Protein AF-0000000087189547 (afdb_homodimer)

Nearest PDB structures (foldseek):
  7oci-assembly1_F  TM=4.823E-01  e=7.642E-04  Saccharomyces cerevisiae S288C
  8agb-assembly1_A  TM=4.806E-01  e=1.570E-03  Saccharomyces cerevisiae
  5gmy-assembly1_A  TM=4.245E-01  e=1.546E-02  Archaeoglobus fulgidus DSM 4304
  7oci-assembly1_F  TM=4.972E-01  e=1.080E-03  Saccharomyces cerevisiae S288C
  8agb-assembly1_A  TM=4.734E-01  e=1.647E-03  Saccharomyces cerevisiae

InterPro domains:
  IPR007315 GPI mannosyltransferase 2 [PF04188] (95-248)
  IPR007315 GPI mannosyltransferase 2 [PTHR12468] (90-258)

Solvent-accessible surface area (backbone atoms only — not comparable to full-atom values): 44188 Å² total; per-residue (Å²): 136,85,78,73,80,78,79,82,77,82,84,78,80,80,72,81,74,75,78,70,78,71,74,72,74,76,80,69,82,63,80,76,70,73,79,66,67,72,77,78,64,72,85,63,58,92,88,49,82,78,48,72,64,45,48,52,37,52,51,52,52,53,41,48,50,49,27,52,50,50,35,45,52,46,18,40,32,63,45,46,91,52,78,71,37,44,64,58,68,60,75,62,61,38,58,57,50,74,70,32,56,51,41,51,42,34,38,73,54,42,80,70,48,57,89,85,38,87,81,33,61,67,93,75,48,51,60,53,52,53,59,35,52,22,53,51,45,43,60,46,33,76,78,32,82,48,63,57,58,31,28,31,50,50,8,49,56,21,31,52,49,25,38,42,33,43,13,55,50,26,25,61,74,36,66,70,72,57,4,63,55,14,9,49,40,15,27,48,50,48,61,40,27,38,53,31,50,47,34,47,28,49,50,53,57,12,48,28,36,38,22,38,39,49,13,52,47,28,44,76,66,68,34,45,61,58,15,16,53,28,23,18,56,12,17,27,34,35,74,63,16,48,31,47,35,52,16,51,51,43,42,48,52,53,50,42,65,70,64,72,61,46,71,75,58,53,72,49,52,68,37,58,53,46,12,50,43,42,54,52,51,49,34,49,50,40,22,74,74,70,71,33,72,54,42,41,60,50,22,35,27,73,72,65,46,46,43,82,34,54,50,67,55,9,49,52,46,24,49,43,43,33,68,64,49,79,33,33,26,47,58,11,50,49,28,44,44,24,51,51,36,47,52,51,49,51,52,50,36,51,48,26,55,74,68,64,38,55,30,62,25,46,27,48,47,47,50,49,51,67,44,33,27,10,44,43,58,66,44,40,48,59,50,53,74,72,40,57,69,57,31,34,51,51,15,52,49,20,70,76,37,61,64,50,51,57,54,46,48,37,54,23,40,41,41,19,39,48,43,37,30,36,39,37,46,68,43,86,65,105,135,82,80,73,80,75,81,83,77,82,82,77,78,78,71,80,75,75,76,70,75,70,72,71,71,76,81,67,83,63,80,77,68,75,79,67,67,69,80,76,62,73,84,62,56,91,88,48,82,79,49,72,64,43,50,52,38,51,50,52,50,53,41,48,50,50,27,52,50,49,34,46,52,47,19,40,33,63,45,45,91,52,78,72,35,44,64,58,68,59,75,63,60,37,58,57,49,76,69,31,58,52,41,50,42,35,37,74,54,43,79,70,47,57,90,86,39,87,81,33,62,67,94,76,49,50,59,51,53,53,58,35,52,21,54,51,45,44,59,45,33,76,80,32,82,47,63,59,58,33,28,32,50,50,9,49,56,20,32,51,47,24,37,42,34,43,13,55,52,26,25,58,75,37,66,71,72,56,4,65,56,14,8,47,40,14,27,47,50,50,61,38,26,39,54,30,50,46,34,48,28,49,49,53,55,12,47,27,36,38,23,39,38,47,13,50,48,28,46,75,67,67,34,43,62,58,15,16,54,28,22,18,57,11,17,25,34,34,75,64,17,48,32,48,34,52,15,51,51,44,42,48,53,54,51,40,64,69,65,73,61,48,71,75,57,53,71,49,53,67,37,59,54,44,12,50,45,42,53,52,50,49,34,50,52,41,22,74,73,70,71,33,72,55,43,42,60,51,24,35,27,73,73,65,46,46,41,80,34,52,51,67,56,8,48,52,48,27,48,42,43,34,68,64,50,80,35,33,25,45,59,10,50,50,30,46,44,24,52,51,36,48,53,51,50,52,52,49,35,51,48,26,54,73,68,64,38,57,29,63,25,48,26,49,47,49,50,50,51,68,44,32,27,10,45,42,58,66,43,40,48,58,50,52,73,73,41,57,68,58,30,33,50,50,14,52,49,22,70,76,38,60,64,49,50,57,54,47,48,36,54,22,42,42,42,19,38,48,43,35,30,36,40,38,47,69,44,86,66,104

Foldseek 3Di:
DCPPDDDDDDDPDPPDPPPPPPPPPPDPPPDPPLPPLPPPLPPDDLPDDQDPLLVVLLVLLVVLVVVLLVLLVCLQQPVAPDPPDPDGDDSLLLQCFDCNVLLQLCLVANQAHDVPDVVNDDNPLSLLFFCLLSVQLNVQCVVVVDSFVSLQVLLSVLQSLLLSLLLSVLLSVDDDPLSSQLSSQLSNLLCLFLLNSQSRGSALLSVLSSLLSSLVVCLVVLNLLSNLVSLLSSVSGDVLSVLSLQLSLVSLVVVCVVVVPNPVSVVSVVSSCNNCVSVCVSLVVCCVVPVDSCSNVVSCCVPPQFDFAALVQQLVLLCCLQPVPPDDNLRNVLSVVLNVLLVLLVVLLVVCVVSPVPSLNSSSVVVSNSQRGGNYRDCSSVCVSVSSSSSSVLSSVCSVPVVSSVVSSVPRNVSNSVLSSCSSNRHDSD/DCPPDDDDDDDPDPPPPPPPPPPPPPDPPPDPDLPPLPPPLPPDDLPDDQDPLLVVLVVLLVVLVVVLLVLLVCLQQPVAPDPPDPDGDDSLLLQCFDCNVLLQLCLVANQAHDVPDVVNPDNPLSLLFFCLLSVQLNVQCVVVVDSFVSLQVLLSVLQSLLLSLLLSVLLSRDDDPLSSQLSSQLSNLLCLFLLNSQSRGSALLSVLSSLLSSLVVCLVVLNLLSNLVSLLSSVSGDVLSVLSLQLSLVSLVVVLVVVVPNPVSVVSVVSSCNNCVSVCVSLVVCCVVPVDSCSNVVSCCVPPQFDFAALVQQLVLLCCLQPVPPDDNLRNVLSVVLNVLLVLLVVLLVVCVVSPVPSLNSSSVVVSNSQRGGNYRDCSSVCVSVSSSSSSVLSSVCSVPVVSSVVSSVPRNVSNSVLSSCSSNRHDSD

Structure (mmCIF, N/CA/C/O backbone):
data_AF-0000000087189547-model_v1
#
loop_
_entity.id
_entity.type
_entity.pdbx_description
1 polymer 'Glycosyltransferase family 39 protein'
#
loop_
_atom_site.group_PDB
_atom_site.id
_atom_site.type_symbol
_atom_site.label_atom_id
_atom_site.label_alt_id
_atom_site.label_comp_id
_atom_site.label_asym_id
_atom_site.label_entity_id
_atom_site.label_seq_id
_atom_site.pdbx_PDB_ins_code
_atom_site.Cartn_x
_atom_site.Cartn_y
_atom_site.Cartn_z
_atom_site.occupancy
_atom_site.B_iso_or_equiv
_atom_site.auth_seq_id
_atom_site.auth_comp_id
_atom_site.auth_asym_id
_atom_site.auth_atom_id
_atom_site.pdbx_PDB_model_num
ATOM 1 N N . MET A 1 1 ? 22.578 -13.703 93.375 1 23.42 1 MET A N 1
ATOM 2 C CA . MET A 1 1 ? 22.328 -13.625 91.938 1 23.42 1 MET A CA 1
ATOM 3 C C . MET A 1 1 ? 23.484 -12.961 91.25 1 23.42 1 MET A C 1
ATOM 5 O O . MET A 1 1 ? 23.828 -11.812 91.5 1 23.42 1 MET A O 1
ATOM 9 N N . ALA A 1 2 ? 24.5 -13.82 90.812 1 24.27 2 ALA A N 1
ATOM 10 C CA . ALA A 1 2 ? 25.922 -13.766 90.562 1 24.27 2 ALA A CA 1
ATOM 11 C C . ALA A 1 2 ? 26.188 -13.008 89.25 1 24.27 2 ALA A C 1
ATOM 13 O O . ALA A 1 2 ? 25.688 -13.391 88.188 1 24.27 2 ALA A O 1
ATOM 14 N N . ARG A 1 3 ? 26.344 -11.633 89.312 1 25.02 3 ARG A N 1
ATOM 15 C CA . ARG A 1 3 ? 26.5 -10.5 88.375 1 25.02 3 ARG A CA 1
ATOM 16 C C . ARG A 1 3 ? 27.719 -10.68 87.5 1 25.02 3 ARG A C 1
ATOM 18 O O . ARG A 1 3 ? 28.859 -10.617 88 1 25.02 3 ARG A O 1
ATOM 25 N N . ILE A 1 4 ? 27.578 -11.711 86.562 1 29.31 4 ILE A N 1
ATOM 26 C CA . ILE A 1 4 ? 28.75 -12.195 85.812 1 29.31 4 ILE A CA 1
ATOM 27 C C . ILE A 1 4 ? 29.391 -11.047 85.062 1 29.31 4 ILE A C 1
ATOM 29 O O . ILE A 1 4 ? 28.703 -10.305 84.312 1 29.31 4 ILE A O 1
ATOM 33 N N . PRO A 1 5 ? 30.641 -10.617 85.312 1 29.66 5 PRO A N 1
ATOM 34 C CA . PRO A 1 5 ? 31.406 -9.43 84.938 1 29.66 5 PRO A CA 1
ATOM 35 C C . PRO A 1 5 ? 31.75 -9.398 83.5 1 29.66 5 PRO A C 1
ATOM 37 O O . PRO A 1 5 ? 32.188 -10.414 82.938 1 29.66 5 PRO A O 1
ATOM 40 N N . ILE A 1 6 ? 31 -8.719 82.562 1 29.84 6 ILE A N 1
ATOM 41 C CA . ILE A 1 6 ? 30.938 -8.695 81.062 1 29.84 6 ILE A CA 1
ATOM 42 C C . ILE A 1 6 ? 32.25 -8.117 80.5 1 29.84 6 ILE A C 1
ATOM 44 O O . ILE A 1 6 ? 32.625 -6.996 80.875 1 29.84 6 ILE A O 1
ATOM 48 N N . PRO A 1 7 ? 33.188 -9 80.125 1 26.89 7 PRO A N 1
ATOM 49 C CA . PRO A 1 7 ? 34.562 -8.594 79.875 1 26.89 7 PRO A CA 1
ATOM 50 C C . PRO A 1 7 ? 34.688 -7.602 78.688 1 26.89 7 PRO A C 1
ATOM 52 O O . PRO A 1 7 ? 33.875 -7.637 77.812 1 26.89 7 PRO A O 1
ATOM 55 N N . LYS A 1 8 ? 35.25 -6.406 78.875 1 28.33 8 LYS A N 1
ATOM 56 C CA . LYS A 1 8 ? 35.406 -5.203 78.062 1 28.33 8 LYS A CA 1
ATOM 57 C C . LYS A 1 8 ? 36.344 -5.461 76.875 1 28.33 8 LYS A C 1
ATOM 59 O O . LYS A 1 8 ? 37.469 -5.902 77.062 1 28.33 8 LYS A O 1
ATOM 64 N N . ALA A 1 9 ? 35.812 -5.773 75.625 1 27.19 9 ALA A N 1
ATOM 65 C CA . ALA A 1 9 ? 36.469 -6.258 74.438 1 27.19 9 ALA A CA 1
ATOM 66 C C . ALA A 1 9 ? 37.594 -5.297 74 1 27.19 9 ALA A C 1
ATOM 68 O O . ALA A 1 9 ? 37.469 -4.086 74.188 1 27.19 9 ALA A O 1
ATOM 69 N N . PRO A 1 10 ? 38.75 -5.836 73.562 1 26.34 10 PRO A N 1
ATOM 70 C CA . PRO A 1 10 ? 40.031 -5.168 73.375 1 26.34 10 PRO A CA 1
ATOM 71 C C . PRO A 1 10 ? 39.969 -4.102 72.25 1 26.34 10 PRO A C 1
ATOM 73 O O . PRO A 1 10 ? 39.125 -4.152 71.375 1 26.34 10 PRO A O 1
ATOM 76 N N . SER A 1 11 ? 40.594 -2.877 72.438 1 26.2 11 SER A N 1
ATOM 77 C CA . SER A 1 11 ? 40.719 -1.576 71.812 1 26.2 11 SER A CA 1
ATOM 78 C C . SER A 1 11 ? 41.469 -1.686 70.5 1 26.2 11 SER A C 1
ATOM 80 O O . SER A 1 11 ? 42.625 -2.127 70.438 1 26.2 11 SER A O 1
ATOM 82 N N . ALA A 1 12 ? 40.844 -2.203 69.375 1 27.16 12 ALA A N 1
ATOM 83 C CA . ALA A 1 12 ? 41.438 -2.445 68.062 1 27.16 12 ALA A CA 1
ATOM 84 C C . ALA A 1 12 ? 42.219 -1.233 67.562 1 27.16 12 ALA A C 1
ATOM 86 O O . ALA A 1 12 ? 41.781 -0.092 67.75 1 27.16 12 ALA A O 1
ATOM 87 N N . ARG A 1 13 ? 43.5 -1.339 67.5 1 25.84 13 ARG A N 1
ATOM 88 C CA . ARG A 1 13 ? 44.594 -0.499 67 1 25.84 13 ARG A CA 1
ATOM 89 C C . ARG A 1 13 ? 44.312 0.082 65.625 1 25.84 13 ARG A C 1
ATOM 91 O O . ARG A 1 13 ? 43.906 -0.644 64.688 1 25.84 13 ARG A O 1
ATOM 98 N N . ARG A 1 14 ? 43.969 1.412 65.438 1 26.02 14 ARG A N 1
ATOM 99 C CA . ARG A 1 14 ? 43.562 2.309 64.375 1 26.02 14 ARG A CA 1
ATOM 100 C C . ARG A 1 14 ? 44.688 2.434 63.344 1 26.02 14 ARG A C 1
ATOM 102 O O . ARG A 1 14 ? 45.781 2.893 63.656 1 26.02 14 ARG A O 1
ATOM 109 N N . CYS A 1 15 ? 44.969 1.273 62.594 1 28.08 15 CYS A N 1
ATOM 110 C CA . CYS A 1 15 ? 46.062 1.406 61.625 1 28.08 15 CYS A CA 1
ATOM 111 C C . CYS A 1 15 ? 45.844 2.641 60.75 1 28.08 15 CYS A C 1
ATOM 113 O O . CYS A 1 15 ? 44.719 2.984 60.406 1 28.08 15 CYS A O 1
ATOM 115 N N . PRO A 1 16 ? 46.906 3.512 60.656 1 28.41 16 PRO A N 1
ATOM 116 C CA . PRO A 1 16 ? 46.969 4.82 60 1 28.41 16 PRO A CA 1
ATOM 117 C C . PRO A 1 16 ? 46.656 4.738 58.5 1 28.41 16 PRO A C 1
ATOM 119 O O . PRO A 1 16 ? 47.25 3.91 57.812 1 28.41 16 PRO A O 1
ATOM 122 N N . VAL A 1 17 ? 45.438 4.777 58.094 1 30.08 17 VAL A N 1
ATOM 123 C CA . VAL A 1 17 ? 45 4.691 56.719 1 30.08 17 VAL A CA 1
ATOM 124 C C . VAL A 1 17 ? 45.75 5.734 55.875 1 30.08 17 VAL A C 1
ATOM 126 O O . VAL A 1 17 ? 45.719 6.926 56.188 1 30.08 17 VAL A O 1
ATOM 129 N N . GLU A 1 18 ? 46.969 5.441 55.438 1 28.14 18 GLU A N 1
ATOM 130 C CA . GLU A 1 18 ? 47.719 6.25 54.469 1 28.14 18 GLU A CA 1
ATOM 131 C C . GLU A 1 18 ? 46.844 6.703 53.312 1 28.14 18 GLU A C 1
ATOM 133 O O . GLU A 1 18 ? 46.125 5.898 52.75 1 28.14 18 GLU A O 1
ATOM 138 N N . GLY A 1 19 ? 46.438 7.945 53.375 1 23.91 19 GLY A N 1
ATOM 139 C CA . GLY A 1 19 ? 45.531 8.664 52.469 1 23.91 19 GLY A CA 1
ATOM 140 C C . GLY A 1 19 ? 45.938 8.617 51.031 1 23.91 19 GLY A C 1
ATOM 141 O O . GLY A 1 19 ? 47 9.164 50.656 1 23.91 19 GLY A O 1
ATOM 142 N N . ALA A 1 20 ? 45.938 7.379 50.375 1 29.39 20 ALA A N 1
ATOM 143 C CA . ALA A 1 20 ? 46.25 7.324 48.969 1 29.39 20 ALA A CA 1
ATOM 144 C C . ALA A 1 20 ? 45.688 8.547 48.219 1 29.39 20 ALA A C 1
ATOM 146 O O . ALA A 1 20 ? 44.531 8.922 48.438 1 29.39 20 ALA A O 1
ATOM 147 N N . ALA A 1 21 ? 46.531 9.414 47.844 1 24.78 21 ALA A N 1
ATOM 148 C CA . ALA A 1 21 ? 46.281 10.555 47 1 24.78 21 ALA A CA 1
ATOM 149 C C . ALA A 1 21 ? 45.375 10.172 45.812 1 24.78 21 ALA A C 1
ATOM 151 O O . ALA A 1 21 ? 45.688 9.273 45.062 1 24.78 21 ALA A O 1
ATOM 152 N N . ALA A 1 22 ? 44.094 10.023 46.062 1 27.81 22 ALA A N 1
ATOM 153 C CA . ALA A 1 22 ? 43.094 9.75 45 1 27.81 22 ALA A CA 1
ATOM 154 C C . ALA A 1 22 ? 43.344 10.633 43.781 1 27.81 22 ALA A C 1
ATOM 156 O O . ALA A 1 22 ? 43.406 11.859 43.906 1 27.81 22 ALA A O 1
ATOM 157 N N . GLU A 1 23 ? 44.281 10.133 42.875 1 30.2 23 GLU A N 1
ATOM 158 C CA . GLU A 1 23 ? 44.438 10.789 41.562 1 30.2 23 GLU A CA 1
ATOM 159 C C . GLU A 1 23 ? 43.094 11.258 41.031 1 30.2 23 GLU A C 1
ATOM 161 O O . GLU A 1 23 ? 42.094 10.531 41.094 1 30.2 23 GLU A O 1
ATOM 166 N N . ARG A 1 24 ? 42.875 12.57 41.062 1 31.86 24 ARG A N 1
ATOM 167 C CA . ARG A 1 24 ? 41.688 13.242 40.562 1 31.86 24 ARG A CA 1
ATOM 168 C C . ARG A 1 24 ? 41.281 12.719 39.188 1 31.86 24 ARG A C 1
ATOM 170 O O . ARG A 1 24 ? 42.125 12.57 38.312 1 31.86 24 ARG A O 1
ATOM 177 N N . PRO A 1 25 ? 40.281 11.797 39.156 1 32.41 25 PRO A N 1
ATOM 178 C CA . PRO A 1 25 ? 39.906 11.273 37.844 1 32.41 25 PRO A CA 1
ATOM 179 C C . PRO A 1 25 ? 39.812 12.367 36.781 1 32.41 25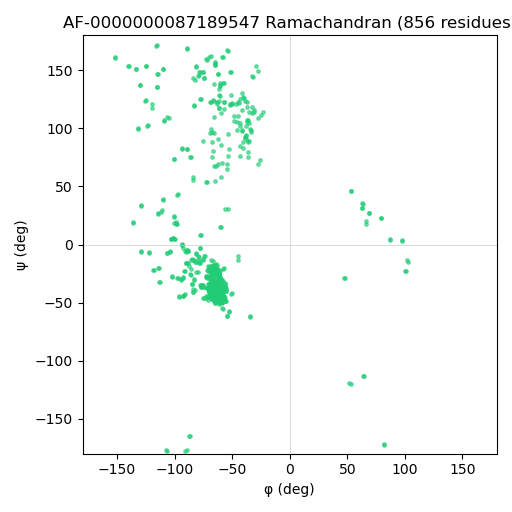 PRO A C 1
ATOM 181 O O . PRO A 1 25 ? 39.594 13.531 37.125 1 32.41 25 PRO A O 1
ATOM 184 N N . PRO A 1 26 ? 40.562 12.227 35.625 1 33.34 26 PRO A N 1
ATOM 185 C CA . PRO A 1 26 ? 40.531 13.25 34.594 1 33.34 26 PRO A CA 1
ATOM 186 C C . PRO A 1 26 ? 39.125 13.781 34.344 1 33.34 26 PRO A C 1
ATOM 188 O O . PRO A 1 26 ? 38.156 13.094 34.625 1 33.34 26 PRO A O 1
ATOM 191 N N . ARG A 1 27 ? 38.969 15.141 34.344 1 33.44 27 ARG A N 1
ATOM 192 C CA . ARG A 1 27 ? 37.75 15.891 34.094 1 33.44 27 ARG A CA 1
ATOM 193 C C . ARG A 1 27 ? 36.969 15.289 32.938 1 33.44 27 ARG A C 1
ATOM 195 O O . ARG A 1 27 ? 37.562 14.953 31.891 1 33.44 27 ARG A O 1
ATOM 202 N N . GLY A 1 28 ? 36.031 14.531 33.25 1 29.09 28 GLY A N 1
ATOM 203 C CA . GLY A 1 28 ? 35.094 13.914 32.312 1 29.09 28 GLY A CA 1
ATOM 204 C C . GLY A 1 28 ? 34.75 14.812 31.141 1 29.09 28 GLY A C 1
ATOM 205 O O . GLY A 1 28 ? 34.719 16.031 31.281 1 29.09 28 GLY A O 1
ATOM 206 N N . ARG A 1 29 ? 35.156 14.438 29.875 1 34.03 29 ARG A N 1
ATOM 207 C CA . ARG A 1 29 ? 34.812 15.109 28.625 1 34.03 29 ARG A CA 1
ATOM 208 C C . ARG A 1 29 ? 33.406 15.664 28.656 1 34.03 29 ARG A C 1
ATOM 210 O O . ARG A 1 29 ? 32.438 14.945 28.984 1 34.03 29 ARG A O 1
ATOM 217 N N . GLY A 1 30 ? 33.344 16.938 29.156 1 27.23 30 GLY A N 1
ATOM 218 C CA . GLY A 1 30 ? 32.062 17.656 29.234 1 27.23 30 GLY A CA 1
ATOM 219 C C . GLY A 1 30 ? 31.078 17.234 28.156 1 27.23 30 GLY A C 1
ATOM 220 O O . GLY A 1 30 ? 31.453 16.531 27.219 1 27.23 30 GLY A O 1
ATOM 221 N N . PRO A 1 31 ? 29.812 17.391 28.438 1 34.03 31 PRO A N 1
ATOM 222 C CA . PRO A 1 31 ? 28.75 17.031 27.5 1 34.03 31 PRO A CA 1
ATOM 223 C C . PRO A 1 31 ? 29.062 17.422 26.062 1 34.03 31 PRO A C 1
ATOM 225 O O . PRO A 1 31 ? 29.859 18.328 25.828 1 34.03 31 PRO A O 1
ATOM 228 N N . GLY A 1 32 ? 29.203 16.469 25.156 1 33.41 32 GLY A N 1
ATOM 229 C CA . GLY A 1 32 ? 29.375 16.594 23.719 1 33.41 32 GLY A CA 1
ATOM 230 C C . GLY A 1 32 ? 28.844 17.891 23.156 1 33.41 32 GLY A C 1
ATOM 231 O O . GLY A 1 32 ? 27.859 18.438 23.672 1 33.41 32 GLY A O 1
ATOM 232 N N . ARG A 1 33 ? 29.703 18.781 22.625 1 33.56 33 ARG A N 1
ATOM 233 C CA . ARG A 1 33 ? 29.391 20 21.891 1 33.56 33 ARG A CA 1
ATOM 234 C C . ARG A 1 33 ? 28.109 19.828 21.078 1 33.56 33 ARG A C 1
ATOM 236 O O . ARG A 1 33 ? 27.875 18.781 20.484 1 33.56 33 ARG A O 1
ATOM 243 N N . PRO A 1 34 ? 27.109 20.594 21.516 1 34.62 34 PRO A N 1
ATOM 244 C CA . PRO A 1 34 ? 25.969 20.578 20.594 1 34.62 34 PRO A CA 1
ATOM 245 C C . PRO A 1 34 ? 26.422 20.578 19.125 1 34.62 34 PRO A C 1
ATOM 247 O O . PRO A 1 34 ? 27.422 21.203 18.781 1 34.62 34 PRO A O 1
ATOM 250 N N . LEU A 1 35 ? 26.562 19.422 18.516 1 35.75 35 LEU A N 1
ATOM 251 C CA . LEU A 1 35 ? 26.844 19.422 17.094 1 35.75 35 LEU A CA 1
ATOM 252 C C . LEU A 1 35 ? 26.297 20.672 16.422 1 35.75 35 LEU A C 1
ATOM 254 O O . LEU A 1 35 ? 25.078 20.828 16.297 1 35.75 35 LEU A O 1
ATOM 258 N N . GLY A 1 36 ? 26.875 21.828 16.703 1 35.25 36 GLY A N 1
ATOM 259 C CA . GLY A 1 36 ? 26.562 23.016 15.914 1 35.25 36 GLY A CA 1
ATOM 260 C C . GLY A 1 36 ? 26.328 22.703 14.453 1 35.25 36 GLY A C 1
ATOM 261 O O . GLY A 1 36 ? 27.016 21.859 13.867 1 35.25 36 GLY A O 1
ATOM 262 N N . VAL A 1 37 ? 25.109 22.703 13.992 1 39.5 37 VAL A N 1
ATOM 263 C CA . VAL A 1 37 ? 24.797 22.609 12.57 1 39.5 37 VAL A CA 1
ATOM 264 C C . VAL A 1 37 ? 25.797 23.422 11.758 1 39.5 37 VAL A C 1
ATOM 266 O O . VAL A 1 37 ? 26 24.609 12.016 1 39.5 37 VAL A O 1
ATOM 269 N N . PRO A 1 38 ? 26.906 22.812 11.297 1 39.88 38 PRO A N 1
ATOM 270 C CA . PRO A 1 38 ? 27.766 23.656 10.469 1 39.88 38 PRO A CA 1
ATOM 271 C C . PRO A 1 38 ? 26.984 24.609 9.57 1 39.88 38 PRO A C 1
ATOM 273 O O . PRO A 1 38 ? 25.859 24.297 9.164 1 39.88 38 PRO A O 1
ATOM 276 N N . ALA A 1 39 ? 27.156 25.891 9.609 1 38.53 39 ALA A N 1
ATOM 277 C CA . ALA A 1 39 ? 26.641 27.016 8.852 1 38.53 39 ALA A CA 1
ATOM 278 C C . ALA A 1 39 ? 26.672 26.734 7.355 1 38.53 39 ALA A C 1
ATOM 280 O O . ALA A 1 39 ? 26.547 27.656 6.543 1 38.53 39 ALA A O 1
ATOM 281 N N . ALA A 1 40 ? 27.344 25.734 6.832 1 38.72 40 ALA A N 1
ATOM 282 C CA . ALA A 1 40 ? 27.219 25.734 5.375 1 38.72 40 ALA A CA 1
ATOM 283 C C . ALA A 1 40 ? 25.766 25.594 4.938 1 38.72 40 ALA A C 1
ATOM 285 O O . ALA A 1 40 ? 25.234 24.5 4.871 1 38.72 40 ALA A O 1
ATOM 286 N N . ALA A 1 41 ? 24.891 26.438 5.312 1 44.59 41 ALA A N 1
ATOM 287 C CA . ALA A 1 41 ? 23.531 26.562 4.773 1 44.59 41 ALA A CA 1
ATOM 288 C C . ALA A 1 41 ? 23.516 26.281 3.273 1 44.59 41 ALA A C 1
ATOM 290 O O . ALA A 1 41 ? 24.172 26.984 2.5 1 44.59 41 ALA A O 1
ATOM 291 N N . GLY A 1 42 ? 23.531 25.141 2.844 1 47.38 42 GLY A N 1
ATOM 292 C CA . GLY A 1 42 ? 23.391 24.875 1.42 1 47.38 42 GLY A CA 1
ATOM 293 C C . GLY A 1 42 ? 22.609 25.953 0.688 1 47.38 42 GLY A C 1
ATOM 294 O O . GLY A 1 42 ? 21.641 26.484 1.215 1 47.38 42 GLY A O 1
ATOM 295 N N . ARG A 1 43 ? 23.234 26.781 -0.154 1 51.5 43 ARG A N 1
ATOM 296 C CA . ARG A 1 43 ? 22.859 27.969 -0.891 1 51.5 43 ARG A CA 1
ATOM 297 C C . ARG A 1 43 ? 21.609 27.734 -1.725 1 51.5 43 ARG A C 1
ATOM 299 O O . ARG A 1 43 ? 21.688 27.516 -2.936 1 51.5 43 ARG A O 1
ATOM 306 N N . PHE A 1 44 ? 20.734 26.891 -1.31 1 52.97 44 PHE A N 1
ATOM 307 C CA . PHE A 1 44 ? 19.609 26.938 -2.24 1 52.97 44 PHE A CA 1
ATOM 308 C C . PHE A 1 44 ? 18.75 28.172 -1.98 1 52.97 44 PHE A C 1
ATOM 310 O O . PHE A 1 44 ? 18.547 28.562 -0.828 1 52.97 44 PHE A O 1
ATOM 317 N N . PRO A 1 45 ? 18.562 28.922 -3 1 52.84 45 PRO A N 1
ATOM 318 C CA . PRO A 1 45 ? 17.656 30.047 -2.832 1 52.84 45 PRO A CA 1
ATOM 319 C C . PRO A 1 45 ? 16.266 29.625 -2.367 1 52.84 45 PRO A C 1
ATOM 321 O O . PRO A 1 45 ? 15.812 28.516 -2.678 1 52.84 45 PRO A O 1
ATOM 324 N N . LEU A 1 46 ? 15.75 30.094 -1.286 1 55.88 46 LEU A N 1
ATOM 325 C CA . LEU A 1 46 ? 14.414 29.844 -0.762 1 55.88 46 LEU A CA 1
ATOM 326 C C . LEU A 1 46 ? 13.406 29.688 -1.896 1 55.88 46 LEU A C 1
ATOM 328 O O . LEU A 1 46 ? 12.609 28.75 -1.898 1 55.88 46 LEU A O 1
ATOM 332 N N . LEU A 1 47 ? 13.219 30.766 -2.756 1 55.97 47 LEU A N 1
ATOM 333 C CA . LEU A 1 47 ? 12.328 30.781 -3.908 1 55.97 47 LEU A CA 1
ATOM 334 C C . LEU A 1 47 ? 13.094 30.531 -5.199 1 55.97 47 LEU A C 1
ATOM 336 O O . LEU A 1 47 ? 12.57 30.75 -6.293 1 55.97 47 LEU A O 1
ATOM 340 N N . GLY A 1 48 ? 14.188 30.016 -5.102 1 61.09 48 GLY A N 1
ATOM 341 C CA . GLY A 1 48 ? 15.047 29.969 -6.273 1 61.09 48 GLY A CA 1
ATOM 342 C C . GLY A 1 48 ? 14.805 28.734 -7.129 1 61.09 48 GLY A C 1
ATOM 343 O O . GLY A 1 48 ? 13.828 28 -6.922 1 61.09 48 GLY A O 1
ATOM 344 N N . ARG A 1 49 ? 15.727 28.422 -8.039 1 78.81 49 ARG A N 1
ATOM 345 C CA . ARG A 1 49 ? 15.75 27.406 -9.094 1 78.81 49 ARG A CA 1
ATOM 346 C C . ARG A 1 49 ? 15.781 26 -8.5 1 78.81 49 ARG A C 1
ATOM 348 O O . ARG A 1 49 ? 16.422 25.766 -7.469 1 78.81 49 ARG A O 1
ATOM 355 N N . LEU A 1 50 ? 14.898 25.219 -8.844 1 89.94 50 LEU A N 1
ATOM 356 C CA . LEU A 1 50 ? 14.828 23.812 -8.469 1 89.94 50 LEU A CA 1
ATOM 357 C C . LEU A 1 50 ? 16.141 23.094 -8.781 1 89.94 50 LEU A C 1
ATOM 359 O O . LEU A 1 50 ? 16.672 23.219 -9.891 1 89.94 50 LEU A O 1
ATOM 363 N N . ASP A 1 51 ? 16.766 22.547 -7.762 1 90.25 51 ASP A N 1
ATOM 364 C CA . ASP A 1 51 ? 17.969 21.734 -8.008 1 90.25 51 ASP A CA 1
ATOM 365 C C . ASP A 1 51 ? 17.594 20.266 -8.234 1 90.25 51 ASP A C 1
ATOM 367 O O . ASP A 1 51 ? 16.422 19.938 -8.375 1 90.25 51 ASP A O 1
ATOM 371 N N . ALA A 1 52 ? 18.625 19.469 -8.398 1 86.62 52 ALA A N 1
ATOM 372 C CA . ALA A 1 52 ? 18.438 18.062 -8.742 1 86.62 52 ALA A CA 1
ATOM 373 C C . ALA A 1 52 ? 17.672 17.344 -7.637 1 86.62 52 ALA A C 1
ATOM 375 O O . ALA A 1 52 ? 16.812 16.484 -7.918 1 86.62 52 ALA A O 1
ATOM 376 N N . ALA A 1 53 ? 17.953 17.672 -6.441 1 89.25 53 ALA A N 1
ATOM 377 C CA . ALA A 1 53 ? 17.266 17.047 -5.316 1 89.25 53 ALA A CA 1
ATOM 378 C C . ALA A 1 53 ? 15.789 17.438 -5.289 1 89.25 53 ALA A C 1
ATOM 380 O O . ALA A 1 53 ? 14.922 16.609 -5.012 1 89.25 53 ALA A O 1
ATOM 381 N N . ASP A 1 54 ? 15.531 18.703 -5.598 1 94.56 54 ASP A N 1
ATOM 382 C CA . ASP A 1 54 ? 14.156 19.172 -5.66 1 94.56 54 ASP A CA 1
ATOM 383 C C . ASP A 1 54 ? 13.375 18.438 -6.746 1 94.56 54 ASP A C 1
ATOM 385 O O . ASP A 1 54 ? 12.211 18.062 -6.543 1 94.56 54 ASP A O 1
ATOM 389 N N . ARG A 1 55 ? 14.016 18.203 -7.84 1 93.06 55 ARG A N 1
ATOM 390 C CA . ARG A 1 55 ? 13.359 17.5 -8.945 1 93.06 55 ARG A CA 1
ATOM 391 C C . ARG A 1 55 ? 13.047 16.062 -8.578 1 93.06 55 ARG A C 1
ATOM 393 O O . ARG A 1 55 ? 12 15.523 -8.961 1 93.06 55 ARG A O 1
ATOM 400 N N . ALA A 1 56 ? 13.961 15.477 -7.906 1 90 56 ALA A N 1
ATOM 401 C CA . ALA A 1 56 ? 13.727 14.117 -7.434 1 90 56 ALA A CA 1
ATOM 402 C C . ALA A 1 56 ? 12.523 14.055 -6.496 1 90 56 ALA A C 1
ATOM 404 O O . ALA A 1 56 ? 11.703 13.141 -6.594 1 90 56 ALA A O 1
ATOM 405 N N . VAL A 1 57 ? 12.422 15.031 -5.66 1 95.81 57 VAL A N 1
ATOM 406 C CA . VAL A 1 57 ? 11.312 15.117 -4.711 1 95.81 57 VAL A CA 1
ATOM 407 C C . VAL A 1 57 ? 10 15.297 -5.461 1 95.81 57 VAL A C 1
ATOM 409 O O . VAL A 1 57 ? 9 14.648 -5.137 1 95.81 57 VAL A O 1
ATOM 412 N N . LEU A 1 58 ? 10.031 16.125 -6.465 1 96.56 58 LEU A N 1
ATOM 413 C CA . LEU A 1 58 ? 8.828 16.359 -7.254 1 96.56 58 LEU A CA 1
ATOM 414 C C . LEU A 1 58 ? 8.445 15.102 -8.039 1 96.56 58 LEU A C 1
ATOM 416 O O . LEU A 1 58 ? 7.262 14.844 -8.258 1 96.56 58 LEU A O 1
ATOM 420 N N . GLY A 1 59 ? 9.469 14.344 -8.453 1 93.31 59 GLY A N 1
ATOM 421 C CA . GLY A 1 59 ? 9.195 13.055 -9.07 1 93.31 59 GLY A CA 1
ATOM 422 C C . GLY A 1 59 ? 8.492 12.086 -8.141 1 93.31 59 GLY A C 1
ATOM 423 O O . GLY A 1 59 ? 7.496 11.461 -8.523 1 93.31 59 GLY A O 1
ATOM 424 N N . PHE A 1 60 ? 8.961 11.984 -6.922 1 91.62 60 PHE A N 1
ATOM 425 C CA . PHE A 1 60 ? 8.32 11.148 -5.906 1 91.62 60 PHE A CA 1
ATOM 426 C C . PHE A 1 60 ? 6.906 11.641 -5.617 1 91.62 60 PHE A C 1
ATOM 428 O O . PHE A 1 60 ? 5.992 10.836 -5.441 1 91.62 60 PHE A O 1
ATOM 435 N N . TYR A 1 61 ? 6.812 12.914 -5.555 1 96.88 61 TYR A N 1
ATOM 436 C CA . TYR A 1 61 ? 5.504 13.516 -5.305 1 96.88 61 TYR A CA 1
ATOM 437 C C . TYR A 1 61 ? 4.496 13.086 -6.363 1 96.88 61 TYR A C 1
ATOM 439 O O . TYR A 1 61 ? 3.393 12.641 -6.035 1 96.88 61 TYR A O 1
ATOM 447 N N . ALA A 1 62 ? 4.949 13.18 -7.617 1 95.94 62 ALA A N 1
ATOM 448 C CA . ALA A 1 62 ? 4.078 12.797 -8.719 1 95.94 62 ALA A CA 1
ATOM 449 C C . ALA A 1 62 ? 3.711 11.312 -8.641 1 95.94 62 ALA A C 1
ATOM 451 O O . ALA A 1 62 ? 2.555 10.945 -8.852 1 95.94 62 ALA A O 1
ATOM 452 N N . LEU A 1 63 ? 4.637 10.516 -8.305 1 93.94 63 LEU A N 1
ATOM 453 C CA . LEU A 1 63 ? 4.41 9.078 -8.211 1 93.94 63 LEU A CA 1
ATOM 454 C C . LEU A 1 63 ? 3.432 8.758 -7.082 1 93.94 63 LEU A C 1
ATOM 456 O O . LEU A 1 63 ? 2.562 7.895 -7.238 1 93.94 63 LEU A O 1
ATOM 460 N N . THR A 1 64 ? 3.559 9.406 -5.977 1 94.56 64 THR A N 1
ATOM 461 C CA . THR A 1 64 ? 2.656 9.156 -4.863 1 94.56 64 THR A CA 1
ATOM 462 C C . THR A 1 64 ? 1.232 9.578 -5.211 1 94.56 64 THR A C 1
ATOM 464 O O . THR A 1 64 ? 0.265 8.977 -4.742 1 94.56 64 THR A O 1
ATOM 467 N N . ARG A 1 65 ? 1.114 10.633 -6.039 1 96.06 65 ARG A N 1
ATOM 468 C CA . ARG A 1 65 ? -0.212 11.047 -6.484 1 96.06 65 ARG A CA 1
ATOM 469 C C . ARG A 1 65 ? -0.843 9.984 -7.379 1 96.06 65 ARG A C 1
ATOM 471 O O . ARG A 1 65 ? -2.051 9.742 -7.309 1 96.06 65 ARG A O 1
ATOM 478 N N . VAL A 1 66 ? -0.009 9.352 -8.133 1 95.25 66 VAL A N 1
ATOM 479 C CA . VAL A 1 66 ? -0.497 8.25 -8.961 1 95.25 66 VAL A CA 1
ATOM 480 C C . VAL A 1 66 ? -0.998 7.121 -8.062 1 95.25 66 VAL A C 1
ATOM 482 O O . VAL A 1 66 ? -2.061 6.547 -8.312 1 95.25 66 VAL A O 1
ATOM 485 N N . ALA A 1 67 ? -0.291 6.832 -7.047 1 95.38 67 ALA A N 1
ATOM 486 C CA . ALA A 1 67 ? -0.678 5.785 -6.105 1 95.38 67 ALA A CA 1
ATOM 487 C C . ALA A 1 67 ? -2.025 6.098 -5.461 1 95.38 67 ALA A C 1
ATOM 489 O O . ALA A 1 67 ? -2.875 5.215 -5.32 1 95.38 67 ALA A O 1
ATOM 490 N N . VAL A 1 68 ? -2.166 7.34 -5.086 1 95.38 68 VAL A N 1
ATOM 491 C CA . VAL A 1 68 ? -3.41 7.777 -4.461 1 95.38 68 VAL A CA 1
ATOM 492 C C . VAL A 1 68 ? -4.562 7.637 -5.457 1 95.38 68 VAL A C 1
ATOM 494 O O . VAL A 1 68 ? -5.652 7.191 -5.09 1 95.38 68 VAL A O 1
ATOM 497 N N . LEU A 1 69 ? -4.305 7.992 -6.719 1 94.56 69 LEU A N 1
ATOM 498 C CA . LEU A 1 69 ? -5.328 7.891 -7.754 1 94.56 69 LEU A CA 1
ATOM 499 C C . LEU A 1 69 ? -5.707 6.438 -8.008 1 94.56 69 LEU A C 1
ATOM 501 O O . LEU A 1 69 ? -6.883 6.121 -8.203 1 94.56 69 LEU A O 1
ATOM 505 N N . ILE A 1 70 ? -4.762 5.59 -7.973 1 94.12 70 ILE A N 1
ATOM 506 C CA . ILE A 1 70 ? -5.008 4.164 -8.156 1 94.12 70 ILE A CA 1
ATOM 507 C C . ILE A 1 70 ? -5.875 3.637 -7.02 1 94.12 70 ILE A C 1
ATOM 509 O O . ILE A 1 70 ? -6.852 2.916 -7.254 1 94.12 70 ILE A O 1
ATOM 513 N N . ALA A 1 71 ? -5.531 3.977 -5.801 1 94.38 71 ALA A N 1
ATOM 514 C CA . ALA A 1 71 ? -6.328 3.561 -4.648 1 94.38 71 ALA A CA 1
ATOM 515 C C . ALA A 1 71 ? -7.758 4.074 -4.758 1 94.38 71 ALA A C 1
ATOM 517 O O . ALA A 1 71 ? -8.711 3.35 -4.457 1 94.38 71 ALA A O 1
ATOM 518 N N . GLY A 1 72 ? -7.887 5.359 -5.191 1 93.38 72 GLY A N 1
ATOM 519 C CA . GLY A 1 72 ? -9.219 5.91 -5.387 1 93.38 72 GLY A CA 1
ATOM 520 C C . GLY A 1 72 ? -10.031 5.16 -6.426 1 93.38 72 GLY A C 1
ATOM 521 O O . GLY A 1 72 ? -11.219 4.895 -6.227 1 93.38 72 GLY A O 1
ATOM 522 N N . TYR A 1 73 ? -9.367 4.828 -7.516 1 90.88 73 TYR A N 1
ATOM 523 C CA . TYR A 1 73 ? -10.023 4.051 -8.562 1 90.88 73 TYR A CA 1
ATOM 524 C C . TYR A 1 73 ? -10.508 2.709 -8.023 1 90.88 73 TYR A C 1
ATOM 526 O O . TYR A 1 73 ? -11.648 2.314 -8.266 1 90.88 73 TYR A O 1
ATOM 534 N N . CYS A 1 74 ? -9.688 2.062 -7.324 1 91.12 74 CYS A N 1
ATOM 535 C CA . CYS A 1 74 ? -10.031 0.768 -6.75 1 91.12 74 CYS A CA 1
ATOM 536 C C . CYS A 1 74 ? -11.18 0.903 -5.754 1 91.12 74 CYS A C 1
ATOM 538 O O . CYS A 1 74 ? -12.062 0.047 -5.699 1 91.12 74 CYS A O 1
ATOM 540 N N . SER A 1 75 ? -11.133 1.951 -5.008 1 90.5 75 SER A N 1
ATOM 541 C CA . SER A 1 75 ? -12.211 2.189 -4.051 1 90.5 75 SER A CA 1
ATOM 542 C C . SER A 1 75 ? -13.555 2.295 -4.754 1 90.5 75 SER A C 1
ATOM 544 O O . SER A 1 75 ? -14.539 1.701 -4.312 1 90.5 75 SER A O 1
ATOM 546 N N . ALA A 1 76 ? -13.602 3.006 -5.836 1 88.19 76 ALA A N 1
ATOM 547 C CA . ALA A 1 76 ? -14.836 3.244 -6.574 1 88.19 76 ALA A CA 1
ATOM 548 C C . ALA A 1 76 ? -15.414 1.938 -7.113 1 88.19 76 ALA A C 1
ATOM 550 O O . ALA A 1 76 ? -16.625 1.747 -7.117 1 88.19 76 ALA A O 1
ATOM 551 N N . TRP A 1 77 ? -14.586 1.041 -7.453 1 85.94 77 TRP A N 1
ATOM 552 C CA . TRP A 1 77 ? -15.039 -0.154 -8.156 1 85.94 77 TRP A CA 1
ATOM 553 C C . TRP A 1 77 ? -15.227 -1.317 -7.188 1 85.94 77 TRP A C 1
ATOM 555 O O . TRP A 1 77 ? -16.078 -2.178 -7.402 1 85.94 77 TRP A O 1
ATOM 565 N N . LEU A 1 78 ? -14.469 -1.32 -6.121 1 86.56 78 LEU A N 1
ATOM 566 C CA . LEU A 1 78 ? -14.398 -2.551 -5.34 1 86.56 78 LEU A CA 1
ATOM 567 C C . LEU A 1 78 ? -15.023 -2.355 -3.961 1 86.56 78 LEU A C 1
ATOM 569 O O . LEU A 1 78 ? -15.359 -3.33 -3.285 1 86.56 78 LEU A O 1
ATOM 573 N N . PHE A 1 79 ? -15.148 -1.148 -3.508 1 82.19 79 PHE A N 1
ATOM 574 C CA . PHE A 1 79 ? -15.562 -0.938 -2.125 1 82.19 79 PHE A CA 1
ATOM 575 C C . PHE A 1 79 ? -16.719 0.044 -2.051 1 82.19 79 PHE A C 1
ATOM 577 O O . PHE A 1 79 ? -16.828 0.813 -1.093 1 82.19 79 PHE A O 1
ATOM 584 N N . GLY A 1 80 ? -17.469 -0.058 -3.037 1 76.38 80 GLY A N 1
ATOM 585 C CA . GLY A 1 80 ? -18.656 0.763 -3.004 1 76.38 80 GLY A CA 1
ATOM 586 C C . GLY A 1 80 ? -19.672 0.311 -1.96 1 76.38 80 GLY A C 1
ATOM 587 O O . GLY A 1 80 ? -19.547 -0.792 -1.42 1 76.38 80 GLY A O 1
ATOM 588 N N . SER A 1 81 ? -20.547 1.179 -1.635 1 72 81 SER A N 1
ATOM 589 C CA . SER A 1 81 ? -21.562 0.905 -0.614 1 72 81 SER A CA 1
ATOM 590 C C . SER A 1 81 ? -22.547 -0.165 -1.079 1 72 81 SER A C 1
ATOM 592 O O . SER A 1 81 ? -23.031 -0.957 -0.272 1 72 81 SER A O 1
ATOM 594 N N . ASP A 1 82 ? -22.766 -0.172 -2.369 1 73.69 82 ASP A N 1
ATOM 595 C CA . ASP A 1 82 ? -23.672 -1.169 -2.945 1 73.69 82 ASP A CA 1
ATOM 596 C C . ASP A 1 82 ? -22.891 -2.238 -3.705 1 73.69 82 ASP A C 1
ATOM 598 O O . ASP A 1 82 ? -22.375 -1.982 -4.797 1 73.69 82 ASP A O 1
ATOM 602 N N . PRO A 1 83 ? -22.875 -3.404 -3.141 1 71.12 83 PRO A N 1
ATOM 603 C CA . PRO A 1 83 ? -22.109 -4.465 -3.799 1 71.12 83 PRO A CA 1
ATOM 604 C C . PRO A 1 83 ? -22.672 -4.836 -5.172 1 71.12 83 PRO A C 1
ATOM 606 O O . PRO A 1 83 ? -21.969 -5.457 -5.98 1 71.12 83 PRO A O 1
ATOM 609 N N . GLU A 1 84 ? -23.891 -4.449 -5.441 1 72.06 84 GLU A N 1
ATOM 610 C CA . GLU A 1 84 ? -24.516 -4.82 -6.703 1 72.06 84 GLU A CA 1
ATOM 611 C C . GLU A 1 84 ? -24.5 -3.662 -7.695 1 72.06 84 GLU A C 1
ATOM 613 O O . GLU A 1 84 ? -25 -3.785 -8.82 1 72.06 84 GLU A O 1
ATOM 618 N N . ALA A 1 85 ? -23.812 -2.609 -7.25 1 76.38 85 ALA A N 1
ATOM 619 C CA . ALA A 1 85 ? -23.75 -1.448 -8.133 1 76.38 85 ALA A CA 1
ATOM 620 C C . ALA A 1 85 ? -23.078 -1.801 -9.461 1 76.38 85 ALA A C 1
ATOM 622 O O . ALA A 1 85 ? -22.078 -2.541 -9.484 1 76.38 85 ALA A O 1
ATOM 623 N N . ARG A 1 86 ? -23.625 -1.341 -10.539 1 79.25 86 ARG A N 1
ATOM 624 C CA . ARG A 1 86 ? -23.094 -1.653 -11.867 1 79.25 86 ARG A CA 1
ATOM 625 C C . ARG A 1 86 ? -22.328 -0.468 -12.445 1 79.25 86 ARG A C 1
ATOM 627 O O . ARG A 1 86 ? -21.75 -0.563 -13.531 1 79.25 86 ARG A O 1
ATOM 634 N N . GLU A 1 87 ? -22.453 0.65 -11.609 1 79.25 87 GLU A N 1
ATOM 635 C CA . GLU A 1 87 ? -21.688 1.832 -12.008 1 79.25 87 GLU A CA 1
ATOM 636 C C . GLU A 1 87 ? -20.875 2.379 -10.844 1 79.25 87 GLU A C 1
ATOM 638 O O . GLU A 1 87 ? -21.344 2.402 -9.703 1 79.25 87 GLU A O 1
ATOM 643 N N . ALA A 1 88 ? -19.734 2.705 -11.203 1 81 88 ALA A N 1
ATOM 644 C CA . ALA A 1 88 ? -18.875 3.332 -10.195 1 81 88 ALA A CA 1
ATOM 645 C C . ALA A 1 88 ? -19.234 4.805 -10.016 1 81 88 ALA A C 1
ATOM 647 O O . ALA A 1 88 ? -19.688 5.457 -10.953 1 81 88 ALA A O 1
ATOM 648 N N . PRO A 1 89 ? -19.094 5.289 -8.742 1 83 89 PRO A N 1
ATOM 649 C CA . PRO A 1 89 ? -19.312 6.723 -8.539 1 83 89 PRO A CA 1
ATOM 650 C C . PRO A 1 89 ? -18.375 7.582 -9.375 1 83 89 PRO A C 1
ATOM 652 O O . PRO A 1 89 ? -17.359 7.09 -9.883 1 83 89 PRO A O 1
ATOM 655 N N . SER A 1 90 ? -18.781 8.766 -9.508 1 86.5 90 SER A N 1
ATOM 656 C CA . SER A 1 90 ? -17.938 9.688 -10.25 1 86.5 90 SER A CA 1
ATOM 657 C C . SER A 1 90 ? -16.594 9.875 -9.555 1 86.5 90 SER A C 1
ATOM 659 O O . SER A 1 90 ? -16.516 9.844 -8.328 1 86.5 90 SER A O 1
ATOM 661 N N . PHE A 1 91 ? -15.625 10.07 -10.336 1 87.25 91 PHE A N 1
ATOM 662 C CA . PHE A 1 91 ? -14.25 10.164 -9.852 1 87.25 91 PHE A CA 1
ATOM 663 C C . PHE A 1 91 ? -14.109 11.305 -8.844 1 87.25 91 PHE A C 1
ATOM 665 O O . PHE A 1 91 ? -13.523 11.125 -7.773 1 87.25 91 PHE A O 1
ATOM 672 N N . LEU A 1 92 ? -14.672 12.43 -9.117 1 90.62 92 LEU A N 1
ATOM 673 C CA . LEU A 1 92 ? -14.484 13.609 -8.281 1 90.62 92 LEU A CA 1
ATOM 674 C C . LEU A 1 92 ? -15.242 13.469 -6.965 1 90.62 92 LEU A C 1
ATOM 676 O O . LEU A 1 92 ? -14.812 14.008 -5.941 1 90.62 92 LEU A O 1
ATOM 680 N N . SER A 1 93 ? -16.297 12.727 -6.98 1 90.12 93 SER A N 1
ATOM 681 C CA . SER A 1 93 ? -17.094 12.562 -5.766 1 90.12 93 SER A CA 1
ATOM 682 C C . SER A 1 93 ? -16.344 11.734 -4.723 1 90.12 93 SER A C 1
ATOM 684 O O . SER A 1 93 ? -16.641 11.828 -3.529 1 90.12 93 SER A O 1
ATOM 686 N N . LEU A 1 94 ? -15.398 10.961 -5.164 1 90.69 94 LEU A N 1
ATOM 687 C CA . LEU A 1 94 ? -14.625 10.117 -4.258 1 90.69 94 LEU A CA 1
ATOM 688 C C . LEU A 1 94 ? -13.812 10.969 -3.285 1 90.69 94 LEU A C 1
ATOM 690 O O . LEU A 1 94 ? -13.516 10.531 -2.174 1 90.69 94 LEU A O 1
ATOM 694 N N . TRP A 1 95 ? -13.539 12.148 -3.711 1 92.81 95 TRP A N 1
ATOM 695 C CA . TRP A 1 95 ? -12.586 12.984 -2.98 1 92.81 95 TRP A CA 1
ATOM 696 C C . TRP A 1 95 ? -13.305 14.102 -2.236 1 92.81 95 TRP A C 1
ATOM 698 O O . TRP A 1 95 ? -12.672 14.883 -1.516 1 92.81 95 TRP A O 1
ATOM 708 N N . ALA A 1 96 ? -14.562 14.258 -2.457 1 93 96 ALA A N 1
ATOM 709 C CA . ALA A 1 96 ? -15.375 15.305 -1.854 1 93 96 ALA A CA 1
ATOM 710 C C . ALA A 1 96 ? -16.188 14.766 -0.685 1 93 96 ALA A C 1
ATOM 712 O O . ALA A 1 96 ? -17.422 14.641 -0.779 1 93 96 ALA A O 1
ATOM 713 N N . ARG A 1 97 ? -15.469 14.531 0.367 1 89.5 97 ARG A N 1
ATOM 714 C CA . ARG A 1 97 ? -16.141 13.883 1.49 1 89.5 97 ARG A CA 1
ATOM 715 C C . ARG A 1 97 ? -15.812 14.594 2.803 1 89.5 97 ARG A C 1
ATOM 717 O O . ARG A 1 97 ? -14.773 15.25 2.922 1 89.5 97 ARG A O 1
ATOM 724 N N . TRP A 1 98 ? -16.766 14.531 3.783 1 89.19 98 TRP A N 1
ATOM 725 C CA . TRP A 1 98 ? -16.594 14.906 5.184 1 89.19 98 TRP A CA 1
ATOM 726 C C . TRP A 1 98 ? -16.297 16.406 5.312 1 89.19 98 TRP A C 1
ATOM 728 O O . TRP A 1 98 ? -17.125 17.234 4.934 1 89.19 98 TRP A O 1
ATOM 738 N N . ASP A 1 99 ? -15.117 16.797 5.742 1 89 99 ASP A N 1
ATOM 739 C CA . ASP A 1 99 ? -14.828 18.203 6.027 1 89 99 ASP A CA 1
ATOM 740 C C . ASP A 1 99 ? -14.867 19.031 4.75 1 89 99 ASP A C 1
ATOM 742 O O . ASP A 1 99 ? -15.023 20.25 4.809 1 89 99 ASP A O 1
ATOM 746 N N . TRP A 1 100 ? -14.734 18.359 3.682 1 92.44 100 TRP A N 1
ATOM 747 C CA . TRP A 1 100 ? -14.797 19.062 2.402 1 92.44 100 TRP A CA 1
ATOM 748 C C . TRP A 1 100 ? -16.094 19.859 2.275 1 92.44 100 TRP A C 1
ATOM 750 O O . TRP A 1 100 ? -16.109 20.969 1.762 1 92.44 100 TRP A O 1
ATOM 760 N N . ASP A 1 101 ? -17.156 19.328 2.756 1 90.56 101 ASP A N 1
ATOM 761 C CA . ASP A 1 101 ? -18.453 19.953 2.637 1 90.56 101 ASP A CA 1
ATOM 762 C C . ASP A 1 101 ? -18.5 21.297 3.373 1 90.56 101 ASP A C 1
ATOM 764 O O . ASP A 1 101 ? -19.125 22.25 2.91 1 90.56 101 ASP A O 1
ATOM 768 N N . PHE A 1 102 ? -17.828 21.328 4.441 1 90.81 102 PHE A N 1
ATOM 769 C CA . PHE A 1 102 ? -17.766 22.578 5.191 1 90.81 102 PHE A CA 1
ATOM 770 C C . PHE A 1 102 ? -16.969 23.625 4.426 1 90.81 102 PHE A C 1
ATOM 772 O O . PHE A 1 102 ? -17.391 24.781 4.312 1 90.81 102 PHE A O 1
ATOM 779 N N . PHE A 1 103 ? -15.867 23.234 3.889 1 94.69 103 PHE A N 1
ATOM 780 C CA . PHE A 1 103 ? -15.008 24.156 3.164 1 94.69 103 PHE A CA 1
ATOM 781 C C . PHE A 1 103 ? -15.711 24.688 1.924 1 94.69 103 PHE A C 1
ATOM 783 O O . PHE A 1 103 ? -15.68 25.891 1.654 1 94.69 103 PHE A O 1
ATOM 790 N N . ARG A 1 104 ? -16.312 23.812 1.248 1 94.12 104 ARG A N 1
ATOM 791 C CA . ARG A 1 104 ? -17.047 24.219 0.044 1 94.12 104 ARG A CA 1
ATOM 792 C C . ARG A 1 104 ? -18.172 25.172 0.378 1 94.12 104 ARG A C 1
ATOM 794 O O . ARG A 1 104 ? -18.359 26.188 -0.303 1 94.12 104 ARG A O 1
ATOM 801 N N . ARG A 1 105 ? -18.922 24.922 1.386 1 92.12 105 ARG A N 1
ATOM 802 C CA . ARG A 1 105 ? -20.062 25.75 1.762 1 92.12 105 ARG A CA 1
ATOM 803 C C . ARG A 1 105 ? -19.594 27.141 2.207 1 92.12 105 ARG A C 1
ATOM 805 O O . ARG A 1 105 ? -20.234 28.141 1.869 1 92.12 105 ARG A O 1
ATOM 812 N N . ILE A 1 106 ? -18.594 27.125 2.967 1 92.94 106 ILE A N 1
ATOM 813 C CA . ILE A 1 106 ? -18.062 28.422 3.391 1 92.94 106 ILE A CA 1
ATOM 814 C C . ILE A 1 106 ? -17.609 29.219 2.17 1 92.94 106 ILE A C 1
ATOM 816 O O . ILE A 1 106 ? -17.859 30.422 2.076 1 92.94 106 ILE A O 1
ATOM 820 N N . ALA A 1 107 ? -16.984 28.562 1.259 1 94.75 107 ALA A N 1
ATOM 821 C CA . ALA A 1 107 ? -16.484 29.219 0.049 1 94.75 107 ALA A CA 1
ATOM 822 C C . ALA A 1 107 ? -17.656 29.734 -0.8 1 94.75 107 ALA A C 1
ATOM 824 O O . ALA A 1 107 ? -17.578 30.828 -1.371 1 94.75 107 ALA A O 1
ATOM 825 N N . GLU A 1 108 ? -18.656 28.984 -0.82 1 91.5 108 GLU A N 1
ATOM 826 C CA . GLU A 1 108 ? -19.781 29.297 -1.7 1 91.5 108 GLU A CA 1
ATOM 827 C C . GLU A 1 108 ? -20.734 30.312 -1.058 1 91.5 108 GLU A C 1
ATOM 829 O O . GLU A 1 108 ? -21.203 31.234 -1.725 1 91.5 108 GLU A O 1
ATOM 834 N N . HIS A 1 109 ? -20.984 30.125 0.31 1 89.5 109 HIS A N 1
ATOM 835 C CA . HIS A 1 109 ? -22.078 30.891 0.919 1 89.5 109 HIS A CA 1
ATOM 836 C C . HIS A 1 109 ? -21.562 31.734 2.088 1 89.5 109 HIS A C 1
ATOM 838 O O . HIS A 1 109 ? -22.328 32.531 2.658 1 89.5 109 HIS A O 1
ATOM 844 N N . GLY A 1 110 ? -20.359 31.547 2.42 1 89.94 110 GLY A N 1
ATOM 845 C CA . GLY A 1 110 ? -19.875 32.219 3.611 1 89.94 110 GLY A CA 1
ATOM 846 C C . GLY A 1 110 ? -20.219 31.5 4.898 1 89.94 110 GLY A C 1
ATOM 847 O O . GLY A 1 110 ? -20.703 30.375 4.863 1 89.94 110 GLY A O 1
ATOM 848 N N . TYR A 1 111 ? -19.938 32.125 6.059 1 90.06 111 TYR A N 1
ATOM 849 C CA . TYR A 1 111 ? -20.109 31.484 7.355 1 90.06 111 TYR A CA 1
ATOM 850 C C . TYR A 1 111 ? -21.547 31.562 7.82 1 90.06 111 TYR A C 1
ATOM 852 O O . TYR A 1 111 ? -22.047 30.641 8.484 1 90.06 111 TYR A O 1
ATOM 860 N N . PHE A 1 112 ? -22.125 32.719 7.539 1 84.44 112 PHE A N 1
ATOM 861 C CA . PHE A 1 112 ? -23.469 32.938 8.039 1 84.44 112 PHE A CA 1
ATOM 862 C C . PHE A 1 112 ? -24.422 33.25 6.895 1 84.44 112 PHE A C 1
ATOM 864 O O . PHE A 1 112 ? -24.062 34.031 5.988 1 84.44 112 PHE A O 1
ATOM 871 N N . ALA A 1 113 ? -25.172 32.25 6.574 1 68.75 113 ALA A N 1
ATOM 872 C CA . ALA A 1 113 ? -26.125 32.5 5.508 1 68.75 113 ALA A CA 1
ATOM 873 C C . ALA A 1 113 ? -27.391 33.156 6.059 1 68.75 113 ALA A C 1
ATOM 875 O O . ALA A 1 113 ? -27.75 32.938 7.219 1 68.75 113 ALA A O 1
ATOM 876 N N . GLU A 1 114 ? -27.906 34.062 5.234 1 62.66 114 GLU A N 1
ATOM 877 C CA . GLU A 1 114 ? -29.172 34.719 5.586 1 62.66 114 GLU A CA 1
ATOM 878 C C . GLU A 1 114 ? -30.297 33.688 5.723 1 62.66 114 GLU A C 1
ATOM 880 O O . GLU A 1 114 ? -30.281 32.656 5.059 1 62.66 114 GLU A O 1
ATOM 885 N N . PRO A 1 115 ? -31.172 33.906 6.793 1 58.84 115 PRO A N 1
ATOM 886 C CA . PRO A 1 115 ? -32.344 33.031 6.914 1 58.84 115 PRO A CA 1
ATOM 887 C C . PRO A 1 115 ? -33.062 32.812 5.586 1 58.84 115 PRO A C 1
ATOM 889 O O . PRO A 1 115 ? -33.281 33.781 4.844 1 58.84 115 PRO A O 1
ATOM 892 N N . GLY A 1 116 ? -33.219 31.5 5.125 1 56.53 116 GLY A N 1
ATOM 893 C CA . GLY A 1 116 ? -33.938 31.219 3.893 1 56.53 116 GLY A CA 1
ATOM 894 C C . GLY A 1 116 ? -33 30.969 2.711 1 56.53 116 GLY A C 1
ATOM 895 O O . GLY A 1 116 ? -33.438 30.5 1.663 1 56.53 116 GLY A O 1
ATOM 896 N N . ALA A 1 117 ? -31.844 31.422 2.768 1 54.84 117 ALA A N 1
ATOM 897 C CA . ALA A 1 117 ? -30.938 31.328 1.627 1 54.84 117 ALA A CA 1
ATOM 898 C C . ALA A 1 117 ? -30.406 29.906 1.469 1 54.84 117 ALA A C 1
ATOM 900 O O . ALA A 1 117 ? -30.406 29.125 2.426 1 54.84 117 ALA A O 1
ATOM 901 N N . PRO A 1 118 ? -30.172 29.578 0.201 1 55.53 118 PRO A N 1
ATOM 902 C CA . PRO A 1 118 ? -29.562 28.266 -0.021 1 55.53 118 PRO A CA 1
ATOM 903 C C . PRO A 1 118 ? -28.328 28.047 0.841 1 55.53 118 PRO A C 1
ATOM 905 O O . PRO A 1 118 ? -27.484 28.938 0.977 1 55.53 118 PRO A O 1
ATOM 908 N N . GLY A 1 119 ? -28.328 27.031 1.658 1 55 119 GLY A N 1
ATOM 909 C CA . GLY A 1 119 ? -27.234 26.719 2.564 1 55 119 GLY A CA 1
ATOM 910 C C . GLY A 1 119 ? -27.516 27.125 4 1 55 119 GLY A C 1
ATOM 911 O O . GLY A 1 119 ? -26.641 27.016 4.863 1 55 119 GLY A O 1
ATOM 912 N N . SER A 1 120 ? -28.594 28 4.168 1 55.81 120 SER A N 1
ATOM 913 C CA . SER A 1 120 ? -28.984 28.5 5.477 1 55.81 120 SER A CA 1
ATOM 914 C C . SER A 1 120 ? -29.359 27.375 6.422 1 55.81 120 SER A C 1
ATOM 916 O O . SER A 1 120 ? -29.906 27.609 7.504 1 55.81 120 SER A O 1
ATOM 918 N N . ALA A 1 121 ? -29 26.266 6.059 1 52.31 121 ALA A N 1
ATOM 919 C CA . ALA A 1 121 ? -29.453 25.25 7 1 52.31 121 ALA A CA 1
ATOM 920 C C . ALA A 1 121 ? -29.016 25.578 8.422 1 52.31 121 ALA A C 1
ATOM 922 O O . ALA A 1 121 ? -28.141 26.422 8.625 1 52.31 121 ALA A O 1
ATOM 923 N N . HIS A 1 122 ? -29.547 24.922 9.445 1 52.94 122 HIS A N 1
ATOM 924 C CA . HIS A 1 122 ? -29.297 24.891 10.875 1 52.94 122 HIS A CA 1
ATOM 925 C C . HIS A 1 122 ? -27.828 25.109 11.188 1 52.94 122 HIS A C 1
ATOM 927 O O . HIS A 1 122 ? -26.969 24.891 10.328 1 52.94 122 HIS A O 1
ATOM 933 N N . PRO A 1 123 ? -27.625 25.797 12.328 1 59.84 123 PRO A N 1
ATOM 934 C CA . PRO A 1 123 ? -26.25 25.938 12.797 1 59.84 123 PRO A CA 1
ATOM 935 C C . PRO A 1 123 ? -25.391 24.719 12.484 1 59.84 123 PRO A C 1
ATOM 937 O O . PRO A 1 123 ? -25.719 23.609 12.898 1 59.84 123 PRO A O 1
ATOM 940 N N . ASP A 1 124 ? -24.625 24.922 11.328 1 74.19 124 ASP A N 1
ATOM 941 C CA . ASP A 1 124 ? -23.922 23.719 10.883 1 74.19 124 ASP A CA 1
ATOM 942 C C . ASP A 1 124 ? -22.453 23.766 11.305 1 74.19 124 ASP A C 1
ATOM 944 O O . ASP A 1 124 ? -21.625 23.078 10.719 1 74.19 124 ASP A O 1
ATOM 948 N N . ASN A 1 125 ? -22.047 24.656 12.352 1 79.62 125 ASN A N 1
ATOM 949 C CA . ASN A 1 125 ? -20.734 24.672 13 1 79.62 125 ASN A CA 1
ATOM 950 C C . ASN A 1 125 ? -19.625 25.016 12.008 1 79.62 125 ASN A C 1
ATOM 952 O O . ASN A 1 125 ? -18.469 24.609 12.203 1 79.62 125 ASN A O 1
ATOM 956 N N . ARG A 1 126 ? -19.938 25.844 10.969 1 85.75 126 ARG A N 1
ATOM 957 C CA . ARG A 1 126 ? -18.938 26.266 9.977 1 85.75 126 ARG A CA 1
ATOM 958 C C . ARG A 1 126 ? -17.859 27.125 10.617 1 85.75 126 ARG A C 1
ATOM 960 O O . ARG A 1 126 ? -16.734 27.188 10.117 1 85.75 126 ARG A O 1
ATOM 967 N N . GLU A 1 127 ? -18.234 27.625 11.727 1 87.5 127 GLU A N 1
ATOM 968 C CA . GLU A 1 127 ? -17.328 28.5 12.438 1 87.5 127 GLU A CA 1
ATOM 969 C C . GLU A 1 127 ? -16.094 27.734 12.938 1 87.5 127 GLU A C 1
ATOM 971 O O . GLU A 1 127 ? -15.094 28.344 13.312 1 87.5 127 GLU A O 1
ATOM 976 N N . ALA A 1 128 ? -16.172 26.516 12.922 1 85.31 128 ALA A N 1
ATOM 977 C CA . ALA A 1 128 ? -15.078 25.688 13.414 1 85.31 128 ALA A CA 1
ATOM 978 C C . ALA A 1 128 ? -13.906 25.672 12.445 1 85.31 128 ALA A C 1
ATOM 980 O O . ALA A 1 128 ? -12.805 25.25 12.789 1 85.31 128 ALA A O 1
ATOM 981 N N . PHE A 1 129 ? -14.156 26.234 11.258 1 91.19 129 PHE A N 1
ATOM 982 C CA . PHE A 1 129 ? -13.141 26.156 10.219 1 91.19 129 PHE A CA 1
ATOM 983 C C . PHE A 1 129 ? -12.617 27.547 9.867 1 91.19 129 PHE A C 1
ATOM 985 O O . PHE A 1 129 ? -13.398 28.484 9.727 1 91.19 129 PHE A O 1
ATOM 992 N N . PHE A 1 130 ? -11.32 27.656 9.75 1 94.94 130 PHE A N 1
ATOM 993 C CA . PHE A 1 130 ? -10.68 28.938 9.438 1 94.94 130 PHE A CA 1
ATOM 994 C C . PHE A 1 130 ? -10.922 29.328 7.984 1 94.94 130 PHE A C 1
ATOM 996 O O . PHE A 1 130 ? -11.203 28.469 7.145 1 94.94 130 PHE A O 1
ATOM 1003 N N . PRO A 1 131 ? -10.789 30.5 7.676 1 96.38 131 PRO A N 1
ATOM 1004 C CA . PRO A 1 131 ? -11.227 31 6.367 1 96.38 131 PRO A CA 1
ATOM 1005 C C . PRO A 1 131 ? -10.172 30.797 5.277 1 96.38 131 PRO A C 1
ATOM 1007 O O . PRO A 1 131 ? -10.477 30.922 4.09 1 96.38 131 PRO A O 1
ATOM 1010 N N . GLY A 1 132 ? -8.969 30.469 5.629 1 97.69 132 GLY A N 1
ATOM 1011 C CA . GLY A 1 132 ? -7.875 30.422 4.672 1 97.69 132 GLY A CA 1
ATOM 1012 C C . GLY A 1 132 ? -8.18 29.578 3.451 1 97.69 132 GLY A C 1
ATOM 1013 O O . GLY A 1 132 ? -8.188 30.078 2.324 1 97.69 132 GLY A O 1
ATOM 1014 N N . LEU A 1 133 ? -8.508 28.328 3.615 1 97.88 133 LEU A N 1
ATOM 1015 C CA . LEU A 1 133 ? -8.75 27.422 2.498 1 97.88 133 LEU A CA 1
ATOM 1016 C C . LEU A 1 133 ? -10.016 27.812 1.74 1 97.88 133 LEU A C 1
ATOM 1018 O O . LEU A 1 133 ? -10.008 27.891 0.509 1 97.88 133 LEU A O 1
ATOM 1022 N N . PRO A 1 134 ? -11.109 28.109 2.396 1 97.5 134 PRO A N 1
ATOM 1023 C CA . PRO A 1 134 ? -12.297 28.562 1.67 1 97.5 134 PRO A CA 1
ATOM 1024 C C . PRO A 1 134 ? -12.031 29.781 0.788 1 97.5 134 PRO A C 1
ATOM 1026 O O . PRO A 1 134 ? -12.562 29.875 -0.322 1 97.5 134 PRO A O 1
ATOM 1029 N N . MET A 1 135 ? -11.266 30.688 1.282 1 97.5 135 MET A N 1
ATOM 1030 C CA . MET A 1 135 ? -10.961 31.875 0.495 1 97.5 135 MET A CA 1
ATOM 1031 C C . MET A 1 135 ? -10.141 31.516 -0.74 1 97.5 135 MET A C 1
ATOM 1033 O O . MET A 1 135 ? -10.375 32.062 -1.822 1 97.5 135 MET A O 1
ATOM 1037 N N . VAL A 1 136 ? -9.211 30.656 -0.583 1 98.25 136 VAL A N 1
ATOM 1038 C CA . VAL A 1 136 ? -8.414 30.203 -1.722 1 98.25 136 VAL A CA 1
ATOM 1039 C C . VAL A 1 136 ? -9.297 29.438 -2.699 1 98.25 136 VAL A C 1
ATOM 1041 O O . VAL A 1 136 ? -9.156 29.578 -3.916 1 98.25 136 VAL A O 1
ATOM 1044 N N . LEU A 1 137 ? -10.117 28.641 -2.17 1 97.94 137 LEU A N 1
ATOM 1045 C CA . LEU A 1 137 ? -11.062 27.891 -2.98 1 97.94 137 LEU A CA 1
ATOM 1046 C C . LEU A 1 137 ? -11.922 28.812 -3.828 1 97.94 137 LEU A C 1
ATOM 1048 O O . LEU A 1 137 ? -12.133 28.562 -5.016 1 97.94 137 LEU A O 1
ATOM 1052 N N . ARG A 1 138 ? -12.445 29.797 -3.207 1 97 138 ARG A N 1
ATOM 1053 C CA . ARG A 1 138 ? -13.258 30.781 -3.918 1 97 138 ARG A CA 1
ATOM 1054 C C . ARG A 1 138 ? -12.469 31.422 -5.055 1 97 138 ARG A C 1
ATOM 1056 O O . ARG A 1 138 ? -12.992 31.609 -6.152 1 97 138 ARG A O 1
ATOM 1063 N N . ALA A 1 139 ? -11.297 31.781 -4.789 1 97.75 139 ALA A N 1
ATOM 1064 C CA . ALA A 1 139 ? -10.445 32.406 -5.793 1 97.75 139 ALA A CA 1
ATOM 1065 C C . ALA A 1 139 ? -10.18 31.469 -6.961 1 97.75 139 ALA A C 1
ATOM 1067 O O . ALA A 1 139 ? -10.297 31.859 -8.125 1 97.75 139 ALA A O 1
ATOM 1068 N N . VAL A 1 140 ? -9.844 30.219 -6.703 1 97.88 140 VAL A N 1
ATOM 1069 C CA . VAL A 1 140 ? -9.508 29.25 -7.742 1 97.88 140 VAL A CA 1
ATOM 1070 C C . VAL A 1 140 ? -10.766 28.891 -8.531 1 97.88 140 VAL A C 1
ATOM 1072 O O . VAL A 1 140 ? -10.703 28.672 -9.75 1 97.88 140 VAL A O 1
ATOM 1075 N N . HIS A 1 141 ? -11.836 28.875 -7.844 1 97 141 HIS A N 1
ATOM 1076 C CA . HIS A 1 141 ? -13.094 28.5 -8.477 1 97 141 HIS A CA 1
ATOM 1077 C C . HIS A 1 141 ? -13.484 29.516 -9.555 1 97 141 HIS A C 1
ATOM 1079 O O . HIS A 1 141 ? -14.289 29.203 -10.438 1 97 141 HIS A O 1
ATOM 1085 N N . THR A 1 142 ? -12.977 30.703 -9.547 1 96.69 142 THR A N 1
ATOM 1086 C CA . THR A 1 142 ? -13.25 31.688 -10.594 1 96.69 142 THR A CA 1
ATOM 1087 C C . THR A 1 142 ? -12.75 31.188 -11.945 1 96.69 142 THR A C 1
ATOM 1089 O O . THR A 1 142 ? -13.273 31.594 -12.992 1 96.69 142 THR A O 1
ATOM 1092 N N . VAL A 1 143 ? -11.812 30.281 -11.953 1 97.19 143 VAL A N 1
ATOM 1093 C CA . VAL A 1 143 ? -11.211 29.766 -13.18 1 97.19 143 VAL A CA 1
ATOM 1094 C C . VAL A 1 143 ? -11.586 28.297 -13.367 1 97.19 143 VAL A C 1
ATOM 1096 O O . VAL A 1 143 ? -11.656 27.812 -14.492 1 97.19 143 VAL A O 1
ATOM 1099 N N . VAL A 1 144 ? -11.727 27.625 -12.242 1 97.31 144 VAL A N 1
ATOM 1100 C CA . VAL A 1 144 ? -12.07 26.203 -12.25 1 97.31 144 VAL A CA 1
ATOM 1101 C C . VAL A 1 144 ? -13.5 26.031 -11.75 1 97.31 144 VAL A C 1
ATOM 1103 O O . VAL A 1 144 ? -13.75 26 -10.547 1 97.31 144 VAL A O 1
ATOM 1106 N N . PRO A 1 145 ? -14.391 25.75 -12.641 1 95.56 145 PRO A N 1
ATOM 1107 C CA . PRO A 1 145 ? -15.805 25.734 -12.266 1 95.56 145 PRO A CA 1
ATOM 1108 C C . PRO A 1 145 ? -16.141 24.578 -11.32 1 95.56 145 PRO A C 1
ATOM 1110 O O . PRO A 1 145 ? -17.094 24.688 -10.531 1 95.56 145 PRO A O 1
ATOM 1113 N N . SER A 1 146 ? -15.453 23.531 -11.344 1 96.25 146 SER A N 1
ATOM 1114 C CA . SER A 1 146 ? -15.719 22.406 -10.461 1 96.25 146 SER A CA 1
ATOM 1115 C C . SER A 1 146 ? -15.078 22.625 -9.094 1 96.25 146 SER A C 1
ATOM 1117 O O . SER A 1 146 ? -13.852 22.688 -8.984 1 96.25 146 SER A O 1
ATOM 1119 N N . TRP A 1 147 ? -15.922 22.641 -8.031 1 96 147 TRP A N 1
ATOM 1120 C CA . TRP A 1 147 ? -15.414 22.875 -6.684 1 96 147 TRP A CA 1
ATOM 1121 C C . TRP A 1 147 ? -14.469 21.75 -6.262 1 96 147 TRP A C 1
ATOM 1123 O O . TRP A 1 147 ? -13.359 22.016 -5.793 1 96 147 TRP A O 1
ATOM 1133 N N . PRO A 1 148 ? -14.891 20.484 -6.496 1 95.81 148 PRO A N 1
ATOM 1134 C CA . PRO A 1 148 ? -13.984 19.422 -6.074 1 95.81 148 PRO A CA 1
ATOM 1135 C C . PRO A 1 148 ? -12.656 19.453 -6.824 1 95.81 148 PRO A C 1
ATOM 1137 O O . PRO A 1 148 ? -11.602 19.203 -6.23 1 95.81 148 PRO A O 1
ATOM 1140 N N . LEU A 1 149 ? -12.695 19.734 -8.055 1 96.69 149 LEU A N 1
ATOM 1141 C CA . LEU A 1 149 ? -11.461 19.828 -8.828 1 96.69 149 LEU A CA 1
ATOM 1142 C C . LEU A 1 149 ? -10.594 20.984 -8.344 1 96.69 149 LEU A C 1
ATOM 1144 O O . LEU A 1 149 ? -9.367 20.859 -8.281 1 96.69 149 LEU A O 1
ATOM 1148 N N . ALA A 1 150 ? -11.219 22.078 -8.031 1 97.75 150 ALA A N 1
ATOM 1149 C CA . ALA A 1 150 ? -10.477 23.203 -7.484 1 97.75 150 ALA A CA 1
ATOM 1150 C C . ALA A 1 150 ? -9.742 22.828 -6.203 1 97.75 150 ALA A C 1
ATOM 1152 O O . ALA A 1 150 ? -8.57 23.156 -6.027 1 97.75 150 ALA A O 1
ATOM 1153 N N . GLY A 1 151 ? -10.469 22.172 -5.324 1 97.81 151 GLY A N 1
ATOM 1154 C CA . GLY A 1 151 ? -9.844 21.719 -4.09 1 97.81 151 GLY A CA 1
ATOM 1155 C C . GLY A 1 151 ? -8.664 20.797 -4.32 1 97.81 151 GLY A C 1
ATOM 1156 O O . GLY A 1 151 ? -7.625 20.938 -3.672 1 97.81 151 GLY A O 1
ATOM 1157 N N . LEU A 1 152 ? -8.789 19.875 -5.277 1 97.31 152 LEU A N 1
ATOM 1158 C CA . LEU A 1 152 ? -7.727 18.922 -5.594 1 97.31 152 LEU A CA 1
ATOM 1159 C C . LEU A 1 152 ? -6.512 19.641 -6.172 1 97.31 152 LEU A C 1
ATOM 1161 O O . LEU A 1 152 ? -5.371 19.297 -5.855 1 97.31 152 LEU A O 1
ATOM 1165 N N . LEU A 1 153 ? -6.734 20.609 -6.969 1 97.75 153 LEU A N 1
ATOM 1166 C CA . LEU A 1 153 ? -5.648 21.344 -7.602 1 97.75 153 LEU A CA 1
ATOM 1167 C C . LEU A 1 153 ? -4.883 22.172 -6.57 1 97.75 153 LEU A C 1
ATOM 1169 O O . LEU A 1 153 ? -3.654 22.266 -6.633 1 97.75 153 LEU A O 1
ATOM 1173 N N . ILE A 1 154 ? -5.637 22.781 -5.668 1 98.31 154 ILE A N 1
ATOM 1174 C CA . ILE A 1 154 ? -5 23.531 -4.594 1 98.31 154 ILE A CA 1
ATOM 1175 C C . ILE A 1 154 ? -4.09 22.609 -3.789 1 98.31 154 ILE A C 1
ATOM 1177 O O . ILE A 1 154 ? -2.92 22.938 -3.557 1 98.31 154 ILE A O 1
ATOM 1181 N N . SER A 1 155 ? -4.625 21.469 -3.398 1 98.31 155 SER A N 1
ATOM 1182 C CA . SER A 1 155 ? -3.848 20.516 -2.617 1 98.31 155 SER A CA 1
ATOM 1183 C C . SER A 1 155 ? -2.662 19.984 -3.416 1 98.31 155 SER A C 1
ATOM 1185 O O . SER A 1 155 ? -1.587 19.75 -2.859 1 98.31 155 SER A O 1
ATOM 1187 N N . PHE A 1 156 ? -2.854 19.828 -4.684 1 98 156 PHE A N 1
ATOM 1188 C CA . PHE A 1 156 ? -1.793 19.312 -5.543 1 98 156 PHE A CA 1
ATOM 1189 C C . PHE A 1 156 ? -0.623 20.281 -5.598 1 98 156 PHE A C 1
ATOM 1191 O O . PHE A 1 156 ? 0.53 19.891 -5.406 1 98 156 PHE A O 1
ATOM 1198 N N . ALA A 1 157 ? -0.879 21.484 -5.859 1 98.19 157 ALA A N 1
ATOM 1199 C CA . ALA A 1 157 ? 0.164 22.5 -5.934 1 98.19 157 ALA A CA 1
ATOM 1200 C C . ALA A 1 157 ? 0.808 22.734 -4.566 1 98.19 157 ALA A C 1
ATOM 1202 O O . ALA A 1 157 ? 2.033 22.812 -4.457 1 98.19 157 ALA A O 1
ATOM 1203 N N . ALA A 1 158 ? -0.04 22.844 -3.572 1 98.62 158 ALA A N 1
ATOM 1204 C CA . ALA A 1 158 ? 0.45 23.094 -2.219 1 98.62 158 ALA A CA 1
ATOM 1205 C C . ALA A 1 158 ? 1.312 21.938 -1.731 1 98.62 158 ALA A C 1
ATOM 1207 O O . ALA A 1 158 ? 2.336 22.141 -1.076 1 98.62 158 ALA A O 1
ATOM 1208 N N . GLY A 1 159 ? 0.831 20.703 -2.049 1 98.44 159 GLY A N 1
ATOM 1209 C CA . GLY A 1 159 ? 1.596 19.531 -1.657 1 98.44 159 GLY A CA 1
ATOM 1210 C C . GLY A 1 159 ? 2.986 19.5 -2.262 1 98.44 159 GLY A C 1
ATOM 1211 O O . GLY A 1 159 ? 3.943 19.062 -1.61 1 98.44 159 GLY A O 1
ATOM 1212 N N . ALA A 1 160 ? 3.135 19.953 -3.479 1 98.12 160 ALA A N 1
ATOM 1213 C CA . ALA A 1 160 ? 4.438 20.016 -4.137 1 98.12 160 ALA A CA 1
ATOM 1214 C C . ALA A 1 160 ? 5.367 20.984 -3.414 1 98.12 160 ALA A C 1
ATOM 1216 O O . ALA A 1 160 ? 6.531 20.672 -3.162 1 98.12 160 ALA A O 1
ATOM 1217 N N . VAL A 1 161 ? 4.848 22.109 -3.07 1 98.06 161 VAL A N 1
ATOM 1218 C CA . VAL A 1 161 ? 5.621 23.125 -2.352 1 98.06 161 VAL A CA 1
ATOM 1219 C C . VAL A 1 161 ? 6.051 22.562 -0.995 1 98.06 161 VAL A C 1
ATOM 1221 O O . VAL A 1 161 ? 7.215 22.703 -0.603 1 98.06 161 VAL A O 1
ATOM 1224 N N . ALA A 1 162 ? 5.113 21.938 -0.342 1 98.5 162 ALA A N 1
ATOM 1225 C CA . ALA A 1 162 ? 5.391 21.375 0.977 1 98.5 162 ALA A CA 1
ATOM 1226 C C . ALA A 1 162 ? 6.488 20.328 0.902 1 98.5 162 ALA A C 1
ATOM 1228 O O . ALA A 1 162 ? 7.402 20.312 1.732 1 98.5 162 ALA A O 1
ATOM 1229 N N . ALA A 1 163 ? 6.414 19.469 -0.092 1 98.25 163 ALA A N 1
ATOM 1230 C CA . ALA A 1 163 ? 7.387 18.391 -0.244 1 98.25 163 ALA A CA 1
ATOM 1231 C C . ALA A 1 163 ? 8.789 18.953 -0.46 1 98.25 163 ALA A C 1
ATOM 1233 O O . ALA A 1 163 ? 9.75 18.5 0.168 1 98.25 163 ALA A O 1
ATOM 1234 N N . VAL A 1 164 ? 8.93 19.922 -1.283 1 97.88 164 VAL A N 1
ATOM 1235 C CA . VAL A 1 164 ? 10.227 20.516 -1.581 1 97.88 164 VAL A CA 1
ATOM 1236 C C . VAL A 1 164 ? 10.758 21.25 -0.348 1 97.88 164 VAL A C 1
ATOM 1238 O O . VAL A 1 164 ? 11.93 21.109 0.005 1 97.88 164 VAL A O 1
ATOM 1241 N N . ALA A 1 165 ? 9.898 22.016 0.257 1 98.06 165 ALA A N 1
ATOM 1242 C CA . ALA A 1 165 ? 10.32 22.75 1.441 1 98.06 165 ALA A CA 1
ATOM 1243 C C . ALA A 1 165 ? 10.789 21.812 2.547 1 98.06 165 ALA A C 1
ATOM 1245 O O . ALA A 1 165 ? 11.797 22.062 3.201 1 98.06 165 ALA A O 1
ATOM 1246 N N . LEU A 1 166 ? 10.055 20.703 2.758 1 98.25 166 LEU A N 1
ATOM 1247 C CA . LEU A 1 166 ? 10.438 19.734 3.773 1 98.25 166 LEU A CA 1
ATOM 1248 C C . LEU A 1 166 ? 11.797 19.125 3.455 1 98.25 166 LEU A C 1
ATOM 1250 O O . LEU A 1 166 ? 12.633 18.953 4.348 1 98.25 166 LEU A O 1
ATOM 1254 N N . SER A 1 167 ? 11.953 18.812 2.242 1 97.56 167 SER A N 1
ATOM 1255 C CA . SER A 1 167 ? 13.242 18.266 1.807 1 97.56 167 SER A CA 1
ATOM 1256 C C . SER A 1 167 ? 14.375 19.25 2.105 1 97.56 167 SER A C 1
ATOM 1258 O O . SER A 1 167 ? 15.422 18.844 2.613 1 97.56 167 SER A O 1
ATOM 1260 N N . ARG A 1 168 ? 14.203 20.469 1.822 1 96.38 168 ARG A N 1
ATOM 1261 C CA . ARG A 1 168 ? 15.234 21.469 2.039 1 96.38 168 ARG A CA 1
ATOM 1262 C C . ARG A 1 168 ? 15.516 21.656 3.527 1 96.38 168 ARG A C 1
ATOM 1264 O O . ARG A 1 168 ? 16.656 21.891 3.924 1 96.38 168 ARG A O 1
ATOM 1271 N N . ILE A 1 169 ? 14.5 21.578 4.309 1 97 169 ILE A N 1
ATOM 1272 C CA . ILE A 1 169 ? 14.672 21.672 5.754 1 97 169 ILE A CA 1
ATOM 1273 C C . ILE A 1 169 ? 15.516 20.5 6.246 1 97 169 ILE A C 1
ATOM 1275 O O . ILE A 1 169 ? 16.453 20.688 7.031 1 97 169 ILE A O 1
ATOM 1279 N N . ALA A 1 170 ? 15.188 19.297 5.777 1 97.19 170 ALA A N 1
ATOM 1280 C CA . ALA A 1 170 ? 15.906 18.094 6.199 1 97.19 170 ALA A CA 1
ATOM 1281 C C . ALA A 1 170 ? 17.359 18.141 5.762 1 97.19 170 ALA A C 1
ATOM 1283 O O . ALA A 1 170 ? 18.25 17.641 6.453 1 97.19 170 ALA A O 1
ATOM 1284 N N . ARG A 1 171 ? 17.609 18.75 4.664 1 95.31 171 ARG A N 1
ATOM 1285 C CA . ARG A 1 171 ? 18.969 18.859 4.145 1 95.31 171 ARG A CA 1
ATOM 1286 C C . ARG A 1 171 ? 19.844 19.703 5.066 1 95.31 171 ARG A C 1
ATOM 1288 O O . ARG A 1 171 ? 21.062 19.531 5.094 1 95.31 171 ARG A O 1
ATOM 1295 N N . LEU A 1 172 ? 19.266 20.562 5.766 1 93.12 172 LEU A N 1
ATOM 1296 C CA . LEU A 1 172 ? 20 21.438 6.656 1 93.12 172 LEU A CA 1
ATOM 1297 C C . LEU A 1 172 ? 20.453 20.703 7.906 1 93.12 172 LEU A C 1
ATOM 1299 O O . LEU A 1 172 ? 21.328 21.188 8.641 1 93.12 172 LEU A O 1
ATOM 1303 N N . ARG A 1 173 ? 19.938 19.547 8.125 1 92.75 173 ARG A N 1
ATOM 1304 C CA . ARG A 1 173 ? 20.172 18.859 9.391 1 92.75 173 ARG A CA 1
ATOM 1305 C C . ARG A 1 173 ? 21.453 18.047 9.359 1 92.75 173 ARG A C 1
ATOM 1307 O O . ARG A 1 173 ? 22 17.688 10.406 1 92.75 173 ARG A O 1
ATOM 1314 N N . LEU A 1 174 ? 21.859 17.656 8.203 1 91.06 174 LEU A N 1
ATOM 1315 C CA . LEU A 1 174 ? 23.078 16.875 8.047 1 91.06 174 LEU A CA 1
ATOM 1316 C C . LEU A 1 174 ? 24.031 17.562 7.07 1 91.06 174 LEU A C 1
ATOM 1318 O O . LEU A 1 174 ? 23.609 18.312 6.195 1 91.06 174 LEU A O 1
ATOM 1322 N N . PRO A 1 175 ? 25.281 17.297 7.234 1 89.38 175 PRO A N 1
ATOM 1323 C CA . PRO A 1 175 ? 26.25 17.938 6.355 1 89.38 175 PRO A CA 1
ATOM 1324 C C . PRO A 1 175 ? 26.328 17.281 4.98 1 89.38 175 PRO A C 1
ATOM 1326 O O . PRO A 1 175 ? 26.078 16.078 4.852 1 89.38 175 PRO A O 1
ATOM 1329 N N . ALA A 1 176 ? 26.609 18.031 4 1 84.38 176 ALA A N 1
ATOM 1330 C CA . ALA A 1 176 ? 27.109 17.641 2.684 1 84.38 176 ALA A CA 1
ATOM 1331 C C . ALA A 1 176 ? 26.234 16.562 2.066 1 84.38 176 ALA A C 1
ATOM 1333 O O . ALA A 1 176 ? 25.016 16.703 1.98 1 84.38 176 ALA A O 1
ATOM 1334 N N . GLU A 1 177 ? 26.938 15.445 1.842 1 86.12 177 GLU A N 1
ATOM 1335 C CA . GLU A 1 177 ? 26.344 14.344 1.1 1 86.12 177 GLU A CA 1
ATOM 1336 C C . GLU A 1 177 ? 25.234 13.672 1.902 1 86.12 177 GLU A C 1
ATOM 1338 O O . GLU A 1 177 ? 24.203 13.273 1.343 1 86.12 177 GLU A O 1
ATOM 1343 N N . ALA A 1 178 ? 25.391 13.711 3.166 1 89.44 178 ALA A N 1
ATOM 1344 C CA . ALA A 1 178 ? 24.391 13.102 4.02 1 89.44 178 ALA A CA 1
ATOM 1345 C C . ALA A 1 178 ? 23.094 13.906 4.004 1 89.44 178 ALA A C 1
ATOM 1347 O O . ALA A 1 178 ? 22 13.344 4.039 1 89.44 178 ALA A O 1
ATOM 1348 N N . GLY A 1 179 ? 23.297 15.227 3.977 1 91.31 179 GLY A N 1
ATOM 1349 C CA . GLY A 1 179 ? 22.141 16.094 3.871 1 91.31 179 GLY A CA 1
ATOM 1350 C C . GLY A 1 179 ? 21.375 15.906 2.572 1 91.31 179 GLY A C 1
ATOM 1351 O O . GLY A 1 179 ? 20.141 15.883 2.568 1 91.31 179 GLY A O 1
ATOM 1352 N N . GLU A 1 180 ? 22.125 15.68 1.545 1 90.94 180 GLU A N 1
ATOM 1353 C CA . GLU A 1 180 ? 21.5 15.5 0.235 1 90.94 180 GLU A CA 1
ATOM 1354 C C . GLU A 1 180 ? 20.688 14.203 0.18 1 90.94 180 GLU A C 1
ATOM 1356 O O . GLU A 1 180 ? 19.703 14.109 -0.559 1 90.94 180 GLU A O 1
ATOM 1361 N N . ARG A 1 181 ? 21.062 13.305 0.979 1 92.31 181 ARG A N 1
ATOM 1362 C CA . ARG A 1 181 ? 20.344 12.039 1.05 1 92.31 181 ARG A CA 1
ATOM 1363 C C . ARG A 1 181 ? 19.125 12.156 1.966 1 92.31 181 ARG A C 1
ATOM 1365 O O . ARG A 1 181 ? 18.078 11.547 1.709 1 92.31 181 ARG A O 1
ATOM 1372 N N . ALA A 1 182 ? 19.203 12.984 2.938 1 95.12 182 ALA A N 1
ATOM 1373 C CA . ALA A 1 182 ? 18.156 13.117 3.936 1 95.12 182 ALA A CA 1
ATOM 1374 C C . ALA A 1 182 ? 16.953 13.875 3.365 1 95.12 182 ALA A C 1
ATOM 1376 O O . ALA A 1 182 ? 15.805 13.578 3.705 1 95.12 182 ALA A O 1
ATOM 1377 N N . GLY A 1 183 ? 17.219 14.852 2.545 1 96 183 GLY A N 1
ATOM 1378 C CA . GLY A 1 183 ? 16.156 15.695 2.008 1 96 183 GLY A CA 1
ATOM 1379 C C . GLY A 1 183 ? 15.055 14.906 1.328 1 96 183 GLY A C 1
ATOM 1380 O O . GLY A 1 183 ? 13.93 14.852 1.82 1 96 183 GLY A O 1
ATOM 1381 N N . PRO A 1 184 ? 15.43 14.172 0.265 1 94.5 184 PRO A N 1
ATOM 1382 C CA . PRO A 1 184 ? 14.406 13.391 -0.432 1 94.5 184 PRO A CA 1
ATOM 1383 C C . PRO A 1 184 ? 13.766 12.336 0.463 1 94.5 184 PRO A C 1
ATOM 1385 O O . PRO A 1 184 ? 12.586 12.008 0.293 1 94.5 184 PRO A O 1
ATOM 1388 N N . ARG A 1 185 ? 14.445 11.844 1.439 1 95.75 185 ARG A N 1
ATOM 1389 C CA . ARG A 1 185 ? 13.898 10.836 2.334 1 95.75 185 ARG A CA 1
ATOM 1390 C C . ARG A 1 185 ? 12.82 11.43 3.238 1 95.75 185 ARG A C 1
ATOM 1392 O O . ARG A 1 185 ? 11.812 10.781 3.52 1 95.75 185 ARG A O 1
ATOM 1399 N N . ALA A 1 186 ? 13.031 12.633 3.691 1 97.94 186 ALA A N 1
ATOM 1400 C CA . ALA A 1 186 ? 12.023 13.289 4.516 1 97.94 186 ALA A CA 1
ATOM 1401 C C . ALA A 1 186 ? 10.711 13.453 3.746 1 97.94 186 ALA A C 1
ATOM 1403 O O . ALA A 1 186 ? 9.633 13.172 4.273 1 97.94 186 ALA A O 1
ATOM 1404 N N . ALA A 1 187 ? 10.891 13.914 2.508 1 97.5 187 ALA A N 1
ATOM 1405 C CA . ALA A 1 187 ? 9.703 14.055 1.665 1 97.5 187 ALA A CA 1
ATOM 1406 C C . ALA A 1 187 ? 9.023 12.711 1.437 1 97.5 187 ALA A C 1
ATOM 1408 O O . ALA A 1 187 ? 7.793 12.609 1.495 1 97.5 187 ALA A O 1
ATOM 1409 N N . LEU A 1 188 ? 9.805 11.719 1.222 1 94.69 188 LEU A N 1
ATOM 1410 C CA . LEU A 1 188 ? 9.273 10.383 0.991 1 94.69 188 LEU A CA 1
ATOM 1411 C C . LEU A 1 188 ? 8.484 9.891 2.201 1 94.69 188 LEU A C 1
ATOM 1413 O O . LEU A 1 188 ? 7.395 9.328 2.055 1 94.69 188 LEU A O 1
ATOM 1417 N N . PHE A 1 189 ? 9.008 10.07 3.363 1 97.31 189 PHE A N 1
ATOM 1418 C CA . PHE A 1 189 ? 8.352 9.602 4.582 1 97.31 189 PHE A CA 1
ATOM 1419 C C . PHE A 1 189 ? 7.031 10.32 4.797 1 97.31 189 PHE A C 1
ATOM 1421 O O . PHE A 1 189 ? 6.039 9.703 5.199 1 97.31 189 PHE A O 1
ATOM 1428 N N . LEU A 1 190 ? 6.984 11.578 4.508 1 98 190 LEU A N 1
ATOM 1429 C CA . LEU A 1 190 ? 5.738 12.336 4.609 1 98 190 LEU A CA 1
ATOM 1430 C C . LEU A 1 190 ? 4.723 11.844 3.584 1 98 190 LEU A C 1
ATOM 1432 O O . LEU A 1 190 ? 3.572 11.562 3.928 1 98 190 LEU A O 1
ATOM 1436 N N . LEU A 1 191 ? 5.203 11.719 2.375 1 96.62 191 LEU A N 1
ATOM 1437 C CA . LEU A 1 191 ? 4.312 11.43 1.258 1 96.62 191 LEU A CA 1
ATOM 1438 C C . LEU A 1 191 ? 3.803 9.992 1.323 1 96.62 191 LEU A C 1
ATOM 1440 O O . LEU A 1 191 ? 2.764 9.672 0.74 1 96.62 191 LEU A O 1
ATOM 1444 N N . ALA A 1 192 ? 4.488 9.102 2.012 1 95.38 192 ALA A N 1
ATOM 1445 C CA . ALA A 1 192 ? 4.078 7.707 2.146 1 95.38 192 ALA A CA 1
ATOM 1446 C C . ALA A 1 192 ? 3.402 7.461 3.492 1 95.38 192 ALA A C 1
ATOM 1448 O O . ALA A 1 192 ? 3.078 6.32 3.832 1 95.38 192 ALA A O 1
ATOM 1449 N N . SER A 1 193 ? 3.211 8.492 4.234 1 96.31 193 SER A N 1
ATOM 1450 C CA . SER A 1 193 ? 2.641 8.328 5.566 1 96.31 193 SER A CA 1
ATOM 1451 C C . SER A 1 193 ? 1.212 7.801 5.5 1 96.31 193 SER A C 1
ATOM 1453 O O . SER A 1 193 ? 0.542 7.941 4.473 1 96.31 193 SER A O 1
ATOM 1455 N N . PRO A 1 194 ? 0.73 7.168 6.547 1 94.44 194 PRO A N 1
ATOM 1456 C CA . PRO A 1 194 ? -0.608 6.574 6.535 1 94.44 194 PRO A CA 1
ATOM 1457 C C . PRO A 1 194 ? -1.7 7.586 6.191 1 94.44 194 PRO A C 1
ATOM 1459 O O . PRO A 1 194 ? -2.656 7.254 5.488 1 94.44 194 PRO A O 1
ATOM 1462 N N . CYS A 1 195 ? -1.514 8.82 6.605 1 95.38 195 CYS A N 1
ATOM 1463 C CA . CYS A 1 195 ? -2.559 9.82 6.418 1 95.38 195 CYS A CA 1
ATOM 1464 C C . CYS A 1 195 ? -2.256 10.703 5.211 1 95.38 195 CYS A C 1
ATOM 1466 O O . CYS A 1 195 ? -2.787 11.812 5.098 1 95.38 195 CYS A O 1
ATOM 1468 N N . ALA A 1 196 ? -1.496 10.203 4.297 1 95.81 196 ALA A N 1
ATOM 1469 C CA . ALA A 1 196 ? -1.031 10.992 3.16 1 95.81 196 ALA A CA 1
ATOM 1470 C C . ALA A 1 196 ? -2.195 11.383 2.254 1 95.81 196 ALA A C 1
ATOM 1472 O O . ALA A 1 196 ? -2.082 12.328 1.463 1 95.81 196 ALA A O 1
ATOM 1473 N N . VAL A 1 197 ? -3.293 10.711 2.369 1 95.94 197 VAL A N 1
ATOM 1474 C CA . VAL A 1 197 ? -4.449 11.023 1.539 1 95.94 197 VAL A CA 1
ATOM 1475 C C . VAL A 1 197 ? -4.91 12.453 1.819 1 95.94 197 VAL A C 1
ATOM 1477 O O . VAL A 1 197 ? -5.391 13.148 0.918 1 95.94 197 VAL A O 1
ATOM 1480 N N . PHE A 1 198 ? -4.691 12.945 2.967 1 96.44 198 PHE A N 1
ATOM 1481 C CA . PHE A 1 198 ? -5.18 14.258 3.365 1 96.44 198 PHE A CA 1
ATOM 1482 C C . PHE A 1 198 ? -4.289 15.359 2.799 1 96.44 198 PHE A C 1
ATOM 1484 O O . PHE A 1 198 ? -4.625 16.547 2.883 1 96.44 198 PHE A O 1
ATOM 1491 N N . LEU A 1 199 ? -3.162 14.969 2.252 1 97.38 199 LEU A N 1
ATOM 1492 C CA . LEU A 1 199 ? -2.354 15.914 1.485 1 97.38 199 LEU A CA 1
ATOM 1493 C C . LEU A 1 199 ? -2.883 16.047 0.063 1 97.38 199 LEU A C 1
ATOM 1495 O O . LEU A 1 199 ? -2.52 16.984 -0.65 1 97.38 199 LEU A O 1
ATOM 1499 N N . ALA A 1 200 ? -3.729 15.109 -0.301 1 96.62 200 ALA A N 1
ATOM 1500 C CA . ALA A 1 200 ? -4.188 15.07 -1.688 1 96.62 200 ALA A CA 1
ATOM 1501 C C . ALA A 1 200 ? -5.59 15.648 -1.819 1 96.62 200 ALA A C 1
ATOM 1503 O O . ALA A 1 200 ? -5.953 16.188 -2.871 1 96.62 200 ALA A O 1
ATOM 1504 N N . VAL A 1 201 ? -6.395 15.594 -0.796 1 96.44 201 VAL A N 1
ATOM 1505 C CA . VAL A 1 201 ? -7.789 16.031 -0.877 1 96.44 201 VAL A CA 1
ATOM 1506 C C . VAL A 1 201 ? -7.887 17.516 -0.548 1 96.44 201 VAL A C 1
ATOM 1508 O O . VAL A 1 201 ? -6.91 18.125 -0.109 1 96.44 201 VAL A O 1
ATOM 1511 N N . GLY A 1 202 ? -9.102 18.062 -0.823 1 96.12 202 GLY A N 1
ATOM 1512 C CA . GLY A 1 202 ? -9.32 19.469 -0.582 1 96.12 202 GLY A CA 1
ATOM 1513 C C . GLY A 1 202 ? -9.422 19.828 0.892 1 96.12 202 GLY A C 1
ATOM 1514 O O . GLY A 1 202 ? -10.398 20.422 1.328 1 96.12 202 GLY A O 1
ATOM 1515 N N . TYR A 1 203 ? -8.391 19.406 1.625 1 96 203 TYR A N 1
ATOM 1516 C CA . TYR A 1 203 ? -8.289 19.719 3.049 1 96 203 TYR A CA 1
ATOM 1517 C C . TYR A 1 203 ? -7.219 20.766 3.311 1 96 203 TYR A C 1
ATOM 1519 O O . TYR A 1 203 ? -6.625 21.297 2.373 1 96 203 TYR A O 1
ATOM 1527 N N . THR A 1 204 ? -7.027 21.062 4.543 1 97.31 204 THR A N 1
ATOM 1528 C CA . THR A 1 204 ? -6.18 22.188 4.898 1 97.31 204 THR A CA 1
ATOM 1529 C C . THR A 1 204 ? -4.723 21.75 5.027 1 97.31 204 THR A C 1
ATOM 1531 O O . THR A 1 204 ? -3.814 22.594 5.012 1 97.31 204 THR A O 1
ATOM 1534 N N . GLU A 1 205 ? -4.406 20.469 5.137 1 97.31 205 GLU A N 1
ATOM 1535 C CA . GLU A 1 205 ? -3.084 19.984 5.516 1 97.31 205 GLU A CA 1
ATOM 1536 C C . GLU A 1 205 ? -2.023 20.422 4.508 1 97.31 205 GLU A C 1
ATOM 1538 O O . GLU A 1 205 ? -0.987 20.969 4.891 1 97.31 205 GLU A O 1
ATOM 1543 N N . ALA A 1 206 ? -2.35 20.188 3.27 1 98.44 206 ALA A N 1
ATOM 1544 C CA . ALA A 1 206 ? -1.365 20.531 2.246 1 98.44 206 ALA A CA 1
ATOM 1545 C C . ALA A 1 206 ? -1.127 22.031 2.188 1 98.44 206 ALA A C 1
ATOM 1547 O O . ALA A 1 206 ? 0.019 22.484 2.143 1 98.44 206 ALA A O 1
ATOM 1548 N N . LEU A 1 207 ? -2.164 22.781 2.203 1 98.62 207 LEU A N 1
ATOM 1549 C CA . LEU A 1 207 ? -2.045 24.234 2.107 1 98.62 207 LEU A CA 1
ATOM 1550 C C . LEU A 1 207 ? -1.326 24.797 3.326 1 98.62 207 LEU A C 1
ATOM 1552 O O . LEU A 1 207 ? -0.474 25.672 3.195 1 98.62 207 LEU A O 1
ATOM 1556 N N . PHE A 1 208 ? -1.708 24.312 4.484 1 98.56 208 PHE A N 1
ATOM 1557 C CA . PHE A 1 208 ? -1.023 24.75 5.695 1 98.56 208 PHE A CA 1
ATOM 1558 C C . PHE A 1 208 ? 0.474 24.484 5.594 1 98.56 208 PHE A C 1
ATOM 1560 O O . PHE A 1 208 ? 1.285 25.375 5.875 1 98.56 208 PHE A O 1
ATOM 1567 N N . LEU A 1 209 ? 0.829 23.281 5.195 1 98.75 209 LEU A N 1
ATOM 1568 C CA . LEU A 1 209 ? 2.234 22.891 5.117 1 98.75 209 LEU A CA 1
ATOM 1569 C C . LEU A 1 209 ? 2.965 23.719 4.062 1 98.75 209 LEU A C 1
ATOM 1571 O O . LEU A 1 209 ? 4.148 24.031 4.223 1 98.75 209 LEU A O 1
ATOM 1575 N N . ALA A 1 210 ? 2.32 24.094 3.014 1 98.62 210 ALA A N 1
ATOM 1576 C CA . ALA A 1 210 ? 2.916 24.875 1.932 1 98.62 210 ALA A CA 1
ATOM 1577 C C . ALA A 1 210 ? 3.299 26.266 2.408 1 98.62 210 ALA A C 1
ATOM 1579 O O . ALA A 1 210 ? 4.141 26.938 1.797 1 98.62 210 ALA A O 1
ATOM 1580 N N . PHE A 1 211 ? 2.672 26.719 3.445 1 98.69 211 PHE A N 1
ATOM 1581 C CA . PHE A 1 211 ? 3.037 28 4.051 1 98.69 211 PHE A CA 1
ATOM 1582 C C . PHE A 1 211 ? 3.977 27.781 5.23 1 98.69 211 PHE A C 1
ATOM 1584 O O . PHE A 1 211 ? 4.984 28.484 5.359 1 98.69 211 PHE A O 1
ATOM 1591 N N . ALA A 1 212 ? 3.662 26.844 6.023 1 98.62 212 ALA A N 1
ATOM 1592 C CA . ALA A 1 212 ? 4.348 26.641 7.297 1 98.62 212 ALA A CA 1
ATOM 1593 C C . ALA A 1 212 ? 5.801 26.219 7.078 1 98.62 212 ALA A C 1
ATOM 1595 O O . ALA A 1 212 ? 6.703 26.734 7.754 1 98.62 212 ALA A O 1
ATOM 1596 N N . LEU A 1 213 ? 6.027 25.297 6.18 1 98.62 213 LEU A N 1
ATOM 1597 C CA . LEU A 1 213 ? 7.375 24.766 5.996 1 98.62 213 LEU A CA 1
ATOM 1598 C C . LEU A 1 213 ? 8.297 25.812 5.375 1 98.62 213 LEU A C 1
ATOM 1600 O O . LEU A 1 213 ? 9.422 26 5.836 1 98.62 213 LEU A O 1
ATOM 1604 N N . PRO A 1 214 ? 7.883 26.531 4.363 1 98.19 214 PRO A N 1
ATOM 1605 C CA . PRO A 1 214 ? 8.719 27.641 3.891 1 98.19 214 PRO A CA 1
ATOM 1606 C C . PRO A 1 214 ? 8.938 28.703 4.953 1 98.19 214 PRO A C 1
ATOM 1608 O O . PRO A 1 214 ? 9.992 29.344 4.984 1 98.19 214 PRO A O 1
ATOM 1611 N N . ALA A 1 215 ? 7.922 28.922 5.785 1 98.31 215 ALA A N 1
ATOM 1612 C CA . ALA A 1 215 ? 8.109 29.859 6.895 1 98.31 215 ALA A CA 1
ATOM 1613 C C . ALA A 1 215 ? 9.25 29.406 7.801 1 98.31 215 ALA A C 1
ATOM 1615 O O . ALA A 1 215 ? 10.117 30.203 8.172 1 98.31 215 ALA A O 1
ATOM 1616 N N . TRP A 1 216 ? 9.227 28.141 8.117 1 97.75 216 TRP A N 1
ATOM 1617 C CA . TRP A 1 216 ? 10.273 27.578 8.969 1 97.75 216 TRP A CA 1
ATOM 1618 C C . TRP A 1 216 ? 11.633 27.672 8.281 1 97.75 216 TRP A C 1
ATOM 1620 O O . TRP A 1 216 ? 12.641 28.016 8.922 1 97.75 216 TRP A O 1
ATOM 1630 N N . LEU A 1 217 ? 11.648 27.359 7.035 1 96.31 217 LEU A N 1
ATOM 1631 C CA . LEU A 1 217 ? 12.875 27.453 6.258 1 96.31 217 LEU A CA 1
ATOM 1632 C C . LEU A 1 217 ? 13.414 28.891 6.258 1 96.31 217 LEU A C 1
ATOM 1634 O O . LEU A 1 217 ? 14.617 29.094 6.402 1 96.31 217 LEU A O 1
ATOM 1638 N N . ALA A 1 218 ? 12.578 29.859 6.07 1 96.12 218 ALA A N 1
ATOM 1639 C CA . ALA A 1 218 ? 12.977 31.266 6.113 1 96.12 218 ALA A CA 1
ATOM 1640 C C . ALA A 1 218 ? 13.555 31.625 7.473 1 96.12 218 ALA A C 1
ATOM 1642 O O . ALA A 1 218 ? 14.539 32.375 7.559 1 96.12 218 ALA A O 1
ATOM 1643 N N . ALA A 1 219 ? 12.961 31.125 8.477 1 95.31 219 ALA A N 1
ATOM 1644 C CA . ALA A 1 219 ? 13.461 31.391 9.828 1 95.31 219 ALA A CA 1
ATOM 1645 C C . ALA A 1 219 ? 14.852 30.797 10.023 1 95.31 219 ALA A C 1
ATOM 1647 O O . ALA A 1 219 ? 15.711 31.406 10.656 1 95.31 219 ALA A O 1
ATOM 1648 N N . GLU A 1 220 ? 15.008 29.609 9.477 1 93.31 220 GLU A N 1
ATOM 1649 C CA . GLU A 1 220 ? 16.312 28.969 9.555 1 93.31 220 GLU A CA 1
ATOM 1650 C C . GLU A 1 220 ? 17.391 29.812 8.852 1 93.31 220 GLU A C 1
ATOM 1652 O O . GLU A 1 220 ? 18.562 29.75 9.219 1 93.31 220 GLU A O 1
ATOM 1657 N N . ARG A 1 221 ? 16.938 30.609 7.992 1 90.31 221 ARG A N 1
ATOM 1658 C CA . ARG A 1 221 ? 17.859 31.453 7.242 1 90.31 221 ARG A CA 1
ATOM 1659 C C . ARG A 1 221 ? 17.828 32.875 7.773 1 90.31 221 ARG A C 1
ATOM 1661 O O . ARG A 1 221 ? 18.312 33.812 7.109 1 90.31 221 ARG A O 1
ATOM 1668 N N . HIS A 1 222 ? 17.156 33.125 8.758 1 90.88 222 HIS A N 1
ATOM 1669 C CA . HIS A 1 222 ? 17.078 34.406 9.477 1 90.88 222 HIS A CA 1
ATOM 1670 C C . HIS A 1 222 ? 16.375 35.469 8.648 1 90.88 222 HIS A C 1
ATOM 1672 O O . HIS A 1 222 ? 16.719 36.656 8.703 1 90.88 222 HIS A O 1
ATOM 1678 N N . ARG A 1 223 ? 15.547 34.969 7.809 1 93.44 223 ARG A N 1
ATOM 1679 C CA . ARG A 1 223 ? 14.656 35.875 7.098 1 93.44 223 ARG A CA 1
ATOM 1680 C C . ARG A 1 223 ? 13.32 36 7.82 1 93.44 223 ARG A C 1
ATOM 1682 O O . ARG A 1 223 ? 12.297 35.5 7.344 1 93.44 223 ARG A O 1
ATOM 1689 N N . TRP A 1 224 ? 13.273 36.812 8.789 1 94.25 224 TRP A N 1
ATOM 1690 C CA . TRP A 1 224 ? 12.203 36.812 9.773 1 94.25 224 TRP A CA 1
ATOM 1691 C C . TRP A 1 224 ? 10.93 37.438 9.195 1 94.25 224 TRP A C 1
ATOM 1693 O O . TRP A 1 224 ? 9.82 37 9.516 1 94.25 224 TRP A O 1
ATOM 1703 N N . ALA A 1 225 ? 11.078 38.469 8.312 1 95.06 225 ALA A N 1
ATOM 1704 C CA . ALA A 1 225 ? 9.898 39.062 7.695 1 95.06 225 ALA A CA 1
ATOM 1705 C C . ALA A 1 225 ? 9.141 38.031 6.852 1 95.06 225 ALA A C 1
ATOM 1707 O O . ALA A 1 225 ? 7.922 37.906 6.953 1 95.06 225 ALA A O 1
ATOM 1708 N N . LEU A 1 226 ? 9.891 37.312 6.078 1 96.06 226 LEU A N 1
ATOM 1709 C CA . LEU A 1 226 ? 9.289 36.312 5.23 1 96.06 226 LEU A CA 1
ATOM 1710 C C . LEU A 1 226 ? 8.688 35.188 6.078 1 96.06 226 LEU A C 1
ATOM 1712 O O . LEU A 1 226 ? 7.594 34.688 5.781 1 96.06 226 LEU A O 1
ATOM 1716 N N . ALA A 1 227 ? 9.383 34.781 7.086 1 97.56 227 ALA A N 1
ATOM 1717 C CA . ALA A 1 227 ? 8.883 33.75 7.992 1 97.56 227 ALA A CA 1
ATOM 1718 C C . ALA A 1 227 ? 7.562 34.156 8.625 1 97.56 227 ALA A C 1
ATOM 1720 O O . ALA A 1 227 ? 6.621 33.375 8.703 1 97.56 227 ALA A O 1
ATOM 1721 N N . ALA A 1 228 ? 7.508 35.406 8.969 1 97.31 228 ALA A N 1
ATOM 1722 C CA . ALA A 1 228 ? 6.32 35.938 9.648 1 97.31 228 ALA A CA 1
ATOM 1723 C C . ALA A 1 228 ? 5.137 36 8.68 1 97.31 228 ALA A C 1
ATOM 1725 O O . ALA A 1 228 ? 4.008 35.656 9.047 1 97.31 228 ALA A O 1
ATOM 1726 N N . VAL A 1 229 ? 5.398 36.469 7.492 1 98.06 229 VAL A N 1
ATOM 1727 C CA . VAL A 1 229 ? 4.332 36.625 6.504 1 98.06 229 VAL A CA 1
ATOM 1728 C C . VAL A 1 229 ? 3.785 35.219 6.152 1 98.06 229 VAL A C 1
ATOM 1730 O O . VAL A 1 229 ? 2.57 35.031 6.133 1 98.06 229 VAL A O 1
ATOM 1733 N N . LEU A 1 230 ? 4.652 34.312 5.898 1 98.5 230 LEU A N 1
ATOM 1734 C CA . LEU A 1 230 ? 4.242 32.938 5.586 1 98.5 230 LEU A CA 1
ATOM 1735 C C . LEU A 1 230 ? 3.561 32.281 6.789 1 98.5 230 LEU A C 1
ATOM 1737 O O . LEU A 1 230 ? 2.611 31.531 6.629 1 98.5 230 LEU A O 1
ATOM 1741 N N . GLY A 1 231 ? 4.066 32.594 7.965 1 98.5 231 GLY A N 1
ATOM 1742 C CA . GLY A 1 231 ? 3.41 32.125 9.18 1 98.5 231 GLY A CA 1
ATOM 1743 C C . GLY A 1 231 ? 1.996 32.656 9.336 1 98.5 231 GLY A C 1
ATOM 1744 O O . GLY A 1 231 ? 1.1 31.922 9.758 1 98.5 231 GLY A O 1
ATOM 1745 N N . ALA A 1 232 ? 1.838 33.906 9.008 1 98.5 232 ALA A N 1
ATOM 1746 C CA . ALA A 1 232 ? 0.504 34.5 9.055 1 98.5 232 ALA A CA 1
ATOM 1747 C C . ALA A 1 232 ? -0.437 33.812 8.07 1 98.5 232 ALA A C 1
ATOM 1749 O O . ALA A 1 232 ? -1.595 33.531 8.398 1 98.5 232 ALA A O 1
ATOM 1750 N N . LEU A 1 233 ? 0.048 33.562 6.906 1 98.5 233 LEU A N 1
ATOM 1751 C CA . LEU A 1 233 ? -0.757 32.875 5.91 1 98.5 233 LEU A CA 1
ATOM 1752 C C . LEU A 1 233 ? -1.119 31.469 6.387 1 98.5 233 LEU A C 1
ATOM 1754 O O . LEU A 1 233 ? -2.238 31 6.164 1 98.5 233 LEU A O 1
ATOM 1758 N N . ALA A 1 234 ? -0.194 30.781 7.059 1 98.62 234 ALA A N 1
ATOM 1759 C CA . ALA A 1 234 ? -0.47 29.469 7.625 1 98.62 234 ALA A CA 1
ATOM 1760 C C . ALA A 1 234 ? -1.588 29.547 8.664 1 98.62 234 ALA A C 1
ATOM 1762 O O . ALA A 1 234 ? -2.457 28.672 8.711 1 98.62 234 ALA A O 1
ATOM 1763 N N . THR A 1 235 ? -1.586 30.641 9.414 1 98.19 235 THR A N 1
ATOM 1764 C CA . THR A 1 235 ? -2.578 30.812 10.477 1 98.19 235 THR A CA 1
ATOM 1765 C C . THR A 1 235 ? -3.961 31.047 9.883 1 98.19 235 THR A C 1
ATOM 1767 O O . THR A 1 235 ? -4.977 30.734 10.5 1 98.19 235 THR A O 1
ATOM 1770 N N . THR A 1 236 ? -4.043 31.609 8.703 1 98.06 236 THR A N 1
ATOM 1771 C CA . THR A 1 236 ? -5.344 31.781 8.07 1 98.06 236 THR A CA 1
ATOM 1772 C C . THR A 1 236 ? -5.969 30.422 7.734 1 98.06 236 THR A C 1
ATOM 1774 O O . THR A 1 236 ? -7.176 30.328 7.516 1 98.06 236 THR A O 1
ATOM 1777 N N . VAL A 1 237 ? -5.16 29.406 7.68 1 97.88 237 VAL A N 1
ATOM 1778 C CA . VAL A 1 237 ? -5.613 28.109 7.207 1 97.88 237 VAL A CA 1
ATOM 1779 C C . VAL A 1 237 ? -6.07 27.266 8.391 1 97.88 237 VAL A C 1
ATOM 1781 O O . VAL A 1 237 ? -7.102 26.594 8.312 1 97.88 237 VAL A O 1
ATOM 1784 N N . ARG A 1 238 ? -5.289 27.281 9.43 1 94.44 238 ARG A N 1
ATOM 1785 C CA . ARG A 1 238 ? -5.57 26.453 10.602 1 94.44 238 ARG A CA 1
ATOM 1786 C C . ARG A 1 238 ? -5.008 27.094 11.867 1 94.44 238 ARG A C 1
ATOM 1788 O O . ARG A 1 238 ? -4.059 27.875 11.805 1 94.44 238 ARG A O 1
ATOM 1795 N N . VAL A 1 239 ? -5.516 26.641 12.969 1 92.25 239 VAL A N 1
ATOM 1796 C CA . VAL A 1 239 ? -5.102 27.156 14.273 1 92.25 239 VAL A CA 1
ATOM 1797 C C . VAL A 1 239 ? -3.664 26.719 14.562 1 92.25 239 VAL A C 1
ATOM 1799 O O . VAL A 1 239 ? -2.957 27.391 15.32 1 92.25 239 VAL A O 1
ATOM 1802 N N . SER A 1 240 ? -3.186 25.656 13.945 1 95.12 240 SER A N 1
ATOM 1803 C CA . SER A 1 240 ? -1.815 25.172 14.102 1 95.12 240 SER A CA 1
ATOM 1804 C C . SER A 1 240 ? -0.805 26.25 13.727 1 95.12 240 SER A C 1
ATOM 1806 O O . SER A 1 240 ? 0.362 26.172 14.117 1 95.12 240 SER A O 1
ATOM 1808 N N . GLY A 1 241 ? -1.239 27.203 12.969 1 97.19 241 GLY A N 1
ATOM 1809 C CA . GLY A 1 241 ? -0.385 28.344 12.664 1 97.19 241 GLY A CA 1
ATOM 1810 C C . GLY A 1 241 ? 0.089 29.094 13.898 1 97.19 241 GLY A C 1
ATOM 1811 O O . GLY A 1 241 ? 1.184 29.656 13.906 1 97.19 241 GLY A O 1
ATOM 1812 N N . LEU A 1 242 ? -0.729 29.094 14.93 1 96.19 242 LEU A N 1
ATOM 1813 C CA . LEU A 1 242 ? -0.338 29.719 16.188 1 96.19 242 LEU A CA 1
ATOM 1814 C C . LEU A 1 242 ? 0.782 28.938 16.859 1 96.19 242 LEU A C 1
ATOM 1816 O O . LEU A 1 242 ? 1.646 29.531 17.516 1 96.19 242 LEU A O 1
ATOM 1820 N N . PHE A 1 243 ? 0.704 27.641 16.734 1 97.5 243 PHE A N 1
ATOM 1821 C CA . PHE A 1 243 ? 1.783 26.812 17.281 1 97.5 243 PHE A CA 1
ATOM 1822 C C . PHE A 1 243 ? 3.088 27.094 16.531 1 97.5 243 PHE A C 1
ATOM 1824 O O . PHE A 1 243 ? 4.152 27.156 17.156 1 97.5 243 PHE A O 1
ATOM 1831 N N . LEU A 1 244 ? 2.969 27.234 15.25 1 98.06 244 LEU A N 1
ATOM 1832 C CA . LEU A 1 244 ? 4.129 27.609 14.438 1 98.06 244 LEU A CA 1
ATOM 1833 C C . LEU A 1 244 ? 4.672 28.969 14.867 1 98.06 244 LEU A C 1
ATOM 1835 O O . LEU A 1 244 ? 5.887 29.156 14.969 1 98.06 244 LEU A O 1
ATOM 1839 N N . ALA A 1 245 ? 3.787 29.906 15.109 1 97.69 245 ALA A N 1
ATOM 1840 C CA . ALA A 1 245 ? 4.195 31.234 15.57 1 97.69 245 ALA A CA 1
ATOM 1841 C C . ALA A 1 245 ? 5.012 31.141 16.859 1 97.69 245 ALA A C 1
ATOM 1843 O O . ALA A 1 245 ? 6.051 31.797 16.984 1 97.69 245 ALA A O 1
ATOM 1844 N N . ALA A 1 246 ? 4.52 30.344 17.734 1 97.75 246 ALA A N 1
ATOM 1845 C CA . ALA A 1 246 ? 5.242 30.141 18.984 1 97.75 246 ALA A CA 1
ATOM 1846 C C . ALA A 1 246 ? 6.625 29.562 18.734 1 97.75 246 ALA A C 1
ATOM 1848 O O . ALA A 1 246 ? 7.613 29.984 19.344 1 97.75 246 ALA A O 1
ATOM 1849 N N . ALA A 1 247 ? 6.695 28.609 17.906 1 98.06 247 ALA A N 1
ATOM 1850 C CA . ALA A 1 247 ? 7.973 28 17.547 1 98.06 247 ALA A CA 1
ATOM 1851 C C . ALA A 1 247 ? 8.914 29.016 16.922 1 98.06 247 ALA A C 1
ATOM 1853 O O . ALA A 1 247 ? 10.117 29 17.188 1 98.06 247 ALA A O 1
ATOM 1854 N N . LEU A 1 248 ? 8.43 29.859 16.062 1 97.44 248 LEU A N 1
ATOM 1855 C CA . LEU A 1 248 ? 9.227 30.891 15.406 1 97.44 248 LEU A CA 1
ATOM 1856 C C . LEU A 1 248 ? 9.797 31.875 16.438 1 97.44 248 LEU A C 1
ATOM 1858 O O . LEU A 1 248 ? 10.945 32.312 16.328 1 97.44 248 LEU A O 1
ATOM 1862 N N . VAL A 1 249 ? 8.992 32.219 17.422 1 96.56 249 VAL A N 1
ATOM 1863 C CA . VAL A 1 249 ? 9.445 33.094 18.484 1 96.56 249 VAL A CA 1
ATOM 1864 C C . VAL A 1 249 ? 10.609 32.438 19.234 1 96.56 249 VAL A C 1
ATOM 1866 O O . VAL A 1 249 ? 11.633 33.094 19.484 1 96.56 249 VAL A O 1
ATOM 1869 N N . VAL A 1 250 ? 10.422 31.203 19.547 1 96.44 250 VAL A N 1
ATOM 1870 C CA . VAL A 1 250 ? 11.477 30.484 20.266 1 96.44 250 VAL A CA 1
ATOM 1871 C C . VAL A 1 250 ? 12.727 30.406 19.391 1 96.44 250 VAL A C 1
ATOM 1873 O O . VAL A 1 250 ? 13.844 30.578 19.875 1 96.44 250 VAL A O 1
ATOM 1876 N N . ARG A 1 251 ? 12.523 30.125 18.156 1 95.12 251 ARG A N 1
ATOM 1877 C CA . ARG A 1 251 ? 13.664 30.062 17.25 1 95.12 251 ARG A CA 1
ATOM 1878 C C . ARG A 1 251 ? 14.398 31.406 17.203 1 95.12 251 ARG A C 1
ATOM 1880 O O . ARG A 1 251 ? 15.633 31.438 17.188 1 95.12 251 ARG A O 1
ATOM 1887 N N . PHE A 1 252 ? 13.711 32.438 17.141 1 94.06 252 PHE A N 1
ATOM 1888 C CA . PHE A 1 252 ? 14.289 33.75 17.141 1 94.06 252 PHE A CA 1
ATOM 1889 C C . PHE A 1 252 ? 15.094 34 18.422 1 94.06 252 PHE A C 1
ATOM 1891 O O . PHE A 1 252 ? 16.219 34.5 18.359 1 94.06 252 PHE A O 1
ATOM 1898 N N . LEU A 1 253 ? 14.516 33.656 19.547 1 92.62 253 LEU A N 1
ATOM 1899 C CA . LEU A 1 253 ? 15.188 33.844 20.828 1 92.62 253 LEU A CA 1
ATOM 1900 C C . LEU A 1 253 ? 16.469 33.031 20.906 1 92.62 253 LEU A C 1
ATOM 1902 O O . LEU A 1 253 ? 17.484 33.5 21.406 1 92.62 253 LEU A O 1
ATOM 1906 N N . VAL A 1 254 ? 16.375 31.844 20.406 1 91.19 254 VAL A N 1
ATOM 1907 C CA . VAL A 1 254 ? 17.547 30.984 20.391 1 91.19 254 VAL A CA 1
ATOM 1908 C C . VAL A 1 254 ? 18.609 31.578 19.484 1 91.19 254 VAL A C 1
ATOM 1910 O O . VAL A 1 254 ? 19.797 31.594 19.828 1 91.19 254 VAL A O 1
ATOM 1913 N N . ALA A 1 255 ? 18.219 32.062 18.344 1 88.31 255 ALA A N 1
ATOM 1914 C CA . ALA A 1 255 ? 19.141 32.688 17.391 1 88.31 255 ALA A CA 1
ATOM 1915 C C . ALA A 1 255 ? 19.75 33.938 17.969 1 88.31 255 ALA A C 1
ATOM 1917 O O . ALA A 1 255 ? 20.938 34.219 17.766 1 88.31 255 ALA A O 1
ATOM 1918 N N . ALA A 1 256 ? 18.984 34.688 18.641 1 85.94 256 ALA A N 1
ATOM 1919 C CA . ALA A 1 256 ? 19.438 35.938 19.25 1 85.94 256 ALA A CA 1
ATOM 1920 C C . ALA A 1 256 ? 20.469 35.656 20.344 1 85.94 256 ALA A C 1
ATOM 1922 O O . ALA A 1 256 ? 21.438 36.406 20.516 1 85.94 256 ALA A O 1
ATOM 1923 N N . ARG A 1 257 ? 20.266 34.656 21.031 1 84.62 257 ARG A N 1
ATOM 1924 C CA . ARG A 1 257 ? 21.188 34.281 22.109 1 84.62 257 ARG A CA 1
ATOM 1925 C C . ARG A 1 257 ? 22.5 33.781 21.547 1 84.62 257 ARG A C 1
ATOM 1927 O O . ARG A 1 257 ? 23.562 34.031 22.125 1 84.62 257 ARG A O 1
ATOM 1934 N N . GLU A 1 258 ? 22.484 33.156 20.484 1 79.81 258 GLU A N 1
ATOM 1935 C CA . GLU A 1 258 ? 23.688 32.594 19.875 1 79.81 258 GLU A CA 1
ATOM 1936 C C . GLU A 1 258 ? 24.531 33.688 19.219 1 79.81 258 GLU A C 1
ATOM 1938 O O . GLU A 1 258 ? 25.75 33.562 19.141 1 79.81 258 GLU A O 1
ATOM 1943 N N . SER A 1 259 ? 24.031 34.656 18.422 1 72 259 SER A N 1
ATOM 1944 C CA . SER A 1 259 ? 24.781 35.625 17.641 1 72 259 SER A CA 1
ATOM 1945 C C . SER A 1 259 ? 25.328 36.75 18.516 1 72 259 SER A C 1
ATOM 1947 O O . SER A 1 259 ? 26.234 37.469 18.109 1 72 259 SER A O 1
ATOM 1949 N N . GLY A 1 260 ? 25.297 36.781 19.828 1 61.62 260 GLY A N 1
ATOM 1950 C CA . GLY A 1 260 ? 25.797 37.875 20.656 1 61.62 260 GLY A CA 1
ATOM 1951 C C . GLY A 1 260 ? 25.328 39.25 20.188 1 61.62 260 GLY A C 1
ATOM 1952 O O . GLY A 1 260 ? 25.562 40.25 20.859 1 61.62 260 GLY A O 1
ATOM 1953 N N . ARG A 1 261 ? 25.047 39.531 18.922 1 60.28 261 ARG A N 1
ATOM 1954 C CA . ARG A 1 261 ? 24.703 40.844 18.375 1 60.28 261 ARG A CA 1
ATOM 1955 C C . ARG A 1 261 ? 23.219 41.125 18.562 1 60.28 261 ARG A C 1
ATOM 1957 O O . ARG A 1 261 ? 22.469 41.219 17.594 1 60.28 261 ARG A O 1
ATOM 1964 N N . GLY A 1 262 ? 22.719 41.125 19.672 1 55.28 262 GLY A N 1
ATOM 1965 C CA . GLY A 1 262 ? 21.359 41.156 20.172 1 55.28 262 GLY A CA 1
ATOM 1966 C C . GLY A 1 262 ? 20.516 42.281 19.578 1 55.28 262 GLY A C 1
ATOM 1967 O O . GLY A 1 262 ? 19.375 42.062 19.156 1 55.28 262 GLY A O 1
ATOM 1968 N N . HIS A 1 263 ? 21.094 43.469 19.469 1 56.31 263 HIS A N 1
ATOM 1969 C CA . HIS A 1 263 ? 20.266 44.656 19.266 1 56.31 263 HIS A CA 1
ATOM 1970 C C . HIS A 1 263 ? 19.656 44.688 17.875 1 56.31 263 HIS A C 1
ATOM 1972 O O . HIS A 1 263 ? 18.5 45.031 17.703 1 56.31 263 HIS A O 1
ATOM 1978 N N . ARG A 1 264 ? 20.422 44.406 16.797 1 56.94 264 ARG A N 1
ATOM 1979 C CA . ARG A 1 264 ? 19.969 44.531 15.414 1 56.94 264 ARG A CA 1
ATOM 1980 C C . ARG A 1 264 ? 18.938 43.438 15.086 1 56.94 264 ARG A C 1
ATOM 1982 O O . ARG A 1 264 ? 18.031 43.688 14.281 1 56.94 264 ARG A O 1
ATOM 1989 N N . ARG A 1 265 ? 18.906 42.438 15.844 1 65.88 265 ARG A N 1
ATOM 1990 C CA . ARG A 1 265 ? 18.016 41.344 15.508 1 65.88 265 ARG A CA 1
ATOM 1991 C C . ARG A 1 265 ? 16.641 41.531 16.141 1 65.88 265 ARG A C 1
ATOM 1993 O O . ARG A 1 265 ? 15.633 41.062 15.609 1 65.88 265 ARG A O 1
ATOM 2000 N N . TRP A 1 266 ? 16.734 42.5 17.156 1 78.44 266 TRP A N 1
ATOM 2001 C CA . TRP A 1 266 ? 15.469 42.719 17.859 1 78.44 266 TRP A CA 1
ATOM 2002 C C . TRP A 1 266 ? 14.523 43.594 17.047 1 78.44 266 TRP A C 1
ATOM 2004 O O . TRP A 1 266 ? 13.32 43.625 17.312 1 78.44 266 TRP A O 1
ATOM 2014 N N . ARG A 1 267 ? 15.133 44.25 15.977 1 77.38 267 ARG A N 1
ATOM 2015 C CA . ARG A 1 267 ? 14.289 45.062 15.086 1 77.38 267 ARG A CA 1
ATOM 2016 C C . ARG A 1 267 ? 13.32 44.156 14.312 1 77.38 267 ARG A C 1
ATOM 2018 O O . ARG A 1 267 ? 12.25 44.625 13.898 1 77.38 267 ARG A O 1
ATOM 2025 N N . SER A 1 268 ? 13.688 42.938 14.227 1 85.94 268 SER A N 1
ATOM 2026 C CA . SER A 1 268 ? 12.852 42.031 13.461 1 85.94 268 SER A CA 1
ATOM 2027 C C . SER A 1 268 ? 11.859 41.312 14.359 1 85.94 268 SER A C 1
ATOM 2029 O O . SER A 1 268 ? 11.016 40.531 13.875 1 85.94 268 SER A O 1
ATOM 2031 N N . ALA A 1 269 ? 11.875 41.562 15.664 1 88.5 269 ALA A N 1
ATOM 2032 C CA . ALA A 1 269 ? 11.008 40.875 16.625 1 88.5 269 ALA A CA 1
ATOM 2033 C C . ALA A 1 269 ? 9.547 41.219 16.406 1 88.5 269 ALA A C 1
ATOM 2035 O O . ALA A 1 269 ? 8.656 40.406 16.641 1 88.5 269 ALA A O 1
ATOM 2036 N N . GLY A 1 270 ? 9.328 42.438 15.945 1 89.81 270 GLY A N 1
ATOM 2037 C CA . GLY A 1 270 ? 7.969 42.875 15.688 1 89.81 270 GLY A CA 1
ATOM 2038 C C . GLY A 1 270 ? 7.25 42.062 14.641 1 89.81 270 GLY A C 1
ATOM 2039 O O . GLY A 1 270 ? 6.031 41.875 14.711 1 89.81 270 GLY A O 1
ATOM 2040 N N . TRP A 1 271 ? 7.996 41.531 13.656 1 91.06 271 TRP A N 1
ATOM 2041 C CA . TRP A 1 271 ? 7.426 40.719 12.602 1 91.06 271 TRP A CA 1
ATOM 2042 C C . TRP A 1 271 ? 6.777 39.469 13.18 1 91.06 271 TRP A C 1
ATOM 2044 O O . TRP A 1 271 ? 5.816 38.938 12.609 1 91.06 271 TRP A O 1
ATOM 2054 N N . LEU A 1 272 ? 7.234 39.031 14.328 1 93.5 272 LEU A N 1
ATOM 2055 C CA . LEU A 1 272 ? 6.832 37.719 14.875 1 93.5 272 LEU A CA 1
ATOM 2056 C C . LEU A 1 272 ? 5.438 37.812 15.484 1 93.5 272 LEU A C 1
ATOM 2058 O O . LEU A 1 272 ? 4.844 36.781 15.812 1 93.5 272 LEU A O 1
ATOM 2062 N N . ALA A 1 273 ? 4.852 38.938 15.5 1 94.12 273 ALA A N 1
ATOM 2063 C CA . ALA A 1 273 ? 3.471 39.125 15.953 1 94.12 273 ALA A CA 1
ATOM 2064 C C . ALA A 1 273 ? 2.49 38.875 14.805 1 94.12 273 ALA A C 1
ATOM 2066 O O . ALA A 1 273 ? 1.307 38.625 15.031 1 94.12 273 ALA A O 1
ATOM 2067 N N . LEU A 1 274 ? 2.988 38.969 13.617 1 95.62 274 LEU A N 1
ATOM 2068 C CA . LEU A 1 274 ? 2.162 38.938 12.414 1 95.62 274 LEU A CA 1
ATOM 2069 C C . LEU A 1 274 ? 1.399 37.625 12.32 1 95.62 274 LEU A C 1
ATOM 2071 O O . LEU A 1 274 ? 0.223 37.625 11.945 1 95.62 274 LEU A O 1
ATOM 2075 N N . PRO A 1 275 ? 1.989 36.531 12.672 1 97.06 275 PRO A N 1
ATOM 2076 C CA . PRO A 1 275 ? 1.288 35.25 12.516 1 97.06 275 PRO A CA 1
ATOM 2077 C C . PRO A 1 275 ? 0.067 35.156 13.43 1 97.06 275 PRO A C 1
ATOM 2079 O O . PRO A 1 275 ? -0.818 34.312 13.172 1 97.06 275 PRO A O 1
ATOM 2082 N N . ALA A 1 276 ? -0.068 35.938 14.43 1 95.75 276 ALA A N 1
ATOM 2083 C CA . ALA A 1 276 ? -1.202 35.875 15.344 1 95.75 276 ALA A CA 1
ATOM 2084 C C . ALA A 1 276 ? -2.381 36.688 14.812 1 95.75 276 ALA A C 1
ATOM 2086 O O . ALA A 1 276 ? -3.516 36.5 15.266 1 95.75 276 ALA A O 1
ATOM 2087 N N . LEU A 1 277 ? -2.145 37.469 13.852 1 96.31 277 LEU A N 1
ATOM 2088 C CA . LEU A 1 277 ? -3.129 38.438 13.391 1 96.31 277 LEU A CA 1
ATOM 2089 C C . LEU A 1 277 ? -4.328 37.75 12.766 1 96.31 277 LEU A C 1
ATOM 2091 O O . LEU A 1 277 ? -5.477 38.125 13.016 1 96.31 277 LEU A O 1
ATOM 2095 N N . PRO A 1 278 ? -4.129 36.812 11.93 1 96.81 278 PRO A N 1
ATOM 2096 C CA . PRO A 1 278 ? -5.305 36.156 11.328 1 96.81 278 PRO A CA 1
ATOM 2097 C C . PRO A 1 278 ? -6.234 35.531 12.367 1 96.81 278 PRO A C 1
ATOM 2099 O O . PRO A 1 278 ? -7.461 35.625 12.234 1 96.81 278 PRO A O 1
ATOM 2102 N N . ALA A 1 279 ? -5.715 34.906 13.359 1 95.12 279 ALA A N 1
ATOM 2103 C CA . ALA A 1 279 ? -6.543 34.312 14.406 1 95.12 279 ALA A CA 1
ATOM 2104 C C . ALA A 1 279 ? -7.32 35.375 15.172 1 95.12 279 ALA A C 1
ATOM 2106 O O . ALA A 1 279 ? -8.5 35.188 15.477 1 95.12 279 ALA A O 1
ATOM 2107 N N . LEU A 1 280 ? -6.672 36.438 15.453 1 94.81 280 LEU A N 1
ATOM 2108 C CA . LEU A 1 280 ? -7.316 37.531 16.156 1 94.81 280 LEU A CA 1
ATOM 2109 C C . LEU A 1 280 ? -8.406 38.156 15.289 1 94.81 280 LEU A C 1
ATOM 2111 O O . LEU A 1 280 ? -9.492 38.5 15.789 1 94.81 280 LEU A O 1
ATOM 2115 N N . ALA A 1 281 ? -8.094 38.344 14.062 1 96 281 ALA A N 1
ATOM 2116 C CA . ALA A 1 281 ? -9.062 38.906 13.125 1 96 281 ALA A CA 1
ATOM 2117 C C . ALA A 1 281 ? -10.289 38 12.992 1 96 281 ALA A C 1
ATOM 2119 O O . ALA A 1 281 ? -11.422 38.5 12.914 1 96 281 ALA A O 1
ATOM 2120 N N . TYR A 1 282 ? -10.078 36.75 12.906 1 94.5 282 TYR A N 1
ATOM 2121 C CA . TYR A 1 282 ? -11.188 35.812 12.789 1 94.5 282 TYR A CA 1
ATOM 2122 C C . TYR A 1 282 ? -12.047 35.844 14.047 1 94.5 282 TYR A C 1
ATOM 2124 O O . TYR A 1 282 ? -13.273 35.812 13.961 1 94.5 282 TYR A O 1
ATOM 2132 N N . SER A 1 283 ? -11.391 35.844 15.211 1 93.06 283 SER A N 1
ATOM 2133 C CA . SER A 1 283 ? -12.125 35.938 16.469 1 93.06 283 SER A CA 1
ATOM 2134 C C . SER A 1 283 ? -12.969 37.219 16.531 1 93.06 283 SER A C 1
ATOM 2136 O O . SER A 1 283 ? -14.102 37.188 17.016 1 93.06 283 SER A O 1
ATOM 2138 N N . TRP A 1 284 ? -12.398 38.219 16.078 1 94.31 284 TRP A N 1
ATOM 2139 C CA . TRP A 1 284 ? -13.125 39.5 16.031 1 94.31 284 TRP A CA 1
ATOM 2140 C C . TRP A 1 284 ? -14.32 39.406 15.102 1 94.31 284 TRP A C 1
ATOM 2142 O O . TRP A 1 284 ? -15.406 39.906 15.414 1 94.31 284 TRP A O 1
ATOM 2152 N N . TYR A 1 285 ? -14.125 38.844 14.008 1 93.62 285 TYR A N 1
ATOM 2153 C CA . TYR A 1 285 ? -15.203 38.656 13.047 1 93.62 285 TYR A CA 1
ATOM 2154 C C . TYR A 1 285 ? -16.328 37.812 13.656 1 93.62 285 TYR A C 1
ATOM 2156 O O . TYR A 1 285 ? -17.5 38.188 13.523 1 93.62 285 TYR A O 1
ATOM 2164 N N . LEU A 1 286 ? -15.992 36.75 14.312 1 91.38 286 LEU A N 1
ATOM 2165 C CA . LEU A 1 286 ? -17 35.875 14.922 1 91.38 286 LEU A CA 1
ATOM 2166 C C . LEU A 1 286 ? -17.719 36.594 16.062 1 91.38 286 LEU A C 1
ATOM 2168 O O . LEU A 1 286 ? -18.922 36.438 16.234 1 91.38 286 LEU A O 1
ATOM 2172 N N . GLN A 1 287 ? -16.938 37.344 16.766 1 91.69 287 GLN A N 1
ATOM 2173 C CA . GLN A 1 287 ? -17.547 38.156 17.828 1 91.69 287 GLN A CA 1
ATOM 2174 C C . GLN A 1 287 ? -18.562 39.125 17.266 1 91.69 287 GLN A C 1
ATOM 2176 O O . GLN A 1 287 ? -19.641 39.312 17.844 1 91.69 287 GLN A O 1
ATOM 2181 N N . ALA A 1 288 ? -18.312 39.75 16.281 1 92.38 288 ALA A N 1
ATOM 2182 C CA . ALA A 1 288 ? -19.172 40.75 15.672 1 92.38 288 ALA A CA 1
ATOM 2183 C C . ALA A 1 288 ? -20.438 40.094 15.109 1 92.38 288 ALA A C 1
ATOM 2185 O O . ALA A 1 288 ? -21.5 40.719 15.109 1 92.38 288 ALA A O 1
ATOM 2186 N N . ARG A 1 289 ? -20.328 38.906 14.711 1 88.88 289 ARG A N 1
ATOM 2187 C CA . ARG A 1 289 ? -21.453 38.25 14.047 1 88.88 289 ARG A CA 1
ATOM 2188 C C . ARG A 1 289 ? -22.297 37.438 15.039 1 88.88 289 ARG A C 1
ATOM 2190 O O . ARG A 1 289 ? -23.5 37.25 14.836 1 88.88 289 ARG A O 1
ATOM 2197 N N . THR A 1 290 ? -21.656 36.969 16.047 1 87.31 290 THR A N 1
ATOM 2198 C CA . THR A 1 290 ? -22.375 36.062 16.938 1 87.31 290 THR A CA 1
ATOM 2199 C C . THR A 1 290 ? -22.438 36.656 18.359 1 87.31 290 THR A C 1
ATOM 2201 O O . THR A 1 290 ? -23.234 36.188 19.188 1 87.31 290 THR A O 1
ATOM 2204 N N . GLY A 1 291 ? -21.562 37.531 18.688 1 88.44 291 GLY A N 1
ATOM 2205 C CA . GLY A 1 291 ? -21.484 38.062 20.031 1 88.44 291 GLY A CA 1
ATOM 2206 C C . GLY A 1 291 ? -20.625 37.219 20.969 1 88.44 291 GLY A C 1
ATOM 2207 O O . GLY A 1 291 ? -20.547 37.5 22.172 1 88.44 291 GLY A O 1
ATOM 2208 N N . ASP A 1 292 ? -20.031 36.25 20.469 1 88.06 292 ASP A N 1
ATOM 2209 C CA . ASP A 1 292 ? -19.234 35.281 21.25 1 88.06 292 ASP A CA 1
ATOM 2210 C C . ASP A 1 292 ? -17.781 35.25 20.797 1 88.06 292 ASP A C 1
ATOM 2212 O O . ASP A 1 292 ? -17.484 34.844 19.688 1 88.06 292 ASP A O 1
ATOM 2216 N N . TRP A 1 293 ? -16.859 35.625 21.75 1 85.44 293 TRP A N 1
ATOM 2217 C CA . TRP A 1 293 ? -15.43 35.656 21.453 1 85.44 293 TRP A CA 1
ATOM 2218 C C . TRP A 1 293 ? -14.891 34.25 21.25 1 85.44 293 TRP A C 1
ATOM 2220 O O . TRP A 1 293 ? -13.875 34.062 20.578 1 85.44 293 TRP A O 1
ATOM 2230 N N . MET A 1 294 ? -15.547 33.344 21.766 1 83.69 294 MET A N 1
ATOM 2231 C CA . MET A 1 294 ? -15.062 31.984 21.719 1 83.69 294 MET A CA 1
ATOM 2232 C C . MET A 1 294 ? -15.953 31.125 20.812 1 83.69 294 MET A C 1
ATOM 2234 O O . MET A 1 294 ? -16.078 29.922 21.031 1 83.69 294 MET A O 1
ATOM 2238 N N . ALA A 1 295 ? -16.516 31.75 19.906 1 81.5 295 ALA A N 1
ATOM 2239 C CA . ALA A 1 295 ? -17.438 31.047 19.016 1 81.5 295 ALA A CA 1
ATOM 2240 C C . ALA A 1 295 ? -16.75 29.891 18.312 1 81.5 295 ALA A C 1
ATOM 2242 O O . ALA A 1 295 ? -17.344 28.828 18.094 1 81.5 295 ALA A O 1
ATOM 2243 N N . TRP A 1 296 ? -15.57 30.094 17.984 1 83.81 296 TRP A N 1
ATOM 2244 C CA . TRP A 1 296 ? -14.805 29.047 17.328 1 83.81 296 TRP A CA 1
ATOM 2245 C C . TRP A 1 296 ? -14.672 27.828 18.219 1 83.81 296 TRP A C 1
ATOM 2247 O O . TRP A 1 296 ? -14.953 26.703 17.812 1 83.81 296 TRP A O 1
ATOM 2257 N N . LYS A 1 297 ? -14.25 28.016 19.406 1 78.19 297 LYS A N 1
ATOM 2258 C CA . LYS A 1 297 ? -14.07 26.938 20.359 1 78.19 297 LYS A CA 1
ATOM 2259 C C . LYS A 1 297 ? -15.398 26.234 20.656 1 78.19 297 LYS A C 1
ATOM 2261 O O . LYS A 1 297 ? -15.453 25.016 20.75 1 78.19 297 LYS A O 1
ATOM 2266 N N . HIS A 1 298 ? -16.391 27.016 20.766 1 78.31 298 HIS A N 1
ATOM 2267 C CA . HIS A 1 298 ? -17.703 26.438 21.062 1 78.31 298 HIS A CA 1
ATOM 2268 C C . HIS A 1 298 ? -18.219 25.609 19.891 1 78.31 298 HIS A C 1
ATOM 2270 O O . HIS A 1 298 ? -18.875 24.578 20.094 1 78.31 298 HIS A O 1
ATOM 2276 N N . ALA A 1 299 ? -17.922 26.062 18.766 1 75.62 299 ALA A N 1
ATOM 2277 C CA . ALA A 1 299 ? -18.297 25.281 17.578 1 75.62 299 ALA A CA 1
ATOM 2278 C C . ALA A 1 299 ? -17.547 23.953 17.531 1 75.62 299 ALA A C 1
ATOM 2280 O O . ALA A 1 299 ? -18.125 22.922 17.188 1 75.62 299 ALA A O 1
ATOM 2281 N N . GLN A 1 300 ? -16.328 24 17.875 1 74.75 300 GLN A N 1
ATOM 2282 C CA . GLN A 1 300 ? -15.523 22.781 17.938 1 74.75 300 GLN A CA 1
ATOM 2283 C C . GLN A 1 300 ? -16.078 21.812 18.969 1 74.75 300 GLN A C 1
ATOM 2285 O O . GLN A 1 300 ? -16.094 20.594 18.734 1 74.75 300 GLN A O 1
ATOM 2290 N N . GLU A 1 301 ? -16.547 22.312 20.062 1 74.56 301 GLU A N 1
ATOM 2291 C CA . GLU A 1 301 ? -17.109 21.484 21.125 1 74.56 301 GLU A CA 1
ATOM 2292 C C . GLU A 1 301 ? -18.438 20.859 20.703 1 74.56 301 GLU A C 1
ATOM 2294 O O . GLU A 1 301 ? -18.688 19.688 20.953 1 74.56 301 GLU A O 1
ATOM 2299 N N . ARG A 1 302 ? -19.234 21.625 20.031 1 69.75 302 ARG A N 1
ATOM 2300 C CA . ARG A 1 302 ? -20.547 21.141 19.625 1 69.75 302 ARG A CA 1
ATOM 2301 C C . ARG A 1 302 ? -20.422 20.109 18.5 1 69.75 302 ARG A C 1
ATOM 2303 O O . ARG A 1 302 ? -21.125 19.094 18.516 1 69.75 302 ARG A O 1
ATOM 2310 N N . GLY A 1 303 ? -19.531 20.344 17.656 1 69.12 303 GLY A N 1
ATOM 2311 C CA . GLY A 1 303 ? -19.469 19.5 16.469 1 69.12 303 GLY A CA 1
ATOM 2312 C C . GLY A 1 303 ? -18.531 18.312 16.625 1 69.12 303 GLY A C 1
ATOM 2313 O O . GLY A 1 303 ? -18.766 17.266 16.031 1 69.12 303 GLY A O 1
ATOM 2314 N N . TRP A 1 304 ? -17.531 18.453 17.453 1 67.69 304 TRP A N 1
ATOM 2315 C CA . TRP A 1 304 ? -16.5 17.422 17.453 1 67.69 304 TRP A CA 1
ATOM 2316 C C . TRP A 1 304 ? -16.109 17.031 18.891 1 67.69 304 TRP A C 1
ATOM 2318 O O . TRP A 1 304 ? -15.055 16.438 19.109 1 67.69 304 TRP A O 1
ATOM 2328 N N . TYR A 1 305 ? -16.938 17.328 19.875 1 66.62 305 TYR A N 1
ATOM 2329 C CA . TYR A 1 305 ? -16.781 16.922 21.281 1 66.62 305 TYR A CA 1
ATOM 2330 C C . TYR A 1 305 ? -15.414 17.328 21.812 1 66.62 305 TYR A C 1
ATOM 2332 O O . TYR A 1 305 ? -14.727 16.531 22.453 1 66.62 305 TYR A O 1
ATOM 2340 N N . ARG A 1 306 ? -15.047 18.469 21.562 1 69.31 306 ARG A N 1
ATOM 2341 C CA . ARG A 1 306 ? -13.734 18.953 21.969 1 69.31 306 ARG A CA 1
ATOM 2342 C C . ARG A 1 306 ? -13.836 19.75 23.266 1 69.31 306 ARG A C 1
ATOM 2344 O O . ARG A 1 306 ? -13.188 20.797 23.422 1 69.31 306 ARG A O 1
ATOM 2351 N N . GLN A 1 307 ? -14.594 19.234 24.141 1 68.56 307 GLN A N 1
ATOM 2352 C CA . GLN A 1 307 ? -14.617 19.812 25.469 1 68.56 307 GLN A CA 1
ATOM 2353 C C . GLN A 1 307 ? -13.352 19.453 26.25 1 68.56 307 GLN A C 1
ATOM 2355 O O . GLN A 1 307 ? -12.836 18.344 26.125 1 68.56 307 GLN A O 1
ATOM 2360 N N . PHE A 1 308 ? -12.977 20.406 26.984 1 73.94 308 PHE A N 1
ATOM 2361 C CA . PHE A 1 308 ? -11.703 20.234 27.672 1 73.94 308 PHE A CA 1
ATOM 2362 C C . PHE A 1 308 ? -11.766 19.031 28.625 1 73.94 308 PHE A C 1
ATOM 2364 O O . PHE A 1 308 ? -12.719 18.891 29.391 1 73.94 308 PHE A O 1
ATOM 2371 N N . HIS A 1 309 ? -10.805 18.156 28.5 1 77.06 309 HIS A N 1
ATOM 2372 C CA . HIS A 1 309 ? -10.5 17.062 29.422 1 77.06 309 HIS A CA 1
ATOM 2373 C C . HIS A 1 309 ? -8.992 16.891 29.594 1 77.06 309 HIS A C 1
ATOM 2375 O O . HIS A 1 309 ? -8.211 17.344 28.75 1 77.06 309 HIS A O 1
ATOM 2381 N N . THR A 1 310 ? -8.672 16.375 30.703 1 77.94 310 THR A N 1
ATOM 2382 C CA . THR A 1 310 ? -7.242 16.141 30.906 1 77.94 310 THR A CA 1
ATOM 2383 C C . THR A 1 310 ? -6.727 15.094 29.922 1 77.94 310 THR A C 1
ATOM 2385 O O . THR A 1 310 ? -7.496 14.281 29.406 1 77.94 310 THR A O 1
ATOM 2388 N N . PRO A 1 311 ? -5.488 15.164 29.641 1 78.31 311 PRO A N 1
ATOM 2389 C CA . PRO A 1 311 ? -4.906 14.211 28.688 1 78.31 311 PRO A CA 1
ATOM 2390 C C . PRO A 1 311 ? -5.109 12.758 29.109 1 78.31 311 PRO A C 1
ATOM 2392 O O . PRO A 1 311 ? -5.32 11.891 28.266 1 78.31 311 PRO A O 1
ATOM 2395 N N . TRP A 1 312 ? -5.059 12.562 30.344 1 80.88 312 TRP A N 1
ATOM 2396 C CA . TRP A 1 312 ? -5.223 11.203 30.828 1 80.88 312 TRP A CA 1
ATOM 2397 C C . TRP A 1 312 ? -6.656 10.719 30.625 1 80.88 312 TRP A C 1
ATOM 2399 O O . TRP A 1 312 ? -6.879 9.555 30.281 1 80.88 312 TRP A O 1
ATOM 2409 N N . GLU A 1 313 ? -7.578 11.562 30.891 1 80.06 313 GLU A N 1
ATOM 2410 C CA . GLU A 1 313 ? -8.977 11.211 30.656 1 80.06 313 GLU A CA 1
ATOM 2411 C C . GLU A 1 313 ? -9.234 10.93 29.172 1 80.06 313 GLU A C 1
ATOM 2413 O O . GLU A 1 313 ? -9.938 9.977 28.844 1 80.06 313 GLU A O 1
ATOM 2418 N N . ALA A 1 314 ? -8.68 11.734 28.422 1 76.69 314 ALA A N 1
ATOM 2419 C CA . ALA A 1 314 ? -8.836 11.547 26.984 1 76.69 314 ALA A CA 1
ATOM 2420 C C . ALA A 1 314 ? -8.25 10.219 26.531 1 76.69 314 ALA A C 1
ATOM 2422 O O . ALA A 1 314 ? -8.844 9.523 25.703 1 76.69 314 ALA A O 1
ATOM 2423 N N . TRP A 1 315 ? -7.141 9.836 27.094 1 83.19 315 TRP A N 1
ATOM 2424 C CA . TRP A 1 315 ? -6.504 8.555 26.797 1 83.19 315 TRP A CA 1
ATOM 2425 C C . TRP A 1 315 ? -7.402 7.391 27.203 1 83.19 315 TRP A C 1
ATOM 2427 O O . TRP A 1 315 ? -7.598 6.453 26.422 1 83.19 315 TRP A O 1
ATOM 2437 N N . GLU A 1 316 ? -7.922 7.496 28.359 1 82.19 316 GLU A N 1
ATOM 2438 C CA . GLU A 1 316 ? -8.766 6.418 28.875 1 82.19 316 GLU A CA 1
ATOM 2439 C C . GLU A 1 316 ? -10.023 6.258 28.016 1 82.19 316 GLU A C 1
ATOM 2441 O O . GLU A 1 316 ? -10.438 5.137 27.719 1 82.19 316 GLU A O 1
ATOM 2446 N N . HIS A 1 317 ? -10.547 7.383 27.719 1 79.69 317 HIS A N 1
ATOM 2447 C CA . HIS A 1 317 ? -11.75 7.332 26.891 1 79.69 317 HIS A CA 1
ATOM 2448 C C . HIS A 1 317 ? -11.453 6.742 25.531 1 79.69 317 HIS A C 1
ATOM 2450 O O . HIS A 1 317 ? -12.234 5.945 25 1 79.69 317 HIS A O 1
ATOM 2456 N N . THR A 1 318 ? -10.414 7.117 24.984 1 80.44 318 THR A N 1
ATOM 2457 C CA . THR A 1 318 ? -10.039 6.621 23.672 1 80.44 318 THR A CA 1
ATOM 2458 C C . THR A 1 318 ? -9.68 5.141 23.734 1 80.44 318 THR A C 1
ATOM 2460 O O . THR A 1 318 ? -10.008 4.379 22.812 1 80.44 318 THR A O 1
ATOM 2463 N N . TRP A 1 319 ? -9.039 4.703 24.797 1 84 319 TRP A N 1
ATOM 2464 C CA . TRP A 1 31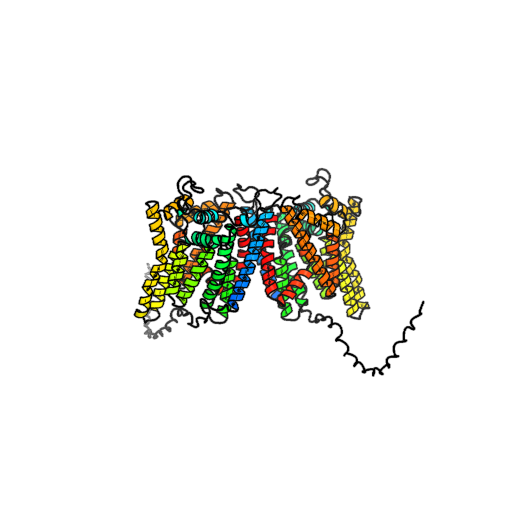9 ? -8.711 3.297 25 1 84 319 TRP A CA 1
ATOM 2465 C C . TRP A 1 319 ? -9.977 2.445 25.078 1 84 319 TRP A C 1
ATOM 2467 O O . TRP A 1 319 ? -10.055 1.379 24.453 1 84 319 TRP A O 1
ATOM 2477 N N . ASP A 1 320 ? -10.852 2.984 25.797 1 82.38 320 ASP A N 1
ATOM 2478 C CA . ASP A 1 320 ? -12.117 2.273 25.922 1 82.38 320 ASP A CA 1
ATOM 2479 C C . ASP A 1 320 ? -12.836 2.195 24.578 1 82.38 320 ASP A C 1
ATOM 2481 O O . ASP A 1 320 ? -13.445 1.174 24.25 1 82.38 320 ASP A O 1
ATOM 2485 N N . GLY A 1 321 ? -12.828 3.229 23.906 1 77.31 321 GLY A N 1
ATOM 2486 C CA . GLY A 1 321 ? -13.422 3.225 22.578 1 77.31 321 GLY A CA 1
ATOM 2487 C C . GLY A 1 321 ? -12.742 2.26 21.625 1 77.31 321 GLY A C 1
ATOM 2488 O O . GLY A 1 321 ? -13.391 1.693 20.734 1 77.31 321 GLY A O 1
ATOM 2489 N N . ALA A 1 322 ? -11.547 2.033 21.844 1 80.56 322 ALA A N 1
ATOM 2490 C CA . ALA A 1 322 ? -10.742 1.205 20.953 1 80.56 322 ALA A CA 1
ATOM 2491 C C . ALA A 1 322 ? -10.898 -0.275 21.281 1 80.56 322 ALA A C 1
ATOM 2493 O O . ALA A 1 322 ? -10.891 -1.126 20.391 1 80.56 322 ALA A O 1
ATOM 2494 N N . PHE A 1 323 ? -11.086 -0.612 22.594 1 83.38 323 PHE A N 1
ATOM 2495 C CA . PHE A 1 323 ? -10.875 -2.01 22.953 1 83.38 323 PHE A CA 1
ATOM 2496 C C . PHE A 1 323 ? -12.062 -2.553 23.734 1 83.38 323 PHE A C 1
ATOM 2498 O O . PHE A 1 323 ? -12.109 -3.742 24.047 1 83.38 323 PHE A O 1
ATOM 2505 N N . SER A 1 324 ? -13.055 -1.718 24.094 1 78.12 324 SER A N 1
ATOM 2506 C CA . SER A 1 324 ? -14.164 -2.182 24.906 1 78.12 324 SER A CA 1
ATOM 2507 C C . SER A 1 324 ? -15.219 -2.893 24.062 1 78.12 324 SER A C 1
ATOM 2509 O O . SER A 1 324 ? -16.156 -3.477 24.594 1 78.12 324 SER A O 1
ATOM 2511 N N . HIS A 1 325 ? -15.117 -2.879 22.75 1 78.06 325 HIS A N 1
ATOM 2512 C CA . HIS A 1 325 ? -16.078 -3.482 21.828 1 78.06 325 HIS A CA 1
ATOM 2513 C C . HIS A 1 325 ? -17.422 -2.771 21.875 1 78.06 325 HIS A C 1
ATOM 2515 O O . HIS A 1 325 ? -18.438 -3.348 21.5 1 78.06 325 HIS A O 1
ATOM 2521 N N . ALA A 1 326 ? -17.453 -1.582 22.391 1 73.88 326 ALA A N 1
ATOM 2522 C CA . ALA A 1 326 ? -18.672 -0.787 22.453 1 73.88 326 ALA A CA 1
ATOM 2523 C C . ALA A 1 326 ? -18.969 -0.118 21.109 1 73.88 326 ALA A C 1
ATOM 2525 O O . ALA A 1 326 ? -20.125 0.185 20.797 1 73.88 326 ALA A O 1
ATOM 2526 N N . ASN A 1 327 ? -18.016 0.061 20.344 1 77.62 327 ASN A N 1
ATOM 2527 C CA . ASN A 1 327 ? -18.125 0.743 19.062 1 77.62 327 ASN A CA 1
ATOM 2528 C C . ASN A 1 327 ? -17.953 -0.223 17.891 1 77.62 327 ASN A C 1
ATOM 2530 O O . ASN A 1 327 ? -17.312 -1.265 18.047 1 77.62 327 ASN A O 1
ATOM 2534 N N . PRO A 1 328 ? -18.625 0.177 16.812 1 79.56 328 PRO A N 1
ATOM 2535 C CA . PRO A 1 328 ? -18.312 -0.592 15.609 1 79.56 328 PRO A CA 1
ATOM 2536 C C . PRO A 1 328 ? -16.812 -0.68 15.336 1 79.56 328 PRO A C 1
ATOM 2538 O O . PRO A 1 328 ? -16.062 0.228 15.695 1 79.56 328 PRO A O 1
ATOM 2541 N N . THR A 1 329 ? -16.484 -1.745 14.773 1 77.81 329 THR A N 1
ATOM 2542 C CA . THR A 1 329 ? -15.07 -2.074 14.594 1 77.81 329 THR A CA 1
ATOM 2543 C C . THR A 1 329 ? -14.344 -0.965 13.836 1 77.81 329 THR A C 1
ATOM 2545 O O . THR A 1 329 ? -13.18 -0.667 14.117 1 77.81 329 THR A O 1
ATOM 2548 N N . ALA A 1 330 ? -14.961 -0.355 12.938 1 76.69 330 ALA A N 1
ATOM 2549 C CA . ALA A 1 330 ? -14.32 0.695 12.148 1 76.69 330 ALA A CA 1
ATOM 2550 C C . ALA A 1 330 ? -13.93 1.879 13.031 1 76.69 330 ALA A C 1
ATOM 2552 O O . ALA A 1 330 ? -12.828 2.416 12.906 1 76.69 330 ALA A O 1
ATOM 2553 N N . TYR A 1 331 ? -14.75 2.234 13.914 1 76.94 331 TYR A N 1
ATOM 2554 C CA . TYR A 1 331 ? -14.461 3.324 14.844 1 76.94 331 TYR A CA 1
ATOM 2555 C C . TYR A 1 331 ? -13.383 2.918 15.844 1 76.94 331 TYR A C 1
ATOM 2557 O O . TYR A 1 331 ? -12.5 3.715 16.172 1 76.94 331 TYR A O 1
ATOM 2565 N N . ALA A 1 332 ? -13.508 1.705 16.203 1 78.19 332 ALA A N 1
ATOM 2566 C CA . ALA A 1 332 ? -12.516 1.188 17.141 1 78.19 332 ALA A CA 1
ATOM 2567 C C . ALA A 1 332 ? -11.109 1.229 16.547 1 78.19 332 ALA A C 1
ATOM 2569 O O . ALA A 1 332 ? -10.148 1.595 17.219 1 78.19 332 ALA A O 1
ATOM 2570 N N . ALA A 1 333 ? -11.055 0.89 15.344 1 81.88 333 ALA A N 1
ATOM 2571 C CA . ALA A 1 333 ? -9.766 0.921 14.656 1 81.88 333 ALA A CA 1
ATOM 2572 C C . ALA A 1 333 ? -9.211 2.342 14.586 1 81.88 333 ALA A C 1
ATOM 2574 O O . ALA A 1 333 ? -8.008 2.555 14.742 1 81.88 333 ALA A O 1
ATOM 2575 N N . MET A 1 334 ? -10.016 3.252 14.406 1 81.94 334 MET A N 1
ATOM 2576 C CA . MET A 1 334 ? -9.578 4.645 14.344 1 81.94 334 MET A CA 1
ATOM 2577 C C . MET A 1 334 ? -9.117 5.133 15.711 1 81.94 334 MET A C 1
ATOM 2579 O O . MET A 1 334 ? -8.148 5.891 15.805 1 81.94 334 MET A O 1
ATOM 2583 N N . PHE A 1 335 ? -9.781 4.664 16.703 1 82.5 335 PHE A N 1
ATOM 2584 C CA . PHE A 1 335 ? -9.352 5.012 18.062 1 82.5 335 PHE A CA 1
ATOM 2585 C C . PHE A 1 335 ? -7.984 4.406 18.359 1 82.5 335 PHE A C 1
ATOM 2587 O O . PHE A 1 335 ? -7.164 5.027 19.047 1 82.5 335 PHE A O 1
ATOM 2594 N N . GLN A 1 336 ? -7.777 3.234 17.859 1 85.81 336 GLN A N 1
ATOM 2595 C CA . GLN A 1 336 ? -6.453 2.637 18 1 85.81 336 GLN A CA 1
ATOM 2596 C C . GLN A 1 336 ? -5.391 3.492 17.312 1 85.81 336 GLN A C 1
ATOM 2598 O O . GLN A 1 336 ? -4.309 3.707 17.859 1 85.81 336 GLN A O 1
ATOM 2603 N N . ALA A 1 337 ? -5.758 3.975 16.188 1 87.19 337 ALA A N 1
ATOM 2604 C CA . ALA A 1 337 ? -4.84 4.836 15.445 1 87.19 337 ALA A CA 1
ATOM 2605 C C . ALA A 1 337 ? -4.57 6.133 16.203 1 87.19 337 ALA A C 1
ATOM 2607 O O . ALA A 1 337 ? -3.447 6.645 16.188 1 87.19 337 ALA A O 1
ATOM 2608 N N . GLU A 1 338 ? -5.574 6.648 16.844 1 87.38 338 GLU A N 1
ATOM 2609 C CA . GLU A 1 338 ? -5.41 7.852 17.656 1 87.38 338 GLU A CA 1
ATOM 2610 C C . GLU A 1 338 ? -4.422 7.625 18.797 1 87.38 338 GLU A C 1
ATOM 2612 O O . GLU A 1 338 ? -3.561 8.469 19.047 1 87.38 338 GLU A O 1
ATOM 2617 N N . LEU A 1 339 ? -4.586 6.488 19.422 1 88 339 LEU A N 1
ATOM 2618 C CA . LEU A 1 339 ? -3.697 6.148 20.516 1 88 339 LEU A CA 1
ATOM 2619 C C . LEU A 1 339 ? -2.258 6.008 20.031 1 88 339 LEU A C 1
ATOM 2621 O O . L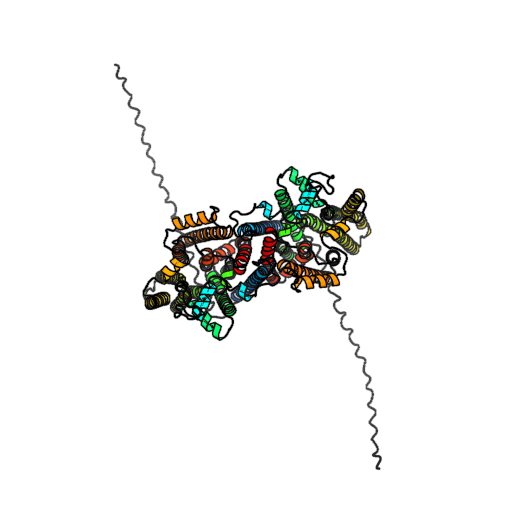EU A 1 339 ? -1.331 6.508 20.672 1 88 339 LEU A O 1
ATOM 2625 N N . LEU A 1 340 ? -2.156 5.371 18.938 1 89.5 340 LEU A N 1
ATOM 2626 C CA . LEU A 1 340 ? -0.824 5.18 18.375 1 89.5 340 LEU A CA 1
ATOM 2627 C C . LEU A 1 340 ? -0.202 6.52 17.984 1 89.5 340 LEU A C 1
ATOM 2629 O O . LEU A 1 340 ? 0.974 6.766 18.266 1 89.5 340 LEU A O 1
ATOM 2633 N N . ALA A 1 341 ? -0.945 7.383 17.375 1 91.12 341 ALA A N 1
ATOM 2634 C CA . ALA A 1 341 ? -0.453 8.695 16.969 1 91.12 341 ALA A CA 1
ATOM 2635 C C . ALA A 1 341 ? -0.036 9.523 18.188 1 91.12 341 ALA A C 1
ATOM 2637 O O . ALA A 1 341 ? 0.983 10.219 18.141 1 91.12 341 ALA A O 1
ATOM 2638 N N . MET A 1 342 ? -0.796 9.438 19.203 1 90.94 342 MET A N 1
ATOM 2639 C CA . MET A 1 342 ? -0.453 10.156 20.422 1 90.94 342 MET A CA 1
ATOM 2640 C C . MET A 1 342 ? 0.851 9.633 21.016 1 90.94 342 MET A C 1
ATOM 2642 O O . MET A 1 342 ? 1.706 10.414 21.438 1 90.94 342 MET A O 1
ATOM 2646 N N . ALA A 1 343 ? 0.984 8.328 21.047 1 92.31 343 ALA A N 1
ATOM 2647 C CA . ALA A 1 343 ? 2.217 7.727 21.547 1 92.31 343 ALA A CA 1
ATOM 2648 C C . ALA A 1 343 ? 3.422 8.18 20.734 1 92.31 343 ALA A C 1
ATOM 2650 O O . ALA A 1 343 ? 4.469 8.523 21.281 1 92.31 343 ALA A O 1
ATOM 2651 N N . VAL A 1 344 ? 3.273 8.258 19.484 1 94.06 344 VAL A N 1
ATOM 2652 C CA . VAL A 1 344 ? 4.336 8.719 18.594 1 94.06 344 VAL A CA 1
ATOM 2653 C C . VAL A 1 344 ? 4.652 10.188 18.891 1 94.06 344 VAL A C 1
ATOM 2655 O O . VAL A 1 344 ? 5.824 10.578 18.938 1 94.06 344 VAL A O 1
ATOM 2658 N N . GLY A 1 345 ? 3.641 10.969 19.094 1 95.5 345 GLY A N 1
ATOM 2659 C CA . GLY A 1 345 ? 3.832 12.375 19.422 1 95.5 345 GLY A CA 1
ATOM 2660 C C . GLY A 1 345 ? 4.586 12.602 20.719 1 95.5 345 GLY A C 1
ATOM 2661 O O . GLY A 1 345 ? 5.496 13.422 20.781 1 95.5 345 GLY A O 1
ATOM 2662 N N . VAL A 1 346 ? 4.219 11.852 21.672 1 94.81 346 VAL A N 1
ATOM 2663 C CA . VAL A 1 346 ? 4.863 11.984 22.969 1 94.81 346 VAL A CA 1
ATOM 2664 C C . VAL A 1 346 ? 6.324 11.547 22.875 1 94.81 346 VAL A C 1
ATOM 2666 O O . VAL A 1 346 ? 7.211 12.211 23.422 1 94.81 346 VAL A O 1
ATOM 2669 N N . LEU A 1 347 ? 6.543 10.469 22.203 1 96.75 347 LEU A N 1
ATOM 2670 C CA . LEU A 1 347 ? 7.91 10.008 22 1 96.75 347 LEU A CA 1
ATOM 2671 C C . LEU A 1 347 ? 8.727 11.031 21.219 1 96.75 347 LEU A C 1
ATOM 2673 O O . LEU A 1 347 ? 9.898 11.266 21.531 1 96.75 347 LEU A O 1
ATOM 2677 N N . LEU A 1 348 ? 8.133 11.609 20.219 1 97.06 348 LEU A N 1
ATOM 2678 C CA . LEU A 1 348 ? 8.797 12.641 19.438 1 97.06 348 LEU A CA 1
ATOM 2679 C C . LEU A 1 348 ? 9.133 13.852 20.312 1 97.06 348 LEU A C 1
ATOM 2681 O O . LEU A 1 348 ? 10.25 14.383 20.234 1 97.06 348 LEU A O 1
ATOM 2685 N N . LEU A 1 349 ? 8.195 14.273 21.078 1 97.38 349 LEU A N 1
ATOM 2686 C CA . LEU A 1 349 ? 8.438 15.398 21.984 1 97.38 349 LEU A CA 1
ATOM 2687 C C . LEU A 1 349 ? 9.594 15.094 22.938 1 97.38 349 LEU A C 1
ATOM 2689 O O . LEU A 1 349 ? 10.477 15.938 23.125 1 97.38 349 LEU A O 1
ATOM 2693 N N . ALA A 1 350 ? 9.586 13.922 23.484 1 97.69 350 ALA A N 1
ATOM 2694 C CA . ALA A 1 350 ? 10.664 13.508 24.375 1 97.69 350 ALA A CA 1
ATOM 2695 C C . ALA A 1 350 ? 12.016 13.555 23.656 1 97.69 350 ALA A C 1
ATOM 2697 O O . ALA A 1 350 ? 13.008 14.016 24.234 1 97.69 350 ALA A O 1
ATOM 2698 N N . LEU A 1 351 ? 11.984 13.125 22.5 1 97 351 LEU A N 1
ATOM 2699 C CA . LEU A 1 351 ? 13.203 13.133 21.703 1 97 351 LEU A CA 1
ATOM 2700 C C . LEU A 1 351 ? 13.688 14.555 21.453 1 97 351 LEU A C 1
ATOM 2702 O O . LEU A 1 351 ? 14.875 14.844 21.578 1 97 351 LEU A O 1
ATOM 2706 N N . LEU A 1 352 ? 12.836 15.406 21.094 1 97.5 352 LEU A N 1
ATOM 2707 C CA . LEU A 1 352 ? 13.188 16.781 20.781 1 97.5 352 LEU A CA 1
ATOM 2708 C C . LEU A 1 352 ? 13.703 17.516 22.031 1 97.5 352 LEU A C 1
ATOM 2710 O O . LEU A 1 352 ? 14.656 18.281 21.953 1 97.5 352 LEU A O 1
ATOM 2714 N N . VAL A 1 353 ? 13.078 17.234 23.141 1 97.5 353 VAL A N 1
ATOM 2715 C CA . VAL A 1 353 ? 13.523 17.812 24.391 1 97.5 353 VAL A CA 1
ATOM 2716 C C . VAL A 1 353 ? 14.898 17.266 24.766 1 97.5 353 VAL A C 1
ATOM 2718 O O . VAL A 1 353 ? 15.789 18.016 25.172 1 97.5 353 VAL A O 1
ATOM 2721 N N . TRP A 1 354 ? 15.023 15.977 24.578 1 96.88 354 TRP A N 1
ATOM 2722 C CA . TRP A 1 354 ? 16.297 15.328 24.859 1 96.88 354 TRP A CA 1
ATOM 2723 C C . TRP A 1 354 ? 17.422 15.914 24 1 96.88 354 TRP A C 1
ATOM 2725 O O . TRP A 1 354 ? 18.547 16.094 24.469 1 96.88 354 TRP A O 1
ATOM 2735 N N . ARG A 1 355 ? 17.094 16.297 22.844 1 95.56 355 ARG A N 1
ATOM 2736 C CA . ARG A 1 355 ? 18.094 16.828 21.922 1 95.56 355 ARG A CA 1
ATOM 2737 C C . ARG A 1 355 ? 18.156 18.344 22.016 1 95.56 355 ARG A C 1
ATOM 2739 O O . ARG A 1 355 ? 18.844 18.984 21.219 1 95.56 355 ARG A O 1
ATOM 2746 N N . ARG A 1 356 ? 17.359 18.922 22.844 1 95.44 356 ARG A N 1
ATOM 2747 C CA . ARG A 1 356 ? 17.344 20.359 23.125 1 95.44 356 ARG A CA 1
ATOM 2748 C C . ARG A 1 356 ? 16.969 21.156 21.875 1 95.44 356 ARG A C 1
ATOM 2750 O O . ARG A 1 356 ? 17.562 22.188 21.594 1 95.44 356 ARG A O 1
ATOM 2757 N N . ARG A 1 357 ? 16.094 20.562 21.094 1 96.5 357 ARG A N 1
ATOM 2758 C CA . ARG A 1 357 ? 15.508 21.281 19.969 1 96.5 357 ARG A CA 1
ATOM 2759 C C . ARG A 1 357 ? 14.234 22.016 20.391 1 96.5 357 ARG A C 1
ATOM 2761 O O . ARG A 1 357 ? 13.133 21.641 19.984 1 96.5 357 ARG A O 1
ATOM 2768 N N . TRP A 1 358 ? 14.391 23.125 20.938 1 96.62 358 TRP A N 1
ATOM 2769 C CA . TRP A 1 358 ? 13.352 23.812 21.703 1 96.62 358 TRP A CA 1
ATOM 2770 C C . TRP A 1 358 ? 12.258 24.328 20.781 1 96.62 358 TRP A C 1
ATOM 2772 O O . TRP A 1 358 ? 11.07 24.172 21.062 1 96.62 358 TRP A O 1
ATOM 2782 N N . PRO A 1 359 ? 12.641 25.016 19.641 1 97.5 359 PRO A N 1
ATOM 2783 C CA . PRO A 1 359 ? 11.562 25.531 18.797 1 97.5 359 PRO A CA 1
ATOM 2784 C C . PRO A 1 359 ? 10.625 24.438 18.297 1 97.5 359 PRO A C 1
ATOM 2786 O O . PRO A 1 359 ? 9.398 24.578 18.375 1 97.5 359 PRO A O 1
ATOM 2789 N N . GLU A 1 360 ? 11.156 23.328 17.844 1 98 360 GLU A N 1
ATOM 2790 C CA . GLU A 1 360 ? 10.352 22.203 17.375 1 98 360 GLU A CA 1
ATOM 2791 C C . GLU A 1 360 ? 9.594 21.531 18.516 1 98 360 GLU A C 1
ATOM 2793 O O . GLU A 1 360 ? 8.461 21.078 18.328 1 98 360 GLU A O 1
ATOM 2798 N N . ALA A 1 361 ? 10.227 21.484 19.672 1 98.06 361 ALA A N 1
ATOM 2799 C CA . ALA A 1 361 ? 9.578 20.922 20.859 1 98.06 361 ALA A CA 1
ATOM 2800 C C . ALA A 1 361 ? 8.336 21.719 21.234 1 98.06 361 ALA A C 1
ATOM 2802 O O . ALA A 1 361 ? 7.309 21.156 21.609 1 98.06 361 ALA A O 1
ATOM 2803 N N . VAL A 1 362 ? 8.484 23.031 21.141 1 97.81 362 VAL A N 1
ATOM 2804 C CA . VAL A 1 362 ? 7.355 23.891 21.469 1 97.81 362 VAL A CA 1
ATOM 2805 C C . VAL A 1 362 ? 6.219 23.656 20.469 1 97.81 362 VAL A C 1
ATOM 2807 O O . VAL A 1 362 ? 5.055 23.547 20.875 1 97.81 362 VAL A O 1
ATOM 2810 N N . TYR A 1 363 ? 6.574 23.562 19.219 1 97.94 363 TYR A N 1
ATOM 2811 C CA . TYR A 1 363 ? 5.574 23.312 18.188 1 97.94 363 TYR A CA 1
ATOM 2812 C C . TYR A 1 363 ? 4.832 22 18.469 1 97.94 363 TYR A C 1
ATOM 2814 O O . TYR A 1 363 ? 3.6 21.969 18.438 1 97.94 363 TYR A O 1
ATOM 2822 N N . ILE A 1 364 ? 5.543 20.891 18.719 1 97.62 364 ILE A N 1
ATOM 2823 C CA . ILE A 1 364 ? 4.957 19.578 18.938 1 97.62 364 ILE A CA 1
ATOM 2824 C C . ILE A 1 364 ? 4.203 19.562 20.266 1 97.62 364 ILE A C 1
ATOM 2826 O O . ILE A 1 364 ? 3.105 19 20.359 1 97.62 364 ILE A O 1
ATOM 2830 N N . GLY A 1 365 ? 4.773 20.188 21.297 1 96.5 365 GLY A N 1
ATOM 2831 C CA . GLY A 1 365 ? 4.125 20.234 22.594 1 96.5 365 GLY A CA 1
ATOM 2832 C C . GLY A 1 365 ? 2.768 20.922 22.547 1 96.5 365 GLY A C 1
ATOM 2833 O O . GLY A 1 365 ? 1.798 20.406 23.125 1 96.5 365 GLY A O 1
ATOM 2834 N N . LEU A 1 366 ? 2.715 22.047 21.906 1 94.75 366 LEU A N 1
ATOM 2835 C CA . LEU A 1 366 ? 1.457 22.766 21.781 1 94.75 366 LEU A CA 1
ATOM 2836 C C . LEU A 1 366 ? 0.445 21.984 20.969 1 94.75 366 LEU A C 1
ATOM 2838 O O . LEU A 1 366 ? -0.751 22 21.266 1 94.75 366 LEU A O 1
ATOM 2842 N N . SER A 1 367 ? 0.923 21.312 19.938 1 93.5 367 SER A N 1
ATOM 2843 C CA . SER A 1 367 ? 0.044 20.484 19.125 1 93.5 367 SER A CA 1
ATOM 2844 C C . SER A 1 367 ? -0.565 19.359 19.938 1 93.5 367 SER A C 1
ATOM 2846 O O . SER A 1 367 ? -1.769 19.094 19.859 1 93.5 367 SER A O 1
ATOM 2848 N N . LEU A 1 368 ? 0.277 18.672 20.734 1 91.88 368 LEU A N 1
ATOM 2849 C CA . LEU A 1 368 ? -0.185 17.562 21.562 1 91.88 368 LEU A CA 1
ATOM 2850 C C . LEU A 1 368 ? -1.139 18.047 22.641 1 91.88 368 LEU A C 1
ATOM 2852 O O . LEU A 1 368 ? -2.105 17.344 22.984 1 91.88 368 LEU A O 1
ATOM 2856 N N . TRP A 1 369 ? -0.84 19.203 23.156 1 88.69 369 TRP A N 1
ATOM 2857 C CA . TRP A 1 369 ? -1.713 19.781 24.172 1 88.69 369 TRP A CA 1
ATOM 2858 C C . TRP A 1 369 ? -3.094 20.078 23.594 1 88.69 369 TRP A C 1
ATOM 2860 O O . TRP A 1 369 ? -4.113 19.734 24.203 1 88.69 369 TRP A O 1
ATOM 2870 N N . ALA A 1 370 ? -3.109 20.672 22.484 1 84.5 370 ALA A N 1
ATOM 2871 C CA . ALA A 1 370 ? -4.371 21.047 21.844 1 84.5 370 ALA A CA 1
ATOM 2872 C C . ALA A 1 370 ? -5.195 19.812 21.5 1 84.5 370 ALA A C 1
ATOM 2874 O O . ALA A 1 370 ? -6.422 19.812 21.625 1 84.5 370 ALA A O 1
ATOM 2875 N N . LEU A 1 371 ? -4.555 18.734 21.141 1 80.56 371 LEU A N 1
ATOM 2876 C CA . LEU A 1 371 ? -5.258 17.547 20.688 1 80.56 371 LEU A CA 1
ATOM 2877 C C . LEU A 1 371 ? -5.543 16.609 21.859 1 80.56 371 LEU A C 1
ATOM 2879 O O . LEU A 1 371 ? -6.461 15.789 21.797 1 80.56 371 LEU A O 1
ATOM 2883 N N . GLY A 1 372 ? -4.793 16.75 22.859 1 79.06 372 GLY A N 1
ATOM 2884 C CA . GLY A 1 372 ? -4.883 15.82 23.984 1 79.06 372 GLY A CA 1
ATOM 2885 C C . GLY A 1 372 ? -5.875 16.25 25.047 1 79.06 372 GLY A C 1
ATOM 2886 O O . GLY A 1 372 ? -6.148 15.508 25.984 1 79.06 372 GLY A O 1
ATOM 2887 N N . THR A 1 373 ? -6.398 17.422 24.875 1 74.75 373 THR A N 1
ATOM 2888 C CA . THR A 1 373 ? -7.285 17.922 25.922 1 74.75 373 THR A CA 1
ATOM 2889 C C . THR A 1 373 ? -8.727 17.953 25.438 1 74.75 373 THR A C 1
ATOM 2891 O O . THR A 1 373 ? -9.43 18.953 25.625 1 74.75 373 THR A O 1
ATOM 2894 N N . SER A 1 374 ? -9.133 16.969 24.688 1 73.31 374 SER A N 1
ATOM 2895 C CA . SER A 1 374 ? -10.508 16.766 24.266 1 73.31 374 SER A CA 1
ATOM 2896 C C . SER A 1 374 ? -11.086 15.484 24.844 1 73.31 374 SER A C 1
ATOM 2898 O O . SER A 1 374 ? -10.398 14.766 25.578 1 73.31 374 SER A O 1
ATOM 2900 N N . TYR A 1 375 ? -12.406 15.359 24.609 1 64.5 375 TYR A N 1
ATOM 2901 C CA . TYR A 1 375 ? -13.016 14.148 25.156 1 64.5 375 TYR A CA 1
ATOM 2902 C C . TYR A 1 375 ? -12.352 12.906 24.594 1 64.5 375 TYR A C 1
ATOM 2904 O O . TYR A 1 375 ? -11.906 12.031 25.344 1 64.5 375 TYR A O 1
ATOM 2912 N N . TRP A 1 376 ? -12.305 12.789 23.344 1 69.38 376 TRP A N 1
ATOM 2913 C CA . TRP A 1 376 ? -11.562 11.766 22.625 1 69.38 376 TRP A CA 1
ATOM 2914 C C . TRP A 1 376 ? -10.43 12.391 21.812 1 69.38 376 TRP A C 1
ATOM 2916 O O . TRP A 1 376 ? -10.492 13.578 21.469 1 69.38 376 TRP A O 1
ATOM 2926 N N . TYR A 1 377 ? -9.406 11.531 21.781 1 73.5 377 TYR A N 1
ATOM 2927 C CA . TYR A 1 377 ? -8.484 11.945 20.719 1 73.5 377 TYR A CA 1
ATOM 2928 C C . TYR A 1 377 ? -9.164 11.914 19.359 1 73.5 377 TYR A C 1
AT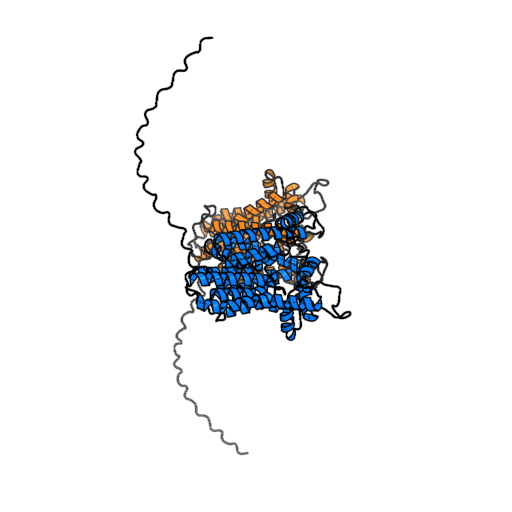OM 2930 O O . TYR A 1 377 ? -9.781 10.914 18.984 1 73.5 377 TYR A O 1
ATOM 2938 N N . MET A 1 378 ? -9.242 13.055 18.781 1 71.31 378 MET A N 1
ATOM 2939 C CA . MET A 1 378 ? -9.812 13.102 17.422 1 71.31 378 MET A CA 1
ATOM 2940 C C . MET A 1 378 ? -8.844 13.773 16.453 1 71.31 378 MET A C 1
ATOM 2942 O O . MET A 1 378 ? -8.367 14.875 16.719 1 71.31 378 MET A O 1
ATOM 2946 N N . SER A 1 379 ? -8.523 13.047 15.391 1 73.62 379 SER A N 1
ATOM 2947 C CA . SER A 1 379 ? -7.781 13.578 14.25 1 73.62 379 SER A CA 1
ATOM 2948 C C . SER A 1 379 ? -6.289 13.648 14.547 1 73.62 379 SER A C 1
ATOM 2950 O O . SER A 1 379 ? -5.574 14.469 13.961 1 73.62 379 SER A O 1
ATOM 2952 N N . VAL A 1 380 ? -5.852 12.867 15.469 1 78.5 380 VAL A N 1
ATOM 2953 C CA . VAL A 1 380 ? -4.434 12.891 15.812 1 78.5 380 VAL A CA 1
ATOM 2954 C C . VAL A 1 380 ? -3.617 12.281 14.672 1 78.5 380 VAL A C 1
ATOM 2956 O O . VAL A 1 380 ? -2.584 12.828 14.281 1 78.5 380 VAL A O 1
ATOM 2959 N N . PRO A 1 381 ? -4.094 11.281 14.094 1 83.75 381 PRO A N 1
ATOM 2960 C CA . PRO A 1 381 ? -3.32 10.727 12.984 1 83.75 381 PRO A CA 1
ATOM 2961 C C . PRO A 1 381 ? -3.146 11.727 11.836 1 83.75 381 PRO A C 1
ATOM 2963 O O . PRO A 1 381 ? -2.051 11.844 11.281 1 83.75 381 PRO A O 1
ATOM 2966 N N . ARG A 1 382 ? -4.117 12.406 11.555 1 90.56 382 ARG A N 1
ATOM 2967 C CA . ARG A 1 382 ? -4.027 13.414 10.5 1 90.56 382 ARG A CA 1
ATOM 2968 C C . ARG A 1 382 ? -3.074 14.539 10.898 1 90.56 382 ARG A C 1
ATOM 2970 O O . ARG A 1 382 ? -2.342 15.062 10.055 1 90.56 382 ARG A O 1
ATOM 2977 N N . ALA A 1 383 ? -3.068 14.82 12.172 1 91.31 383 ALA A N 1
ATOM 2978 C CA . ALA A 1 383 ? -2.207 15.891 12.68 1 91.31 383 ALA A CA 1
ATOM 2979 C C . ALA A 1 383 ? -0.734 15.523 12.523 1 91.31 383 ALA A C 1
ATOM 2981 O O . ALA A 1 383 ? 0.129 16.406 12.484 1 91.31 383 ALA A O 1
ATOM 2982 N N . THR A 1 384 ? -0.453 14.242 12.438 1 94.5 384 THR A N 1
ATOM 2983 C CA . THR A 1 384 ? 0.94 13.836 12.297 1 94.5 384 THR A CA 1
ATOM 2984 C C . THR A 1 384 ? 1.539 14.398 11.008 1 94.5 384 THR A C 1
ATOM 2986 O O . THR A 1 384 ? 2.754 14.578 10.906 1 94.5 384 THR A O 1
ATOM 2989 N N . LEU A 1 385 ? 0.734 14.656 10.039 1 97 385 LEU A N 1
ATOM 2990 C CA . LEU A 1 385 ? 1.213 15.219 8.781 1 97 385 LEU A CA 1
ATOM 2991 C C . LEU A 1 385 ? 1.9 16.562 9.016 1 97 385 LEU A C 1
ATOM 2993 O O . LEU A 1 385 ? 2.826 16.922 8.289 1 97 385 LEU A O 1
ATOM 2997 N N . LEU A 1 386 ? 1.447 17.25 10.031 1 97.5 386 LEU A N 1
ATOM 2998 C CA . LEU A 1 386 ? 1.938 18.609 10.273 1 97.5 386 LEU A CA 1
ATOM 2999 C C . LEU A 1 386 ? 3.186 18.578 11.148 1 97.5 386 LEU A C 1
ATOM 3001 O O . LEU A 1 386 ? 3.812 19.625 11.375 1 97.5 386 LEU A O 1
ATOM 3005 N N . TRP A 1 387 ? 3.543 17.391 11.625 1 97.81 387 TRP A N 1
ATOM 3006 C CA . TRP A 1 387 ? 4.707 17.25 12.492 1 97.81 387 TRP A CA 1
ATOM 3007 C C . TRP A 1 387 ? 5.984 17.078 11.672 1 97.81 387 TRP A C 1
ATOM 3009 O O . TRP A 1 387 ? 6.594 16.016 11.672 1 97.81 387 TRP A O 1
ATOM 3019 N N . TRP A 1 388 ? 6.477 18.172 11.07 1 97.81 388 TRP A N 1
ATOM 3020 C CA . TRP A 1 388 ? 7.617 18.078 10.172 1 97.81 388 TRP A CA 1
ATOM 3021 C C . TRP A 1 388 ? 8.852 17.562 10.906 1 97.81 388 TRP A C 1
ATOM 3023 O O . TRP A 1 388 ? 9.688 16.875 10.312 1 97.81 388 TRP A O 1
ATOM 3033 N N . PRO A 1 389 ? 9.016 17.844 12.242 1 98 389 PRO A N 1
ATOM 3034 C CA . PRO A 1 389 ? 10.18 17.281 12.914 1 98 389 PRO A CA 1
ATOM 3035 C C . PRO A 1 389 ? 10.195 15.758 12.883 1 98 389 PRO A C 1
ATOM 3037 O O . PRO A 1 389 ? 11.266 15.141 12.93 1 98 389 PRO A O 1
ATOM 3040 N N . LEU A 1 390 ? 9.031 15.18 12.82 1 98.12 390 LEU A N 1
ATOM 3041 C CA . LEU A 1 390 ? 8.938 13.727 12.75 1 98.12 390 LEU A CA 1
ATOM 3042 C C . LEU A 1 390 ? 9.555 13.211 11.453 1 98.12 390 LEU A C 1
ATOM 3044 O O . LEU A 1 390 ? 10.359 12.273 11.477 1 98.12 390 LEU A O 1
ATOM 3048 N N . TRP A 1 391 ? 9.227 13.805 10.375 1 98.31 391 TRP A N 1
ATOM 3049 C CA . TRP A 1 391 ? 9.703 13.383 9.062 1 98.31 391 TRP A CA 1
ATOM 3050 C C . TRP A 1 391 ? 11.203 13.633 8.922 1 98.31 391 TRP A C 1
ATOM 3052 O O . TRP A 1 391 ? 11.922 12.82 8.336 1 98.31 391 TRP A O 1
ATOM 3062 N N . VAL A 1 392 ? 11.656 14.734 9.461 1 97.75 392 VAL A N 1
ATOM 3063 C CA . VAL A 1 392 ? 13.078 15.055 9.43 1 97.75 392 VAL A CA 1
ATOM 3064 C C . VAL A 1 392 ? 13.852 14.055 10.281 1 97.75 392 VAL A C 1
ATOM 3066 O O . VAL A 1 392 ? 14.898 13.555 9.867 1 97.75 392 VAL A O 1
ATOM 3069 N N . ALA A 1 393 ? 13.336 13.812 11.453 1 97.44 393 ALA A N 1
ATOM 3070 C CA . ALA A 1 393 ? 14 12.859 12.344 1 97.44 393 ALA A CA 1
ATOM 3071 C C . ALA A 1 393 ? 14.094 11.477 11.695 1 97.44 393 ALA A C 1
ATOM 3073 O O . ALA A 1 393 ? 15.133 10.82 11.789 1 97.44 393 ALA A O 1
ATOM 3074 N N . LEU A 1 394 ? 13.055 11.031 11.07 1 97.5 394 LEU A N 1
ATOM 3075 C CA . LEU A 1 394 ? 13.055 9.742 10.391 1 97.5 394 LEU A CA 1
ATOM 3076 C C . LEU A 1 394 ? 14.062 9.734 9.242 1 97.5 394 LEU A C 1
ATOM 3078 O O . LEU A 1 394 ? 14.766 8.742 9.039 1 97.5 394 LEU A O 1
ATOM 3082 N N . ALA A 1 395 ? 14.086 10.812 8.531 1 97.69 395 ALA A N 1
ATOM 3083 C CA . ALA A 1 395 ? 15.031 10.922 7.422 1 97.69 395 ALA A CA 1
ATOM 3084 C C . ALA A 1 395 ? 16.469 10.82 7.91 1 97.69 395 ALA A C 1
ATOM 3086 O O . ALA A 1 395 ? 17.266 10.062 7.352 1 97.69 395 ALA A O 1
ATOM 3087 N N . VAL A 1 396 ? 16.781 11.547 8.945 1 96.38 396 VAL A N 1
ATOM 3088 C CA . VAL A 1 396 ? 18.125 11.539 9.508 1 96.38 396 VAL A CA 1
ATOM 3089 C C . VAL A 1 396 ? 18.469 10.141 10.008 1 96.38 396 VAL A C 1
ATOM 3091 O O . VAL A 1 396 ? 19.547 9.617 9.727 1 96.38 396 VAL A O 1
ATOM 3094 N N . ALA A 1 397 ? 17.562 9.531 10.688 1 96.31 397 ALA A N 1
ATOM 3095 C CA . ALA A 1 397 ? 17.766 8.172 11.195 1 96.31 397 ALA A CA 1
ATOM 3096 C C . ALA A 1 397 ? 17.969 7.188 10.047 1 96.31 397 ALA A C 1
ATOM 3098 O O . ALA A 1 397 ? 18.781 6.262 10.156 1 96.31 397 ALA A O 1
ATOM 3099 N N . SER A 1 398 ? 17.266 7.359 8.961 1 96.31 398 SER A N 1
ATOM 3100 C CA . SER A 1 398 ? 17.328 6.43 7.836 1 96.31 398 SER A CA 1
ATOM 3101 C C . SER A 1 398 ? 18.641 6.551 7.086 1 96.31 398 SER A C 1
ATOM 3103 O O . SER A 1 398 ? 19.078 5.605 6.422 1 96.31 398 SER A O 1
ATOM 3105 N N . VAL A 1 399 ? 19.234 7.719 7.113 1 95 399 VAL A N 1
ATOM 3106 C CA . VAL A 1 399 ? 20.547 7.902 6.5 1 95 399 VAL A CA 1
ATOM 3107 C C . VAL A 1 399 ? 21.594 7.141 7.297 1 95 399 VAL A C 1
ATOM 3109 O O . VAL A 1 399 ? 22.516 6.539 6.719 1 95 399 VAL A O 1
ATOM 3112 N N . ARG A 1 400 ? 21.406 7.145 8.594 1 93 400 ARG A N 1
ATOM 3113 C CA . ARG A 1 400 ? 22.328 6.438 9.469 1 93 400 ARG A CA 1
ATOM 3114 C C . ARG A 1 400 ? 22.078 4.934 9.43 1 93 400 ARG A C 1
ATOM 3116 O O . ARG A 1 400 ? 23.031 4.141 9.461 1 93 400 ARG A O 1
ATOM 3123 N N . ARG A 1 401 ? 20.922 4.57 9.328 1 94.62 401 ARG A N 1
ATOM 3124 C CA . ARG A 1 401 ? 20.5 3.174 9.266 1 94.62 401 ARG A CA 1
ATOM 3125 C C . ARG A 1 401 ? 19.516 2.949 8.125 1 94.62 401 ARG A C 1
ATOM 3127 O O . ARG A 1 401 ? 18.297 3.072 8.312 1 94.62 401 ARG A O 1
ATOM 3134 N N . PRO A 1 402 ? 19.984 2.461 7.066 1 88.5 402 PRO A N 1
ATOM 3135 C CA . PRO A 1 402 ? 19.172 2.398 5.855 1 88.5 402 PRO A CA 1
ATOM 3136 C C . PRO A 1 402 ? 17.969 1.461 5.996 1 88.5 402 PRO A C 1
ATOM 3138 O O . PRO A 1 402 ? 16.984 1.615 5.289 1 88.5 402 PRO A O 1
ATOM 3141 N N . TRP A 1 403 ? 17.969 0.516 6.91 1 88.12 403 TRP A N 1
ATOM 3142 C CA . TRP A 1 403 ? 16.875 -0.422 7.055 1 88.12 403 TRP A CA 1
ATOM 3143 C C . TRP A 1 403 ? 15.617 0.287 7.566 1 88.12 403 TRP A C 1
ATOM 3145 O O . TRP A 1 403 ? 14.508 -0.219 7.414 1 88.12 403 TRP A O 1
ATOM 3155 N N . ILE A 1 404 ? 15.766 1.47 8.148 1 93.81 404 ILE A N 1
ATOM 3156 C CA . ILE A 1 404 ? 14.633 2.232 8.672 1 93.81 404 ILE A CA 1
ATOM 3157 C C . ILE A 1 404 ? 13.719 2.65 7.527 1 93.81 404 ILE A C 1
ATOM 3159 O O . ILE A 1 404 ? 12.492 2.654 7.676 1 93.81 404 ILE A O 1
ATOM 3163 N N . ARG A 1 405 ? 14.336 2.98 6.453 1 93.69 405 ARG A N 1
ATOM 3164 C CA . ARG A 1 405 ? 13.539 3.381 5.301 1 93.69 405 ARG A CA 1
ATOM 3165 C C . ARG A 1 405 ? 12.648 2.238 4.828 1 93.69 405 ARG A C 1
ATOM 3167 O O . ARG A 1 405 ? 11.445 2.418 4.648 1 93.69 405 ARG A O 1
ATOM 3174 N N . SER A 1 406 ? 13.172 1.031 4.691 1 90.75 406 SER A N 1
ATOM 3175 C CA . SER A 1 406 ? 12.422 -0.126 4.223 1 90.75 406 SER A CA 1
ATOM 3176 C C . SER A 1 406 ? 11.359 -0.537 5.238 1 90.75 406 SER A C 1
ATOM 3178 O O . SER A 1 406 ? 10.227 -0.859 4.867 1 90.75 406 SER A O 1
ATOM 3180 N N . ALA A 1 407 ? 11.75 -0.523 6.449 1 92.25 407 ALA A N 1
ATOM 3181 C CA . ALA A 1 407 ? 10.812 -0.889 7.504 1 92.25 407 ALA A CA 1
ATOM 3182 C C . ALA A 1 407 ? 9.633 0.081 7.547 1 92.25 407 ALA A C 1
ATOM 3184 O O . ALA A 1 407 ? 8.477 -0.34 7.641 1 92.25 407 ALA A O 1
ATOM 3185 N N . TYR A 1 408 ? 9.93 1.347 7.488 1 95.62 408 TYR A N 1
ATOM 3186 C CA . TYR A 1 408 ? 8.875 2.355 7.523 1 95.62 408 TYR A CA 1
ATOM 3187 C C . TYR A 1 408 ? 7.934 2.197 6.34 1 95.62 408 TYR A C 1
ATOM 3189 O O . TYR A 1 408 ? 6.711 2.203 6.508 1 95.62 408 TYR A O 1
ATOM 3197 N N . LEU A 1 409 ? 8.484 2.051 5.172 1 92.75 409 LEU A N 1
ATOM 3198 C CA . LEU A 1 409 ? 7.66 1.979 3.969 1 92.75 409 LEU A CA 1
ATOM 3199 C C . LEU A 1 409 ? 6.793 0.728 3.977 1 92.75 409 LEU A C 1
ATOM 3201 O O . LEU A 1 409 ? 5.652 0.755 3.506 1 92.75 409 LEU A O 1
ATOM 3205 N N . THR A 1 410 ? 7.258 -0.332 4.484 1 91.25 410 THR A N 1
ATOM 3206 C CA . THR A 1 410 ? 6.523 -1.591 4.535 1 91.25 410 THR A CA 1
ATOM 3207 C C . THR A 1 410 ? 5.297 -1.465 5.43 1 91.25 410 THR A C 1
ATOM 3209 O O . THR A 1 410 ? 4.266 -2.086 5.172 1 91.25 410 THR A O 1
ATOM 3212 N N . VAL A 1 411 ? 5.434 -0.603 6.41 1 92.12 411 VAL A N 1
ATOM 3213 C CA . VAL A 1 411 ? 4.332 -0.423 7.352 1 92.12 411 VAL A CA 1
ATOM 3214 C C . VAL A 1 411 ? 3.422 0.702 6.867 1 92.12 411 VAL A C 1
ATOM 3216 O O . VAL A 1 411 ? 2.199 0.542 6.82 1 92.12 411 VAL A O 1
ATOM 3219 N N . ALA A 1 412 ? 4.016 1.714 6.438 1 94.88 412 ALA A N 1
ATOM 3220 C CA . ALA A 1 412 ? 3.277 2.939 6.145 1 94.88 412 ALA A CA 1
ATOM 3221 C C . ALA A 1 412 ? 2.533 2.83 4.816 1 94.88 412 ALA A C 1
ATOM 3223 O O . ALA A 1 412 ? 1.422 3.344 4.672 1 94.88 412 ALA A O 1
ATOM 3224 N N . ALA A 1 413 ? 3.102 2.162 3.875 1 93.25 413 ALA A N 1
ATOM 3225 C CA . ALA A 1 413 ? 2.52 2.137 2.535 1 93.25 413 ALA A CA 1
ATOM 3226 C C . ALA A 1 413 ? 1.171 1.424 2.537 1 93.25 413 ALA A C 1
ATOM 3228 O O . ALA A 1 413 ? 0.18 1.957 2.033 1 93.25 413 ALA A O 1
ATOM 3229 N N . PRO A 1 414 ? 1.081 0.221 3.146 1 94.5 414 PRO A N 1
ATOM 3230 C CA . PRO A 1 414 ? -0.241 -0.408 3.199 1 94.5 414 PRO A CA 1
ATOM 3231 C C . PRO A 1 414 ? -1.256 0.417 3.988 1 94.5 414 PRO A C 1
ATOM 3233 O O . PRO A 1 414 ? -2.426 0.496 3.602 1 94.5 414 PRO A O 1
ATOM 3236 N N . LEU A 1 415 ? -0.789 1.013 5.012 1 95.12 415 LEU A N 1
ATOM 3237 C CA . LEU A 1 415 ? -1.695 1.82 5.824 1 95.12 415 LEU A CA 1
ATOM 3238 C C . LEU A 1 415 ? -2.18 3.039 5.043 1 95.12 415 LEU A C 1
ATOM 3240 O O . LEU A 1 415 ? -3.338 3.439 5.172 1 95.12 415 LEU A O 1
ATOM 3244 N N . ALA A 1 416 ? -1.272 3.607 4.289 1 96 416 ALA A N 1
ATOM 3245 C CA . ALA A 1 416 ? -1.648 4.746 3.455 1 96 416 ALA A CA 1
ATOM 3246 C C . ALA A 1 416 ? -2.719 4.352 2.439 1 96 416 ALA A C 1
ATOM 3248 O O . ALA A 1 416 ? -3.674 5.098 2.213 1 96 416 ALA A O 1
ATOM 3249 N N . THR A 1 417 ? -2.531 3.217 1.855 1 96.31 417 THR A N 1
ATOM 3250 C CA . THR A 1 417 ? -3.514 2.719 0.899 1 96.31 417 THR A CA 1
ATOM 3251 C C . THR A 1 417 ? -4.852 2.457 1.585 1 96.31 417 THR A C 1
ATOM 3253 O O . THR A 1 417 ? -5.902 2.857 1.081 1 96.31 417 THR A O 1
ATOM 3256 N N . VAL A 1 418 ? -4.805 1.853 2.719 1 94.56 418 VAL A N 1
ATOM 3257 C CA . VAL A 1 418 ? -6.016 1.513 3.461 1 94.56 418 VAL A CA 1
ATOM 3258 C C . VAL A 1 418 ? -6.773 2.787 3.828 1 94.56 418 VAL A C 1
ATOM 3260 O O . VAL A 1 418 ? -7.984 2.875 3.627 1 94.56 418 VAL A O 1
ATOM 3263 N N . LEU A 1 419 ? -6.059 3.732 4.32 1 94 419 LEU A N 1
ATOM 3264 C CA . LEU A 1 419 ? -6.727 4.957 4.75 1 94 419 LEU A CA 1
ATOM 3265 C C . LEU A 1 419 ? -7.309 5.703 3.555 1 94 419 LEU A C 1
ATOM 3267 O O . LEU A 1 419 ? -8.352 6.355 3.67 1 94 419 LEU A O 1
ATOM 3271 N N . THR A 1 420 ? -6.633 5.641 2.436 1 94.69 420 THR A N 1
ATOM 3272 C CA . THR A 1 420 ? -7.184 6.227 1.22 1 94.69 420 THR A CA 1
ATOM 3273 C C . THR A 1 420 ? -8.492 5.539 0.833 1 94.69 420 THR A C 1
ATOM 3275 O O . THR A 1 420 ? -9.469 6.203 0.478 1 94.69 420 THR A O 1
ATOM 3278 N N . LEU A 1 421 ? -8.539 4.238 0.976 1 93.44 421 LEU A N 1
ATOM 3279 C CA . LEU A 1 421 ? -9.75 3.48 0.655 1 93.44 421 LEU A CA 1
ATOM 3280 C C . LEU A 1 421 ? -10.875 3.82 1.623 1 93.44 421 LEU A C 1
ATOM 3282 O O . LEU A 1 421 ? -12.023 3.986 1.209 1 93.44 421 LEU A O 1
ATOM 3286 N N . VAL A 1 422 ? -10.523 3.918 2.871 1 90.44 422 VAL A N 1
ATOM 3287 C CA . VAL A 1 422 ? -11.508 4.246 3.893 1 90.44 422 VAL A CA 1
ATOM 3288 C C . VAL A 1 422 ? -12.102 5.625 3.611 1 90.44 422 VAL A C 1
ATOM 3290 O O . VAL A 1 422 ? -13.328 5.789 3.605 1 90.44 422 VAL A O 1
ATOM 3293 N N . PHE A 1 423 ? -11.328 6.555 3.275 1 91.81 423 PHE A N 1
ATOM 3294 C CA . PHE A 1 423 ? -11.781 7.918 3.008 1 91.81 423 PHE A CA 1
ATOM 3295 C C . PHE A 1 423 ? -12.648 7.965 1.755 1 91.81 423 PHE A C 1
ATOM 3297 O O . PHE A 1 423 ? -13.75 8.516 1.775 1 91.81 423 PHE A O 1
ATOM 3304 N N . THR A 1 424 ? -12.188 7.332 0.712 1 92 424 THR A N 1
ATOM 3305 C CA . THR A 1 424 ? -12.844 7.457 -0.585 1 92 424 THR A CA 1
ATOM 3306 C C . THR A 1 424 ? -14.094 6.582 -0.645 1 92 424 THR A C 1
ATOM 3308 O O . THR A 1 424 ? -14.938 6.758 -1.524 1 92 424 THR A O 1
ATOM 3311 N N . SER A 1 425 ? -14.219 5.648 0.278 1 88.25 425 SER A N 1
ATOM 3312 C CA . SER A 1 425 ? -15.438 4.848 0.334 1 88.25 425 SER A CA 1
ATOM 3313 C C . SER A 1 425 ? -16.484 5.504 1.224 1 88.25 425 SER A C 1
ATOM 3315 O O . SER A 1 425 ? -17.594 4.969 1.397 1 88.25 425 SER A O 1
ATOM 3317 N N . GLY A 1 426 ? -16.141 6.582 1.867 1 83.88 426 GLY A N 1
ATOM 3318 C CA . GLY A 1 426 ? -17.109 7.352 2.637 1 83.88 426 GLY A CA 1
ATOM 3319 C C . GLY A 1 426 ? -17.094 7.031 4.117 1 83.88 426 GLY A C 1
ATOM 3320 O O . GLY A 1 426 ? -17.859 7.602 4.898 1 83.88 426 GLY A O 1
ATOM 3321 N N . LYS A 1 427 ? -16.219 6.203 4.5 1 79.88 427 LYS A N 1
ATOM 3322 C CA . LYS A 1 427 ? -16.078 5.887 5.918 1 79.88 427 LYS A CA 1
ATOM 3323 C C . LYS A 1 427 ? -15.258 6.945 6.641 1 79.88 427 LYS A C 1
ATOM 3325 O O . LYS A 1 427 ? -14.453 7.645 6.016 1 79.88 427 LYS A O 1
ATOM 3330 N N . TRP A 1 428 ? -15.531 7.055 7.863 1 76.38 428 TRP A N 1
ATOM 3331 C CA . TRP A 1 428 ? -14.789 8.047 8.633 1 76.38 428 TRP A CA 1
ATOM 3332 C C . TRP A 1 428 ? -13.328 7.641 8.789 1 76.38 428 TRP A C 1
ATOM 3334 O O . TRP A 1 428 ? -13.031 6.539 9.258 1 76.38 428 TRP A O 1
ATOM 3344 N N . ALA A 1 429 ? -12.484 8.438 8.375 1 73.81 429 ALA A N 1
ATOM 3345 C CA . ALA A 1 429 ? -11.055 8.148 8.367 1 73.81 429 ALA A CA 1
ATOM 3346 C C . ALA A 1 429 ? -10.305 9.07 9.32 1 73.81 429 ALA A C 1
ATOM 3348 O O . ALA A 1 429 ? -9.109 9.336 9.125 1 73.81 429 ALA A O 1
ATOM 3349 N N . GLY A 1 430 ? -10.945 9.586 10.352 1 71.62 430 GLY A N 1
ATOM 3350 C CA . GLY A 1 430 ? -10.281 10.469 11.297 1 71.62 430 GLY A CA 1
ATOM 3351 C C . GLY A 1 430 ? -10.266 11.914 10.859 1 71.62 430 GLY A C 1
ATOM 3352 O O . GLY A 1 430 ? -10.5 12.211 9.68 1 71.62 430 GLY A O 1
ATOM 3353 N N . MET B 1 1 ? 1.766 27.297 -93.875 1 23.75 1 MET B N 1
ATOM 3354 C CA . MET B 1 1 ? 1.655 26.344 -92.75 1 23.75 1 MET B CA 1
ATOM 3355 C C . MET B 1 1 ? 3.025 25.797 -92.375 1 23.75 1 MET B C 1
ATOM 3357 O O . MET B 1 1 ? 3.527 24.875 -93 1 23.75 1 MET B O 1
ATOM 3361 N N . ALA B 1 2 ? 3.988 26.766 -92.188 1 25.48 2 ALA B N 1
ATOM 3362 C CA . ALA B 1 2 ? 5.43 26.938 -92.312 1 25.48 2 ALA B CA 1
ATOM 3363 C C . ALA B 1 2 ? 6.195 26.109 -91.312 1 25.48 2 ALA B C 1
ATOM 3365 O O . ALA B 1 2 ? 6.016 26.297 -90.062 1 25.48 2 ALA B O 1
ATOM 3366 N N . ARG B 1 3 ? 6.547 24.766 -91.688 1 25.56 3 ARG B N 1
ATOM 3367 C CA . ARG B 1 3 ? 7.078 23.547 -91.062 1 25.56 3 ARG B CA 1
ATOM 3368 C C . ARG B 1 3 ? 8.469 23.781 -90.5 1 25.56 3 ARG B C 1
ATOM 3370 O O . ARG B 1 3 ? 9.43 24.016 -91.25 1 25.56 3 ARG B O 1
ATOM 3377 N N . ILE B 1 4 ? 8.5 24.625 -89.375 1 30.7 4 ILE B N 1
ATOM 3378 C CA . ILE B 1 4 ? 9.766 25.188 -88.875 1 30.7 4 ILE B CA 1
ATOM 3379 C C . ILE B 1 4 ? 10.719 24.062 -88.5 1 30.7 4 ILE B C 1
ATOM 3381 O O . ILE B 1 4 ? 10.344 23.125 -87.812 1 30.7 4 ILE B O 1
ATOM 3385 N N . PRO B 1 5 ? 11.828 23.875 -89.188 1 30.27 5 PRO B N 1
ATOM 3386 C CA . PRO B 1 5 ? 12.812 22.797 -89.25 1 30.27 5 PRO B CA 1
ATOM 3387 C C . PRO B 1 5 ? 13.523 22.562 -87.938 1 30.27 5 PRO B C 1
ATOM 3389 O O . PRO B 1 5 ? 14.039 23.516 -87.312 1 30.27 5 PRO B O 1
ATOM 3392 N N . ILE B 1 6 ? 13.047 21.656 -87 1 30.27 6 ILE B N 1
ATOM 3393 C CA . ILE B 1 6 ? 13.359 21.438 -85.562 1 30.27 6 ILE B CA 1
ATOM 3394 C C . ILE B 1 6 ? 14.781 20.906 -85.438 1 30.27 6 ILE B C 1
ATOM 3396 O O . ILE B 1 6 ? 15.125 19.891 -86.062 1 30.27 6 ILE B O 1
ATOM 3400 N N . PRO B 1 7 ? 15.742 21.781 -85.125 1 29.48 7 PRO B N 1
ATOM 3401 C CA . PRO B 1 7 ? 17.188 21.516 -85.25 1 29.48 7 PRO B CA 1
ATOM 3402 C C . PRO B 1 7 ? 17.656 20.344 -84.375 1 29.48 7 PRO B C 1
ATOM 3404 O O . PRO B 1 7 ? 17.094 20.094 -83.312 1 29.48 7 PRO B O 1
ATOM 3407 N N . LYS B 1 8 ? 18.281 19.312 -85 1 27.91 8 LYS B N 1
ATOM 3408 C CA . LYS B 1 8 ? 18.688 17.984 -84.5 1 27.91 8 LYS B CA 1
ATOM 3409 C C . LYS B 1 8 ? 19.781 18.094 -83.438 1 27.91 8 LYS B C 1
ATOM 3411 O O . LYS B 1 8 ? 20.797 18.75 -83.625 1 27.91 8 LYS B O 1
ATOM 3416 N N . ALA B 1 9 ? 19.453 17.797 -82.125 1 27.97 9 ALA B N 1
ATOM 3417 C CA . ALA B 1 9 ? 20.141 17.984 -80.875 1 27.97 9 ALA B CA 1
ATOM 3418 C C . ALA B 1 9 ? 21.453 17.188 -80.812 1 27.97 9 ALA B C 1
ATOM 3420 O O . ALA B 1 9 ? 21.484 16.031 -81.25 1 27.97 9 ALA B O 1
ATOM 3421 N N . PRO B 1 10 ? 22.594 17.828 -80.625 1 26.09 10 PRO B N 1
ATOM 3422 C CA . PRO B 1 10 ? 23.922 17.25 -80.812 1 26.09 10 PRO B CA 1
ATOM 3423 C C . PRO B 1 10 ? 24.172 16.062 -79.875 1 26.09 10 PRO B C 1
ATOM 3425 O O . PRO B 1 10 ? 23.5 15.938 -78.875 1 26.09 10 PRO B O 1
ATOM 3428 N N . SER B 1 11 ? 24.719 14.891 -80.375 1 23.22 11 SER B N 1
ATOM 3429 C CA . SER B 1 11 ? 24.953 13.539 -79.875 1 23.22 11 SER B CA 1
ATOM 3430 C C . SER B 1 11 ? 25.984 13.539 -78.75 1 23.22 11 SER B C 1
ATOM 3432 O O . SER B 1 11 ? 27.109 14.008 -78.938 1 23.22 11 SER B O 1
ATOM 3434 N N . ALA B 1 12 ? 25.625 13.859 -77.562 1 27.66 12 ALA B N 1
ATOM 3435 C CA . ALA B 1 12 ? 26.438 13.953 -76.375 1 27.66 12 ALA B CA 1
ATOM 3436 C C . ALA B 1 12 ? 27.328 12.719 -76.188 1 27.66 12 ALA B C 1
ATOM 3438 O O . ALA B 1 12 ? 26.859 11.594 -76.375 1 27.66 12 ALA B O 1
ATOM 3439 N N . ARG B 1 13 ? 28.578 12.867 -76.438 1 25.44 13 ARG B N 1
ATOM 3440 C CA . ARG B 1 13 ? 29.703 11.953 -76.25 1 25.44 13 ARG B CA 1
ATOM 3441 C C . ARG B 1 13 ? 29.672 11.258 -74.875 1 25.44 13 ARG B C 1
ATOM 3443 O O . ARG B 1 13 ? 29.438 11.906 -73.875 1 25.44 13 ARG B O 1
ATOM 3450 N N . ARG B 1 14 ? 29.406 9.93 -74.812 1 26.83 14 ARG B N 1
ATOM 3451 C CA . ARG B 1 14 ? 29.203 8.969 -73.75 1 26.83 14 ARG B CA 1
ATOM 3452 C C . ARG B 1 14 ? 30.469 8.781 -72.938 1 26.83 14 ARG B C 1
ATOM 3454 O O . ARG B 1 14 ? 31.516 8.383 -73.438 1 26.83 14 ARG B O 1
ATOM 3461 N N . CYS B 1 15 ? 30.875 9.875 -72.188 1 28.89 15 CYS B N 1
ATOM 3462 C CA . CYS B 1 15 ? 32.062 9.711 -71.375 1 28.89 15 CYS B CA 1
ATOM 3463 C C . CYS B 1 15 ? 32.031 8.391 -70.562 1 28.89 15 CYS B C 1
ATOM 3465 O O . CYS B 1 15 ? 30.969 8.008 -70.062 1 28.89 15 CYS B O 1
ATOM 3467 N N . PRO B 1 16 ? 33.062 7.535 -70.812 1 27.67 16 PRO B N 1
ATOM 3468 C CA . PRO B 1 16 ? 33.188 6.191 -70.188 1 27.67 16 PRO B CA 1
ATOM 3469 C C . PRO B 1 16 ? 33.125 6.195 -68.688 1 27.67 16 PRO B C 1
ATOM 3471 O O . PRO B 1 16 ? 33.719 7.066 -68.062 1 27.67 16 PRO B O 1
ATOM 3474 N N . VAL B 1 17 ? 32 5.969 -68.188 1 30.81 17 VAL B N 1
ATOM 3475 C CA . VAL B 1 17 ? 31.75 5.922 -66.75 1 30.81 17 VAL B CA 1
ATOM 3476 C C . VAL B 1 17 ? 32.719 4.938 -66.062 1 30.81 17 VAL B C 1
ATOM 3478 O O . VAL B 1 17 ? 32.781 3.764 -66.438 1 30.81 17 VAL B O 1
ATOM 3481 N N . GLU B 1 18 ? 34 5.328 -65.875 1 27.98 18 GLU B N 1
ATOM 3482 C CA . GLU B 1 18 ? 34.938 4.531 -65.125 1 27.98 18 GLU B CA 1
ATOM 3483 C C . GLU B 1 18 ? 34.25 3.992 -63.844 1 27.98 18 GLU B C 1
ATOM 3485 O O . GLU B 1 18 ? 33.594 4.738 -63.094 1 27.98 18 GLU B O 1
ATOM 3490 N N . GLY B 1 19 ? 33.938 2.729 -63.906 1 24.45 19 GLY B N 1
ATOM 3491 C CA . GLY B 1 19 ? 33.219 1.958 -62.875 1 24.45 19 GLY B CA 1
ATOM 3492 C C . GLY B 1 19 ? 33.875 2.047 -61.5 1 24.45 19 GLY B C 1
ATOM 3493 O O . GLY B 1 19 ? 35.031 1.625 -61.344 1 24.45 19 GLY B O 1
ATOM 3494 N N . ALA B 1 20 ? 33.812 3.25 -60.875 1 28.83 20 ALA B N 1
ATOM 3495 C CA . ALA B 1 20 ? 34.312 3.336 -59.5 1 28.83 20 ALA B CA 1
ATOM 3496 C C . ALA B 1 20 ? 34.031 2.041 -58.719 1 28.83 20 ALA B C 1
ATOM 3498 O O . ALA B 1 20 ? 32.906 1.531 -58.75 1 28.83 20 ALA B O 1
ATOM 3499 N N . ALA B 1 21 ? 35 1.258 -58.625 1 24.84 21 ALA B N 1
ATOM 3500 C CA . ALA B 1 21 ? 35.031 0.099 -57.719 1 24.84 21 ALA B CA 1
ATOM 3501 C C . ALA B 1 21 ? 34.312 0.408 -56.406 1 24.84 21 ALA B C 1
ATOM 3503 O O . ALA B 1 21 ? 34.688 1.34 -55.688 1 24.84 21 ALA B O 1
ATOM 3504 N N . ALA B 1 22 ? 33 0.438 -56.406 1 28.77 22 ALA B N 1
ATOM 3505 C CA . ALA B 1 22 ? 32.281 0.582 -55.156 1 28.77 22 ALA B CA 1
ATOM 3506 C C . ALA B 1 22 ? 32.906 -0.242 -54.031 1 28.77 22 ALA B C 1
ATOM 3508 O O . ALA B 1 22 ? 33.125 -1.445 -54.188 1 28.77 22 ALA B O 1
ATOM 3509 N N . GLU B 1 23 ? 33.875 0.403 -53.344 1 30.55 23 GLU B N 1
ATOM 3510 C CA . GLU B 1 23 ? 34.375 -0.204 -52.125 1 30.55 23 GLU B CA 1
ATOM 3511 C C . GLU B 1 23 ? 33.25 -0.864 -51.344 1 30.55 23 GLU B C 1
ATOM 3513 O O . GLU B 1 23 ? 32.188 -0.262 -51.156 1 30.55 23 GLU B O 1
ATOM 3518 N N . ARG B 1 24 ? 33.156 -2.184 -51.438 1 32.16 24 ARG B N 1
ATOM 3519 C CA . ARG B 1 24 ? 32.188 -2.986 -50.719 1 32.16 24 ARG B CA 1
ATOM 3520 C C . ARG B 1 24 ? 32.031 -2.504 -49.25 1 32.16 24 ARG B C 1
ATOM 3522 O O . ARG B 1 24 ? 33.031 -2.244 -48.594 1 32.16 24 ARG B O 1
ATOM 3529 N N . PRO B 1 25 ? 30.984 -1.696 -49 1 32.84 25 PRO B N 1
ATOM 3530 C CA . PRO B 1 25 ? 30.891 -1.25 -47.594 1 32.84 25 PRO B CA 1
ATOM 3531 C C . PRO B 1 25 ? 31.234 -2.354 -46.594 1 32.84 25 PRO B C 1
ATOM 3533 O O . PRO B 1 25 ? 31.094 -3.539 -46.906 1 32.84 25 PRO B O 1
ATOM 3536 N N . PRO B 1 26 ? 32.188 -2.115 -45.656 1 32.97 26 PRO B N 1
ATOM 3537 C CA . PRO B 1 26 ? 32.531 -3.146 -44.688 1 32.97 26 PRO B CA 1
ATOM 3538 C C . PRO B 1 26 ? 31.312 -3.893 -44.156 1 32.97 26 PRO B C 1
ATOM 3540 O O . PRO B 1 26 ? 30.203 -3.361 -44.188 1 32.97 26 PRO B O 1
ATOM 3543 N N . ARG B 1 27 ? 31.359 -5.246 -44.25 1 33.41 27 ARG B N 1
ATOM 3544 C CA . ARG B 1 27 ? 30.359 -6.188 -43.719 1 33.41 27 ARG B CA 1
ATOM 3545 C C . ARG B 1 27 ? 29.828 -5.727 -42.375 1 33.41 27 ARG B C 1
ATOM 3547 O O . ARG B 1 27 ? 30.594 -5.344 -41.5 1 33.41 27 ARG B O 1
ATOM 3554 N N . GLY B 1 28 ? 28.766 -5.051 -42.375 1 29.39 28 GLY B N 1
ATOM 3555 C CA . GLY B 1 28 ? 28.031 -4.617 -41.219 1 29.39 28 GLY B CA 1
ATOM 3556 C C . GLY B 1 28 ? 28.125 -5.605 -40.062 1 29.39 28 GLY B C 1
ATOM 3557 O O . GLY B 1 28 ? 28.266 -6.809 -40.281 1 29.39 28 GLY B O 1
ATOM 3558 N N . ARG B 1 29 ? 28.703 -5.152 -38.875 1 34.78 29 ARG B N 1
ATOM 3559 C CA . ARG B 1 29 ? 28.812 -5.906 -37.625 1 34.78 29 ARG B CA 1
ATOM 3560 C C . ARG B 1 29 ? 27.578 -6.77 -37.406 1 34.78 29 ARG B C 1
ATOM 3562 O O . ARG B 1 29 ? 26.453 -6.281 -37.5 1 34.78 29 ARG B O 1
ATOM 3569 N N . GLY B 1 30 ? 27.641 -8.008 -37.969 1 27.14 30 GLY B N 1
ATOM 3570 C CA . GLY B 1 30 ? 26.594 -9.008 -37.781 1 27.14 30 GLY B CA 1
ATOM 3571 C C . GLY B 1 30 ? 25.844 -8.836 -36.469 1 27.14 30 GLY B C 1
ATOM 3572 O O . GLY B 1 30 ? 26.266 -8.07 -35.594 1 27.14 30 GLY B O 1
ATOM 3573 N N . PRO B 1 31 ? 24.609 -9.195 -36.469 1 34.47 31 PRO B N 1
ATOM 3574 C CA . PRO B 1 31 ? 23.781 -9.102 -35.25 1 34.47 31 PRO B CA 1
ATOM 3575 C C . PRO B 1 31 ? 24.562 -9.453 -34 1 34.47 31 PRO B C 1
ATOM 3577 O O . PRO B 1 31 ? 25.562 -10.164 -34.062 1 34.47 31 PRO B O 1
ATOM 3580 N N . GLY B 1 32 ? 24.688 -8.477 -33.062 1 33.84 32 GLY B N 1
ATOM 3581 C CA . GLY B 1 32 ? 25.281 -8.594 -31.734 1 33.84 32 GLY B CA 1
ATOM 3582 C C . GLY B 1 32 ? 25.234 -10 -31.188 1 33.84 32 GLY B C 1
ATOM 3583 O O . GLY B 1 32 ? 24.281 -10.75 -31.453 1 33.84 32 GLY B O 1
ATOM 3584 N N . ARG B 1 33 ? 26.375 -10.656 -31.062 1 35 33 ARG B N 1
ATOM 3585 C CA . ARG B 1 33 ? 26.578 -11.922 -30.359 1 35 33 ARG B CA 1
ATOM 3586 C C . ARG B 1 33 ? 25.609 -12.055 -29.188 1 35 33 ARG B C 1
ATOM 3588 O O . ARG B 1 33 ? 25.328 -11.07 -28.5 1 35 33 ARG B O 1
ATOM 3595 N N . PRO B 1 34 ? 24.781 -12.992 -29.281 1 35.84 34 PRO B N 1
ATOM 3596 C CA . PRO B 1 34 ? 24.031 -13.203 -28.047 1 35.84 34 PRO B CA 1
ATOM 3597 C C . PRO B 1 34 ? 24.875 -13.016 -26.797 1 35.84 34 PRO B C 1
ATOM 3599 O O . PRO B 1 34 ? 26.062 -13.336 -26.797 1 35.84 34 PRO B O 1
ATOM 3602 N N . LEU B 1 35 ? 24.875 -11.82 -26.219 1 35.5 35 LEU B N 1
ATOM 3603 C CA . LEU B 1 35 ? 25.547 -11.664 -24.938 1 35.5 35 LEU B CA 1
ATOM 3604 C C . LEU B 1 35 ? 25.609 -12.984 -24.172 1 35.5 35 LEU B C 1
ATOM 3606 O O . LEU B 1 35 ? 24.578 -13.5 -23.75 1 35.5 35 LEU B O 1
ATOM 3610 N N . GLY B 1 36 ? 26.469 -13.891 -24.641 1 34.69 36 GLY B N 1
ATOM 3611 C CA . GLY B 1 36 ? 26.75 -15.078 -23.859 1 34.69 36 GLY B CA 1
ATOM 3612 C C . GLY B 1 36 ? 26.797 -14.805 -22.359 1 34.69 36 GLY B C 1
ATOM 3613 O O . GLY B 1 36 ? 27.297 -13.758 -21.938 1 34.69 36 GLY B O 1
ATOM 3614 N N . VAL B 1 37 ? 25.797 -15.203 -21.625 1 40.5 37 VAL B N 1
ATOM 3615 C CA . VAL B 1 37 ? 25.859 -15.172 -20.156 1 40.5 37 VAL B CA 1
ATOM 3616 C C . VAL B 1 37 ? 27.266 -15.531 -19.688 1 40.5 37 VAL B C 1
ATOM 3618 O O . VAL B 1 37 ? 27.781 -16.594 -20.031 1 40.5 37 VAL B O 1
ATOM 3621 N N . PRO B 1 38 ? 28.156 -14.594 -19.516 1 39.06 38 PRO B N 1
ATOM 3622 C CA . PRO B 1 38 ? 29.453 -15.023 -19 1 39.06 38 PRO B CA 1
ATOM 3623 C C . PRO B 1 38 ? 29.344 -16.109 -17.938 1 39.06 38 PRO B C 1
ATOM 3625 O O . PRO B 1 38 ? 28.328 -16.203 -17.25 1 39.06 38 PRO B O 1
ATOM 3628 N N . ALA B 1 39 ? 29.984 -17.266 -18.094 1 36 39 ALA B N 1
ATOM 3629 C CA . ALA B 1 39 ? 30.141 -18.438 -17.234 1 36 39 ALA B CA 1
ATOM 3630 C C . ALA B 1 39 ? 30.469 -18.047 -15.797 1 36 39 ALA B C 1
ATOM 3632 O O . ALA B 1 39 ? 30.922 -18.875 -15 1 36 39 ALA B O 1
ATOM 3633 N N . ALA B 1 40 ? 30.781 -16.781 -15.5 1 37.41 40 ALA B N 1
ATOM 3634 C CA . ALA B 1 40 ? 31.047 -16.688 -14.07 1 37.41 40 ALA B CA 1
ATOM 3635 C C . ALA B 1 40 ? 29.797 -16.984 -13.25 1 37.41 40 ALA B C 1
ATOM 3637 O O . ALA B 1 40 ? 29 -16.094 -12.969 1 37.41 40 ALA B O 1
ATOM 3638 N N . ALA B 1 41 ? 29.156 -18.078 -13.43 1 44.06 41 ALA B N 1
ATOM 3639 C CA . ALA B 1 41 ? 28.078 -18.562 -12.562 1 44.06 41 ALA B CA 1
ATOM 3640 C C . ALA B 1 41 ? 28.406 -18.312 -11.094 1 44.06 41 ALA B C 1
ATOM 3642 O O . ALA B 1 41 ? 29.406 -18.812 -10.578 1 44.06 41 ALA B O 1
ATOM 3643 N N . GLY B 1 42 ? 28.188 -17.219 -10.57 1 48.06 42 GLY B N 1
ATOM 3644 C CA . GLY B 1 42 ? 28.406 -16.969 -9.156 1 48.06 42 GLY B CA 1
ATOM 3645 C C . GLY B 1 42 ? 28.188 -18.203 -8.297 1 48.06 42 GLY B C 1
ATOM 3646 O O . GLY B 1 42 ? 27.312 -19.016 -8.578 1 48.06 42 GLY B O 1
ATOM 3647 N N . ARG B 1 43 ? 29.25 -18.734 -7.645 1 52.03 43 ARG B N 1
ATOM 3648 C CA . ARG B 1 43 ? 29.453 -19.953 -6.879 1 52.03 43 ARG B CA 1
ATOM 3649 C C . ARG B 1 43 ? 28.453 -20.062 -5.738 1 52.03 43 ARG B C 1
ATOM 3651 O O . ARG B 1 43 ? 28.781 -19.781 -4.586 1 52.03 43 ARG B O 1
ATOM 3658 N N . PHE B 1 44 ? 27.297 -19.547 -5.887 1 52.94 44 PHE B N 1
ATOM 3659 C CA . PHE B 1 44 ? 26.531 -19.891 -4.695 1 52.94 44 PHE B CA 1
ATOM 3660 C C . PHE B 1 44 ? 26.031 -21.328 -4.766 1 52.94 44 PHE B C 1
ATOM 3662 O O . PHE B 1 44 ? 25.672 -21.812 -5.84 1 52.94 44 PHE B O 1
ATOM 3669 N N . PRO B 1 45 ? 26.359 -22.047 -3.781 1 53.03 45 PRO B N 1
ATOM 3670 C CA . PRO B 1 45 ? 25.812 -23.422 -3.744 1 53.03 45 PRO B CA 1
ATOM 3671 C C . PRO B 1 45 ? 24.297 -23.453 -3.797 1 53.03 45 PRO B C 1
ATOM 3673 O O . PRO B 1 45 ? 23.641 -22.516 -3.33 1 53.03 45 PRO B O 1
ATOM 3676 N N . LEU B 1 46 ? 23.688 -24.109 -4.727 1 56.16 46 LEU B N 1
ATOM 3677 C CA . LEU B 1 46 ? 22.234 -24.297 -4.863 1 56.16 46 LEU B CA 1
ATOM 3678 C C . LEU B 1 46 ? 21.578 -24.406 -3.496 1 56.16 46 LEU B C 1
ATOM 3680 O O . LEU B 1 46 ? 20.578 -23.75 -3.236 1 56.16 46 LEU B O 1
ATOM 3684 N N . LEU B 1 47 ? 21.938 -25.453 -2.666 1 56.22 47 LEU B N 1
ATOM 3685 C CA . LEU B 1 47 ? 21.438 -25.688 -1.316 1 56.22 47 LEU B CA 1
ATOM 3686 C C . LEU B 1 47 ? 22.406 -25.156 -0.272 1 56.22 47 LEU B C 1
ATOM 3688 O O . LEU B 1 47 ? 22.297 -25.484 0.914 1 56.22 47 LEU B O 1
ATOM 3692 N N . GLY B 1 48 ? 23.219 -24.359 -0.662 1 61.06 48 GLY B N 1
ATOM 3693 C CA . GLY B 1 48 ? 24.312 -24 0.231 1 61.06 48 GLY B CA 1
ATOM 3694 C C . GLY B 1 48 ? 23.953 -22.859 1.17 1 61.06 48 GLY B C 1
ATOM 3695 O O . GLY B 1 48 ? 22.797 -22.469 1.271 1 61.06 48 GLY B O 1
ATOM 3696 N N . ARG B 1 49 ? 24.969 -22.25 1.808 1 78.94 49 ARG B N 1
ATOM 3697 C CA . ARG B 1 49 ? 24.984 -21.234 2.854 1 78.94 49 ARG B CA 1
ATOM 3698 C C . ARG B 1 49 ? 24.422 -19.906 2.332 1 78.94 49 ARG B C 1
ATOM 3700 O O . ARG B 1 49 ? 24.656 -19.547 1.179 1 78.94 49 ARG B O 1
ATOM 3707 N N . LEU B 1 50 ? 23.484 -19.422 2.93 1 89.88 50 LEU B N 1
ATOM 3708 C CA . LEU B 1 50 ? 22.906 -18.109 2.645 1 89.88 50 LEU B CA 1
ATOM 3709 C C . LEU B 1 50 ? 23.984 -17.031 2.617 1 89.88 50 LEU B C 1
ATOM 3711 O O . LEU B 1 50 ? 24.797 -16.938 3.533 1 89.88 50 LEU B O 1
ATOM 3715 N N . ASP B 1 51 ? 24.109 -16.344 1.486 1 90.19 51 ASP B N 1
ATOM 3716 C CA . ASP B 1 51 ? 25.031 -15.219 1.431 1 90.19 51 ASP B CA 1
ATOM 3717 C C . ASP B 1 51 ? 24.328 -13.922 1.808 1 90.19 51 ASP B C 1
ATOM 3719 O O . ASP B 1 51 ? 23.188 -13.938 2.283 1 90.19 51 ASP B O 1
ATOM 3723 N N . ALA B 1 52 ? 25.078 -12.852 1.729 1 86.56 52 ALA B N 1
ATOM 3724 C CA . ALA B 1 52 ? 24.578 -11.555 2.168 1 86.56 52 ALA B CA 1
ATOM 3725 C C . ALA B 1 52 ? 23.359 -11.133 1.348 1 86.56 52 ALA B C 1
ATOM 3727 O O . ALA B 1 52 ? 22.406 -10.562 1.886 1 86.56 52 ALA B O 1
ATOM 3728 N N . ALA B 1 53 ? 23.391 -11.414 0.109 1 89.19 53 ALA B N 1
ATOM 3729 C CA . ALA B 1 53 ? 22.266 -11.07 -0.764 1 89.19 53 ALA B CA 1
ATOM 3730 C C . ALA B 1 53 ? 21.031 -11.891 -0.408 1 89.19 53 ALA B C 1
ATOM 3732 O O . ALA B 1 53 ? 19.922 -11.367 -0.407 1 89.19 53 ALA B O 1
ATOM 3733 N N . ASP B 1 54 ? 21.25 -13.148 -0.093 1 94.5 54 ASP B N 1
ATOM 3734 C CA . ASP B 1 54 ? 20.141 -14.008 0.318 1 94.5 54 ASP B CA 1
ATOM 3735 C C . ASP B 1 54 ? 19.5 -13.492 1.604 1 94.5 54 ASP B C 1
ATOM 3737 O O . ASP B 1 54 ? 18.281 -13.492 1.734 1 94.5 54 ASP B O 1
ATOM 3741 N N . ARG B 1 55 ? 20.312 -13.031 2.498 1 93 55 ARG B N 1
ATOM 3742 C CA . ARG B 1 55 ? 19.797 -12.523 3.768 1 93 55 ARG B CA 1
ATOM 3743 C C . ARG B 1 55 ? 19 -11.25 3.561 1 93 55 ARG B C 1
ATOM 3745 O O . ARG B 1 55 ? 17.984 -11.039 4.23 1 93 55 ARG B O 1
ATOM 3752 N N . ALA B 1 56 ? 19.469 -10.453 2.684 1 89.88 56 ALA B N 1
ATOM 3753 C CA . ALA B 1 56 ? 18.734 -9.242 2.348 1 89.88 56 ALA B CA 1
ATOM 3754 C C . ALA B 1 56 ? 17.359 -9.586 1.771 1 89.88 56 ALA B C 1
ATOM 3756 O O . ALA B 1 56 ? 16.359 -8.961 2.121 1 89.88 56 ALA B O 1
ATOM 3757 N N . VAL B 1 57 ? 17.328 -10.578 0.952 1 95.75 57 VAL B N 1
ATOM 3758 C CA . VAL B 1 57 ? 16.094 -11.023 0.328 1 95.75 57 VAL B CA 1
ATOM 3759 C C . VAL B 1 57 ? 15.133 -11.555 1.396 1 95.75 57 VAL B C 1
ATOM 3761 O O . VAL B 1 57 ? 13.938 -11.25 1.377 1 95.75 57 VAL B O 1
ATOM 3764 N N . LEU B 1 58 ? 15.672 -12.297 2.326 1 96.5 58 LEU B N 1
ATOM 3765 C CA . LEU B 1 58 ? 14.844 -12.844 3.398 1 96.5 58 LEU B CA 1
ATOM 3766 C C . LEU B 1 58 ? 14.336 -11.727 4.305 1 96.5 58 LEU B C 1
ATOM 3768 O O . LEU B 1 58 ? 13.234 -11.812 4.848 1 96.5 58 LEU B O 1
ATOM 3772 N N . GLY B 1 59 ? 15.156 -10.688 4.465 1 93.19 59 GLY B N 1
ATOM 3773 C CA . GLY B 1 59 ? 14.688 -9.508 5.184 1 93.19 59 GLY B CA 1
ATOM 3774 C C . GLY B 1 59 ? 13.5 -8.836 4.52 1 93.19 59 GLY B C 1
ATOM 3775 O O . GLY B 1 59 ? 12.508 -8.523 5.18 1 93.19 59 GLY B O 1
ATOM 3776 N N . PHE B 1 60 ? 13.578 -8.648 3.217 1 91.56 60 PHE B N 1
ATOM 3777 C CA . PHE B 1 60 ? 12.477 -8.086 2.447 1 91.56 60 PHE B CA 1
ATOM 3778 C C . PHE B 1 60 ? 11.25 -8.984 2.527 1 91.56 60 PHE B C 1
ATOM 3780 O O . PHE B 1 60 ? 10.125 -8.492 2.635 1 91.56 60 PHE B O 1
ATOM 3787 N N . TYR B 1 61 ? 11.523 -10.234 2.441 1 96.81 61 TYR B N 1
ATOM 3788 C CA . TYR B 1 61 ? 10.438 -11.203 2.525 1 96.81 61 TYR B CA 1
ATOM 3789 C C . TYR B 1 61 ? 9.672 -11.055 3.832 1 96.81 61 TYR B C 1
ATOM 3791 O O . TYR B 1 61 ? 8.438 -10.977 3.832 1 96.81 61 TYR B O 1
ATOM 3799 N N . ALA B 1 62 ? 10.445 -10.953 4.918 1 95.88 62 ALA B N 1
ATOM 3800 C CA . ALA B 1 62 ? 9.828 -10.797 6.23 1 95.88 62 ALA B CA 1
ATOM 3801 C C . ALA B 1 62 ? 9.031 -9.5 6.312 1 95.88 62 ALA B C 1
ATOM 3803 O O . ALA B 1 62 ? 7.914 -9.477 6.84 1 95.88 62 ALA B O 1
ATOM 3804 N N . LEU B 1 63 ? 9.547 -8.477 5.77 1 93.88 63 LEU B N 1
ATOM 3805 C CA . LEU B 1 63 ? 8.883 -7.18 5.797 1 93.88 63 LEU B CA 1
ATOM 3806 C C . LEU B 1 63 ? 7.59 -7.211 4.992 1 93.88 63 LEU B C 1
ATOM 3808 O O . LEU B 1 63 ? 6.578 -6.641 5.41 1 93.88 63 LEU B O 1
ATOM 3812 N N . THR B 1 64 ? 7.602 -7.84 3.863 1 94.56 64 THR B N 1
ATOM 3813 C CA . THR B 1 64 ? 6.398 -7.91 3.043 1 94.56 64 THR B CA 1
ATOM 3814 C C . THR B 1 64 ? 5.316 -8.727 3.742 1 94.56 64 THR B C 1
ATOM 3816 O O . THR B 1 64 ? 4.125 -8.461 3.578 1 94.56 64 THR B O 1
ATOM 3819 N N . ARG B 1 65 ? 5.75 -9.727 4.531 1 96.06 65 ARG B N 1
ATOM 3820 C CA . ARG B 1 65 ? 4.777 -10.492 5.301 1 96.06 65 ARG B CA 1
ATOM 3821 C C . ARG B 1 65 ? 4.125 -9.633 6.375 1 96.06 65 ARG B C 1
ATOM 3823 O O . ARG B 1 65 ? 2.928 -9.758 6.641 1 96.06 65 ARG B O 1
ATOM 3830 N N . VAL B 1 66 ? 4.898 -8.75 6.91 1 95.19 66 VAL B N 1
ATOM 3831 C CA . VAL B 1 66 ? 4.348 -7.812 7.879 1 95.19 66 VAL B CA 1
ATOM 3832 C C . VAL B 1 66 ? 3.312 -6.918 7.203 1 95.19 66 VAL B C 1
ATOM 3834 O O . VAL B 1 66 ? 2.236 -6.676 7.754 1 95.19 66 VAL B O 1
ATOM 3837 N N . ALA B 1 67 ? 3.611 -6.48 6.043 1 95.38 67 ALA B N 1
ATOM 3838 C CA . ALA B 1 67 ? 2.693 -5.633 5.285 1 95.38 67 ALA B CA 1
ATOM 3839 C C . ALA B 1 67 ? 1.379 -6.359 5.012 1 95.38 67 ALA B C 1
ATOM 3841 O O . ALA B 1 67 ? 0.301 -5.777 5.145 1 95.38 67 ALA B O 1
ATOM 3842 N N . VAL B 1 68 ? 1.516 -7.594 4.641 1 95.31 68 VAL B N 1
ATOM 3843 C CA . VAL B 1 68 ? 0.337 -8.406 4.352 1 95.31 68 VAL B CA 1
ATOM 3844 C C . VAL B 1 68 ? -0.494 -8.578 5.621 1 95.31 68 VAL B C 1
ATOM 3846 O O . VAL B 1 68 ? -1.724 -8.492 5.582 1 95.31 68 VAL B O 1
ATOM 3849 N N . LEU B 1 69 ? 0.185 -8.789 6.758 1 94.56 69 LEU B N 1
ATOM 3850 C CA . LEU B 1 69 ? -0.505 -8.953 8.031 1 94.56 69 LEU B CA 1
ATOM 3851 C C . LEU B 1 69 ? -1.216 -7.668 8.438 1 94.56 69 LEU B C 1
ATOM 3853 O O . LEU B 1 69 ? -2.334 -7.711 8.953 1 94.56 69 LEU B O 1
ATOM 3857 N N . ILE B 1 70 ? -0.611 -6.586 8.18 1 94.06 70 ILE B N 1
ATOM 3858 C CA . ILE B 1 70 ? -1.209 -5.289 8.484 1 94.06 70 ILE B CA 1
ATOM 3859 C C . ILE B 1 70 ? -2.467 -5.09 7.645 1 94.06 70 ILE B C 1
ATOM 3861 O O . ILE B 1 70 ? -3.51 -4.68 8.164 1 94.06 70 ILE B O 1
ATOM 3865 N N . ALA B 1 71 ? -2.377 -5.363 6.375 1 94.31 71 ALA B N 1
ATOM 3866 C CA . ALA B 1 71 ? -3.539 -5.25 5.496 1 94.31 71 ALA B CA 1
ATOM 3867 C C . ALA B 1 71 ? -4.668 -6.16 5.961 1 94.31 71 ALA B C 1
ATOM 3869 O O . ALA B 1 71 ? -5.836 -5.766 5.961 1 94.31 71 ALA B O 1
ATOM 3870 N N . GLY B 1 72 ? -4.289 -7.398 6.359 1 93.25 72 GLY B N 1
ATOM 3871 C CA . GLY B 1 72 ? -5.293 -8.312 6.883 1 93.25 72 GLY B CA 1
ATOM 3872 C C . GLY B 1 72 ? -5.98 -7.797 8.133 1 93.25 72 GLY B C 1
ATOM 3873 O O . GLY B 1 72 ? -7.199 -7.906 8.273 1 93.25 72 GLY B O 1
ATOM 3874 N N . TYR B 1 73 ? -5.176 -7.242 9.016 1 90.88 73 TYR B N 1
ATOM 3875 C CA . TYR B 1 73 ? -5.723 -6.652 10.234 1 90.88 73 TYR B CA 1
ATOM 3876 C C . TYR B 1 73 ? -6.707 -5.539 9.906 1 90.88 73 TYR B C 1
ATOM 3878 O O . TYR B 1 73 ? -7.809 -5.488 10.461 1 90.88 73 TYR B O 1
ATOM 3886 N N . CYS B 1 74 ? -6.344 -4.707 9.031 1 91.06 74 CYS B N 1
ATOM 3887 C CA . CYS B 1 74 ? -7.203 -3.602 8.625 1 91.06 74 CYS B CA 1
ATOM 3888 C C . CYS B 1 74 ? -8.484 -4.113 7.973 1 91.06 74 CYS B C 1
ATOM 3890 O O . CYS B 1 74 ? -9.562 -3.561 8.188 1 91.06 74 CYS B O 1
ATOM 3892 N N . SER B 1 75 ? -8.328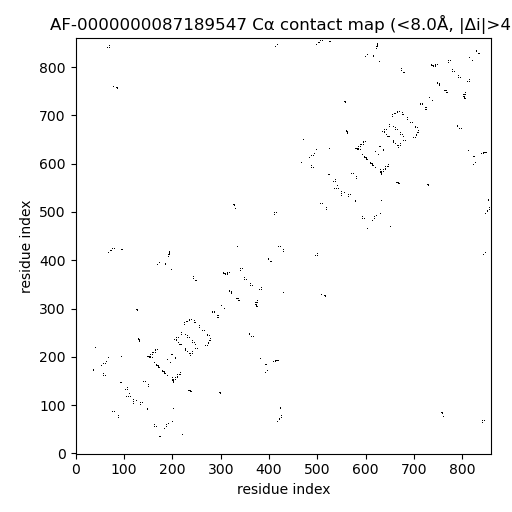 -5.121 7.199 1 90.44 75 SER B N 1
ATOM 3893 C CA . SER B 1 75 ? -9.5 -5.707 6.559 1 90.44 75 SER B CA 1
ATOM 3894 C C . SER B 1 75 ? -10.516 -6.184 7.59 1 90.44 75 SER B C 1
ATOM 3896 O O . SER B 1 75 ? -11.711 -5.93 7.453 1 90.44 75 SER B O 1
ATOM 3898 N N . ALA B 1 76 ? -10.055 -6.828 8.609 1 88.19 76 ALA B N 1
ATOM 3899 C CA . ALA B 1 76 ? -10.922 -7.391 9.648 1 88.19 76 ALA B CA 1
ATOM 3900 C C . ALA B 1 76 ? -11.695 -6.293 10.375 1 88.19 76 ALA B C 1
ATOM 3902 O O . ALA B 1 76 ? -12.867 -6.469 10.711 1 88.19 76 ALA B O 1
ATOM 3903 N N . TRP B 1 77 ? -11.102 -5.184 10.523 1 86 77 TRP B N 1
ATOM 3904 C CA . TRP B 1 77 ? -11.68 -4.148 11.375 1 86 77 TRP B CA 1
ATOM 3905 C C . TRP B 1 77 ? -12.461 -3.135 10.539 1 86 77 TRP B C 1
ATOM 3907 O O . TRP B 1 77 ? -13.445 -2.561 11.016 1 86 77 TRP B O 1
ATOM 3917 N N . LEU B 1 78 ? -12.062 -2.953 9.312 1 86.44 78 LEU B N 1
ATOM 3918 C CA . LEU B 1 78 ? -12.578 -1.79 8.594 1 86.44 78 LEU B CA 1
ATOM 3919 C C . LEU B 1 78 ? -13.461 -2.217 7.43 1 86.44 78 LEU B C 1
ATOM 3921 O O . LEU B 1 78 ? -14.242 -1.415 6.914 1 86.44 78 LEU B O 1
ATOM 3925 N N . PHE B 1 79 ? -13.344 -3.414 6.969 1 81.94 79 PHE B N 1
ATOM 3926 C CA . PHE B 1 79 ? -14.031 -3.795 5.742 1 81.94 79 PHE B CA 1
ATOM 3927 C C . PHE B 1 79 ? -14.82 -5.082 5.938 1 81.94 79 PHE B C 1
ATOM 3929 O O . PHE B 1 79 ? -14.938 -5.891 5.016 1 81.94 79 PHE B O 1
ATOM 3936 N N . GLY B 1 80 ? -15.25 -5.164 7.086 1 76.19 80 GLY B N 1
ATOM 3937 C CA . GLY B 1 80 ? -16.109 -6.309 7.344 1 76.19 80 GLY B CA 1
ATOM 3938 C C . GLY B 1 80 ? -17.453 -6.223 6.629 1 76.19 80 GLY B C 1
ATOM 3939 O O . GLY B 1 80 ? -17.828 -5.156 6.133 1 76.19 80 GLY B O 1
ATOM 3940 N N . SER B 1 81 ? -18.094 -7.324 6.52 1 71.88 81 SER B N 1
ATOM 3941 C CA . SER B 1 81 ? -19.359 -7.406 5.82 1 71.88 81 SER B CA 1
ATOM 3942 C C . SER B 1 81 ? -20.453 -6.66 6.578 1 71.88 81 SER B C 1
ATOM 3944 O O . SER B 1 81 ? -21.359 -6.086 5.965 1 71.88 81 SER B O 1
ATOM 3946 N N . ASP B 1 82 ? -20.328 -6.668 7.887 1 73.75 82 ASP B N 1
ATOM 3947 C CA . ASP B 1 82 ? -21.281 -5.961 8.727 1 73.75 82 ASP B CA 1
ATOM 3948 C C . ASP B 1 82 ? -20.688 -4.672 9.289 1 73.75 82 ASP B C 1
ATOM 3950 O O . ASP B 1 82 ? -19.844 -4.715 10.188 1 73.75 82 ASP B O 1
ATOM 3954 N N . PRO B 1 83 ? -21.172 -3.592 8.781 1 70.69 83 PRO B N 1
ATOM 3955 C CA . PRO B 1 83 ? -20.609 -2.322 9.25 1 70.69 83 PRO B CA 1
ATOM 3956 C C . PRO B 1 83 ? -20.859 -2.078 10.734 1 70.69 83 PRO B C 1
ATOM 3958 O O . PRO B 1 83 ? -20.188 -1.244 11.352 1 70.69 83 PRO B O 1
ATOM 3961 N N . GLU B 1 84 ? -21.797 -2.789 11.312 1 71.75 84 GLU B N 1
ATOM 3962 C CA . GLU B 1 84 ? -22.141 -2.566 12.711 1 71.75 84 GLU B CA 1
ATOM 3963 C C . GLU B 1 84 ? -21.516 -3.623 13.609 1 71.75 84 GLU B C 1
ATOM 3965 O O . GLU B 1 84 ? -21.703 -3.602 14.828 1 71.75 84 GLU B O 1
ATOM 3970 N N . ALA B 1 85 ? -20.688 -4.457 12.953 1 76 85 ALA B N 1
ATOM 3971 C CA . ALA B 1 85 ? -20.047 -5.508 13.742 1 76 85 ALA B CA 1
ATOM 3972 C C . ALA B 1 85 ? -19.188 -4.918 14.852 1 76 85 ALA B C 1
ATOM 3974 O O . ALA B 1 85 ? -18.484 -3.918 14.633 1 76 85 ALA B O 1
ATOM 3975 N N . ARG B 1 86 ? -19.266 -5.488 16.031 1 78.38 86 ARG B N 1
ATOM 3976 C CA . ARG B 1 86 ? -18.516 -4.977 17.172 1 78.38 86 ARG B CA 1
ATOM 3977 C C . ARG B 1 86 ? -17.297 -5.852 17.484 1 78.38 86 ARG B C 1
ATOM 3979 O O . ARG B 1 86 ? -16.516 -5.543 18.375 1 78.38 86 ARG B O 1
ATOM 3986 N N . GLU B 1 87 ? -17.312 -6.969 16.656 1 78.94 87 GLU B N 1
ATOM 3987 C CA . GLU B 1 87 ? -16.156 -7.852 16.781 1 78.94 87 GLU B CA 1
ATOM 3988 C C . GLU B 1 87 ? -15.555 -8.18 15.406 1 78.94 87 GLU B C 1
ATOM 3990 O O . GLU B 1 87 ? -16.281 -8.383 14.438 1 78.94 87 GLU B O 1
ATOM 3995 N N . ALA B 1 88 ? -14.312 -8.133 15.43 1 80.5 88 ALA B N 1
ATOM 3996 C CA . ALA B 1 88 ? -13.617 -8.523 14.203 1 80.5 88 ALA B CA 1
ATOM 3997 C C . ALA B 1 88 ? -13.547 -10.039 14.07 1 80.5 88 ALA B C 1
ATOM 3999 O O . ALA B 1 88 ? -13.516 -10.758 15.078 1 80.5 88 ALA B O 1
ATOM 4000 N N . PRO B 1 89 ? -13.633 -10.523 12.789 1 82.75 89 PRO B N 1
ATOM 4001 C CA . PRO B 1 89 ? -13.453 -11.961 12.602 1 82.75 89 PRO B CA 1
ATOM 4002 C C . PRO B 1 89 ? -12.109 -12.461 13.125 1 82.75 89 PRO B C 1
ATOM 4004 O O . PRO B 1 89 ? -11.195 -11.664 13.359 1 82.75 89 PRO B O 1
ATOM 4007 N N . SER B 1 90 ? -12.094 -13.719 13.32 1 86.06 90 SER B N 1
ATOM 4008 C CA . SER B 1 90 ? -10.836 -14.305 13.766 1 86.06 90 SER B CA 1
ATOM 4009 C C . SER B 1 90 ? -9.734 -14.109 12.727 1 86.06 90 SER B C 1
ATOM 4011 O O . SER B 1 90 ? -10.008 -14.117 11.523 1 86.06 90 SER B O 1
ATOM 4013 N N . PHE B 1 91 ? -8.594 -13.961 13.211 1 87.12 91 PHE B N 1
ATOM 4014 C CA . PHE B 1 91 ? -7.441 -13.664 12.367 1 87.12 91 PHE B CA 1
ATOM 4015 C C . PHE B 1 91 ? -7.242 -14.75 11.312 1 87.12 91 PHE B C 1
ATOM 4017 O O . PHE B 1 91 ? -7.047 -14.453 10.133 1 87.12 91 PHE B O 1
ATOM 4024 N N . LEU B 1 92 ? -7.344 -15.984 11.68 1 90.62 92 LEU B N 1
ATOM 4025 C CA . LEU B 1 92 ? -7.043 -17.078 10.773 1 90.62 92 LEU B CA 1
ATOM 4026 C C . LEU B 1 92 ? -8.133 -17.234 9.719 1 90.62 92 LEU B C 1
ATOM 4028 O O . LEU B 1 92 ? -7.855 -17.656 8.594 1 90.62 92 LEU B O 1
ATOM 4032 N N . SER B 1 93 ? -9.32 -16.844 10.047 1 90 93 SER B N 1
ATOM 4033 C CA . SER B 1 93 ? -10.43 -16.984 9.102 1 90 93 SER B CA 1
ATOM 4034 C C . SER B 1 93 ? -10.273 -16.016 7.93 1 90 93 SER B C 1
ATOM 4036 O O . SER B 1 93 ? -10.828 -16.25 6.852 1 90 93 SER B O 1
ATOM 4038 N N . LEU B 1 94 ? -9.508 -14.984 8.125 1 90.56 94 LEU B N 1
ATOM 4039 C CA . LEU B 1 94 ? -9.297 -13.992 7.082 1 90.56 94 LEU B CA 1
ATOM 4040 C C . LEU B 1 94 ? -8.562 -14.602 5.895 1 90.56 94 LEU B C 1
ATOM 4042 O O . LEU B 1 94 ? -8.719 -14.141 4.758 1 90.56 94 LEU B O 1
ATOM 4046 N N . TRP B 1 95 ? -7.844 -15.617 6.184 1 92.75 95 TRP B N 1
ATOM 4047 C CA . TRP B 1 95 ? -6.922 -16.156 5.191 1 92.75 95 TRP B CA 1
ATOM 4048 C C . TRP B 1 95 ? -7.441 -17.469 4.621 1 92.75 95 TRP B C 1
ATOM 4050 O O . TRP B 1 95 ? -6.828 -18.062 3.723 1 92.75 95 TRP B O 1
ATOM 4060 N N . ALA B 1 96 ? -8.484 -17.984 5.168 1 92.94 96 ALA B N 1
ATOM 4061 C CA . ALA B 1 96 ? -9.078 -19.25 4.766 1 92.94 96 ALA B CA 1
ATOM 4062 C C . ALA B 1 96 ? -10.305 -19.031 3.879 1 92.94 96 ALA B C 1
ATOM 4064 O O . ALA B 1 96 ? -11.438 -19.266 4.305 1 92.94 96 ALA B O 1
ATOM 4065 N N . ARG B 1 97 ? -9.984 -18.641 2.682 1 89.31 97 ARG B N 1
ATOM 4066 C CA . ARG B 1 97 ? -11.094 -18.266 1.807 1 89.31 97 ARG B CA 1
ATOM 4067 C C . ARG B 1 97 ? -10.938 -18.906 0.429 1 89.31 97 ARG B C 1
ATOM 4069 O O . ARG B 1 97 ? -9.82 -19.219 0.009 1 89.31 97 ARG B O 1
ATOM 4076 N N . TRP B 1 98 ? -12.102 -19.172 -0.266 1 89.12 98 TRP B N 1
ATOM 4077 C CA . TRP B 1 98 ? -12.195 -19.531 -1.676 1 89.12 98 TRP B CA 1
ATOM 4078 C C . TRP B 1 98 ? -11.523 -20.875 -1.941 1 89.12 98 TRP B C 1
ATOM 4080 O O . TRP B 1 98 ? -11.922 -21.906 -1.387 1 89.12 98 TRP B O 1
ATOM 4090 N N . ASP B 1 99 ? -10.438 -20.922 -2.676 1 88.81 99 ASP B N 1
ATOM 4091 C CA . ASP B 1 99 ? -9.828 -22.188 -3.084 1 88.81 99 ASP B CA 1
ATOM 4092 C C . ASP B 1 99 ? -9.266 -22.938 -1.88 1 88.81 99 ASP B C 1
ATOM 4094 O O . ASP B 1 99 ? -9.07 -24.156 -1.94 1 88.81 99 ASP B O 1
ATOM 4098 N N . TRP B 1 100 ? -9.062 -22.219 -0.873 1 92.38 100 TRP B N 1
ATOM 4099 C CA . TRP B 1 100 ? -8.57 -22.844 0.347 1 92.38 100 TRP B CA 1
ATOM 4100 C C . TRP B 1 100 ? -9.492 -23.984 0.789 1 92.38 100 TRP B C 1
ATOM 4102 O O . TRP B 1 100 ? -9.031 -25.031 1.241 1 92.38 100 TRP B O 1
ATOM 4112 N N . ASP B 1 101 ? -10.742 -23.797 0.64 1 90.56 101 ASP B N 1
ATOM 4113 C CA . ASP B 1 101 ? -11.727 -24.781 1.084 1 90.56 101 ASP B CA 1
ATOM 4114 C C . ASP B 1 101 ? -11.555 -26.094 0.329 1 90.56 101 ASP B C 1
ATOM 4116 O O . ASP B 1 101 ? -11.719 -27.172 0.906 1 90.56 101 ASP B O 1
ATOM 4120 N N . PHE B 1 102 ? -11.219 -25.984 -0.88 1 90.75 102 PHE B N 1
ATOM 4121 C CA . PHE B 1 102 ? -10.992 -27.188 -1.671 1 90.75 102 PHE B CA 1
ATOM 4122 C C . PHE B 1 102 ? -9.742 -27.922 -1.192 1 90.75 102 PHE B C 1
ATOM 4124 O O . PHE B 1 102 ? -9.766 -29.141 -1.014 1 90.75 102 PHE B O 1
ATOM 4131 N N . PHE B 1 103 ? -8.703 -27.203 -0.956 1 94.62 103 PHE B N 1
ATOM 4132 C CA . PHE B 1 103 ? -7.445 -27.797 -0.53 1 94.62 103 PHE B CA 1
ATOM 4133 C C . PHE B 1 103 ? -7.598 -28.469 0.832 1 94.62 103 PHE B C 1
ATOM 4135 O O . PHE B 1 103 ? -7.137 -29.594 1.032 1 94.62 103 PHE B O 1
ATOM 4142 N N . ARG B 1 104 ? -8.234 -27.781 1.68 1 94.19 104 ARG B N 1
ATOM 4143 C CA . ARG B 1 104 ? -8.453 -28.328 3.016 1 94.19 104 ARG B CA 1
ATOM 4144 C C . ARG B 1 104 ? -9.297 -29.594 2.961 1 94.19 104 ARG B C 1
ATOM 4146 O O . ARG B 1 104 ? -8.984 -30.578 3.623 1 94.19 104 ARG B O 1
ATOM 4153 N N . ARG B 1 105 ? -10.336 -29.609 2.197 1 92.19 105 ARG B N 1
ATOM 4154 C CA . ARG B 1 105 ? -11.227 -30.75 2.105 1 92.19 105 ARG B CA 1
ATOM 4155 C C . ARG B 1 105 ? -10.516 -31.953 1.498 1 92.19 105 ARG B C 1
ATOM 4157 O O . ARG B 1 105 ? -10.695 -33.094 1.952 1 92.19 105 ARG B O 1
ATOM 4164 N N . ILE B 1 106 ? -9.797 -31.688 0.502 1 92.94 106 ILE B N 1
ATOM 4165 C CA . ILE B 1 106 ? -9.031 -32.781 -0.104 1 92.94 106 ILE B CA 1
ATOM 4166 C C . ILE B 1 106 ? -8.047 -33.344 0.916 1 92.94 106 ILE B C 1
ATOM 4168 O O . ILE B 1 106 ? -7.895 -34.562 1.024 1 92.94 106 ILE B O 1
ATOM 4172 N N . ALA B 1 107 ? -7.426 -32.5 1.657 1 94.81 107 ALA B N 1
ATOM 4173 C CA . ALA B 1 107 ? -6.457 -32.938 2.662 1 94.81 107 ALA B CA 1
ATOM 4174 C C . ALA B 1 107 ? -7.133 -33.719 3.77 1 94.81 107 ALA B C 1
ATOM 4176 O O . ALA B 1 107 ? -6.582 -34.719 4.254 1 94.81 107 ALA B O 1
ATOM 4177 N N . GLU B 1 108 ? -8.281 -33.312 4.082 1 91.62 108 GLU B N 1
ATOM 4178 C CA . GLU B 1 108 ? -8.984 -33.906 5.219 1 91.62 108 GLU B CA 1
ATOM 4179 C C . GLU B 1 108 ? -9.719 -35.188 4.812 1 91.62 108 GLU B C 1
ATOM 4181 O O . GLU B 1 108 ? -9.703 -36.188 5.543 1 91.62 108 GLU B O 1
ATOM 4186 N N . HIS B 1 109 ? -10.367 -35.156 3.576 1 89.56 109 HIS B N 1
ATOM 4187 C CA . HIS B 1 109 ? -11.305 -36.219 3.252 1 89.56 109 HIS B CA 1
ATOM 4188 C C . HIS B 1 109 ? -10.906 -36.938 1.958 1 89.56 109 HIS B C 1
ATOM 4190 O O . HIS B 1 109 ? -11.516 -37.938 1.583 1 89.56 109 HIS B O 1
ATOM 4196 N N . GLY B 1 110 ? -9.938 -36.406 1.316 1 89.88 110 GLY B N 1
ATOM 4197 C CA . GLY B 1 110 ? -9.617 -36.938 0.011 1 89.88 110 GLY B CA 1
ATOM 4198 C C . GLY B 1 110 ? -10.5 -36.406 -1.099 1 89.88 110 GLY B C 1
ATOM 4199 O O . GLY B 1 110 ? -11.273 -35.469 -0.888 1 89.88 110 GLY B O 1
ATOM 4200 N N . TYR B 1 111 ? -10.367 -37 -2.32 1 89.94 111 TYR B N 1
ATOM 4201 C CA . TYR B 1 111 ? -11.062 -36.469 -3.496 1 89.94 111 TYR B CA 1
ATOM 4202 C C . TYR B 1 111 ? -12.5 -37 -3.553 1 89.94 111 TYR B C 1
ATOM 4204 O O . TYR B 1 111 ? -13.398 -36.281 -4.012 1 89.94 111 TYR B O 1
ATOM 4212 N N . PHE B 1 112 ? -12.602 -38.25 -3.18 1 84.25 112 PHE B N 1
ATOM 4213 C CA . PHE B 1 112 ? -13.906 -38.875 -3.307 1 84.25 112 PHE B CA 1
ATOM 4214 C C . PHE B 1 112 ? -14.367 -39.438 -1.967 1 84.25 112 PHE B C 1
ATOM 4216 O O . PHE B 1 112 ? -13.578 -40.031 -1.228 1 84.25 112 PHE B O 1
ATOM 4223 N N . ALA B 1 113 ? -15.242 -38.656 -1.398 1 68.56 113 ALA B N 1
ATOM 4224 C CA . ALA B 1 113 ? -15.758 -39.156 -0.128 1 68.56 113 ALA B CA 1
ATOM 4225 C C . ALA B 1 113 ? -16.875 -40.156 -0.352 1 68.56 113 ALA B C 1
ATOM 4227 O O . ALA B 1 113 ? -17.594 -40.094 -1.358 1 68.56 113 ALA B O 1
ATOM 4228 N N . GLU B 1 114 ? -16.844 -41.188 0.523 1 62.53 114 GLU B N 1
ATOM 4229 C CA . GLU B 1 114 ? -17.906 -42.188 0.489 1 62.53 114 GLU B CA 1
ATOM 4230 C C . GLU B 1 114 ? -19.266 -41.531 0.706 1 62.53 114 GLU B C 1
ATOM 4232 O O . GLU B 1 114 ? -19.391 -40.531 1.388 1 62.53 114 GLU B O 1
ATOM 4237 N N . PRO B 1 115 ? -20.312 -42.031 -0.118 1 58.56 115 PRO B N 1
ATOM 4238 C CA . PRO B 1 115 ? -21.672 -41.562 0.119 1 58.56 115 PRO B CA 1
ATOM 4239 C C . PRO B 1 115 ? -22.031 -41.531 1.601 1 58.56 115 PRO B C 1
ATOM 4241 O O . PRO B 1 115 ? -21.766 -42.5 2.328 1 58.56 115 PRO B O 1
ATOM 4244 N N . GLY B 1 116 ? -22.438 -40.312 2.164 1 56.41 116 GLY B N 1
ATOM 4245 C CA . GLY B 1 116 ? -22.859 -40.219 3.555 1 56.41 116 GLY B CA 1
ATOM 4246 C C . GLY B 1 116 ? -21.766 -39.656 4.461 1 56.41 116 GLY B C 1
ATOM 4247 O O . GLY B 1 116 ? -22.031 -39.312 5.613 1 56.41 116 GLY B O 1
ATOM 4248 N N . ALA B 1 117 ? -20.578 -39.75 4.074 1 54.53 117 ALA B N 1
ATOM 4249 C CA . ALA B 1 117 ? -19.469 -39.344 4.938 1 54.53 117 ALA B CA 1
ATOM 4250 C C . ALA B 1 117 ? -19.359 -37.812 5.012 1 54.53 117 ALA B C 1
ATOM 4252 O O . ALA B 1 117 ? -19.828 -37.125 4.109 1 54.53 117 ALA B O 1
ATOM 4253 N N . PRO B 1 118 ? -18.906 -37.406 6.168 1 55.34 118 PRO B N 1
ATOM 4254 C CA . PRO B 1 118 ? -18.672 -35.969 6.277 1 55.34 118 PRO B CA 1
ATOM 4255 C C . PRO B 1 118 ? -17.844 -35.406 5.125 1 55.34 118 PRO B C 1
ATOM 4257 O O . PRO B 1 118 ? -16.844 -36.031 4.734 1 55.34 118 PRO B O 1
ATOM 4260 N N . GLY B 1 119 ? -18.344 -34.469 4.375 1 54.94 119 GLY B N 1
ATOM 4261 C CA . GLY B 1 119 ? -17.688 -33.875 3.225 1 54.94 119 GLY B CA 1
ATOM 4262 C C . GLY B 1 119 ? -18.203 -34.406 1.898 1 54.94 119 GLY B C 1
ATOM 4263 O O . GLY B 1 119 ? -17.672 -34.062 0.839 1 54.94 119 GLY B O 1
ATOM 4264 N N . SER B 1 120 ? -18.984 -35.562 1.99 1 55.66 120 SER B N 1
ATOM 4265 C CA . SER B 1 120 ? -19.547 -36.219 0.809 1 55.66 120 SER B CA 1
ATOM 4266 C C . SER B 1 120 ? -20.484 -35.25 0.065 1 55.66 120 SER B C 1
ATOM 4268 O O . SER B 1 120 ? -21.203 -35.688 -0.842 1 55.66 120 SER B O 1
ATOM 4270 N N . ALA B 1 121 ? -20.375 -34.094 0.377 1 52.28 121 ALA B N 1
ATOM 4271 C CA . ALA B 1 121 ? -21.359 -33.281 -0.35 1 52.28 121 ALA B CA 1
ATOM 4272 C C . ALA B 1 121 ? -21.25 -33.5 -1.854 1 52.28 121 ALA B C 1
ATOM 4274 O O . ALA B 1 121 ? -20.266 -34.062 -2.332 1 52.28 121 ALA B O 1
ATOM 4275 N N . HIS B 1 122 ? -22.203 -33.062 -2.668 1 53.09 122 HIS B N 1
ATOM 4276 C CA . HIS B 1 122 ? -22.375 -33 -4.113 1 53.09 122 HIS B CA 1
ATOM 4277 C C . HIS B 1 122 ? -21.047 -32.812 -4.828 1 53.09 122 HIS B C 1
ATOM 4279 O O . HIS B 1 122 ? -20.094 -32.312 -4.234 1 53.09 122 HIS B O 1
ATOM 4285 N N . PRO B 1 123 ? -20.969 -33.469 -6.004 1 59.78 123 PRO B N 1
ATOM 4286 C CA . PRO B 1 123 ? -19.781 -33.219 -6.84 1 59.78 123 PRO B CA 1
ATOM 4287 C C . PRO B 1 123 ? -19.266 -31.797 -6.73 1 59.78 123 PRO B C 1
ATOM 4289 O O . PRO B 1 123 ? -20 -30.844 -7.004 1 59.78 123 PRO B O 1
ATOM 4292 N N . ASP B 1 124 ? -18.219 -31.703 -5.82 1 73.94 124 ASP B N 1
ATOM 4293 C CA . ASP B 1 124 ? -17.797 -30.344 -5.535 1 73.94 124 ASP B CA 1
ATOM 4294 C C . ASP B 1 124 ? -16.562 -29.953 -6.34 1 73.94 124 ASP B C 1
ATOM 4296 O O . ASP B 1 124 ? -15.844 -29.031 -5.973 1 73.94 124 ASP B O 1
ATOM 4300 N N . ASN B 1 125 ? -16.203 -30.734 -7.508 1 79.44 125 ASN B N 1
ATOM 4301 C CA . ASN B 1 125 ? -15.18 -30.391 -8.484 1 79.44 125 ASN B CA 1
ATOM 4302 C C . ASN B 1 125 ? -13.797 -30.344 -7.844 1 79.44 125 ASN B C 1
ATOM 4304 O O . ASN B 1 125 ? -12.914 -29.625 -8.32 1 79.44 125 ASN B O 1
ATOM 4308 N N . ARG B 1 126 ? -13.555 -31.203 -6.789 1 85.94 126 ARG B N 1
ATOM 4309 C CA . ARG B 1 126 ? -12.258 -31.266 -6.125 1 85.94 126 ARG B CA 1
ATOM 4310 C C . ARG B 1 126 ? -11.18 -31.797 -7.066 1 85.94 126 ARG B C 1
ATOM 4312 O O . ARG B 1 126 ? -9.992 -31.516 -6.883 1 85.94 126 ARG B O 1
ATOM 4319 N N . GLU B 1 127 ? -11.68 -32.406 -8.047 1 87.31 127 GLU B N 1
ATOM 4320 C CA . GLU B 1 127 ? -10.766 -33 -9.008 1 87.31 127 GLU B CA 1
ATOM 4321 C C . GLU B 1 127 ? -10.008 -31.938 -9.789 1 87.31 127 GLU B C 1
ATOM 4323 O O . GLU B 1 127 ? -9.008 -32.25 -10.445 1 87.31 127 GLU B O 1
ATOM 4328 N N . ALA B 1 128 ? -10.43 -30.812 -9.703 1 85.12 128 ALA B N 1
ATOM 4329 C CA . ALA B 1 128 ? -9.805 -29.719 -10.445 1 85.12 128 ALA B CA 1
ATOM 4330 C C . ALA B 1 128 ? -8.469 -29.312 -9.82 1 85.12 128 ALA B C 1
ATOM 4332 O O . ALA B 1 128 ? -7.684 -28.594 -10.438 1 85.12 128 ALA B O 1
ATOM 4333 N N . PHE B 1 129 ? -8.219 -29.859 -8.641 1 91.12 129 PHE B N 1
ATOM 4334 C CA . PHE B 1 129 ? -7.027 -29.438 -7.91 1 91.12 129 PHE B CA 1
ATOM 4335 C C . PHE B 1 129 ? -6.047 -30.594 -7.766 1 91.12 129 PHE B C 1
ATOM 4337 O O . PHE B 1 129 ? -6.445 -31.719 -7.449 1 91.12 129 PHE B O 1
ATOM 4344 N N . PHE B 1 130 ? -4.785 -30.328 -8.008 1 94.88 130 PHE B N 1
ATOM 4345 C CA . PHE B 1 130 ? -3.734 -31.328 -7.93 1 94.88 130 PHE B CA 1
ATOM 4346 C C . PHE B 1 130 ? -3.455 -31.703 -6.48 1 94.88 130 PHE B C 1
ATOM 4348 O O . PHE B 1 130 ? -3.738 -30.938 -5.566 1 94.88 130 PHE B O 1
ATOM 4355 N N . PRO B 1 131 ? -2.908 -32.781 -6.262 1 96.31 131 PRO B N 1
ATOM 4356 C CA . PRO B 1 131 ? -2.805 -33.344 -4.906 1 96.31 131 PRO B CA 1
ATOM 4357 C C . PRO B 1 131 ? -1.614 -32.781 -4.133 1 96.31 131 PRO B C 1
ATOM 4359 O O . PRO B 1 131 ? -1.538 -32.938 -2.91 1 96.31 131 PRO B O 1
ATOM 4362 N N . GLY B 1 132 ? -0.701 -32.125 -4.781 1 97.69 132 GLY B N 1
ATOM 4363 C CA . GLY B 1 132 ? 0.544 -31.719 -4.152 1 97.69 132 GLY B CA 1
ATOM 4364 C C . GLY B 1 132 ? 0.335 -30.953 -2.859 1 97.69 132 GLY B C 1
ATOM 4365 O O . GLY B 1 132 ? 0.78 -31.375 -1.794 1 97.69 132 GLY B O 1
ATOM 4366 N N . LEU B 1 133 ? -0.376 -29.859 -2.887 1 97.88 133 LEU B N 1
ATOM 4367 C CA . LEU B 1 133 ? -0.573 -29.016 -1.71 1 97.88 133 LEU B CA 1
ATOM 4368 C C . LEU B 1 133 ? -1.406 -29.734 -0.658 1 97.88 133 LEU B C 1
ATOM 4370 O O . LEU B 1 133 ? -1.044 -29.766 0.521 1 97.88 133 LEU B O 1
ATOM 4374 N N . PRO B 1 134 ? -2.502 -30.375 -1.009 1 97.5 134 PRO B N 1
ATOM 4375 C CA . PRO B 1 134 ? -3.268 -31.125 -0.008 1 97.5 134 PRO B CA 1
ATOM 4376 C C . PRO B 1 134 ? -2.428 -32.156 0.721 1 97.5 134 PRO B C 1
ATOM 4378 O O . PRO B 1 134 ? -2.588 -32.344 1.93 1 97.5 134 PRO B O 1
ATOM 4381 N N . MET B 1 135 ? -1.59 -32.812 0.005 1 97.5 135 MET B N 1
ATOM 4382 C CA . MET B 1 135 ? -0.75 -33.844 0.635 1 97.5 135 MET B CA 1
ATOM 4383 C C . MET B 1 135 ? 0.23 -33.219 1.614 1 97.5 135 MET B C 1
ATOM 4385 O O . MET B 1 135 ? 0.47 -33.75 2.697 1 97.5 135 MET B O 1
ATOM 4389 N N . VAL B 1 136 ? 0.792 -32.125 1.247 1 98.25 136 VAL B N 1
ATOM 4390 C CA . VAL B 1 136 ? 1.695 -31.406 2.146 1 98.25 136 VAL B CA 1
ATOM 4391 C C . VAL B 1 136 ? 0.919 -30.891 3.357 1 98.25 136 VAL B C 1
ATOM 4393 O O . VAL B 1 136 ? 1.416 -30.938 4.484 1 98.25 136 VAL B O 1
ATOM 4396 N N . LEU B 1 137 ? -0.206 -30.406 3.1 1 97.94 137 LEU B N 1
ATOM 4397 C CA . LEU B 1 137 ? -1.08 -29.922 4.164 1 97.94 137 LEU B CA 1
ATOM 4398 C C . LEU B 1 137 ? -1.368 -31.031 5.172 1 97.94 137 LEU B C 1
ATOM 4400 O O . LEU B 1 137 ? -1.308 -30.797 6.383 1 97.94 137 LEU B O 1
ATOM 4404 N N . ARG B 1 138 ? -1.723 -32.125 4.676 1 97 138 ARG B N 1
ATOM 4405 C CA . ARG B 1 138 ? -1.986 -33.281 5.535 1 97 138 ARG B CA 1
ATOM 4406 C C . ARG B 1 138 ? -0.767 -33.625 6.387 1 97 138 ARG B C 1
ATOM 4408 O O . ARG B 1 138 ? -0.896 -33.906 7.582 1 97 138 ARG B O 1
ATOM 4415 N N . ALA B 1 139 ? 0.339 -33.625 5.801 1 97.75 139 ALA B N 1
ATOM 4416 C CA . ALA B 1 139 ? 1.577 -33.938 6.512 1 97.75 139 ALA B CA 1
ATOM 4417 C C . ALA B 1 139 ? 1.852 -32.906 7.605 1 97.75 139 ALA B C 1
ATOM 4419 O O . ALA B 1 139 ? 2.176 -33.281 8.742 1 97.75 139 ALA B O 1
ATOM 4420 N N . VAL B 1 140 ? 1.727 -31.641 7.324 1 97.81 140 VAL B N 1
ATOM 4421 C CA . VAL B 1 140 ? 2.025 -30.578 8.273 1 97.81 140 VAL B CA 1
ATOM 4422 C C . VAL B 1 140 ? 0.981 -30.578 9.391 1 97.81 140 VAL B C 1
ATOM 4424 O O . VAL B 1 140 ? 1.303 -30.297 10.547 1 97.81 140 VAL B O 1
ATOM 4427 N N . HIS B 1 141 ? -0.196 -30.891 9.008 1 97 141 HIS B N 1
ATOM 4428 C CA . HIS B 1 141 ? -1.292 -30.891 9.969 1 97 141 HIS B CA 1
ATOM 4429 C C . HIS B 1 141 ? -1.061 -31.922 11.062 1 97 141 HIS B C 1
ATOM 4431 O O . HIS B 1 141 ? -1.654 -31.844 12.141 1 97 141 HIS B O 1
ATOM 4437 N N . THR B 1 142 ? -0.234 -32.906 10.883 1 96.69 142 THR B N 1
ATOM 4438 C CA . THR B 1 142 ? 0.081 -33.875 11.914 1 96.69 142 THR B CA 1
ATOM 4439 C C . THR B 1 142 ? 0.756 -33.219 13.109 1 96.69 142 THR B C 1
ATOM 4441 O O . THR B 1 142 ? 0.671 -33.688 14.234 1 96.69 142 THR B O 1
ATOM 4444 N N . VAL B 1 143 ? 1.347 -32.062 12.898 1 97.19 143 VAL B N 1
ATOM 4445 C CA . VAL B 1 143 ? 2.072 -31.344 13.945 1 97.19 143 VAL B CA 1
ATOM 4446 C C . VAL B 1 143 ? 1.343 -30.047 14.281 1 97.19 143 VAL B C 1
ATOM 4448 O O . VAL B 1 143 ? 1.41 -29.562 15.414 1 97.19 143 VAL B O 1
ATOM 4451 N N . VAL B 1 144 ? 0.714 -29.484 13.266 1 97.31 144 VAL B N 1
ATOM 4452 C CA . VAL B 1 144 ? -0.023 -28.234 13.43 1 97.31 144 VAL B CA 1
ATOM 4453 C C . VAL B 1 144 ? -1.523 -28.516 13.336 1 97.31 144 VAL B C 1
ATOM 4455 O O . VAL B 1 144 ? -2.076 -28.625 12.242 1 97.31 144 VAL B O 1
ATOM 4458 N N . PRO B 1 145 ? -2.174 -28.453 14.438 1 95.5 145 PRO B N 1
ATOM 4459 C CA . PRO B 1 145 ? -3.576 -28.875 14.453 1 95.5 145 PRO B CA 1
ATOM 4460 C C . PRO B 1 145 ? -4.484 -27.922 13.688 1 95.5 145 PRO B C 1
ATOM 4462 O O . PRO B 1 145 ? -5.527 -28.328 13.172 1 95.5 145 PRO B O 1
ATOM 4465 N N . SER B 1 146 ? -4.156 -26.719 13.57 1 96.19 146 SER B N 1
ATOM 4466 C CA . SER B 1 146 ? -4.973 -25.766 12.836 1 96.19 146 SER B CA 1
ATOM 4467 C C . SER B 1 146 ? -4.688 -25.828 11.344 1 96.19 146 SER B C 1
ATOM 4469 O O . SER B 1 146 ? -3.574 -25.516 10.906 1 96.19 146 SER B O 1
ATOM 4471 N N . TRP B 1 147 ? -5.734 -26.156 10.547 1 96 147 TRP B N 1
ATOM 4472 C CA . TRP B 1 147 ? -5.566 -26.266 9.102 1 96 147 TRP B CA 1
ATOM 4473 C C . TRP B 1 147 ? -5.141 -24.938 8.492 1 96 147 TRP B C 1
ATOM 4475 O O . TRP B 1 147 ? -4.172 -24.891 7.73 1 96 147 TRP B O 1
ATOM 4485 N N . PRO B 1 148 ? -5.855 -23.859 8.883 1 95.75 148 PRO B N 1
ATOM 4486 C CA . PRO B 1 148 ? -5.449 -22.594 8.281 1 95.75 148 PRO B CA 1
ATOM 4487 C C . PRO B 1 148 ? -4.02 -22.188 8.641 1 95.75 148 PRO B C 1
ATOM 4489 O O . PRO B 1 148 ? -3.291 -21.656 7.801 1 95.75 148 PRO B O 1
ATOM 4492 N N . LEU B 1 149 ? -3.643 -22.422 9.828 1 96.62 149 LEU B N 1
ATOM 4493 C CA . LEU B 1 149 ? -2.279 -22.109 10.242 1 96.62 149 LEU B CA 1
ATOM 4494 C C . LEU B 1 149 ? -1.27 -22.969 9.492 1 96.62 149 LEU B C 1
ATOM 4496 O O . LEU B 1 149 ? -0.2 -22.5 9.109 1 96.62 149 LEU B O 1
ATOM 4500 N N . ALA B 1 150 ? -1.599 -24.203 9.305 1 97.75 150 ALA B N 1
ATOM 4501 C CA . ALA B 1 150 ? -0.732 -25.094 8.539 1 97.75 150 ALA B CA 1
ATOM 4502 C C . ALA B 1 150 ? -0.519 -24.562 7.121 1 97.75 150 ALA B C 1
ATOM 4504 O O . ALA B 1 150 ? 0.609 -24.547 6.621 1 97.75 150 ALA B O 1
ATOM 4505 N N . GLY B 1 151 ? -1.617 -24.203 6.492 1 97.81 151 GLY B N 1
ATOM 4506 C CA . GLY B 1 151 ? -1.514 -23.641 5.156 1 97.81 151 GLY B CA 1
ATOM 4507 C C . GLY B 1 151 ? -0.639 -22.391 5.098 1 97.81 151 GLY B C 1
ATOM 4508 O O . GLY B 1 151 ? 0.181 -22.25 4.191 1 97.81 151 GLY B O 1
ATOM 4509 N N . LEU B 1 152 ? -0.772 -21.516 6.098 1 97.25 152 LEU B N 1
ATOM 4510 C CA . LEU B 1 152 ? 0.005 -20.281 6.156 1 97.25 152 LEU B CA 1
ATOM 4511 C C . LEU B 1 152 ? 1.487 -20.578 6.355 1 97.25 152 LEU B C 1
ATOM 4513 O O . LEU B 1 152 ? 2.344 -19.922 5.762 1 97.25 152 LEU B O 1
ATOM 4517 N N . LEU B 1 153 ? 1.783 -21.531 7.141 1 97.69 153 LEU B N 1
ATOM 4518 C CA . LEU B 1 153 ? 3.168 -21.891 7.422 1 97.69 153 LEU B CA 1
ATOM 4519 C C . LEU B 1 153 ? 3.836 -22.484 6.191 1 97.69 153 LEU B C 1
ATOM 4521 O O . LEU B 1 153 ? 5.008 -22.219 5.918 1 97.69 153 LEU B O 1
ATOM 4525 N N . ILE B 1 154 ? 3.086 -23.328 5.5 1 98.31 154 ILE B N 1
ATOM 4526 C CA . ILE B 1 154 ? 3.602 -23.906 4.262 1 98.31 154 ILE B CA 1
ATOM 4527 C C . ILE B 1 154 ? 3.949 -22.781 3.281 1 98.31 154 ILE B C 1
ATOM 4529 O O . ILE B 1 154 ? 5.051 -22.766 2.73 1 98.31 154 ILE B O 1
ATOM 4533 N N . SER B 1 155 ? 3.012 -21.875 3.096 1 98.31 155 SER B N 1
ATOM 4534 C CA . SER B 1 155 ? 3.234 -20.766 2.176 1 98.31 155 SER B CA 1
ATOM 4535 C C . SER B 1 155 ? 4.375 -19.875 2.65 1 98.31 155 SER B C 1
ATOM 4537 O O . SER B 1 155 ? 5.141 -19.344 1.839 1 98.31 155 SER B O 1
ATOM 4539 N N . PHE B 1 156 ? 4.492 -19.734 3.93 1 98 156 PHE B N 1
ATOM 4540 C CA . PHE B 1 156 ? 5.543 -18.891 4.496 1 98 156 PHE B CA 1
ATOM 4541 C C . PHE B 1 156 ? 6.922 -19.469 4.195 1 98 156 PHE B C 1
ATOM 4543 O O . PHE B 1 156 ? 7.809 -18.766 3.717 1 98 156 PHE B O 1
ATOM 4550 N N . ALA B 1 157 ? 7.109 -20.672 4.457 1 98.19 157 ALA B N 1
ATOM 4551 C CA . ALA B 1 157 ? 8.391 -21.344 4.207 1 98.19 157 ALA B CA 1
ATOM 4552 C C . ALA B 1 157 ? 8.68 -21.422 2.711 1 98.19 157 ALA B C 1
ATOM 4554 O O . ALA B 1 157 ? 9.797 -21.141 2.273 1 98.19 157 ALA B O 1
ATOM 4555 N N . ALA B 1 158 ? 7.676 -21.828 1.978 1 98.62 158 ALA B N 1
ATOM 4556 C CA . ALA B 1 158 ? 7.832 -21.969 0.532 1 98.62 158 ALA B CA 1
ATOM 4557 C C . ALA B 1 158 ? 8.148 -20.625 -0.118 1 98.62 158 ALA B C 1
ATOM 4559 O O . ALA B 1 158 ? 8.969 -20.547 -1.032 1 98.62 158 ALA B O 1
ATOM 4560 N N . GLY B 1 159 ? 7.426 -19.594 0.37 1 98.38 159 GLY B N 1
ATOM 4561 C CA . GLY B 1 159 ? 7.672 -18.266 -0.161 1 98.38 159 GLY B CA 1
ATOM 4562 C C . GLY B 1 159 ? 9.102 -17.781 0.048 1 98.38 159 GLY B C 1
ATOM 4563 O O . GLY B 1 159 ? 9.672 -17.125 -0.818 1 98.38 159 GLY B O 1
ATOM 4564 N N . ALA B 1 160 ? 9.703 -18.125 1.158 1 98.06 160 ALA B N 1
ATOM 4565 C CA . ALA B 1 160 ? 11.094 -17.781 1.44 1 98.06 160 ALA B CA 1
ATOM 4566 C C . ALA B 1 160 ? 12.039 -18.453 0.451 1 98.06 160 ALA B C 1
ATOM 4568 O O . ALA B 1 160 ? 12.945 -17.812 -0.089 1 98.06 160 ALA B O 1
ATOM 4569 N N . VAL B 1 161 ? 11.797 -19.688 0.21 1 98.06 161 VAL B N 1
ATOM 4570 C CA . VAL B 1 161 ? 12.609 -20.453 -0.732 1 98.06 161 VAL B CA 1
ATOM 4571 C C . VAL B 1 161 ? 12.477 -19.844 -2.131 1 98.06 161 VAL B C 1
ATOM 4573 O O . VAL B 1 161 ? 13.477 -19.656 -2.826 1 98.06 161 VAL B O 1
ATOM 4576 N N . ALA B 1 162 ? 11.25 -19.562 -2.475 1 98.44 162 ALA B N 1
ATOM 4577 C CA . ALA B 1 162 ? 10.984 -19 -3.793 1 98.44 162 ALA B CA 1
ATOM 4578 C C . ALA B 1 162 ? 11.695 -17.656 -3.975 1 98.44 162 ALA B C 1
ATOM 4580 O O . ALA B 1 162 ? 12.305 -17.406 -5.016 1 98.44 162 ALA B O 1
ATOM 4581 N N . ALA B 1 163 ? 11.648 -16.828 -2.963 1 98.25 163 ALA B N 1
ATOM 4582 C CA . ALA B 1 163 ? 12.266 -15.508 -3.037 1 98.25 163 ALA B CA 1
ATOM 4583 C C . ALA B 1 163 ? 13.773 -15.609 -3.229 1 98.25 163 ALA B C 1
ATOM 4585 O O . ALA B 1 163 ? 14.352 -14.922 -4.074 1 98.25 163 ALA B O 1
ATOM 4586 N N . VAL B 1 164 ? 14.398 -16.469 -2.512 1 97.88 164 VAL B N 1
ATOM 4587 C CA . VAL B 1 164 ? 15.852 -16.625 -2.6 1 97.88 164 VAL B CA 1
ATOM 4588 C C . VAL B 1 164 ? 16.219 -17.219 -3.957 1 97.88 164 VAL B C 1
ATOM 4590 O O . VAL B 1 164 ? 17.156 -16.766 -4.609 1 97.88 164 VAL B O 1
ATOM 4593 N N . ALA B 1 165 ? 15.5 -18.234 -4.348 1 98 165 ALA B N 1
ATOM 4594 C CA . ALA B 1 165 ? 15.789 -18.859 -5.629 1 98 165 ALA B CA 1
ATOM 4595 C C . ALA B 1 165 ? 15.641 -17.875 -6.781 1 98 165 ALA B C 1
ATOM 4597 O O . ALA B 1 165 ? 16.469 -17.844 -7.691 1 98 165 ALA B O 1
ATOM 4598 N N . LEU B 1 166 ? 14.586 -17.047 -6.738 1 98.25 166 LEU B N 1
ATOM 4599 C CA . LEU B 1 166 ? 14.375 -16.047 -7.781 1 98.25 166 LEU B CA 1
ATOM 4600 C C . LEU B 1 166 ? 15.531 -15.055 -7.816 1 98.25 166 LEU B C 1
ATOM 4602 O O . LEU B 1 166 ? 16 -14.68 -8.891 1 98.25 166 LEU B O 1
ATOM 4606 N N . SER B 1 167 ? 15.914 -14.656 -6.68 1 97.5 167 SER B N 1
ATOM 4607 C CA . SER B 1 167 ? 17.047 -13.742 -6.586 1 97.5 167 SER B CA 1
ATOM 4608 C C . SER B 1 167 ? 18.297 -14.344 -7.215 1 97.5 167 SER B C 1
ATOM 4610 O O . SER B 1 167 ? 19 -13.672 -7.973 1 97.5 167 SER B O 1
ATOM 4612 N N . ARG B 1 168 ? 18.562 -15.539 -6.949 1 96.31 168 ARG B N 1
ATOM 4613 C CA . ARG B 1 168 ? 19.75 -16.203 -7.477 1 96.31 168 ARG B CA 1
ATOM 4614 C C . ARG B 1 168 ? 19.672 -16.359 -8.992 1 96.31 168 ARG B C 1
ATOM 4616 O O . ARG B 1 168 ? 20.672 -16.266 -9.688 1 96.31 168 ARG B O 1
ATOM 4623 N N . ILE B 1 169 ? 18.5 -16.625 -9.461 1 96.94 169 ILE B N 1
ATOM 4624 C CA . ILE B 1 169 ? 18.297 -16.719 -10.898 1 96.94 169 ILE B CA 1
ATOM 4625 C C . ILE B 1 169 ? 18.594 -15.375 -11.555 1 96.94 169 ILE B C 1
ATOM 4627 O O . ILE B 1 169 ? 19.297 -15.305 -12.57 1 96.94 169 ILE B O 1
ATOM 4631 N N . ALA B 1 170 ? 18.062 -14.305 -10.969 1 97.12 170 ALA B N 1
ATOM 4632 C CA . ALA B 1 170 ? 18.25 -12.969 -11.516 1 97.12 170 ALA B CA 1
ATOM 4633 C C . ALA B 1 170 ? 19.719 -12.57 -11.492 1 97.12 170 ALA B C 1
ATOM 4635 O O . ALA B 1 170 ? 20.188 -11.844 -12.375 1 97.12 170 ALA B O 1
ATOM 4636 N N . ARG B 1 171 ? 20.422 -13.016 -10.531 1 95.25 171 ARG B N 1
ATOM 4637 C CA . ARG B 1 171 ? 21.844 -12.695 -10.398 1 95.25 171 ARG B CA 1
ATOM 4638 C C . ARG B 1 171 ? 22.641 -13.281 -11.555 1 95.25 171 ARG B C 1
ATOM 4640 O O . ARG B 1 171 ? 23.703 -12.766 -11.898 1 95.25 171 ARG B O 1
ATOM 4647 N N . LEU B 1 172 ? 22.156 -14.297 -12.109 1 93.06 172 LEU B N 1
ATOM 4648 C CA . LEU B 1 172 ? 22.859 -14.969 -13.195 1 93.06 172 LEU B CA 1
ATOM 4649 C C . LEU B 1 172 ? 22.734 -14.172 -14.492 1 93.06 172 LEU B C 1
ATOM 4651 O O . LEU B 1 172 ? 23.469 -14.422 -15.453 1 93.06 172 LEU B O 1
ATOM 4655 N N . ARG B 1 173 ? 21.859 -13.227 -14.523 1 92.56 173 ARG B N 1
ATOM 4656 C CA . ARG B 1 173 ? 21.516 -12.555 -15.773 1 92.56 173 ARG B CA 1
ATOM 4657 C C . ARG B 1 173 ? 22.469 -11.406 -16.062 1 92.56 173 ARG B C 1
ATOM 4659 O O . ARG B 1 173 ? 22.578 -10.953 -17.203 1 92.56 173 ARG B O 1
ATOM 4666 N N . LEU B 1 174 ? 23.031 -10.859 -15.031 1 91 174 LEU B N 1
ATOM 4667 C CA . LEU B 1 174 ? 23.969 -9.75 -15.188 1 91 174 LEU B CA 1
ATOM 4668 C C . LEU B 1 174 ? 25.297 -10.062 -14.523 1 91 174 LEU B C 1
ATOM 4670 O O . LEU B 1 174 ? 25.359 -10.875 -13.594 1 91 174 LEU B O 1
ATOM 4674 N N . PRO B 1 175 ? 26.312 -9.461 -15.023 1 89.38 175 PRO B N 1
ATOM 4675 C CA . PRO B 1 175 ? 27.641 -9.75 -14.461 1 89.38 175 PRO B CA 1
ATOM 4676 C C . PRO B 1 175 ? 27.891 -9.023 -13.141 1 89.38 175 PRO B C 1
ATOM 4678 O O . PRO B 1 175 ? 27.328 -7.949 -12.906 1 89.38 175 PRO B O 1
ATOM 4681 N N . ALA B 1 176 ? 28.641 -9.625 -12.297 1 84.31 176 ALA B N 1
ATOM 4682 C CA . ALA B 1 176 ? 29.344 -9.039 -11.164 1 84.31 176 ALA B CA 1
ATOM 4683 C C . ALA B 1 176 ? 28.391 -8.242 -10.281 1 84.31 176 ALA B C 1
ATOM 4685 O O . ALA B 1 176 ? 27.344 -8.75 -9.867 1 84.31 176 ALA B O 1
ATOM 4686 N N . GLU B 1 177 ? 28.734 -6.965 -10.195 1 86.06 177 GLU B N 1
ATOM 4687 C CA . GLU B 1 177 ? 28.062 -6.055 -9.273 1 86.06 177 GLU B CA 1
ATOM 4688 C C . GLU B 1 177 ? 26.625 -5.781 -9.719 1 86.06 177 GLU B C 1
ATOM 4690 O O . GLU B 1 177 ? 25.719 -5.684 -8.883 1 86.06 177 GLU B O 1
ATOM 4695 N N . ALA B 1 178 ? 26.453 -5.836 -10.977 1 89.25 178 ALA B N 1
ATOM 4696 C CA . ALA B 1 178 ? 25.109 -5.586 -11.5 1 89.25 178 ALA B CA 1
ATOM 4697 C C . ALA B 1 178 ? 24.172 -6.746 -11.172 1 89.25 178 ALA B C 1
ATOM 4699 O O . ALA B 1 178 ? 23 -6.535 -10.883 1 89.25 178 ALA B O 1
ATOM 4700 N N . GLY B 1 179 ? 24.766 -7.938 -11.258 1 91.25 179 GLY B N 1
ATOM 4701 C CA . GLY B 1 179 ? 23.984 -9.102 -10.883 1 91.25 179 GLY B CA 1
ATOM 4702 C C . GLY B 1 179 ? 23.578 -9.109 -9.422 1 91.25 179 GLY B C 1
ATOM 4703 O O . GLY B 1 179 ? 22.438 -9.453 -9.086 1 91.25 179 GLY B O 1
ATOM 4704 N N . GLU B 1 180 ? 24.469 -8.633 -8.617 1 90.88 180 GLU B N 1
ATOM 4705 C CA . GLU B 1 180 ? 24.203 -8.594 -7.188 1 90.88 180 GLU B CA 1
ATOM 4706 C C . GLU B 1 180 ? 23.094 -7.594 -6.863 1 90.88 180 GLU B C 1
ATOM 4708 O O . GLU B 1 180 ? 22.359 -7.77 -5.887 1 90.88 180 GLU B O 1
ATOM 4713 N N . ARG B 1 181 ? 22.953 -6.656 -7.695 1 92.19 181 ARG B N 1
ATOM 4714 C CA . ARG B 1 181 ? 21.891 -5.672 -7.516 1 92.19 181 ARG B CA 1
ATOM 4715 C C . ARG B 1 181 ? 20.562 -6.18 -8.078 1 92.19 181 ARG B C 1
ATOM 4717 O O . ARG B 1 181 ? 19.5 -5.898 -7.52 1 92.19 181 ARG B O 1
ATOM 4724 N N . ALA B 1 182 ? 20.625 -6.988 -9.062 1 95.12 182 ALA B N 1
ATOM 4725 C CA . ALA B 1 182 ? 19.438 -7.473 -9.742 1 95.12 182 ALA B CA 1
ATOM 4726 C C . ALA B 1 182 ? 18.703 -8.523 -8.906 1 95.12 182 ALA B C 1
ATOM 4728 O O . ALA B 1 182 ? 17.484 -8.594 -8.914 1 95.12 182 ALA B O 1
ATOM 4729 N N . GLY B 1 183 ? 19.469 -9.336 -8.227 1 96 183 GLY B N 1
ATOM 4730 C CA . GLY B 1 183 ? 18.891 -10.43 -7.461 1 96 183 GLY B CA 1
ATOM 4731 C C . GLY B 1 183 ? 17.828 -9.969 -6.477 1 96 183 GLY B C 1
ATOM 4732 O O . GLY B 1 183 ? 16.641 -10.281 -6.645 1 96 183 GLY B O 1
ATOM 4733 N N . PRO B 1 184 ? 18.234 -9.125 -5.527 1 94.56 184 PRO B N 1
ATOM 4734 C CA . PRO B 1 184 ? 17.25 -8.648 -4.551 1 94.56 184 PRO B CA 1
ATOM 4735 C C . PRO B 1 184 ? 16.109 -7.871 -5.195 1 94.56 184 PRO B C 1
ATOM 4737 O O . PRO B 1 184 ? 14.977 -7.902 -4.703 1 94.56 184 PRO B O 1
ATOM 4740 N N . ARG B 1 185 ? 16.328 -7.25 -6.297 1 95.69 185 ARG B N 1
ATOM 4741 C CA . ARG B 1 185 ? 15.281 -6.484 -6.969 1 95.69 185 ARG B CA 1
ATOM 4742 C C . ARG B 1 185 ? 14.234 -7.406 -7.574 1 95.69 185 ARG B C 1
ATOM 4744 O O . ARG B 1 185 ? 13.039 -7.098 -7.543 1 95.69 185 ARG B O 1
ATOM 4751 N N . ALA B 1 186 ? 14.664 -8.508 -8.109 1 97.94 186 ALA B N 1
ATOM 4752 C CA . ALA B 1 186 ? 13.703 -9.469 -8.656 1 97.94 186 ALA B CA 1
ATOM 4753 C C . ALA B 1 186 ? 12.766 -9.984 -7.574 1 97.94 186 ALA B C 1
ATOM 4755 O O . ALA B 1 186 ? 11.547 -10.055 -7.777 1 97.94 186 ALA B O 1
ATOM 4756 N N . ALA B 1 187 ? 13.398 -10.312 -6.453 1 97.5 187 ALA B N 1
ATOM 4757 C CA . ALA B 1 187 ? 12.578 -10.766 -5.328 1 97.5 187 ALA B CA 1
ATOM 4758 C C . ALA B 1 187 ? 11.617 -9.68 -4.871 1 97.5 187 ALA B C 1
ATOM 4760 O O . ALA B 1 187 ? 10.445 -9.945 -4.594 1 97.5 187 ALA B O 1
ATOM 4761 N N . LEU B 1 188 ? 12.102 -8.484 -4.832 1 94.62 188 LEU B N 1
ATOM 4762 C CA . LEU B 1 188 ? 11.273 -7.355 -4.41 1 94.62 188 LEU B CA 1
ATOM 4763 C C . LEU B 1 188 ? 10.086 -7.176 -5.34 1 94.62 188 LEU B C 1
ATOM 4765 O O . LEU B 1 188 ? 8.961 -6.961 -4.883 1 94.62 188 LEU B O 1
ATOM 4769 N N . PHE B 1 189 ? 10.305 -7.238 -6.605 1 97.31 189 PHE B N 1
ATOM 4770 C CA . PHE B 1 189 ? 9.234 -7.035 -7.582 1 97.31 189 PHE B CA 1
ATOM 4771 C C . PHE B 1 189 ? 8.18 -8.125 -7.465 1 97.31 189 PHE B C 1
ATOM 4773 O O . PHE B 1 189 ? 6.98 -7.848 -7.559 1 97.31 189 PHE B O 1
ATOM 4780 N N . LEU B 1 190 ? 8.594 -9.328 -7.227 1 97.94 190 LEU B N 1
ATOM 4781 C CA . LEU B 1 190 ? 7.648 -10.422 -7.02 1 97.94 190 LEU B CA 1
ATOM 4782 C C . LEU B 1 190 ? 6.844 -10.211 -5.738 1 97.94 190 LEU B C 1
ATOM 4784 O O . LEU B 1 190 ? 5.617 -10.297 -5.754 1 97.94 190 LEU B O 1
ATOM 4788 N N . LEU B 1 191 ? 7.566 -9.906 -4.707 1 96.62 191 LEU B N 1
ATOM 4789 C CA . LEU B 1 191 ? 6.961 -9.844 -3.379 1 96.62 191 LEU B CA 1
ATOM 4790 C C . LEU B 1 191 ? 6.051 -8.633 -3.248 1 96.62 191 LEU B C 1
ATOM 4792 O O . LEU B 1 191 ? 5.156 -8.609 -2.4 1 96.62 191 LEU B O 1
ATOM 4796 N N . ALA B 1 192 ? 6.238 -7.602 -4.055 1 95.38 192 ALA B N 1
ATOM 4797 C CA . ALA B 1 192 ? 5.414 -6.398 -4.016 1 95.38 192 ALA B CA 1
ATOM 4798 C C . ALA B 1 192 ? 4.355 -6.422 -5.117 1 95.38 192 ALA B C 1
ATOM 4800 O O . ALA B 1 192 ? 3.625 -5.449 -5.305 1 95.38 192 ALA B O 1
ATOM 4801 N N . SER B 1 193 ? 4.281 -7.492 -5.82 1 96.31 193 SER B N 1
ATOM 4802 C CA . SER B 1 193 ? 3.354 -7.566 -6.945 1 96.31 193 SER B CA 1
ATOM 4803 C C . SER B 1 193 ? 1.906 -7.48 -6.469 1 96.31 193 SER B C 1
ATOM 4805 O O . SER B 1 193 ? 1.609 -7.77 -5.309 1 96.31 193 SER B O 1
ATOM 4807 N N . PRO B 1 194 ? 0.995 -7.07 -7.328 1 94.38 194 PRO B N 1
ATOM 4808 C CA . PRO B 1 194 ? -0.404 -6.898 -6.93 1 94.38 194 PRO B CA 1
ATOM 4809 C C . PRO B 1 194 ? -1.012 -8.172 -6.348 1 94.38 194 PRO B C 1
ATOM 4811 O O . PRO B 1 194 ? -1.796 -8.109 -5.395 1 94.38 194 PRO B O 1
ATOM 4814 N N . CYS B 1 195 ? -0.585 -9.305 -6.844 1 95.31 195 CYS B N 1
ATOM 4815 C CA . CYS B 1 195 ? -1.194 -10.562 -6.422 1 95.31 195 CYS B CA 1
ATOM 4816 C C . CYS B 1 195 ? -0.333 -11.266 -5.375 1 95.31 195 CYS B C 1
ATOM 4818 O O . CYS B 1 195 ? -0.466 -12.469 -5.164 1 95.31 195 CYS B O 1
ATOM 4820 N N . ALA B 1 196 ? 0.465 -10.523 -4.688 1 95.75 196 ALA B N 1
ATOM 4821 C CA . ALA B 1 196 ? 1.43 -11.094 -3.748 1 95.75 196 ALA B CA 1
ATOM 4822 C C . ALA B 1 196 ? 0.723 -11.773 -2.582 1 95.75 196 ALA B C 1
ATOM 4824 O O . ALA B 1 196 ? 1.317 -12.602 -1.886 1 95.75 196 ALA B O 1
ATOM 4825 N N . VAL B 1 197 ? -0.513 -11.461 -2.363 1 95.94 197 VAL B N 1
ATOM 4826 C CA . VAL B 1 197 ? -1.259 -12.07 -1.268 1 95.94 197 VAL B CA 1
ATOM 4827 C C . VAL B 1 197 ? -1.332 -13.586 -1.472 1 95.94 197 VAL B C 1
ATOM 4829 O O . VAL B 1 197 ? -1.323 -14.344 -0.504 1 95.94 197 VAL B O 1
ATOM 4832 N N . PHE B 1 198 ? -1.297 -14.031 -2.656 1 96.38 198 PHE B N 1
ATOM 4833 C CA . PHE B 1 198 ? -1.458 -15.445 -2.959 1 96.38 198 PHE B CA 1
ATOM 4834 C C . PHE B 1 198 ? -0.164 -16.203 -2.695 1 96.38 198 PHE B C 1
ATOM 4836 O O . PHE B 1 198 ? -0.145 -17.438 -2.727 1 96.38 198 PHE B O 1
ATOM 4843 N N . LEU B 1 199 ? 0.903 -15.484 -2.459 1 97.31 199 LEU B N 1
ATOM 4844 C CA . LEU B 1 199 ? 2.129 -16.109 -1.978 1 97.31 199 LEU B CA 1
ATOM 4845 C C . LEU B 1 199 ? 2.066 -16.344 -0.471 1 97.31 199 LEU B C 1
ATOM 4847 O O . LEU B 1 199 ? 2.869 -17.094 0.079 1 97.31 199 LEU B O 1
ATOM 4851 N N . ALA B 1 200 ? 1.104 -15.68 0.143 1 96.56 200 ALA B N 1
ATOM 4852 C CA . ALA B 1 200 ? 1.047 -15.719 1.603 1 96.56 200 ALA B CA 1
ATOM 4853 C C . ALA B 1 200 ? -0.034 -16.688 2.084 1 96.56 200 ALA B C 1
ATOM 4855 O O . ALA B 1 200 ? 0.072 -17.25 3.174 1 96.56 200 ALA B O 1
ATOM 4856 N N . VAL B 1 201 ? -1.061 -16.906 1.312 1 96.38 201 VAL B N 1
ATOM 4857 C CA . VAL B 1 201 ? -2.188 -17.719 1.746 1 96.38 201 VAL B CA 1
ATOM 4858 C C . VAL B 1 201 ? -1.928 -19.188 1.396 1 96.38 201 VAL B C 1
ATOM 4860 O O . VAL B 1 201 ? -0.967 -19.5 0.688 1 96.38 201 VAL B O 1
ATOM 4863 N N . GLY B 1 202 ? -2.797 -20.062 1.968 1 96.12 202 GLY B N 1
ATOM 4864 C CA . GLY B 1 202 ? -2.643 -21.484 1.736 1 96.12 202 GLY B CA 1
ATOM 4865 C C . GLY B 1 202 ? -3.021 -21.906 0.33 1 96.12 202 GLY B C 1
ATOM 4866 O O . GLY B 1 202 ? -3.863 -22.781 0.146 1 96.12 202 GLY B O 1
ATOM 4867 N N . TYR B 1 203 ? -2.396 -21.234 -0.631 1 96 203 TYR B N 1
ATOM 4868 C CA . TYR B 1 203 ? -2.596 -21.562 -2.041 1 96 203 TYR B CA 1
ATOM 4869 C C . TYR B 1 203 ? -1.37 -22.25 -2.625 1 96 203 TYR B C 1
ATOM 4871 O O . TYR B 1 203 ? -0.414 -22.547 -1.904 1 96 203 TYR B O 1
ATOM 4879 N N . THR B 1 204 ? -1.437 -22.516 -3.875 1 97.31 204 THR B N 1
ATOM 4880 C CA . THR B 1 204 ? -0.417 -23.359 -4.488 1 97.31 204 THR B CA 1
ATOM 4881 C C . THR B 1 204 ? 0.753 -22.516 -4.988 1 97.31 204 THR B C 1
ATOM 4883 O O . THR B 1 204 ? 1.837 -23.047 -5.25 1 97.31 204 THR B O 1
ATOM 4886 N N . GLU B 1 205 ? 0.632 -21.219 -5.125 1 97.31 205 GLU B N 1
ATOM 4887 C CA . GLU B 1 205 ? 1.596 -20.375 -5.824 1 97.31 205 GLU B CA 1
ATOM 4888 C C . GLU B 1 205 ? 2.969 -20.438 -5.16 1 97.31 205 GLU B C 1
ATOM 4890 O O . GLU B 1 205 ? 3.979 -20.672 -5.828 1 97.31 205 GLU B O 1
ATOM 4895 N N . ALA B 1 206 ? 2.938 -20.25 -3.873 1 98.38 206 ALA B N 1
ATOM 4896 C CA . ALA B 1 206 ? 4.215 -20.234 -3.166 1 98.38 206 ALA B CA 1
ATOM 4897 C C . ALA B 1 206 ? 4.898 -21.609 -3.234 1 98.38 206 ALA B C 1
ATOM 4899 O O . ALA B 1 206 ? 6.094 -21.688 -3.516 1 98.38 206 ALA B O 1
ATOM 4900 N N . LEU B 1 207 ? 4.168 -22.625 -3.002 1 98.56 207 LEU B N 1
ATOM 4901 C CA . LEU B 1 207 ? 4.734 -23.969 -3.002 1 98.56 207 LEU B CA 1
ATOM 4902 C C . LEU B 1 207 ? 5.234 -24.344 -4.391 1 98.56 207 LEU B C 1
ATOM 4904 O O . LEU B 1 207 ? 6.312 -24.938 -4.531 1 98.56 207 LEU B O 1
ATOM 4908 N N . PHE B 1 208 ? 4.43 -24.062 -5.383 1 98.56 208 PHE B N 1
ATOM 4909 C CA . PHE B 1 208 ? 4.863 -24.312 -6.75 1 98.56 208 PHE B CA 1
ATOM 4910 C C . PHE B 1 208 ? 6.184 -23.609 -7.047 1 98.56 208 PHE B C 1
ATOM 4912 O O . PHE B 1 208 ? 7.113 -24.234 -7.566 1 98.56 208 PHE B O 1
ATOM 4919 N N . LEU B 1 209 ? 6.25 -22.344 -6.707 1 98.75 209 LEU B N 1
ATOM 4920 C CA . LEU B 1 209 ? 7.449 -21.547 -6.992 1 98.75 209 LEU B CA 1
ATOM 4921 C C . LEU B 1 209 ? 8.641 -22.078 -6.207 1 98.75 209 LEU B C 1
ATOM 4923 O O . LEU B 1 209 ? 9.781 -22.031 -6.691 1 98.75 209 LEU B O 1
ATOM 4927 N N . ALA B 1 210 ? 8.445 -22.578 -5.043 1 98.62 210 ALA B N 1
ATOM 4928 C CA . ALA B 1 210 ? 9.508 -23.109 -4.191 1 98.62 210 ALA B CA 1
ATOM 4929 C C . ALA B 1 210 ? 10.148 -24.344 -4.812 1 98.62 210 ALA B C 1
ATOM 4931 O O . ALA B 1 210 ? 11.281 -24.703 -4.477 1 98.62 210 ALA B O 1
ATOM 4932 N N . PHE B 1 211 ? 9.43 -25 -5.66 1 98.69 211 PHE B N 1
ATOM 4933 C CA . PHE B 1 211 ? 9.977 -26.141 -6.395 1 98.69 211 PHE B CA 1
ATOM 4934 C C . PHE B 1 211 ? 10.461 -25.703 -7.773 1 98.69 211 PHE B C 1
ATOM 4936 O O . PHE B 1 211 ? 11.555 -26.078 -8.195 1 98.69 211 PHE B O 1
ATOM 4943 N N . ALA B 1 212 ? 9.672 -24.938 -8.414 1 98.62 212 ALA B N 1
ATOM 4944 C CA . ALA B 1 212 ? 9.898 -24.594 -9.812 1 98.62 212 ALA B CA 1
ATOM 4945 C C . ALA B 1 212 ? 11.164 -23.766 -9.977 1 98.62 212 ALA B C 1
ATOM 4947 O O . ALA B 1 212 ? 11.961 -24 -10.891 1 98.62 212 ALA B O 1
ATOM 4948 N N . LEU B 1 213 ? 11.344 -22.766 -9.141 1 98.62 213 LEU B N 1
ATOM 4949 C CA . LEU B 1 213 ? 12.469 -21.859 -9.305 1 98.62 213 LEU B CA 1
ATOM 4950 C C . LEU B 1 213 ? 13.789 -22.562 -8.992 1 98.62 213 LEU B C 1
ATOM 4952 O O . LEU B 1 213 ? 14.758 -22.422 -9.75 1 98.62 213 LEU B O 1
ATOM 4956 N N . PRO B 1 214 ? 13.891 -23.328 -7.938 1 98.19 214 PRO B N 1
ATOM 4957 C CA . PRO B 1 214 ? 15.109 -24.109 -7.754 1 98.19 214 PRO B CA 1
ATOM 4958 C C . PRO B 1 214 ? 15.344 -25.109 -8.883 1 98.19 214 PRO B C 1
ATOM 4960 O O . PRO B 1 214 ? 16.5 -25.406 -9.219 1 98.19 214 PRO B O 1
ATOM 4963 N N . ALA B 1 215 ? 14.258 -25.656 -9.406 1 98.31 215 ALA B N 1
ATOM 4964 C CA . ALA B 1 215 ? 14.414 -26.531 -10.57 1 98.31 215 ALA B CA 1
ATOM 4965 C C . ALA B 1 215 ? 15.078 -25.797 -11.727 1 98.31 215 ALA B C 1
ATOM 4967 O O . ALA B 1 215 ? 16.016 -26.312 -12.344 1 98.31 215 ALA B O 1
ATOM 4968 N N . TRP B 1 216 ? 14.602 -24.625 -11.977 1 97.75 216 TRP B N 1
ATOM 4969 C CA . TRP B 1 216 ? 15.164 -23.812 -13.047 1 97.75 216 TRP B CA 1
ATOM 4970 C C . TRP B 1 216 ? 16.625 -23.469 -12.758 1 97.75 216 TRP B C 1
ATOM 4972 O O . TRP B 1 216 ? 17.469 -23.516 -13.656 1 97.75 216 TRP B O 1
ATOM 4982 N N . LEU B 1 217 ? 16.875 -23.109 -11.547 1 96.25 217 LEU B N 1
ATOM 4983 C CA . LEU B 1 217 ? 18.25 -22.797 -11.133 1 96.25 217 LEU B CA 1
ATOM 4984 C C . LEU B 1 217 ? 19.156 -24 -11.336 1 96.25 217 LEU B C 1
ATOM 4986 O O . LEU B 1 217 ? 20.297 -23.859 -11.812 1 96.25 217 LEU B O 1
ATOM 4990 N N . ALA B 1 218 ? 18.734 -25.172 -10.977 1 96.06 218 ALA B N 1
ATOM 4991 C CA . ALA B 1 218 ? 19.5 -26.391 -11.18 1 96.06 218 ALA B CA 1
ATOM 4992 C C . ALA B 1 218 ? 19.766 -26.625 -12.656 1 96.06 218 ALA B C 1
ATOM 4994 O O . ALA B 1 218 ? 20.875 -27.047 -13.031 1 96.06 218 ALA B O 1
ATOM 4995 N N . ALA B 1 219 ? 18.812 -26.375 -13.445 1 95.25 219 ALA B N 1
ATOM 4996 C CA . ALA B 1 219 ? 18.984 -26.531 -14.891 1 95.25 219 ALA B CA 1
ATOM 4997 C C . ALA B 1 219 ? 20.031 -25.547 -15.422 1 95.25 219 ALA B C 1
ATOM 4999 O O . ALA B 1 219 ? 20.828 -25.906 -16.297 1 95.25 219 ALA B O 1
ATOM 5000 N N . GLU B 1 220 ? 19.969 -24.359 -14.898 1 93.25 220 GLU B N 1
ATOM 5001 C CA . GLU B 1 220 ? 20.953 -23.359 -15.297 1 93.25 220 GLU B CA 1
ATOM 5002 C C . GLU B 1 220 ? 22.375 -23.812 -14.938 1 93.25 220 GLU B C 1
ATOM 5004 O O . GLU B 1 220 ? 23.328 -23.438 -15.602 1 93.25 220 GLU B O 1
ATOM 5009 N N . ARG B 1 221 ? 22.438 -24.672 -14.023 1 90.19 221 ARG B N 1
ATOM 5010 C CA . ARG B 1 221 ? 23.719 -25.188 -13.578 1 90.19 221 ARG B CA 1
ATOM 5011 C C . ARG B 1 221 ? 23.984 -26.578 -14.141 1 90.19 221 ARG B C 1
ATOM 5013 O O . ARG B 1 221 ? 24.875 -27.281 -13.664 1 90.19 221 ARG B O 1
ATOM 5020 N N . HIS B 1 222 ? 23.188 -27.047 -14.922 1 90.81 222 HIS B N 1
ATOM 5021 C CA . HIS B 1 222 ? 23.297 -28.312 -15.641 1 90.81 222 HIS B CA 1
ATOM 5022 C C . HIS B 1 222 ? 23.188 -29.5 -14.695 1 90.81 222 HIS B C 1
ATOM 5024 O O . HIS B 1 222 ? 23.844 -30.531 -14.891 1 90.81 222 HIS B O 1
ATOM 5030 N N . ARG B 1 223 ? 22.5 -29.234 -13.641 1 93.25 223 ARG B N 1
ATOM 5031 C CA . ARG B 1 223 ? 22.141 -30.344 -12.758 1 93.25 223 ARG B CA 1
ATOM 5032 C C . ARG B 1 223 ? 20.766 -30.891 -13.102 1 93.25 223 ARG B C 1
ATOM 5034 O O . ARG B 1 223 ? 19.812 -30.688 -12.344 1 93.25 223 ARG B O 1
ATOM 5041 N N . TRP B 1 224 ? 20.719 -31.719 -14.055 1 94.19 224 TRP B N 1
ATOM 5042 C CA . TRP B 1 224 ? 19.469 -32.094 -14.719 1 94.19 224 TRP B CA 1
ATOM 5043 C C . TRP B 1 224 ? 18.641 -33.031 -13.852 1 94.19 224 TRP B C 1
ATOM 5045 O O . TRP B 1 224 ? 17.406 -32.969 -13.844 1 94.19 224 TRP B O 1
ATOM 5055 N N . ALA B 1 225 ? 19.312 -33.906 -13.086 1 95 225 ALA B N 1
ATOM 5056 C CA . ALA B 1 225 ? 18.578 -34.812 -12.195 1 95 225 ALA B CA 1
ATOM 5057 C C . ALA B 1 225 ? 17.797 -34 -11.133 1 95 225 ALA B C 1
ATOM 5059 O O . ALA B 1 225 ? 16.625 -34.281 -10.898 1 95 225 ALA B O 1
ATOM 5060 N N . LEU B 1 226 ? 18.484 -33.094 -10.562 1 95.94 226 LEU B N 1
ATOM 5061 C CA . LEU B 1 226 ? 17.859 -32.25 -9.539 1 95.94 226 LEU B CA 1
ATOM 5062 C C . LEU B 1 226 ? 16.75 -31.406 -10.148 1 95.94 226 LEU B C 1
ATOM 5064 O O . LEU B 1 226 ? 15.68 -31.25 -9.547 1 95.94 226 LEU B O 1
ATOM 5068 N N . ALA B 1 227 ? 17 -30.859 -11.297 1 97.5 227 ALA B N 1
ATOM 5069 C CA . ALA B 1 227 ? 15.984 -30.062 -11.992 1 97.5 227 ALA B CA 1
ATOM 5070 C C . ALA B 1 227 ? 14.727 -30.875 -12.266 1 97.5 227 ALA B C 1
ATOM 5072 O O . ALA B 1 227 ? 13.609 -30.406 -12.055 1 97.5 227 ALA B O 1
ATOM 5073 N N . ALA B 1 228 ? 14.953 -32.094 -12.625 1 97.31 228 ALA B N 1
ATOM 5074 C CA . ALA B 1 228 ? 13.844 -32.969 -12.977 1 97.31 228 ALA B CA 1
ATOM 5075 C C . ALA B 1 228 ? 13.047 -33.344 -11.742 1 97.31 228 ALA B C 1
ATOM 5077 O O . ALA B 1 228 ? 11.812 -33.375 -11.766 1 97.31 228 ALA B O 1
ATOM 5078 N N . VAL B 1 229 ? 13.742 -33.688 -10.68 1 98.06 229 VAL B N 1
ATOM 5079 C CA . VAL B 1 229 ? 13.07 -34.094 -9.453 1 98.06 229 VAL B CA 1
ATOM 5080 C C . VAL B 1 229 ? 12.258 -32.906 -8.906 1 98.06 229 VAL B C 1
ATOM 5082 O O . VAL B 1 229 ? 11.086 -33.062 -8.555 1 98.06 229 VAL B O 1
ATOM 5085 N N . LEU B 1 230 ? 12.844 -31.766 -8.859 1 98.5 230 LEU B N 1
ATOM 5086 C CA . LEU B 1 230 ? 12.148 -30.562 -8.398 1 98.5 230 LEU B CA 1
ATOM 5087 C C . LEU B 1 230 ? 11.008 -30.203 -9.344 1 98.5 230 LEU B C 1
ATOM 5089 O O . LEU B 1 230 ? 9.953 -29.75 -8.898 1 98.5 230 LEU B O 1
ATOM 5093 N N . GLY B 1 231 ? 11.242 -30.391 -10.625 1 98.5 231 GLY B N 1
ATOM 5094 C CA . GLY B 1 231 ? 10.18 -30.188 -11.594 1 98.5 231 GLY B CA 1
ATOM 5095 C C . GLY B 1 231 ? 8.992 -31.125 -11.383 1 98.5 231 GLY B C 1
ATOM 5096 O O . GLY B 1 231 ? 7.84 -30.703 -11.523 1 98.5 231 GLY B O 1
ATOM 5097 N N . ALA B 1 232 ? 9.312 -32.344 -11.07 1 98.5 232 ALA B N 1
ATOM 5098 C CA . ALA B 1 232 ? 8.258 -33.312 -10.781 1 98.5 232 ALA B CA 1
ATOM 5099 C C . ALA B 1 232 ? 7.453 -32.875 -9.555 1 98.5 232 ALA B C 1
ATOM 5101 O O . ALA B 1 232 ? 6.227 -32.969 -9.547 1 98.5 232 ALA B O 1
ATOM 5102 N N . LEU B 1 233 ? 8.133 -32.469 -8.555 1 98.5 233 LEU B N 1
ATOM 5103 C CA . LEU B 1 233 ? 7.457 -31.984 -7.352 1 98.5 233 LEU B CA 1
ATOM 5104 C C . LEU B 1 233 ? 6.578 -30.781 -7.656 1 98.5 233 LEU B C 1
ATOM 5106 O O . LEU B 1 233 ? 5.473 -30.656 -7.121 1 98.5 233 LEU B O 1
ATOM 5110 N N . ALA B 1 234 ? 7.047 -29.891 -8.531 1 98.62 234 ALA B N 1
ATOM 5111 C CA . ALA B 1 234 ? 6.25 -28.734 -8.945 1 98.62 234 ALA B CA 1
ATOM 5112 C C . ALA B 1 234 ? 4.969 -29.188 -9.648 1 98.62 234 ALA B C 1
ATOM 5114 O O . ALA B 1 234 ? 3.898 -28.609 -9.422 1 98.62 234 ALA B O 1
ATOM 5115 N N . THR B 1 235 ? 5.094 -30.266 -10.414 1 98.19 235 THR B N 1
ATOM 5116 C CA . THR B 1 235 ? 3.949 -30.75 -11.172 1 98.19 235 THR B CA 1
ATOM 5117 C C . THR B 1 235 ? 2.914 -31.375 -10.234 1 98.19 235 THR B C 1
ATOM 5119 O O . THR B 1 235 ? 1.722 -31.391 -10.547 1 98.19 235 THR B O 1
ATOM 5122 N N . THR B 1 236 ? 3.316 -31.875 -9.117 1 98 236 THR B N 1
ATOM 5123 C CA . THR B 1 236 ? 2.35 -32.406 -8.156 1 98 236 THR B CA 1
ATOM 5124 C C . THR B 1 236 ? 1.464 -31.281 -7.613 1 98 236 THR B C 1
ATOM 5126 O O . THR B 1 236 ? 0.385 -31.547 -7.074 1 98 236 THR B O 1
ATOM 5129 N N . VAL B 1 237 ? 1.926 -30.078 -7.734 1 97.88 237 VAL B N 1
ATOM 5130 C CA . VAL B 1 237 ? 1.249 -28.953 -7.102 1 97.88 237 VAL B CA 1
ATOM 5131 C C . VAL B 1 237 ? 0.259 -28.328 -8.086 1 97.88 237 VAL B C 1
ATOM 5133 O O . VAL B 1 237 ? -0.867 -27.984 -7.711 1 97.88 237 VAL B O 1
ATOM 5136 N N . ARG B 1 238 ? 0.703 -28.156 -9.297 1 94.44 238 ARG B N 1
ATOM 5137 C CA . ARG B 1 238 ? -0.112 -27.5 -10.312 1 94.44 238 ARG B CA 1
ATOM 5138 C C . ARG B 1 238 ? 0.25 -27.984 -11.711 1 94.44 238 ARG B C 1
ATOM 5140 O O . ARG B 1 238 ? 1.366 -28.453 -11.938 1 94.44 238 ARG B O 1
ATOM 5147 N N . VAL B 1 239 ? -0.643 -27.766 -12.609 1 92.19 239 VAL B N 1
ATOM 5148 C CA . VAL B 1 239 ? -0.464 -28.188 -13.992 1 92.19 239 VAL B CA 1
ATOM 5149 C C . VAL B 1 239 ? 0.651 -27.375 -14.641 1 92.19 239 VAL B C 1
ATOM 5151 O O . VAL B 1 239 ? 1.293 -27.828 -15.594 1 92.19 239 VAL B O 1
ATOM 5154 N N . SER B 1 240 ? 0.931 -26.172 -14.133 1 95 240 SER B N 1
ATOM 5155 C CA . SER B 1 240 ? 2 -25.312 -14.641 1 95 240 SER B CA 1
ATOM 5156 C C . SER B 1 240 ? 3.348 -26.031 -14.594 1 95 240 SER B C 1
ATOM 5158 O O . SER B 1 240 ? 4.293 -25.625 -15.273 1 95 240 SER B O 1
ATOM 5160 N N . GLY B 1 241 ? 3.441 -27.047 -13.789 1 97.19 241 GLY B N 1
ATOM 5161 C CA . GLY B 1 241 ? 4.645 -27.859 -13.766 1 97.19 241 GLY B CA 1
ATOM 5162 C C . GLY B 1 241 ? 4.973 -28.484 -15.109 1 97.19 241 GLY B C 1
ATOM 5163 O O . GLY B 1 241 ? 6.141 -28.688 -15.438 1 97.19 241 GLY B O 1
ATOM 5164 N N . LEU B 1 242 ? 3.943 -28.766 -15.891 1 96.06 242 LEU B N 1
ATOM 5165 C CA . LEU B 1 242 ? 4.156 -29.297 -17.234 1 96.06 242 LEU B CA 1
ATOM 5166 C C . LEU B 1 242 ? 4.766 -28.25 -18.156 1 96.06 242 LEU B C 1
ATOM 5168 O O . LEU B 1 242 ? 5.555 -28.578 -19.047 1 96.06 242 LEU B O 1
ATOM 5172 N N . PHE B 1 243 ? 4.336 -27.031 -17.953 1 97.5 243 PHE B N 1
ATOM 5173 C CA . PHE B 1 243 ? 4.938 -25.953 -18.734 1 97.5 243 PHE B CA 1
ATOM 5174 C C . PHE B 1 243 ? 6.41 -25.781 -18.375 1 97.5 243 PHE B C 1
ATOM 5176 O O . PHE B 1 243 ? 7.242 -25.562 -19.25 1 97.5 243 PHE B O 1
ATOM 5183 N N . LEU B 1 244 ? 6.695 -25.922 -17.109 1 98.06 244 LEU B N 1
ATOM 5184 C CA . LEU B 1 244 ? 8.086 -25.891 -16.656 1 98.06 244 LEU B CA 1
ATOM 5185 C C . LEU B 1 244 ? 8.867 -27.047 -17.266 1 98.06 244 LEU B C 1
ATOM 5187 O O . LEU B 1 244 ? 10.008 -26.859 -17.703 1 98.06 244 LEU B O 1
ATOM 5191 N N . ALA B 1 245 ? 8.273 -28.219 -17.297 1 97.69 245 ALA B N 1
ATOM 5192 C CA . ALA B 1 245 ? 8.914 -29.391 -17.906 1 97.69 245 ALA B CA 1
ATOM 5193 C C . ALA B 1 245 ? 9.297 -29.109 -19.359 1 97.69 245 ALA B C 1
ATOM 5195 O O . ALA B 1 245 ? 10.406 -29.422 -19.781 1 97.69 245 ALA B O 1
ATOM 5196 N N . ALA B 1 246 ? 8.367 -28.531 -20.047 1 97.81 246 ALA B N 1
ATOM 5197 C CA . ALA B 1 246 ? 8.641 -28.172 -21.438 1 97.81 246 ALA B CA 1
ATOM 5198 C C . ALA B 1 246 ? 9.797 -27.188 -21.547 1 97.81 246 ALA B C 1
ATOM 5200 O O . ALA B 1 246 ? 10.672 -27.344 -22.406 1 97.81 246 ALA B O 1
ATOM 5201 N N . ALA B 1 247 ? 9.805 -26.234 -20.719 1 98.12 247 ALA B N 1
ATOM 5202 C CA . ALA B 1 247 ? 10.883 -25.25 -20.703 1 98.12 247 ALA B CA 1
ATOM 5203 C C . ALA B 1 247 ? 12.219 -25.906 -20.375 1 98.12 247 ALA B C 1
ATOM 5205 O O . ALA B 1 247 ? 13.25 -25.562 -20.953 1 98.12 247 ALA B O 1
ATOM 5206 N N . LEU B 1 248 ? 12.25 -26.828 -19.453 1 97.44 248 LEU B N 1
ATOM 5207 C CA . LEU B 1 248 ? 13.469 -27.547 -19.094 1 97.44 248 LEU B CA 1
ATOM 5208 C C . LEU B 1 248 ? 14 -28.359 -20.266 1 97.44 248 LEU B C 1
ATOM 5210 O O . LEU B 1 248 ? 15.211 -28.422 -20.484 1 97.44 248 LEU B O 1
ATOM 5214 N N . VAL B 1 249 ? 13.102 -28.953 -21.016 1 96.56 249 VAL B N 1
ATOM 5215 C CA . VAL B 1 249 ? 13.492 -29.719 -22.188 1 96.56 249 VAL B CA 1
ATOM 5216 C C . VAL B 1 249 ? 14.164 -28.797 -23.203 1 96.56 249 VAL B C 1
ATOM 5218 O O . VAL B 1 249 ? 15.234 -29.109 -23.734 1 96.56 249 VAL B O 1
ATOM 5221 N N . VAL B 1 250 ? 13.539 -27.672 -23.406 1 96.44 250 VAL B N 1
ATOM 5222 C CA . VAL B 1 250 ? 14.102 -26.703 -24.344 1 96.44 250 VAL B CA 1
ATOM 5223 C C . VAL B 1 250 ? 15.453 -26.219 -23.844 1 96.44 250 VAL B C 1
ATOM 5225 O O . VAL B 1 250 ? 16.406 -26.062 -24.625 1 96.44 250 VAL B O 1
ATOM 5228 N N . ARG B 1 251 ? 15.531 -25.953 -22.594 1 95.12 251 ARG B N 1
ATOM 5229 C CA . ARG B 1 251 ? 16.797 -25.516 -22.031 1 95.12 251 ARG B CA 1
ATOM 5230 C C . ARG B 1 251 ? 17.875 -26.578 -22.219 1 95.12 251 ARG B C 1
ATOM 5232 O O . ARG B 1 251 ? 19.031 -26.25 -22.531 1 95.12 251 ARG B O 1
ATOM 5239 N N . PHE B 1 252 ? 17.562 -27.75 -22.016 1 94.06 252 PHE B N 1
ATOM 5240 C CA . PHE B 1 252 ? 18.484 -28.859 -22.234 1 94.06 252 PHE B CA 1
ATOM 5241 C C . PHE B 1 252 ? 18.953 -28.906 -23.688 1 94.06 252 PHE B C 1
ATOM 5243 O O . PHE B 1 252 ? 20.156 -29.062 -23.953 1 94.06 252 PHE B O 1
ATOM 5250 N N . LEU B 1 253 ? 18.016 -28.797 -24.594 1 92.62 253 LEU B N 1
ATOM 5251 C CA . LEU B 1 253 ? 18.344 -28.844 -26.016 1 92.62 253 LEU B CA 1
ATOM 5252 C C . LEU B 1 253 ? 19.266 -27.688 -26.406 1 92.62 253 LEU B C 1
ATOM 5254 O O . LEU B 1 253 ? 20.203 -27.859 -27.172 1 92.62 253 LEU B O 1
ATOM 5258 N N . VAL B 1 254 ? 18.953 -26.547 -25.859 1 91.19 254 VAL B N 1
ATOM 5259 C CA . VAL B 1 254 ? 19.781 -25.375 -26.125 1 91.19 254 VAL B CA 1
ATOM 5260 C C . VAL B 1 254 ? 21.172 -25.609 -25.562 1 91.19 254 VAL B C 1
ATOM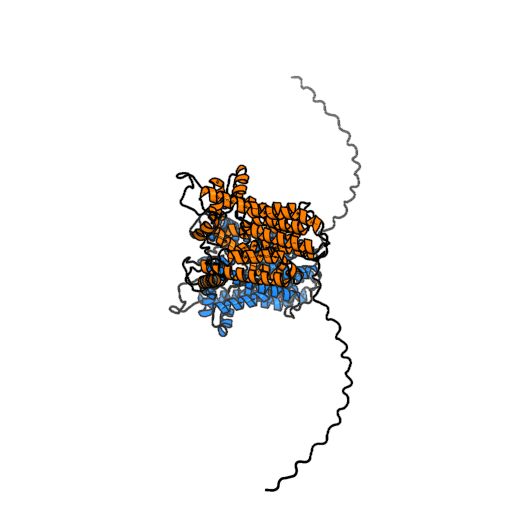 5262 O O . VAL B 1 254 ? 22.172 -25.281 -26.219 1 91.19 254 VAL B O 1
ATOM 5265 N N . ALA B 1 255 ? 21.266 -26.125 -24.375 1 88.31 255 ALA B N 1
ATOM 5266 C CA . ALA B 1 255 ? 22.547 -26.391 -23.734 1 88.31 255 ALA B CA 1
ATOM 5267 C C . ALA B 1 255 ? 23.328 -27.453 -24.516 1 88.31 255 ALA B C 1
ATOM 5269 O O . ALA B 1 255 ? 24.562 -27.375 -24.641 1 88.31 255 ALA B O 1
ATOM 5270 N N . ALA B 1 256 ? 22.656 -28.422 -24.969 1 86 256 ALA B N 1
ATOM 5271 C CA . ALA B 1 256 ? 23.281 -29.5 -25.734 1 86 256 ALA B CA 1
ATOM 5272 C C . ALA B 1 256 ? 23.844 -28.969 -27.047 1 86 256 ALA B C 1
ATOM 5274 O O . ALA B 1 256 ? 24.906 -29.422 -27.5 1 86 256 ALA B O 1
ATOM 5275 N N . ARG B 1 257 ? 23.188 -28.125 -27.625 1 84.56 257 ARG B N 1
ATOM 5276 C CA . ARG B 1 257 ? 23.625 -27.547 -28.875 1 84.56 257 ARG B CA 1
ATOM 5277 C C . ARG B 1 257 ? 24.844 -26.641 -28.672 1 84.56 257 ARG B C 1
ATOM 5279 O O . ARG B 1 257 ? 25.734 -26.578 -29.531 1 84.56 257 ARG B O 1
ATOM 5286 N N . GLU B 1 258 ? 24.922 -26 -27.625 1 79.88 258 GLU B N 1
ATOM 5287 C CA . GLU B 1 258 ? 26.031 -25.078 -27.328 1 79.88 258 GLU B CA 1
ATOM 5288 C C . GLU B 1 258 ? 27.297 -25.859 -26.969 1 79.88 258 GLU B C 1
ATOM 5290 O O . GLU B 1 258 ? 28.406 -25.375 -27.234 1 79.88 258 GLU B O 1
ATOM 5295 N N . SER B 1 259 ? 27.359 -26.891 -26.141 1 72.06 259 SER B N 1
ATOM 5296 C CA . SER B 1 259 ? 28.547 -27.578 -25.609 1 72.06 259 SER B CA 1
ATOM 5297 C C . SER B 1 259 ? 29.141 -28.516 -26.656 1 72.06 259 SER B C 1
ATOM 5299 O O . SER B 1 259 ? 30.297 -28.922 -26.531 1 72.06 259 SER B O 1
ATOM 5301 N N . GLY B 1 260 ? 28.797 -28.609 -27.922 1 61.97 260 GLY B N 1
ATOM 5302 C CA . GLY B 1 260 ? 29.375 -29.547 -28.875 1 61.97 260 GLY B CA 1
ATOM 5303 C C . GLY B 1 260 ? 29.469 -30.969 -28.359 1 61.97 260 GLY B C 1
ATOM 5304 O O . GLY B 1 260 ? 29.797 -31.891 -29.094 1 61.97 260 GLY B O 1
ATOM 5305 N N . ARG B 1 261 ? 29.609 -31.266 -27.078 1 60.09 261 ARG B N 1
ATOM 5306 C CA . ARG B 1 261 ? 29.812 -32.594 -26.5 1 60.09 261 ARG B CA 1
ATOM 5307 C C . ARG B 1 261 ? 28.484 -33.312 -26.297 1 60.09 261 ARG B C 1
ATOM 5309 O O . ARG B 1 261 ? 28.125 -33.656 -25.172 1 60.09 261 ARG B O 1
ATOM 5316 N N . GLY B 1 262 ? 27.719 -33.469 -27.234 1 55.47 262 GLY B N 1
ATOM 5317 C CA . GLY B 1 262 ? 26.344 -33.906 -27.344 1 55.47 262 GLY B CA 1
ATOM 5318 C C . GLY B 1 262 ? 26.062 -35.219 -26.594 1 55.47 262 GLY B C 1
ATOM 5319 O O . GLY B 1 262 ? 25.078 -35.312 -25.859 1 55.47 262 GLY B O 1
ATOM 5320 N N . HIS B 1 263 ? 26.969 -36.156 -26.688 1 56.59 263 HIS B N 1
ATOM 5321 C CA . HIS B 1 263 ? 26.609 -37.531 -26.328 1 56.59 263 HIS B CA 1
ATOM 5322 C C . HIS B 1 263 ? 26.453 -37.688 -24.812 1 56.59 263 HIS B C 1
ATOM 5324 O O . HIS B 1 263 ? 25.531 -38.375 -24.359 1 56.59 263 HIS B O 1
ATOM 5330 N N . ARG B 1 264 ? 27.375 -37.125 -24 1 57.22 264 ARG B N 1
ATOM 5331 C CA . ARG B 1 264 ? 27.375 -37.312 -22.547 1 57.22 264 ARG B CA 1
ATOM 5332 C C . ARG B 1 264 ? 26.203 -36.594 -21.906 1 57.22 264 ARG B C 1
ATOM 5334 O O . ARG B 1 264 ? 25.656 -37.062 -20.906 1 57.22 264 ARG B O 1
ATOM 5341 N N . ARG B 1 265 ? 25.672 -35.688 -22.578 1 66 265 ARG B N 1
ATOM 5342 C CA . ARG B 1 265 ? 24.609 -34.875 -21.984 1 66 265 ARG B CA 1
ATOM 5343 C C . ARG B 1 265 ? 23.234 -35.5 -22.234 1 66 265 ARG B C 1
ATOM 5345 O O . ARG B 1 265 ? 22.328 -35.344 -21.422 1 66 265 ARG B O 1
ATOM 5352 N N . TRP B 1 266 ? 23.328 -36.469 -23.266 1 78.44 266 TRP B N 1
ATOM 5353 C CA . TRP B 1 266 ? 22.062 -37.062 -23.625 1 78.44 266 TRP B CA 1
ATOM 5354 C C . TRP B 1 266 ? 21.672 -38.156 -22.625 1 78.44 266 TRP B C 1
ATOM 5356 O O . TRP B 1 266 ? 20.516 -38.562 -22.547 1 78.44 266 TRP B O 1
ATOM 5366 N N . ARG B 1 267 ? 22.719 -38.562 -21.781 1 77.44 267 ARG B N 1
ATOM 5367 C CA . ARG B 1 267 ? 22.422 -39.531 -20.75 1 77.44 267 ARG B CA 1
ATOM 5368 C C . ARG B 1 267 ? 21.484 -38.938 -19.703 1 77.44 267 ARG B C 1
ATOM 5370 O O . ARG B 1 267 ? 20.75 -39.688 -19.031 1 77.44 267 ARG B O 1
ATOM 5377 N N . SER B 1 268 ? 21.469 -37.688 -19.656 1 85.88 268 SER B N 1
ATOM 5378 C CA . SER B 1 268 ? 20.625 -37 -18.656 1 85.88 268 SER B CA 1
ATOM 5379 C C . SER B 1 268 ? 19.266 -36.656 -19.219 1 85.88 268 SER B C 1
ATOM 5381 O O . SER B 1 268 ? 18.391 -36.156 -18.5 1 85.88 268 SER B O 1
ATOM 5383 N N . ALA B 1 269 ? 19 -36.938 -20.5 1 88.56 269 ALA B N 1
ATOM 5384 C CA . ALA B 1 269 ? 17.75 -36.594 -21.156 1 88.56 269 ALA B CA 1
ATOM 5385 C C . ALA B 1 269 ? 16.578 -37.375 -20.562 1 88.56 269 ALA B C 1
ATOM 5387 O O . ALA B 1 269 ? 15.453 -36.875 -20.516 1 88.56 269 ALA B O 1
ATOM 5388 N N . GLY B 1 270 ? 16.859 -38.562 -20.109 1 89.75 270 GLY B N 1
ATOM 5389 C CA . GLY B 1 270 ? 15.812 -39.375 -19.516 1 89.75 270 GLY B CA 1
ATOM 5390 C C . GLY B 1 270 ? 15.188 -38.75 -18.281 1 89.75 270 GLY B C 1
ATOM 5391 O O . GLY B 1 270 ? 14 -38.969 -18.016 1 89.75 270 GLY B O 1
ATOM 5392 N N . TRP B 1 271 ? 15.969 -38 -17.516 1 91 271 TRP B N 1
ATOM 5393 C CA . TRP B 1 271 ? 15.484 -37.344 -16.312 1 91 271 TRP B CA 1
ATOM 5394 C C . TRP B 1 271 ? 14.367 -36.344 -16.641 1 91 271 TRP B C 1
ATOM 5396 O O . TRP B 1 271 ? 13.484 -36.094 -15.812 1 91 271 TRP B O 1
ATOM 5406 N N . LEU B 1 272 ? 14.352 -35.844 -17.859 1 93.31 272 LEU B N 1
ATOM 5407 C CA . LEU B 1 272 ? 13.453 -34.75 -18.219 1 93.31 272 LEU B CA 1
ATOM 5408 C C . LEU B 1 272 ? 12.031 -35.281 -18.438 1 93.31 272 LEU B C 1
ATOM 5410 O O . LEU B 1 272 ? 11.094 -34.469 -18.547 1 93.31 272 LEU B O 1
ATOM 5414 N N . ALA B 1 273 ? 11.828 -36.531 -18.344 1 94.12 273 ALA B N 1
ATOM 5415 C CA . ALA B 1 273 ? 10.492 -37.125 -18.406 1 94.12 273 ALA B CA 1
ATOM 5416 C C . ALA B 1 273 ? 9.844 -37.156 -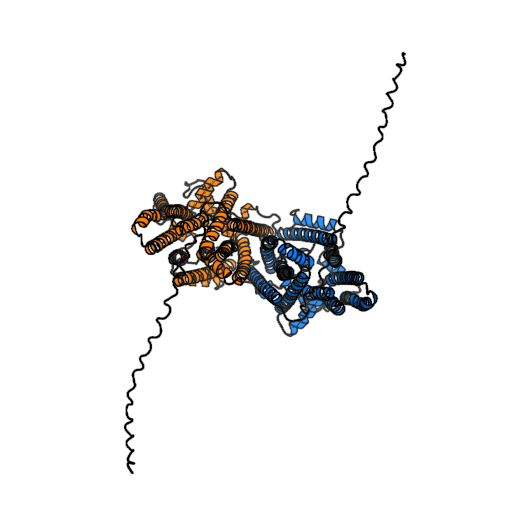17.031 1 94.12 273 ALA B C 1
ATOM 5418 O O . ALA B 1 273 ? 8.617 -37.25 -16.922 1 94.12 273 ALA B O 1
ATOM 5419 N N . LEU B 1 274 ? 10.641 -37.031 -16.031 1 95.62 274 LEU B N 1
ATOM 5420 C CA . LEU B 1 274 ? 10.203 -37.188 -14.641 1 95.62 274 LEU B CA 1
ATOM 5421 C C . LEU B 1 274 ? 9.133 -36.156 -14.289 1 95.62 274 LEU B C 1
ATOM 5423 O O . LEU B 1 274 ? 8.156 -36.469 -13.617 1 95.62 274 LEU B O 1
ATOM 5427 N N . PRO B 1 275 ? 9.258 -34.969 -14.742 1 97 275 PRO B N 1
ATOM 5428 C CA . PRO B 1 275 ? 8.273 -33.969 -14.359 1 97 275 PRO B CA 1
ATOM 5429 C C . PRO B 1 275 ? 6.879 -34.25 -14.898 1 97 275 PRO B C 1
ATOM 5431 O O . PRO B 1 275 ? 5.891 -33.719 -14.383 1 97 275 PRO B O 1
ATOM 5434 N N . ALA B 1 276 ? 6.719 -35.062 -15.852 1 95.75 276 ALA B N 1
ATOM 5435 C CA . ALA B 1 276 ? 5.414 -35.406 -16.422 1 95.75 276 ALA B CA 1
ATOM 5436 C C . ALA B 1 276 ? 4.719 -36.5 -15.633 1 95.75 276 ALA B C 1
ATOM 5438 O O . ALA B 1 276 ? 3.508 -36.688 -15.758 1 95.75 276 ALA B O 1
ATOM 5439 N N . LEU B 1 277 ? 5.43 -37.125 -14.805 1 96.31 277 LEU B N 1
ATOM 5440 C CA . LEU B 1 277 ? 4.938 -38.344 -14.133 1 96.31 277 LEU B CA 1
ATOM 5441 C C . LEU B 1 277 ? 3.795 -38 -13.18 1 96.31 277 LEU B C 1
ATOM 5443 O O . LEU B 1 277 ? 2.787 -38.719 -13.133 1 96.31 277 LEU B O 1
ATOM 5447 N N . PRO B 1 278 ? 3.916 -37 -12.391 1 96.75 278 PRO B N 1
ATOM 5448 C CA . PRO B 1 278 ? 2.814 -36.719 -11.477 1 96.75 278 PRO B CA 1
ATOM 5449 C C . PRO B 1 278 ? 1.497 -36.438 -12.195 1 96.75 278 PRO B C 1
ATOM 5451 O O . PRO B 1 278 ? 0.438 -36.875 -11.742 1 96.75 278 PRO B O 1
ATOM 5454 N N . ALA B 1 279 ? 1.521 -35.719 -13.273 1 95 279 ALA B N 1
ATOM 5455 C CA . ALA B 1 279 ? 0.305 -35.438 -14.031 1 95 279 ALA B CA 1
ATOM 5456 C C . ALA B 1 279 ? -0.298 -36.719 -14.602 1 95 279 ALA B C 1
ATOM 5458 O O . ALA B 1 279 ? -1.516 -36.906 -14.57 1 95 279 ALA B O 1
ATOM 5459 N N . LEU B 1 280 ? 0.539 -37.562 -15.102 1 94.69 280 LEU B N 1
ATOM 5460 C CA . LEU B 1 280 ? 0.084 -38.812 -15.641 1 94.69 280 LEU B CA 1
ATOM 5461 C C . LEU B 1 280 ? -0.495 -39.719 -14.547 1 94.69 280 LEU B C 1
ATOM 5463 O O . LEU B 1 280 ? -1.527 -40.344 -14.742 1 94.69 280 LEU B O 1
ATOM 5467 N N . ALA B 1 281 ? 0.176 -39.719 -13.453 1 95.94 281 ALA B N 1
ATOM 5468 C CA . ALA B 1 281 ? -0.291 -40.531 -12.32 1 95.94 281 ALA B CA 1
ATOM 5469 C C . ALA B 1 281 ? -1.643 -40.031 -11.82 1 95.94 281 ALA B C 1
ATOM 5471 O O . ALA B 1 281 ? -2.514 -40.812 -11.461 1 95.94 281 ALA B O 1
ATOM 5472 N N . TYR B 1 282 ? -1.793 -38.781 -11.734 1 94.44 282 TYR B N 1
ATOM 5473 C CA . TYR B 1 282 ? -3.057 -38.188 -11.289 1 94.44 282 TYR B CA 1
ATOM 5474 C C . TYR B 1 282 ? -4.18 -38.531 -12.266 1 94.44 282 TYR B C 1
ATOM 5476 O O . TYR B 1 282 ? -5.289 -38.875 -11.852 1 94.44 282 TYR B O 1
ATOM 5484 N N . SER B 1 283 ? -3.896 -38.375 -13.57 1 92.94 283 SER B N 1
ATOM 5485 C CA . SER B 1 283 ? -4.883 -38.719 -14.586 1 92.94 283 SER B CA 1
ATOM 5486 C C . SER B 1 283 ? -5.293 -40.188 -14.477 1 92.94 283 SER B C 1
ATOM 5488 O O . SER B 1 283 ? -6.469 -40.531 -14.633 1 92.94 283 SER B O 1
ATOM 5490 N N . TRP B 1 284 ? -4.348 -40.969 -14.234 1 94.25 284 TRP B N 1
ATOM 5491 C CA . TRP B 1 284 ? -4.625 -42.406 -14.055 1 94.25 284 TRP B CA 1
ATOM 5492 C C . TRP B 1 284 ? -5.496 -42.625 -12.82 1 94.25 284 TRP B C 1
ATOM 5494 O O . TRP B 1 284 ? -6.426 -43.438 -12.852 1 94.25 284 TRP B O 1
ATOM 5504 N N . TYR B 1 285 ? -5.188 -42 -11.797 1 93.56 285 TYR B N 1
ATOM 5505 C CA . TYR B 1 285 ? -5.969 -42.094 -10.57 1 93.56 285 TYR B CA 1
ATOM 5506 C C . TYR B 1 285 ? -7.414 -41.656 -10.82 1 93.56 285 TYR B C 1
ATOM 5508 O O . TYR B 1 285 ? -8.344 -42.344 -10.391 1 93.56 285 TYR B O 1
ATOM 5516 N N . LEU B 1 286 ? -7.598 -40.562 -11.5 1 91.25 286 LEU B N 1
ATOM 5517 C CA . LEU B 1 286 ? -8.938 -40.062 -11.781 1 91.25 286 LEU B CA 1
ATOM 5518 C C . LEU B 1 286 ? -9.688 -41.031 -12.711 1 91.25 286 LEU B C 1
ATOM 5520 O O . LEU B 1 286 ? -10.891 -41.25 -12.539 1 91.25 286 LEU B O 1
ATOM 5524 N N . GLN B 1 287 ? -8.953 -41.531 -13.609 1 91.56 287 GLN B N 1
ATOM 5525 C CA . GLN B 1 287 ? -9.562 -42.5 -14.508 1 91.56 287 GLN B CA 1
ATOM 5526 C C . GLN B 1 287 ? -10.039 -43.75 -13.742 1 91.56 287 GLN B C 1
ATOM 5528 O O . GLN B 1 287 ? -11.125 -44.25 -14.008 1 91.56 287 GLN B O 1
ATOM 5533 N N . ALA B 1 288 ? -9.352 -44.188 -12.898 1 92.25 288 ALA B N 1
ATOM 5534 C CA . ALA B 1 288 ? -9.68 -45.375 -12.117 1 92.25 288 ALA B CA 1
ATOM 5535 C C . ALA B 1 288 ? -10.883 -45.125 -11.211 1 92.25 288 ALA B C 1
ATOM 5537 O O . ALA B 1 288 ? -11.672 -46.031 -10.945 1 92.25 288 ALA B O 1
ATOM 5538 N N . ARG B 1 289 ? -11.039 -43.938 -10.805 1 88.81 289 ARG B N 1
ATOM 5539 C CA . ARG B 1 289 ? -12.086 -43.625 -9.836 1 88.81 289 ARG B CA 1
ATOM 5540 C C . ARG B 1 289 ? -13.359 -43.156 -10.531 1 88.81 289 ARG B C 1
ATOM 5542 O O . ARG B 1 289 ? -14.461 -43.312 -10.016 1 88.81 289 ARG B O 1
ATOM 5549 N N . THR B 1 290 ? -13.188 -42.531 -11.648 1 87.19 290 THR B N 1
ATOM 5550 C CA . THR B 1 290 ? -14.359 -41.906 -12.273 1 87.19 290 THR B CA 1
ATOM 5551 C C . THR B 1 290 ? -14.625 -42.531 -13.641 1 87.19 290 THR B C 1
ATOM 5553 O O . THR B 1 290 ? -15.711 -42.375 -14.203 1 87.19 290 THR B O 1
ATOM 5556 N N . GLY B 1 291 ? -13.648 -43.125 -14.227 1 88.12 291 GLY B N 1
ATOM 5557 C CA . GLY B 1 291 ? -13.773 -43.688 -15.57 1 88.12 291 GLY B CA 1
ATOM 5558 C C . GLY B 1 291 ? -13.484 -42.688 -16.656 1 88.12 291 GLY B C 1
ATOM 5559 O O . GLY B 1 291 ? -13.656 -42.969 -17.844 1 88.12 291 GLY B O 1
ATOM 5560 N N . ASP B 1 292 ? -13.102 -41.531 -16.312 1 87.94 292 ASP B N 1
ATOM 5561 C CA . ASP B 1 292 ? -12.867 -40.438 -17.25 1 87.94 292 ASP B CA 1
ATOM 5562 C C . ASP B 1 292 ? -11.422 -39.969 -17.188 1 87.94 292 ASP B C 1
ATOM 5564 O O . ASP B 1 292 ? -10.977 -39.406 -16.188 1 87.94 292 ASP B O 1
ATOM 5568 N N . TRP B 1 293 ? -10.727 -40.062 -18.375 1 85.31 293 TRP B N 1
ATOM 5569 C CA . TRP B 1 293 ? -9.328 -39.656 -18.469 1 85.31 293 TRP B CA 1
ATOM 5570 C C . TRP B 1 293 ? -9.195 -38.156 -18.359 1 85.31 293 TRP B C 1
ATOM 5572 O O . TRP B 1 293 ? -8.141 -37.656 -17.984 1 85.31 293 TRP B O 1
ATOM 5582 N N . MET B 1 294 ? -10.203 -37.531 -18.656 1 83.69 294 MET B N 1
ATOM 5583 C CA . MET B 1 294 ? -10.156 -36.062 -18.688 1 83.69 294 MET B CA 1
ATOM 5584 C C . MET B 1 294 ? -10.984 -35.469 -17.562 1 83.69 294 MET B C 1
ATOM 5586 O O . MET B 1 294 ? -11.516 -34.375 -17.688 1 83.69 294 MET B O 1
ATOM 5590 N N . ALA B 1 295 ? -11.062 -36.188 -16.531 1 81.5 295 ALA B N 1
ATOM 5591 C CA . ALA B 1 295 ? -11.883 -35.75 -15.406 1 81.5 295 ALA B CA 1
ATOM 5592 C C . ALA B 1 295 ? -11.398 -34.406 -14.867 1 81.5 295 ALA B C 1
ATOM 5594 O O . ALA B 1 295 ? -12.211 -33.594 -14.469 1 81.5 295 ALA B O 1
ATOM 5595 N N . TRP B 1 296 ? -10.18 -34.25 -14.875 1 83.56 296 TRP B N 1
ATOM 5596 C CA . TRP B 1 296 ? -9.609 -33 -14.406 1 83.56 296 TRP B CA 1
ATOM 5597 C C . TRP B 1 296 ? -10.086 -31.828 -15.266 1 83.56 296 TRP B C 1
ATOM 5599 O O . TRP B 1 296 ? -10.562 -30.828 -14.742 1 83.56 296 TRP B O 1
ATOM 5609 N N . LYS B 1 297 ? -9.969 -31.953 -16.516 1 77.94 297 LYS B N 1
ATOM 5610 C CA . LYS B 1 297 ? -10.383 -30.906 -17.453 1 77.94 297 LYS B CA 1
ATOM 5611 C C . LYS B 1 297 ? -11.883 -30.641 -17.359 1 77.94 297 LYS B C 1
ATOM 5613 O O . LYS B 1 297 ? -12.32 -29.484 -17.375 1 77.94 297 LYS B O 1
ATOM 5618 N N . HIS B 1 298 ? -12.594 -31.672 -17.219 1 78 298 HIS B N 1
ATOM 5619 C CA . HIS B 1 298 ? -14.047 -31.531 -17.125 1 78 298 HIS B CA 1
ATOM 5620 C C . HIS B 1 298 ? -14.445 -30.844 -15.828 1 78 298 HIS B C 1
ATOM 5622 O O . HIS B 1 298 ? -15.391 -30.047 -15.812 1 78 298 HIS B O 1
ATOM 5628 N N . ALA B 1 299 ? -13.734 -31.125 -14.836 1 75.44 299 ALA B N 1
ATOM 5629 C CA . ALA B 1 299 ? -14 -30.453 -13.57 1 75.44 299 ALA B CA 1
ATOM 5630 C C . ALA B 1 299 ? -13.688 -28.953 -13.68 1 75.44 299 ALA B C 1
ATOM 5632 O O . ALA B 1 299 ? -14.43 -28.125 -13.148 1 75.44 299 ALA B O 1
ATOM 5633 N N . GLN B 1 300 ? -12.648 -28.656 -14.336 1 74.38 300 GLN B N 1
ATOM 5634 C CA . GLN B 1 300 ? -12.281 -27.266 -14.57 1 74.38 300 GLN B CA 1
ATOM 5635 C C . GLN B 1 300 ? -13.359 -26.547 -15.367 1 74.38 300 GLN B C 1
ATOM 5637 O O . GLN B 1 300 ? -13.672 -25.375 -15.094 1 74.38 300 GLN B O 1
ATOM 5642 N N . GLU B 1 301 ? -13.938 -27.203 -16.312 1 74.38 301 GLU B N 1
ATOM 5643 C CA . GLU B 1 301 ? -14.984 -26.625 -17.156 1 74.38 301 GLU B CA 1
ATOM 5644 C C . GLU B 1 301 ? -16.266 -26.406 -16.375 1 74.38 301 GLU B C 1
ATOM 5646 O O . GLU B 1 301 ? -16.906 -25.359 -16.5 1 74.38 301 GLU B O 1
ATOM 5651 N N . ARG B 1 302 ? -16.594 -27.344 -15.539 1 69.62 302 ARG B N 1
ATOM 5652 C CA . ARG B 1 302 ? -17.828 -27.25 -14.758 1 69.62 302 ARG B CA 1
ATOM 5653 C C . ARG B 1 302 ? -17.719 -26.188 -13.68 1 69.62 302 ARG B C 1
ATOM 5655 O O . ARG B 1 302 ? -18.656 -25.422 -13.461 1 69.62 302 ARG B O 1
ATOM 5662 N N . GLY B 1 303 ? -16.609 -26.094 -13.117 1 69 303 GLY B N 1
ATOM 5663 C CA . GLY B 1 303 ? -16.469 -25.234 -11.953 1 69 303 GLY B CA 1
ATOM 5664 C C . GLY B 1 303 ? -16.016 -23.828 -12.305 1 69 303 GLY B C 1
ATOM 5665 O O . GLY B 1 303 ? -16.391 -22.859 -11.633 1 69 303 GLY B O 1
ATOM 5666 N N . TRP B 1 304 ? -15.281 -23.703 -13.375 1 67.69 304 TRP B N 1
ATOM 5667 C CA . TRP B 1 304 ? -14.641 -22.406 -13.617 1 67.69 304 TRP B CA 1
ATOM 5668 C C . TRP B 1 304 ? -14.781 -22 -15.07 1 67.69 304 TRP B C 1
ATOM 5670 O O . TRP B 1 304 ? -14.055 -21.125 -15.555 1 67.69 304 TRP B O 1
ATOM 5680 N N . TYR B 1 305 ? -15.719 -22.562 -15.82 1 66.56 305 TYR B N 1
ATOM 5681 C CA . TYR B 1 305 ? -16.078 -22.203 -17.188 1 66.56 305 TYR B CA 1
ATOM 5682 C C . TYR B 1 305 ? -14.844 -22.203 -18.094 1 66.56 305 TYR B C 1
ATOM 5684 O O . TYR B 1 305 ? -14.625 -21.281 -18.859 1 66.56 305 TYR B O 1
ATOM 5692 N N . ARG B 1 306 ? -14.094 -23.172 -17.984 1 69.88 306 ARG B N 1
ATOM 5693 C CA . ARG B 1 306 ? -12.859 -23.266 -18.766 1 69.88 306 ARG B CA 1
ATOM 5694 C C . ARG B 1 306 ? -13.07 -24.109 -20.016 1 69.88 306 ARG B C 1
ATOM 5696 O O . ARG B 1 306 ? -12.211 -24.922 -20.375 1 69.88 306 ARG B O 1
ATOM 5703 N N . GLN B 1 307 ? -14.156 -23.859 -20.625 1 69.19 307 GLN B N 1
ATOM 5704 C CA . GLN B 1 307 ? -14.367 -24.484 -21.938 1 69.19 307 GLN B CA 1
ATOM 5705 C C . GLN B 1 307 ? -13.516 -23.797 -23.016 1 69.19 307 GLN B C 1
ATOM 5707 O O . GLN B 1 307 ? -13.336 -22.578 -22.984 1 69.19 307 GLN B O 1
ATOM 5712 N N . PHE B 1 308 ? -13.086 -24.625 -23.844 1 74.19 308 PHE B N 1
ATOM 5713 C CA . PHE B 1 308 ? -12.164 -24.125 -24.844 1 74.19 308 PHE B CA 1
ATOM 5714 C C . PHE B 1 308 ? -12.82 -23.031 -25.688 1 74.19 308 PHE B C 1
ATOM 5716 O O . PHE B 1 308 ? -13.945 -23.219 -26.156 1 74.19 308 PHE B O 1
ATOM 5723 N N . HIS B 1 309 ? -12.18 -21.891 -25.797 1 77 309 HIS B N 1
ATOM 5724 C CA . HIS B 1 309 ? -12.469 -20.797 -26.719 1 77 309 HIS B CA 1
ATOM 5725 C C . HIS B 1 309 ? -11.188 -20.203 -27.281 1 77 309 HIS B C 1
ATOM 5727 O O . HIS B 1 309 ? -10.109 -20.375 -26.719 1 77 309 HIS B O 1
ATOM 5733 N N . THR B 1 310 ? -11.336 -19.656 -28.422 1 78.06 310 THR B N 1
ATOM 5734 C CA . THR B 1 310 ? -10.156 -19.016 -28.984 1 78.06 310 THR B CA 1
ATOM 5735 C C . THR B 1 310 ? -9.727 -17.828 -28.125 1 78.06 310 THR B C 1
ATOM 5737 O O . THR B 1 310 ? -10.531 -17.266 -27.391 1 78.06 310 THR B O 1
ATOM 5740 N N . PRO B 1 311 ? -8.484 -17.516 -28.203 1 78.38 311 PRO B N 1
ATOM 5741 C CA . PRO B 1 311 ? -7.98 -16.406 -27.406 1 78.38 311 PRO B CA 1
ATOM 5742 C C . PRO B 1 311 ? -8.711 -15.094 -27.688 1 78.38 311 PRO B C 1
ATOM 5744 O O . PRO B 1 311 ? -8.93 -14.289 -26.781 1 78.38 311 PRO B O 1
ATOM 5747 N N . TRP B 1 312 ? -9.062 -14.938 -28.891 1 80.88 312 TRP B N 1
ATOM 5748 C CA . TRP B 1 312 ? -9.742 -13.711 -29.266 1 80.88 312 TRP B CA 1
ATOM 5749 C C . TRP B 1 312 ? -11.148 -13.664 -28.672 1 80.88 312 TRP B C 1
ATOM 5751 O O . TRP B 1 312 ? -11.609 -12.602 -28.234 1 80.88 312 TRP B O 1
ATOM 5761 N N . GLU B 1 313 ? -11.812 -14.758 -28.703 1 80.19 313 GLU B N 1
ATOM 5762 C CA . GLU B 1 313 ? -13.141 -14.82 -28.094 1 80.19 313 GLU B CA 1
ATOM 5763 C C . GLU B 1 313 ? -13.07 -14.57 -26.578 1 80.19 313 GLU B C 1
ATOM 5765 O O . GLU B 1 313 ? -13.906 -13.859 -26.031 1 80.19 313 GLU B O 1
ATOM 5770 N N . ALA B 1 314 ? -12.117 -15.133 -26.031 1 77.06 314 ALA B N 1
ATOM 5771 C CA . ALA B 1 314 ? -11.938 -14.945 -24.594 1 77.06 314 ALA B CA 1
ATOM 5772 C C . ALA B 1 314 ? -11.68 -13.484 -24.266 1 77.06 314 ALA B C 1
ATOM 5774 O O . ALA B 1 314 ? -12.203 -12.961 -23.281 1 77.06 314 ALA B O 1
ATOM 5775 N N . TRP B 1 315 ? -10.922 -12.812 -25.094 1 83.5 315 TRP B N 1
ATOM 5776 C CA . TRP B 1 315 ? -10.633 -11.398 -24.922 1 83.5 315 TRP B CA 1
ATOM 5777 C C . TRP B 1 315 ? -11.914 -10.57 -25.016 1 83.5 315 TRP B C 1
ATOM 5779 O O . TRP B 1 315 ? -12.164 -9.703 -24.172 1 83.5 315 TRP B O 1
ATOM 5789 N N . GLU B 1 316 ? -12.664 -10.859 -26 1 82.31 316 GLU B N 1
ATOM 5790 C CA . GLU B 1 316 ? -13.898 -10.109 -26.219 1 82.31 316 GLU B CA 1
ATOM 5791 C C . GLU B 1 316 ? -14.875 -10.297 -25.062 1 82.31 316 GLU B C 1
ATOM 5793 O O . GLU B 1 316 ? -15.5 -9.336 -24.609 1 82.31 316 GLU B O 1
ATOM 5798 N N . HIS B 1 317 ? -14.945 -11.516 -24.688 1 80 317 HIS B N 1
ATOM 5799 C CA . HIS B 1 317 ? -15.836 -11.789 -23.562 1 80 317 HIS B CA 1
ATOM 5800 C C . HIS B 1 317 ? -15.367 -11.078 -22.297 1 80 317 HIS B C 1
ATOM 5802 O O . HIS B 1 317 ? -16.188 -10.523 -21.547 1 80 317 HIS B O 1
ATOM 5808 N N . THR B 1 318 ? -14.164 -11.109 -22.078 1 80.69 318 THR B N 1
ATOM 5809 C CA . THR B 1 318 ? -13.617 -10.469 -20.891 1 80.69 318 THR B CA 1
ATOM 5810 C C . THR B 1 318 ? -13.742 -8.953 -20.984 1 80.69 318 THR B C 1
ATOM 5812 O O . THR B 1 318 ? -14.023 -8.281 -19.984 1 80.69 318 THR B O 1
ATOM 5815 N N . TRP B 1 319 ? -13.562 -8.375 -22.156 1 84.31 319 TRP B N 1
ATOM 5816 C CA . TRP B 1 319 ? -13.727 -6.945 -22.391 1 84.31 319 TRP B CA 1
ATOM 5817 C C . TRP B 1 319 ? -15.164 -6.516 -22.078 1 84.31 319 TRP B C 1
ATOM 5819 O O . TRP B 1 319 ? -15.383 -5.492 -21.422 1 84.31 319 TRP B O 1
ATOM 5829 N N . ASP B 1 320 ? -16 -7.324 -22.562 1 82.44 320 ASP B N 1
ATOM 5830 C CA . ASP B 1 320 ? -17.406 -7.027 -22.312 1 82.44 320 ASP B CA 1
ATOM 5831 C C . ASP B 1 320 ? -17.734 -7.109 -20.828 1 82.44 320 ASP B C 1
ATOM 5833 O O . ASP B 1 320 ? -18.5 -6.301 -20.312 1 82.44 320 ASP B O 1
ATOM 5837 N N . GLY B 1 321 ? -17.234 -8.062 -20.219 1 77.69 321 GLY B N 1
ATOM 5838 C CA . GLY B 1 321 ? -17.422 -8.18 -18.781 1 77.69 321 GLY B CA 1
ATOM 5839 C C . GLY B 1 321 ? -16.828 -7.016 -18 1 77.69 321 GLY B C 1
ATOM 5840 O O . GLY B 1 321 ? -17.359 -6.629 -16.953 1 77.69 321 GLY B O 1
ATOM 5841 N N . ALA B 1 322 ? -15.867 -6.453 -18.531 1 81 322 ALA B N 1
ATOM 5842 C CA . ALA B 1 322 ? -15.133 -5.387 -17.859 1 81 322 ALA B CA 1
ATOM 5843 C C . ALA B 1 322 ? -15.805 -4.035 -18.078 1 81 322 ALA B C 1
ATOM 5845 O O . ALA B 1 322 ? -15.805 -3.182 -17.188 1 81 322 ALA B O 1
ATOM 5846 N N . PHE B 1 323 ? -16.422 -3.822 -19.266 1 83.31 323 PHE B N 1
ATOM 5847 C CA . PHE B 1 323 ? -16.734 -2.441 -19.609 1 83.31 323 PHE B CA 1
ATOM 5848 C C . PHE B 1 323 ? -18.203 -2.307 -20.016 1 83.31 323 PHE B C 1
ATOM 5850 O O . PHE B 1 323 ? -18.688 -1.199 -20.266 1 83.31 323 PHE B O 1
ATOM 5857 N N . SER B 1 324 ? -18.953 -3.414 -20.141 1 78.19 324 SER B N 1
ATOM 5858 C CA . SER B 1 324 ? -20.328 -3.334 -20.609 1 78.19 324 SER B CA 1
ATOM 5859 C C . SER B 1 324 ? -21.281 -2.938 -19.484 1 78.19 324 SER B C 1
ATOM 5861 O O . SER B 1 324 ? -22.453 -2.678 -19.719 1 78.19 324 SER B O 1
ATOM 5863 N N . HIS B 1 325 ? -20.828 -2.869 -18.25 1 78.19 325 HIS B N 1
ATOM 5864 C CA . HIS B 1 325 ? -21.625 -2.537 -17.078 1 78.19 325 HIS B CA 1
ATOM 5865 C C . HIS B 1 325 ? -22.672 -3.615 -16.797 1 78.19 325 HIS B C 1
ATOM 5867 O O . HIS B 1 325 ? -23.688 -3.348 -16.156 1 78.19 325 HIS B O 1
ATOM 5873 N N . ALA B 1 326 ? -22.484 -4.789 -17.312 1 74.12 326 ALA B N 1
ATOM 5874 C CA . ALA B 1 326 ? -23.391 -5.914 -17.094 1 74.12 326 ALA B CA 1
ATOM 5875 C C . ALA B 1 326 ? -23.094 -6.582 -15.75 1 74.12 326 ALA B C 1
ATOM 5877 O O . ALA B 1 326 ? -23.984 -7.203 -15.156 1 74.12 326 ALA B O 1
ATOM 5878 N N . ASN B 1 327 ? -21.969 -6.438 -15.273 1 77.94 327 ASN B N 1
ATOM 5879 C CA . ASN B 1 327 ? -21.531 -7.07 -14.031 1 77.94 327 ASN B CA 1
ATOM 5880 C C . ASN B 1 327 ? -21.344 -6.047 -12.914 1 77.94 327 ASN B C 1
ATOM 5882 O O . ASN B 1 327 ? -21.109 -4.867 -13.18 1 77.94 327 ASN B O 1
ATOM 5886 N N . PRO B 1 328 ? -21.562 -6.578 -11.711 1 79.69 328 PRO B N 1
ATOM 5887 C CA . PRO B 1 328 ? -21.188 -5.703 -10.594 1 79.69 328 PRO B CA 1
ATOM 5888 C C . PRO B 1 328 ? -19.766 -5.16 -10.734 1 79.69 328 PRO B C 1
ATOM 5890 O O . PRO B 1 328 ? -18.906 -5.816 -11.32 1 79.69 328 PRO B O 1
ATOM 5893 N N . THR B 1 329 ? -19.625 -4.02 -10.242 1 77.94 329 THR B N 1
ATOM 5894 C CA . THR B 1 329 ? -18.391 -3.275 -10.438 1 77.94 329 THR B CA 1
ATOM 5895 C C . THR B 1 329 ? -17.188 -4.082 -9.953 1 77.94 329 THR B C 1
ATOM 5897 O O . THR B 1 329 ? -16.109 -4.031 -10.547 1 77.94 329 THR B O 1
ATOM 5900 N N . ALA B 1 330 ? -17.328 -4.816 -8.945 1 76.75 330 ALA B N 1
ATOM 5901 C CA . ALA B 1 330 ? -16.219 -5.594 -8.406 1 76.75 330 ALA B CA 1
ATOM 5902 C C . ALA B 1 330 ? -15.75 -6.645 -9.406 1 76.75 330 ALA B C 1
ATOM 5904 O O . ALA B 1 330 ? -14.547 -6.82 -9.602 1 76.75 330 ALA B O 1
ATOM 5905 N N . TYR B 1 331 ? -16.625 -7.27 -10.055 1 77.31 331 TYR B N 1
ATOM 5906 C CA . TYR B 1 331 ? -16.281 -8.258 -11.062 1 77.31 331 TYR B CA 1
ATOM 5907 C C . TYR B 1 331 ? -15.688 -7.598 -12.297 1 77.31 331 TYR B C 1
ATOM 5909 O O . TYR B 1 331 ? -14.727 -8.109 -12.883 1 77.31 331 TYR B O 1
ATOM 5917 N N . ALA B 1 332 ? -16.25 -6.484 -12.57 1 78.69 332 ALA B N 1
ATOM 5918 C CA . ALA B 1 332 ? -15.742 -5.738 -13.719 1 78.69 332 ALA B CA 1
ATOM 5919 C C . ALA B 1 332 ? -14.289 -5.332 -13.508 1 78.69 332 ALA B C 1
ATOM 5921 O O . ALA B 1 332 ? -13.477 -5.422 -14.43 1 78.69 332 ALA B O 1
ATOM 5922 N N . ALA B 1 333 ? -14.016 -4.938 -12.359 1 82.19 333 ALA B N 1
ATOM 5923 C CA . ALA B 1 333 ? -12.641 -4.555 -12.039 1 82.19 333 ALA B CA 1
ATOM 5924 C C . ALA B 1 333 ? -11.695 -5.742 -12.18 1 82.19 333 ALA B C 1
ATOM 5926 O O . ALA B 1 333 ? -10.57 -5.59 -12.656 1 82.19 333 ALA B O 1
ATOM 5927 N N . MET B 1 334 ? -12.109 -6.84 -11.828 1 82.38 334 MET B N 1
ATOM 5928 C CA .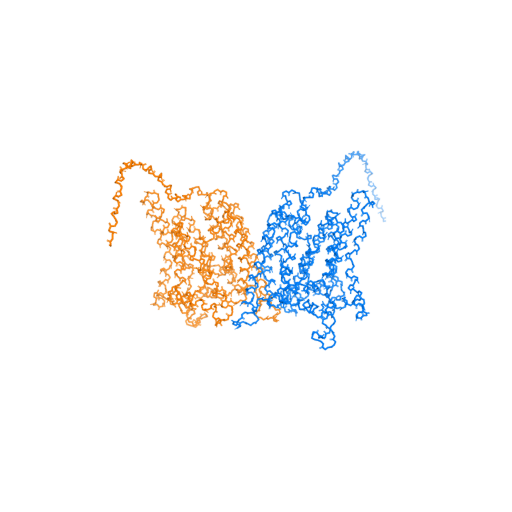 MET B 1 334 ? -11.281 -8.039 -11.945 1 82.38 334 MET B CA 1
ATOM 5929 C C . MET B 1 334 ? -11.078 -8.422 -13.406 1 82.38 334 MET B C 1
ATOM 5931 O O . MET B 1 334 ? -9.992 -8.859 -13.789 1 82.38 334 MET B O 1
ATOM 5935 N N . PHE B 1 335 ? -12.086 -8.219 -14.172 1 82.69 335 PHE B N 1
ATOM 5936 C CA . PHE B 1 335 ? -11.953 -8.477 -15.602 1 82.69 335 PHE B CA 1
ATOM 5937 C C . PHE B 1 335 ? -10.969 -7.508 -16.234 1 82.69 335 PHE B C 1
ATOM 5939 O O . PHE B 1 335 ? -10.211 -7.883 -17.141 1 82.69 335 PHE B O 1
ATOM 5946 N N . GLN B 1 336 ? -10.992 -6.305 -15.758 1 86 336 GLN B N 1
ATOM 5947 C CA . GLN B 1 336 ? -9.992 -5.344 -16.219 1 86 336 GLN B CA 1
ATOM 5948 C C . GLN B 1 336 ? -8.578 -5.816 -15.875 1 86 336 GLN B C 1
ATOM 5950 O O . GLN B 1 336 ? -7.672 -5.723 -16.703 1 86 336 GLN B O 1
ATOM 5955 N N . ALA B 1 337 ? -8.461 -6.34 -14.734 1 87.44 337 ALA B N 1
ATOM 5956 C CA . ALA B 1 337 ? -7.168 -6.855 -14.297 1 87.44 337 ALA B CA 1
ATOM 5957 C C . ALA B 1 337 ? -6.738 -8.047 -15.148 1 87.44 337 ALA B C 1
ATOM 5959 O O . ALA B 1 337 ? -5.551 -8.203 -15.453 1 87.44 337 ALA B O 1
ATOM 5960 N N . GLU B 1 338 ? -7.68 -8.859 -15.516 1 87.5 338 GLU B N 1
ATOM 5961 C CA . GLU B 1 338 ? -7.391 -10 -16.375 1 87.5 338 GLU B CA 1
ATOM 5962 C C . GLU B 1 338 ? -6.855 -9.539 -17.734 1 87.5 338 GLU B C 1
ATOM 5964 O O . GLU B 1 338 ? -5.887 -10.094 -18.25 1 87.5 338 GLU B O 1
ATOM 5969 N N . LEU B 1 339 ? -7.512 -8.523 -18.25 1 88.06 339 LEU B N 1
ATOM 5970 C CA . LEU B 1 339 ? -7.094 -7.98 -19.547 1 88.06 339 LEU B CA 1
ATOM 5971 C C . LEU B 1 339 ? -5.688 -7.398 -19.453 1 88.06 339 LEU B C 1
ATOM 5973 O O . LEU B 1 339 ? -4.863 -7.633 -20.344 1 88.06 339 LEU B O 1
ATOM 5977 N N . LEU B 1 340 ? -5.484 -6.711 -18.391 1 89.69 340 LEU B N 1
ATOM 5978 C CA . LEU B 1 340 ? -4.168 -6.113 -18.203 1 89.69 340 LEU B CA 1
ATOM 5979 C C . LEU B 1 340 ? -3.098 -7.191 -18.062 1 89.69 340 LEU B C 1
ATOM 5981 O O . LEU B 1 340 ? -2.023 -7.09 -18.656 1 89.69 340 LEU B O 1
ATOM 5985 N N . ALA B 1 341 ? -3.365 -8.219 -17.312 1 91.12 341 ALA B N 1
ATOM 5986 C CA . ALA B 1 341 ? -2.414 -9.305 -17.109 1 91.12 341 ALA B CA 1
ATOM 5987 C C . ALA B 1 341 ? -2.111 -10.031 -18.406 1 91.12 341 ALA B C 1
ATOM 5989 O O . ALA B 1 341 ? -0.963 -10.391 -18.688 1 91.12 341 ALA B O 1
ATOM 5990 N N . MET B 1 342 ? -3.115 -10.219 -19.188 1 91.12 342 MET B N 1
ATOM 5991 C CA . MET B 1 342 ? -2.918 -10.859 -20.484 1 91.12 342 MET B CA 1
ATOM 5992 C C . MET B 1 342 ? -2.033 -10 -21.375 1 91.12 342 MET B C 1
ATOM 5994 O O . MET B 1 342 ? -1.129 -10.516 -22.047 1 91.12 342 MET B O 1
ATOM 5998 N N . ALA B 1 343 ? -2.309 -8.711 -21.406 1 92.38 343 ALA B N 1
ATOM 5999 C CA . ALA B 1 343 ? -1.491 -7.801 -22.188 1 92.38 343 ALA B CA 1
ATOM 6000 C C . ALA B 1 343 ? -0.033 -7.84 -21.734 1 92.38 343 ALA B C 1
ATOM 6002 O O . ALA B 1 343 ? 0.878 -7.879 -22.578 1 92.38 343 ALA B O 1
ATOM 6003 N N . VAL B 1 344 ? 0.194 -7.898 -20.516 1 94.12 344 VAL B N 1
ATOM 6004 C CA . VAL B 1 344 ? 1.543 -7.984 -19.953 1 94.12 344 VAL B CA 1
ATOM 6005 C C . VAL B 1 344 ? 2.191 -9.297 -20.375 1 94.12 344 VAL B C 1
ATOM 6007 O O . VAL B 1 344 ? 3.367 -9.328 -20.75 1 94.12 344 VAL B O 1
ATOM 6010 N N . GLY B 1 345 ? 1.442 -10.367 -20.344 1 95.5 345 GLY B N 1
ATOM 6011 C CA . GLY B 1 345 ? 1.949 -11.664 -20.75 1 95.5 345 GLY B CA 1
ATOM 6012 C C . GLY B 1 345 ? 2.355 -11.711 -22.219 1 95.5 345 GLY B C 1
ATOM 6013 O O . GLY B 1 345 ? 3.418 -12.234 -22.547 1 95.5 345 GLY B O 1
ATOM 6014 N N . VAL B 1 346 ? 1.534 -11.148 -23.016 1 94.88 346 VAL B N 1
ATOM 6015 C CA . VAL B 1 346 ? 1.812 -11.133 -24.438 1 94.88 346 VAL B CA 1
ATOM 6016 C C . VAL B 1 346 ? 3.051 -10.289 -24.719 1 94.88 346 VAL B C 1
ATOM 6018 O O . VAL B 1 346 ? 3.912 -10.672 -25.516 1 94.88 346 VAL B O 1
ATOM 6021 N N . LEU B 1 347 ? 3.117 -9.164 -24.094 1 96.75 347 LEU B N 1
ATOM 6022 C CA . LEU B 1 347 ? 4.285 -8.305 -24.25 1 96.75 347 LEU B CA 1
ATOM 6023 C C . LEU B 1 347 ? 5.547 -9.008 -23.766 1 96.75 347 LEU B C 1
ATOM 6025 O O . LEU B 1 347 ? 6.605 -8.906 -24.391 1 96.75 347 LEU B O 1
ATOM 6029 N N . LEU B 1 348 ? 5.438 -9.695 -22.656 1 97.06 348 LEU B N 1
ATOM 6030 C CA . LEU B 1 348 ? 6.566 -10.453 -22.125 1 97.06 348 LEU B CA 1
ATOM 6031 C C . LEU B 1 348 ? 7 -11.539 -23.109 1 97.06 348 LEU B C 1
ATOM 6033 O O . LEU B 1 348 ? 8.195 -11.719 -23.359 1 97.06 348 LEU B O 1
ATOM 6037 N N . LEU B 1 349 ? 6.062 -12.258 -23.609 1 97.44 349 LEU B N 1
ATOM 6038 C CA . LEU B 1 349 ? 6.371 -13.305 -24.578 1 97.44 349 LEU B CA 1
ATOM 6039 C C . LEU B 1 349 ? 7.086 -12.719 -25.797 1 97.44 349 LEU B C 1
ATOM 6041 O O . LEU B 1 349 ? 8.094 -13.266 -26.25 1 97.44 349 LEU B O 1
ATOM 6045 N N . ALA B 1 350 ? 6.582 -11.625 -26.281 1 97.75 350 ALA B N 1
ATOM 6046 C CA . ALA B 1 350 ? 7.211 -10.953 -27.422 1 97.75 350 ALA B CA 1
ATOM 6047 C C . ALA B 1 350 ? 8.648 -10.562 -27.094 1 97.75 350 ALA B C 1
ATOM 6049 O O . ALA B 1 350 ? 9.547 -10.734 -27.922 1 97.75 350 ALA B O 1
ATOM 6050 N N . LEU B 1 351 ? 8.812 -10.109 -25.938 1 97.06 351 LEU B N 1
ATOM 6051 C CA . LEU B 1 351 ? 10.148 -9.711 -25.5 1 97.06 351 LEU B CA 1
ATOM 6052 C C . LEU B 1 351 ? 11.078 -10.922 -25.438 1 97.06 351 LEU B C 1
ATOM 6054 O O . LEU B 1 351 ? 12.219 -10.852 -25.906 1 97.06 351 LEU B O 1
ATOM 6058 N N . LEU B 1 352 ? 10.641 -11.969 -24.906 1 97.56 352 LEU B N 1
ATOM 6059 C CA . LEU B 1 352 ? 11.453 -13.164 -24.766 1 97.56 352 LEU B CA 1
ATOM 6060 C C . LEU B 1 352 ? 11.805 -13.758 -26.125 1 97.56 352 LEU B C 1
ATOM 6062 O O . LEU B 1 352 ? 12.93 -14.211 -26.328 1 97.56 352 LEU B O 1
ATOM 6066 N N . VAL B 1 353 ? 10.852 -13.727 -27 1 97.5 353 VAL B N 1
ATOM 6067 C CA . VAL B 1 353 ? 11.102 -14.211 -28.359 1 97.5 353 VAL B CA 1
ATOM 6068 C C . VAL B 1 353 ? 12.102 -13.297 -29.062 1 97.5 353 VAL B C 1
ATOM 6070 O O . VAL B 1 353 ? 13.031 -13.773 -29.719 1 97.5 353 VAL B O 1
ATOM 6073 N N . TRP B 1 354 ? 11.875 -12.008 -28.875 1 96.88 354 TRP B N 1
ATOM 6074 C CA . TRP B 1 354 ? 12.773 -11.023 -29.469 1 96.88 354 TRP B CA 1
ATOM 6075 C C . TRP B 1 354 ? 14.203 -11.211 -28.969 1 96.88 354 TRP B C 1
ATOM 6077 O O . TRP B 1 354 ? 15.156 -11.078 -29.734 1 96.88 354 TRP B O 1
ATOM 6087 N N . ARG B 1 355 ? 14.336 -11.617 -27.781 1 95.56 355 ARG B N 1
ATOM 6088 C CA . ARG B 1 355 ? 15.656 -11.789 -27.188 1 95.56 355 ARG B CA 1
ATOM 6089 C C . ARG B 1 355 ? 16.141 -13.227 -27.344 1 95.56 355 ARG B C 1
ATOM 6091 O O . ARG B 1 355 ? 17.172 -13.602 -26.766 1 95.56 355 ARG B O 1
ATOM 6098 N N . ARG B 1 356 ? 15.375 -14.047 -27.953 1 95.5 356 ARG B N 1
ATOM 6099 C CA . ARG B 1 356 ? 15.703 -15.43 -28.266 1 95.5 356 ARG B CA 1
ATOM 6100 C C . ARG B 1 356 ? 15.93 -16.25 -27 1 95.5 356 ARG B C 1
ATOM 6102 O O . ARG B 1 356 ? 16.859 -17.047 -26.938 1 95.5 356 ARG B O 1
ATOM 6109 N N . ARG B 1 357 ? 15.164 -15.914 -26 1 96.5 357 ARG B N 1
ATOM 6110 C CA . ARG B 1 357 ? 15.141 -16.719 -24.781 1 96.5 357 ARG B CA 1
ATOM 6111 C C . ARG B 1 357 ? 14.086 -17.812 -24.875 1 96.5 357 ARG B C 1
ATOM 6113 O O . ARG B 1 357 ? 13.07 -17.766 -24.172 1 96.5 357 ARG B O 1
ATOM 6120 N N . TRP B 1 358 ? 14.406 -18.859 -25.484 1 96.62 358 TRP B N 1
ATOM 6121 C CA . TRP B 1 358 ? 13.453 -19.844 -25.969 1 96.62 358 TRP B CA 1
ATOM 6122 C C . TRP B 1 358 ? 12.852 -20.641 -24.812 1 96.62 358 TRP B C 1
ATOM 6124 O O . TRP B 1 358 ? 11.641 -20.844 -24.766 1 96.62 358 TRP B O 1
ATOM 6134 N N . PRO B 1 359 ? 13.711 -21.125 -23.844 1 97.5 359 PRO B N 1
ATOM 6135 C CA . PRO B 1 359 ? 13.102 -21.906 -22.766 1 97.5 359 PRO B CA 1
ATOM 6136 C C . PRO B 1 359 ? 12.055 -21.109 -21.984 1 97.5 359 PRO B C 1
ATOM 6138 O O . PRO B 1 359 ? 10.953 -21.609 -21.734 1 97.5 359 PRO B O 1
ATOM 6141 N N . GLU B 1 360 ? 12.336 -19.875 -21.656 1 98.06 360 GLU B N 1
ATOM 6142 C CA . GLU B 1 360 ? 11.391 -19.016 -20.938 1 98.06 360 GLU B CA 1
ATOM 6143 C C . GLU B 1 360 ? 10.195 -18.656 -21.812 1 98.06 360 GLU B C 1
ATOM 6145 O O . GLU B 1 360 ? 9.07 -18.547 -21.312 1 98.06 360 GLU B O 1
ATOM 6150 N N . ALA B 1 361 ? 10.445 -18.484 -23.109 1 98.12 361 ALA B N 1
ATOM 6151 C CA . ALA B 1 361 ? 9.359 -18.172 -24.031 1 98.12 361 ALA B CA 1
ATOM 6152 C C . ALA B 1 361 ? 8.367 -19.328 -24.109 1 98.12 361 ALA B C 1
ATOM 6154 O O . ALA B 1 361 ? 7.152 -19.109 -24.156 1 98.12 361 ALA B O 1
ATOM 6155 N N . VAL B 1 362 ? 8.914 -20.516 -24.094 1 97.88 362 VAL B N 1
ATOM 6156 C CA . VAL B 1 362 ? 8.055 -21.703 -24.141 1 97.88 362 VAL B CA 1
ATOM 6157 C C . VAL B 1 362 ? 7.207 -21.766 -22.859 1 97.88 362 VAL B C 1
ATOM 6159 O O . VAL B 1 362 ? 6.004 -22.031 -22.922 1 97.88 362 VAL B O 1
ATOM 6162 N N . TYR B 1 363 ? 7.84 -21.516 -21.75 1 97.94 363 TYR B N 1
ATOM 6163 C CA . TYR B 1 363 ? 7.121 -21.531 -20.484 1 97.94 363 TYR B CA 1
ATOM 6164 C C . TYR B 1 363 ? 5.98 -20.516 -20.484 1 97.94 363 TYR B C 1
ATOM 6166 O O . TYR B 1 363 ? 4.844 -20.844 -20.141 1 97.94 363 TYR B O 1
ATOM 6174 N N . ILE B 1 364 ? 6.23 -19.266 -20.891 1 97.62 364 ILE B N 1
ATOM 6175 C CA . ILE B 1 364 ? 5.242 -18.188 -20.891 1 97.62 364 ILE B CA 1
ATOM 6176 C C . ILE B 1 364 ? 4.188 -18.453 -21.969 1 97.62 364 ILE B C 1
ATOM 6178 O O . ILE B 1 364 ? 2.996 -18.25 -21.734 1 97.62 364 ILE B O 1
ATOM 6182 N N . GLY B 1 365 ? 4.629 -18.922 -23.125 1 96.5 365 GLY B N 1
ATOM 6183 C CA . GLY B 1 365 ? 3.701 -19.219 -24.203 1 96.5 365 GLY B CA 1
ATOM 6184 C C . GLY B 1 365 ? 2.668 -20.266 -23.828 1 96.5 365 GLY B C 1
ATOM 6185 O O . GLY B 1 365 ? 1.476 -20.094 -24.094 1 96.5 365 GLY B O 1
ATOM 6186 N N . LEU B 1 366 ? 3.129 -21.328 -23.234 1 94.69 366 LEU B N 1
ATOM 6187 C CA . LEU B 1 366 ? 2.221 -22.391 -22.812 1 94.69 366 LEU B CA 1
ATOM 6188 C C . LEU B 1 366 ? 1.281 -21.891 -21.719 1 94.69 366 LEU B C 1
ATOM 6190 O O . LEU B 1 366 ? 0.108 -22.281 -21.688 1 94.69 366 LEU B O 1
ATOM 6194 N N . SER B 1 367 ? 1.795 -21.078 -20.844 1 93.44 367 SER B N 1
ATOM 6195 C CA . SER B 1 367 ? 0.964 -20.516 -19.781 1 93.44 367 SER B CA 1
ATOM 6196 C C . SER B 1 367 ? -0.151 -19.641 -20.359 1 93.44 367 SER B C 1
ATOM 6198 O O . SER B 1 367 ? -1.307 -19.766 -19.953 1 93.44 367 SER B O 1
ATOM 6200 N N . LEU B 1 368 ? 0.205 -18.781 -21.328 1 91.94 368 LEU B N 1
ATOM 6201 C CA . LEU B 1 368 ? -0.769 -17.891 -21.953 1 91.94 368 LEU B CA 1
ATOM 6202 C C . LEU B 1 368 ? -1.792 -18.672 -22.766 1 91.94 368 LEU B C 1
ATOM 6204 O O . LEU B 1 368 ? -2.971 -18.312 -22.797 1 91.94 368 LEU B O 1
ATOM 6208 N N . TRP B 1 369 ? -1.307 -19.719 -23.375 1 88.69 369 TRP B N 1
ATOM 6209 C CA . TRP B 1 369 ? -2.207 -20.562 -24.141 1 88.69 369 TRP B CA 1
ATOM 6210 C C . TRP B 1 369 ? -3.236 -21.234 -23.234 1 88.69 369 TRP B C 1
ATOM 6212 O O . TRP B 1 369 ? -4.434 -21.234 -23.531 1 88.69 369 TRP B O 1
ATOM 6222 N N . ALA B 1 370 ? -2.762 -21.766 -22.172 1 84.5 370 ALA B N 1
ATOM 6223 C CA . ALA B 1 370 ? -3.637 -22.469 -21.234 1 84.5 370 ALA B CA 1
ATOM 6224 C C . ALA B 1 370 ? -4.668 -21.516 -20.625 1 84.5 370 ALA B C 1
ATOM 6226 O O . ALA B 1 370 ? -5.824 -21.891 -20.422 1 84.5 370 ALA B O 1
ATOM 6227 N N . LEU B 1 371 ? -4.301 -20.281 -20.406 1 80.69 371 LEU B N 1
ATOM 6228 C CA . LEU B 1 371 ? -5.18 -19.328 -19.734 1 80.69 371 LEU B CA 1
ATOM 6229 C C . LEU B 1 371 ? -6.035 -18.578 -20.75 1 80.69 371 LEU B C 1
ATOM 6231 O O . LEU B 1 371 ? -7.102 -18.062 -20.422 1 80.69 371 LEU B O 1
ATOM 6235 N N . GLY B 1 372 ? -5.57 -18.531 -21.938 1 79.38 372 GLY B N 1
ATOM 6236 C CA . GLY B 1 372 ? -6.23 -17.719 -22.938 1 79.38 372 GLY B CA 1
ATOM 6237 C C . GLY B 1 372 ? -7.293 -18.484 -23.719 1 79.38 372 GLY B C 1
ATOM 6238 O O . GLY B 1 372 ? -8.031 -17.891 -24.516 1 79.38 372 GLY B O 1
ATOM 6239 N N . THR B 1 373 ? -7.375 -19.75 -23.469 1 75.06 373 THR B N 1
ATOM 6240 C CA . THR B 1 373 ? -8.32 -20.531 -24.266 1 75.06 373 THR B CA 1
ATOM 6241 C C . THR B 1 373 ? -9.5 -20.969 -23.406 1 75.06 373 THR B C 1
ATOM 6243 O O . THR B 1 373 ? -9.891 -22.141 -23.422 1 75.06 373 THR B O 1
ATOM 6246 N N . SER B 1 374 ? -9.969 -20.125 -22.547 1 73.38 374 SER B N 1
ATOM 6247 C CA . SER B 1 374 ? -11.18 -20.312 -21.75 1 73.38 374 SER B CA 1
ATOM 6248 C C . SER B 1 374 ? -12.242 -19.281 -22.094 1 73.38 374 SER B C 1
ATOM 6250 O O . SER B 1 374 ? -12.023 -18.438 -22.953 1 73.38 374 SER B O 1
ATOM 6252 N N . TYR B 1 375 ? -13.438 -19.547 -21.516 1 64.12 375 TYR B N 1
ATOM 6253 C CA . TYR B 1 375 ? -14.5 -18.609 -21.812 1 64.12 375 TYR B CA 1
ATOM 6254 C C . TYR B 1 375 ? -14.109 -17.188 -21.391 1 64.12 375 TYR B C 1
ATOM 6256 O O . TYR B 1 375 ? -14.172 -16.266 -22.203 1 64.12 375 TYR B O 1
ATOM 6264 N N . TRP B 1 376 ? -13.766 -17.031 -20.203 1 69 376 TRP B N 1
ATOM 6265 C CA . TRP B 1 376 ? -13.195 -15.797 -19.672 1 69 376 TRP B CA 1
ATOM 6266 C C . TRP B 1 376 ? -11.758 -16.016 -19.203 1 69 376 TRP B C 1
ATOM 6268 O O . TRP B 1 376 ? -11.367 -17.156 -18.906 1 69 376 TRP B O 1
ATOM 6278 N N . TYR B 1 377 ? -11.07 -14.891 -19.422 1 73.56 377 TYR B N 1
ATOM 6279 C CA . TYR B 1 377 ? -9.82 -14.961 -18.672 1 73.56 377 TYR B CA 1
ATOM 6280 C C . TYR B 1 377 ? -10.094 -15.078 -17.172 1 73.56 377 TYR B C 1
ATOM 6282 O O . TYR B 1 377 ? -10.852 -14.289 -16.609 1 73.56 377 TYR B O 1
ATOM 6290 N N . MET B 1 378 ? -9.664 -16.156 -16.641 1 71.56 378 MET B N 1
ATOM 6291 C CA . MET B 1 378 ? -9.805 -16.312 -15.188 1 71.56 378 MET B CA 1
ATOM 6292 C C . MET B 1 378 ? -8.461 -16.625 -14.539 1 71.56 378 MET B C 1
ATOM 6294 O O . MET B 1 378 ? -7.773 -17.562 -14.961 1 71.56 378 MET B O 1
ATOM 6298 N N . SER B 1 379 ? -8.094 -15.773 -13.57 1 73.81 379 SER B N 1
ATOM 6299 C CA . SER B 1 379 ? -6.953 -16.016 -12.695 1 73.81 379 SER B CA 1
ATOM 6300 C C . SER B 1 379 ? -5.641 -15.664 -13.391 1 73.81 379 SER B C 1
ATOM 6302 O O . SER B 1 379 ? -4.586 -16.203 -13.047 1 73.81 379 SER B O 1
ATOM 6304 N N . VAL B 1 380 ? -5.719 -14.828 -14.375 1 78.56 380 VAL B N 1
ATOM 6305 C CA . VAL B 1 380 ? -4.508 -14.445 -15.086 1 78.56 380 VAL B CA 1
ATOM 6306 C C . VAL B 1 380 ? -3.629 -13.578 -14.188 1 78.56 380 VAL B C 1
ATOM 6308 O O . VAL B 1 380 ? -2.416 -13.781 -14.109 1 78.56 380 VAL B O 1
ATOM 6311 N N . PRO B 1 381 ? -4.215 -12.742 -13.469 1 84.12 381 PRO B N 1
ATOM 6312 C CA . PRO B 1 381 ? -3.365 -11.938 -12.586 1 84.12 381 PRO B CA 1
ATOM 6313 C C . PRO B 1 381 ? -2.605 -12.781 -11.57 1 84.12 381 PRO B C 1
ATOM 6315 O O . PRO B 1 381 ? -1.415 -12.555 -11.336 1 84.12 381 PRO B O 1
ATOM 6318 N N . ARG B 1 382 ? -3.217 -13.711 -11.062 1 90.69 382 ARG B N 1
ATOM 6319 C CA . ARG B 1 382 ? -2.555 -14.602 -10.109 1 90.69 382 ARG B CA 1
ATOM 6320 C C . ARG B 1 382 ? -1.456 -15.406 -10.789 1 90.69 382 ARG B C 1
ATOM 6322 O O . ARG B 1 382 ? -0.404 -15.656 -10.203 1 90.69 382 ARG B O 1
ATOM 6329 N N . ALA B 1 383 ? -1.701 -15.734 -12.023 1 91.38 383 ALA B N 1
ATOM 6330 C CA . ALA B 1 383 ? -0.731 -16.516 -12.789 1 91.38 383 ALA B CA 1
ATOM 6331 C C . ALA B 1 383 ? 0.552 -15.719 -13.016 1 91.38 383 ALA B C 1
ATOM 6333 O O . ALA B 1 383 ? 1.616 -16.297 -13.242 1 91.38 383 ALA B O 1
ATOM 6334 N N . THR B 1 384 ? 0.456 -14.414 -12.961 1 94.5 384 THR B N 1
ATOM 6335 C CA . THR B 1 384 ? 1.649 -13.602 -13.18 1 94.5 384 THR B CA 1
ATOM 6336 C C . THR B 1 384 ? 2.707 -13.906 -12.125 1 94.5 384 THR B C 1
ATOM 6338 O O . THR B 1 384 ? 3.902 -13.711 -12.359 1 94.5 384 THR B O 1
ATOM 6341 N N . LEU B 1 385 ? 2.305 -14.359 -10.992 1 96.94 385 LEU B N 1
ATOM 6342 C CA . LEU B 1 385 ? 3.248 -14.703 -9.938 1 96.94 385 LEU B CA 1
ATOM 6343 C C . LEU B 1 385 ? 4.215 -15.789 -10.398 1 96.94 385 LEU B C 1
ATOM 6345 O O . LEU B 1 385 ? 5.367 -15.828 -9.961 1 96.94 385 LEU B O 1
ATOM 6349 N N . LEU B 1 386 ? 3.73 -16.609 -11.281 1 97.44 386 LEU B N 1
ATOM 6350 C CA . LEU B 1 386 ? 4.516 -17.766 -11.703 1 97.44 386 LEU B CA 1
ATOM 6351 C C . LEU B 1 386 ? 5.418 -17.406 -12.883 1 97.44 386 LEU B C 1
ATOM 6353 O O . LEU B 1 386 ? 6.242 -18.219 -13.305 1 97.44 386 LEU B O 1
ATOM 6357 N N . TRP B 1 387 ? 5.262 -16.188 -13.383 1 97.75 387 TRP B N 1
ATOM 6358 C CA . TRP B 1 387 ? 6.051 -15.75 -14.523 1 97.75 387 TRP B CA 1
ATOM 6359 C C . TRP B 1 387 ? 7.391 -15.18 -14.078 1 97.75 387 TRP B C 1
ATOM 6361 O O . TRP B 1 387 ? 7.629 -13.977 -14.188 1 97.75 387 TRP B O 1
ATOM 6371 N N . TRP B 1 388 ? 8.336 -16.047 -13.68 1 97.75 388 TRP B N 1
ATOM 6372 C CA . TRP B 1 388 ? 9.594 -15.578 -13.117 1 97.75 388 TRP B CA 1
ATOM 6373 C C . TRP B 1 388 ? 10.375 -14.758 -14.141 1 97.75 388 TRP B C 1
ATOM 6375 O O . TRP B 1 388 ? 11.094 -13.828 -13.773 1 97.75 388 TRP B O 1
ATOM 6385 N N . PRO B 1 389 ? 10.242 -15.039 -15.477 1 98 389 PRO B N 1
ATOM 6386 C CA . PRO B 1 389 ? 10.961 -14.18 -16.422 1 98 389 PRO B CA 1
ATOM 6387 C C . PRO B 1 389 ? 10.531 -12.719 -16.328 1 98 389 PRO B C 1
ATOM 6389 O O . PRO B 1 389 ? 11.312 -11.82 -16.641 1 98 389 PRO B O 1
ATOM 6392 N N . LEU B 1 390 ? 9.297 -12.508 -15.93 1 98.06 390 LEU B N 1
ATOM 6393 C CA . LEU B 1 390 ? 8.797 -11.148 -15.781 1 98.06 390 LEU B CA 1
ATOM 6394 C C . LEU B 1 390 ? 9.555 -10.414 -14.68 1 98.06 390 LEU B C 1
ATOM 6396 O O . LEU B 1 390 ? 10.016 -9.289 -14.875 1 98.06 390 LEU B O 1
ATOM 6400 N N . TRP B 1 391 ? 9.742 -11.039 -13.578 1 98.31 391 TRP B N 1
ATOM 6401 C CA . TRP B 1 391 ? 10.406 -10.438 -12.422 1 98.31 391 TRP B CA 1
ATOM 6402 C C . TRP B 1 391 ? 11.891 -10.227 -12.695 1 98.31 391 TRP B C 1
ATOM 6404 O O . TRP B 1 391 ? 12.461 -9.211 -12.297 1 98.31 391 TRP B O 1
ATOM 6414 N N . VAL B 1 392 ? 12.477 -11.156 -13.383 1 97.75 392 VAL B N 1
ATOM 6415 C CA . VAL B 1 392 ? 13.883 -11.047 -13.75 1 97.75 392 VAL B CA 1
ATOM 6416 C C . VAL B 1 392 ? 14.07 -9.898 -14.734 1 97.75 392 VAL B C 1
ATOM 6418 O O . VAL B 1 392 ? 14.992 -9.094 -14.594 1 97.75 392 VAL B O 1
ATOM 6421 N N . ALA B 1 393 ? 13.219 -9.867 -15.711 1 97.44 393 ALA B N 1
ATOM 6422 C CA . ALA B 1 393 ? 13.297 -8.805 -16.703 1 97.44 393 ALA B CA 1
ATOM 6423 C C . ALA B 1 393 ? 13.148 -7.434 -16.062 1 97.44 393 ALA B C 1
ATOM 6425 O O . ALA B 1 393 ? 13.883 -6.496 -16.391 1 97.44 393 ALA B O 1
ATOM 6426 N N . LEU B 1 394 ? 12.227 -7.293 -15.164 1 97.5 394 LEU B N 1
ATOM 6427 C CA . LEU B 1 394 ? 12.023 -6.035 -14.453 1 97.5 394 LEU B CA 1
ATOM 6428 C C . LEU B 1 394 ? 13.258 -5.676 -13.625 1 97.5 394 LEU B C 1
ATOM 6430 O O . LEU B 1 394 ? 13.648 -4.512 -13.562 1 97.5 394 LEU B O 1
ATOM 6434 N N . ALA B 1 395 ? 13.789 -6.668 -12.992 1 97.69 395 ALA B N 1
ATOM 6435 C CA . ALA B 1 395 ? 14.984 -6.449 -12.18 1 97.69 395 ALA B CA 1
ATOM 6436 C C . ALA B 1 395 ? 16.141 -5.938 -13.031 1 97.69 395 ALA B C 1
ATOM 6438 O O . ALA B 1 395 ? 16.797 -4.957 -12.68 1 97.69 395 ALA B O 1
ATOM 6439 N N . VAL B 1 396 ? 16.359 -6.578 -14.133 1 96.31 396 VAL B N 1
ATOM 6440 C CA . VAL B 1 396 ? 17.438 -6.191 -15.039 1 96.31 396 VAL B CA 1
ATOM 6441 C C . VAL B 1 396 ? 17.203 -4.77 -15.547 1 96.31 396 VAL B C 1
ATOM 6443 O O . VAL B 1 396 ? 18.109 -3.941 -15.547 1 96.31 396 VAL B O 1
ATOM 6446 N N . ALA B 1 397 ? 16 -4.496 -15.938 1 96.31 397 ALA B N 1
ATOM 6447 C CA . ALA B 1 397 ? 15.648 -3.164 -16.422 1 96.31 397 ALA B CA 1
ATOM 6448 C C . ALA B 1 397 ? 15.859 -2.113 -15.344 1 96.31 397 ALA B C 1
ATOM 6450 O O . ALA B 1 397 ? 16.297 -0.995 -15.625 1 96.31 397 ALA B O 1
ATOM 6451 N N . SER B 1 398 ? 15.555 -2.447 -14.109 1 96.25 398 SER B N 1
ATOM 6452 C CA . SER B 1 398 ? 15.633 -1.496 -13 1 96.25 398 SER B CA 1
ATOM 6453 C C . SER B 1 398 ? 17.078 -1.185 -12.641 1 96.25 398 SER B C 1
ATOM 6455 O O . SER B 1 398 ? 17.375 -0.123 -12.086 1 96.25 398 SER B O 1
ATOM 6457 N N . VAL B 1 399 ? 17.953 -2.121 -12.875 1 94.94 399 VAL B N 1
ATOM 6458 C CA . VAL B 1 399 ? 19.375 -1.881 -12.641 1 94.94 399 VAL B CA 1
ATOM 6459 C C . VAL B 1 399 ? 19.906 -0.873 -13.664 1 94.94 399 VAL B C 1
ATOM 6461 O O . VAL B 1 399 ? 20.719 -0.006 -13.328 1 94.94 399 VAL B O 1
ATOM 6464 N N . ARG B 1 400 ? 19.375 -1 -14.852 1 92.75 400 ARG B N 1
ATOM 6465 C CA . ARG B 1 400 ? 19.781 -0.087 -15.914 1 92.75 400 ARG B CA 1
ATOM 6466 C C . ARG B 1 400 ? 19.125 1.276 -15.75 1 92.75 400 ARG B C 1
ATOM 6468 O O . ARG B 1 400 ? 19.734 2.311 -16 1 92.75 400 ARG B O 1
ATOM 6475 N N . ARG B 1 401 ? 17.969 1.288 -15.32 1 94.56 401 ARG B N 1
ATOM 6476 C CA . ARG B 1 401 ? 17.188 2.496 -15.094 1 94.56 401 ARG B CA 1
ATOM 6477 C C . ARG B 1 401 ? 16.531 2.463 -13.719 1 94.56 401 ARG B C 1
ATOM 6479 O O . ARG B 1 401 ? 15.406 1.972 -13.578 1 94.56 401 ARG B O 1
ATOM 6486 N N . PRO B 1 402 ? 17.109 3.121 -12.82 1 88.56 402 PRO B N 1
ATOM 6487 C CA . PRO B 1 402 ? 16.672 2.988 -11.43 1 88.56 402 PRO B CA 1
ATOM 6488 C C . PRO B 1 402 ? 15.258 3.521 -11.203 1 88.56 402 PRO B C 1
ATOM 6490 O O . PRO B 1 402 ? 14.578 3.105 -10.266 1 88.56 402 PRO B O 1
ATOM 6493 N N . TRP B 1 403 ? 14.734 4.391 -12.039 1 88.19 403 TRP B N 1
ATOM 6494 C CA . TRP B 1 403 ? 13.398 4.953 -11.836 1 88.19 403 TRP B CA 1
ATOM 6495 C C . TRP B 1 403 ? 12.328 3.885 -12.023 1 88.19 403 TRP B C 1
ATOM 6497 O O . TRP B 1 403 ? 11.195 4.039 -11.547 1 88.19 403 TRP B O 1
ATOM 6507 N N . ILE B 1 404 ? 12.641 2.773 -12.672 1 93.81 404 ILE B N 1
ATOM 6508 C CA . ILE B 1 404 ? 11.695 1.691 -12.906 1 93.81 404 ILE B CA 1
ATOM 6509 C C . ILE B 1 404 ? 11.281 1.066 -11.57 1 93.81 404 ILE B C 1
ATOM 6511 O O . ILE B 1 404 ? 10.125 0.689 -11.391 1 93.81 404 ILE B O 1
ATOM 6515 N N . ARG B 1 405 ? 12.25 0.981 -10.727 1 93.81 405 ARG B N 1
ATOM 6516 C CA . ARG B 1 405 ? 11.953 0.41 -9.414 1 93.81 405 ARG B CA 1
ATOM 6517 C C . ARG B 1 405 ? 10.922 1.257 -8.672 1 93.81 405 ARG B C 1
ATOM 6519 O O . ARG B 1 405 ? 9.922 0.735 -8.18 1 93.81 405 ARG B O 1
ATOM 6526 N N . SER B 1 406 ? 11.078 2.566 -8.633 1 90.81 406 SER B N 1
ATOM 6527 C CA . SER B 1 406 ? 10.164 3.465 -7.934 1 90.81 406 SER B CA 1
ATOM 6528 C C . SER B 1 406 ? 8.797 3.498 -8.602 1 90.81 406 SER B C 1
ATOM 6530 O O . SER B 1 406 ? 7.77 3.486 -7.926 1 90.81 406 SER B O 1
ATOM 6532 N N . ALA B 1 407 ? 8.836 3.555 -9.875 1 92.25 407 ALA B N 1
ATOM 6533 C CA . ALA B 1 407 ? 7.574 3.58 -10.617 1 92.25 407 ALA B CA 1
ATOM 6534 C C . ALA B 1 407 ? 6.773 2.303 -10.383 1 92.25 407 ALA B C 1
ATOM 6536 O O . ALA B 1 407 ? 5.566 2.357 -10.141 1 92.25 407 ALA B O 1
ATOM 6537 N N . TYR B 1 408 ? 7.445 1.188 -10.461 1 95.62 408 TYR B N 1
ATOM 6538 C CA . TYR B 1 408 ? 6.773 -0.088 -10.25 1 95.62 408 TYR B CA 1
ATOM 6539 C C . TYR B 1 408 ? 6.18 -0.169 -8.852 1 95.62 408 TYR B C 1
ATOM 6541 O O . TYR B 1 408 ? 5.016 -0.542 -8.68 1 95.62 408 TYR B O 1
ATOM 6549 N N . LEU B 1 409 ? 6.953 0.178 -7.867 1 92.75 409 LEU B N 1
ATOM 6550 C CA . LEU B 1 409 ? 6.504 0.054 -6.484 1 92.75 409 LEU B CA 1
ATOM 6551 C C . LEU B 1 409 ? 5.332 0.991 -6.207 1 92.75 409 LEU B C 1
ATOM 6553 O O . LEU B 1 409 ? 4.426 0.647 -5.449 1 92.75 409 LEU B O 1
ATOM 6557 N N . THR B 1 410 ? 5.305 2.119 -6.781 1 91.19 410 THR B N 1
ATOM 6558 C CA . THR B 1 410 ? 4.246 3.102 -6.582 1 91.19 410 THR B CA 1
ATOM 6559 C C . THR B 1 410 ? 2.916 2.58 -7.121 1 91.19 410 THR B C 1
ATOM 6561 O O . THR B 1 410 ? 1.855 2.879 -6.57 1 91.19 410 THR B O 1
ATOM 6564 N N . VAL B 1 411 ? 3.043 1.761 -8.141 1 92.19 411 VAL B N 1
ATOM 6565 C CA . VAL B 1 411 ? 1.834 1.228 -8.758 1 92.19 411 VAL B CA 1
ATOM 6566 C C . VAL B 1 411 ? 1.459 -0.098 -8.094 1 92.19 411 VAL B C 1
ATOM 6568 O O . VAL B 1 411 ? 0.303 -0.307 -7.719 1 92.19 411 VAL B O 1
ATOM 6571 N N . ALA B 1 412 ? 2.426 -0.872 -7.879 1 94.88 412 ALA B N 1
ATOM 6572 C CA . ALA B 1 412 ? 2.191 -2.248 -7.449 1 94.88 412 ALA B CA 1
ATOM 6573 C C . ALA B 1 412 ? 1.833 -2.309 -5.969 1 94.88 412 ALA B C 1
ATOM 6575 O O . ALA B 1 412 ? 1.005 -3.123 -5.555 1 94.88 412 ALA B O 1
ATOM 6576 N N . ALA B 1 413 ? 2.4 -1.467 -5.188 1 93.19 413 ALA B N 1
ATOM 6577 C CA . ALA B 1 413 ? 2.221 -1.562 -3.74 1 93.19 413 ALA B CA 1
ATOM 6578 C C . ALA B 1 413 ? 0.772 -1.281 -3.348 1 93.19 413 ALA B C 1
ATOM 6580 O O . ALA B 1 413 ? 0.158 -2.062 -2.617 1 93.19 413 ALA B O 1
ATOM 6581 N N . PRO B 1 414 ? 0.172 -0.187 -3.863 1 94.44 414 PRO B N 1
ATOM 6582 C CA . PRO B 1 414 ? -1.24 0.019 -3.531 1 94.44 414 PRO B CA 1
ATOM 6583 C C . PRO B 1 414 ? -2.139 -1.103 -4.051 1 94.44 414 PRO B C 1
ATOM 6585 O O . PRO B 1 414 ? -3.084 -1.507 -3.371 1 94.44 414 PRO B O 1
ATOM 6588 N N . LEU B 1 415 ? -1.811 -1.565 -5.191 1 95.12 415 LEU B N 1
ATOM 6589 C CA . LEU B 1 415 ? -2.617 -2.639 -5.758 1 95.12 415 LEU B CA 1
ATOM 6590 C C . LEU B 1 415 ? -2.492 -3.912 -4.93 1 95.12 415 LEU B C 1
ATOM 6592 O O . LEU B 1 415 ? -3.469 -4.645 -4.754 1 95.12 415 LEU B O 1
ATOM 6596 N N . ALA B 1 416 ? -1.287 -4.164 -4.469 1 96 416 ALA B N 1
ATOM 6597 C CA . ALA B 1 416 ? -1.072 -5.324 -3.613 1 96 416 ALA B CA 1
ATOM 6598 C C . ALA B 1 416 ? -1.896 -5.223 -2.332 1 96 416 ALA B C 1
ATOM 6600 O O . ALA B 1 416 ? -2.488 -6.207 -1.887 1 96 416 ALA B O 1
ATOM 6601 N N . THR B 1 417 ? -1.909 -4.055 -1.771 1 96.25 417 THR B N 1
ATOM 6602 C CA . THR B 1 417 ? -2.701 -3.83 -0.567 1 96.25 417 THR B CA 1
ATOM 6603 C C . THR B 1 417 ? -4.188 -4.012 -0.857 1 96.25 417 THR B C 1
ATOM 6605 O O . THR B 1 417 ? -4.895 -4.684 -0.106 1 96.25 417 THR B O 1
ATOM 6608 N N . VAL B 1 418 ? -4.621 -3.467 -1.937 1 94.56 418 VAL B N 1
ATOM 6609 C CA . VAL B 1 418 ? -6.027 -3.535 -2.312 1 94.56 418 VAL B CA 1
ATOM 6610 C C . VAL B 1 418 ? -6.441 -4.992 -2.512 1 94.56 418 VAL B C 1
ATOM 6612 O O . VAL B 1 418 ? -7.473 -5.43 -1.996 1 94.56 418 VAL B O 1
ATOM 6615 N N . LEU B 1 419 ? -5.645 -5.707 -3.221 1 94 419 LEU B N 1
ATOM 6616 C CA . LEU B 1 419 ? -6.008 -7.09 -3.502 1 94 419 LEU B CA 1
ATOM 6617 C C . LEU B 1 419 ? -6 -7.926 -2.225 1 94 419 LEU B C 1
ATOM 6619 O O . LEU B 1 419 ? -6.793 -8.859 -2.082 1 94 419 LEU B O 1
ATOM 6623 N N . THR B 1 420 ? -5.098 -7.617 -1.328 1 94.69 420 THR B N 1
ATOM 6624 C CA . THR B 1 420 ? -5.102 -8.289 -0.034 1 94.69 420 THR B CA 1
ATOM 6625 C C . THR B 1 420 ? -6.398 -8.008 0.717 1 94.69 420 THR B C 1
ATOM 6627 O O . THR B 1 420 ? -7 -8.922 1.292 1 94.69 420 THR B O 1
ATOM 6630 N N . LEU B 1 421 ? -6.879 -6.781 0.649 1 93.38 421 LEU B N 1
ATOM 6631 C CA . LEU B 1 421 ? -8.117 -6.406 1.313 1 93.38 421 LEU B CA 1
ATOM 6632 C C . LEU B 1 421 ? -9.312 -7.105 0.67 1 93.38 421 LEU B C 1
ATOM 6634 O O . LEU B 1 421 ? -10.203 -7.586 1.37 1 93.38 421 LEU B O 1
ATOM 6638 N N . VAL B 1 422 ? -9.297 -7.148 -0.626 1 90.5 422 VAL B N 1
ATOM 6639 C CA . VAL B 1 422 ? -10.375 -7.801 -1.356 1 90.5 422 VAL B CA 1
ATOM 6640 C C . VAL B 1 422 ? -10.438 -9.281 -0.985 1 90.5 422 VAL B C 1
ATOM 6642 O O . VAL B 1 422 ? -11.5 -9.805 -0.658 1 90.5 422 VAL B O 1
ATOM 6645 N N . PHE B 1 423 ? -9.352 -9.93 -0.907 1 91.81 423 PHE B N 1
ATOM 6646 C CA . PHE B 1 423 ? -9.289 -11.352 -0.584 1 91.81 423 PHE B CA 1
ATOM 6647 C C . PHE B 1 423 ? -9.734 -11.602 0.852 1 91.81 423 PHE B C 1
ATOM 6649 O O . PHE B 1 423 ? -10.586 -12.461 1.104 1 91.81 423 PHE B O 1
ATOM 6656 N N . THR B 1 424 ? -9.219 -10.812 1.758 1 92 424 THR B N 1
ATOM 6657 C CA . THR B 1 424 ? -9.438 -11.07 3.176 1 92 424 THR B CA 1
ATOM 6658 C C . THR B 1 424 ? -10.828 -10.617 3.604 1 92 424 THR B C 1
ATOM 6660 O O . THR B 1 424 ? -11.32 -11 4.668 1 92 424 THR B O 1
ATOM 6663 N N . SER B 1 425 ? -11.477 -9.797 2.789 1 88.19 425 SER B N 1
ATOM 6664 C CA . SER B 1 425 ? -12.844 -9.398 3.096 1 88.19 425 SER B CA 1
ATOM 6665 C C . SER B 1 425 ? -13.852 -10.375 2.496 1 88.19 425 SER B C 1
ATOM 6667 O O . SER B 1 425 ? -15.062 -10.203 2.648 1 88.19 425 SER B O 1
ATOM 6669 N N . GLY B 1 426 ? -13.391 -11.328 1.738 1 83.75 426 GLY B N 1
ATOM 6670 C CA . GLY B 1 426 ? -14.25 -12.383 1.225 1 83.75 426 GLY B CA 1
ATOM 6671 C C . GLY B 1 426 ? -14.727 -12.125 -0.195 1 83.75 426 GLY B C 1
ATOM 6672 O O . GLY B 1 426 ? -15.469 -12.93 -0.76 1 83.75 426 GLY B O 1
ATOM 6673 N N . LYS B 1 427 ? -14.273 -11.094 -0.76 1 79.69 427 LYS B N 1
ATOM 6674 C CA . LYS B 1 427 ? -14.617 -10.805 -2.15 1 79.69 427 LYS B CA 1
ATOM 6675 C C . LYS B 1 427 ? -13.734 -11.602 -3.111 1 79.69 427 LYS B C 1
ATOM 6677 O O . LYS B 1 427 ? -12.633 -12.008 -2.752 1 79.69 427 LYS B O 1
ATOM 6682 N N . TRP B 1 428 ? -14.273 -11.828 -4.23 1 76.38 428 TRP B N 1
ATOM 6683 C CA . TRP B 1 428 ? -13.5 -12.586 -5.207 1 76.38 428 TRP B CA 1
ATOM 6684 C C . TRP B 1 428 ? -12.32 -11.773 -5.727 1 76.38 428 TRP B C 1
ATOM 6686 O O . TRP B 1 428 ? -12.5 -10.648 -6.207 1 76.38 428 TRP B O 1
ATOM 6696 N N . ALA B 1 429 ? -11.203 -12.281 -5.578 1 73.5 429 ALA B N 1
ATOM 6697 C CA . ALA B 1 429 ? -9.977 -11.578 -5.941 1 73.5 429 ALA B CA 1
ATOM 6698 C C . ALA B 1 429 ? -9.266 -12.273 -7.098 1 73.5 429 ALA B C 1
ATOM 6700 O O . ALA B 1 429 ? -8.039 -12.172 -7.234 1 73.5 429 ALA B O 1
ATOM 6701 N N . GLY B 1 430 ? -9.977 -12.992 -7.953 1 71.81 430 GLY B N 1
ATOM 6702 C CA . GLY B 1 430 ? -9.359 -13.672 -9.078 1 71.81 430 GLY B CA 1
ATOM 6703 C C . GLY B 1 430 ? -8.789 -15.031 -8.711 1 71.81 430 GLY B C 1
ATOM 6704 O O . GLY B 1 430 ? -8.602 -15.336 -7.531 1 71.81 430 GLY B O 1
#

Sequence (860 aa):
MARIPIPKAPSARRCPVEGAAAERPPRGRGPGRPLGVPAAAGRFPLLGRLDAADRAVLGFYALTRVAVLIAGYCSAWLFGSDPEAREAPSFLSLWARWDWDFFRRIAEHGYFAEPGAPGSAHPDNREAFFPGLPMVLRAVHTVVPSWPLAGLLISFAAGAVAAVALSRIARLRLPAEAGERAGPRAALFLLASPCAVFLAVGYTEALFLAFALPAWLAAERHRWALAAVLGALATTVRVSGLFLAAALVVRFLVAARESGRGHRRWRSAGWLALPALPALAYSWYLQARTGDWMAWKHAQERGWYRQFHTPWEAWEHTWDGAFSHANPTAYAAMFQAELLAMAVGVLLLALLVWRRRWPEAVYIGLSLWALGTSYWYMSVPRATLLWWPLWVALAVASVRRPWIRSAYLTVAAPLATVLTLVFTSGKWAGMARIPIPKAPSARRCPVEGAAAERPPRGRGPGRPLGVPAAAGRFPLLGRLDAADRAVLGFYALTRVAVLIAGYCSAWLFGSDPEAREAPSFLSLWARWDWDFFRRIAEHGYFAEPGAPGSAHPDNREAFFPGLPMVLRAVHTVVPSWPLAGLLISFAAGAVAAVALSRIARLRLPAEAGERAGPRAALFLLASPCAVFLAVGYTEALFLAFALPAWLAAERHRWALAAVLGALATTVRVSGLFLAAALVVRFLVAARESGRGHRRWRSAGWLALPALPALAYSWYLQARTGDWMAWKHAQERGWYRQFHTPWEAWEHTWDGAFSHANPTAYAAMFQAELLAMAVGVLLLALLVWRRRWPEAVYIGLSLWALGTSYWYMSVPRATLLWWPLWVALAVASVRRPWIRSAYLTVAAPLATVLTLVFTSGKWAG

Radius of gyration: 35.02 Å; Cα contacts (8 Å, |Δi|>4): 1248; chains: 2; bounding box: 82×90×185 Å

Secondary structure (DSSP, 8-state):
------------------------------S-------S------SSS---HHHHHHHHHHHHHHHHHHHHHHHHHHHS-S-TT-SSPPPTGGGG--THHHHHHHHHHH-SS--TTSTT--S---GGGS-SHHHHHHHHHHTT---HHHHHHHHHHHHHHHHHHHHHHHHHTTS-HHHHHHHHHHHHHHHHTSTTGGGGTSSSHHHHHHHHHHHHHHHHHTT-HHHHHHHHHHHHHH-THHHHHHHHHHHHHHHHHHHHS-HHHHGGGGGGGGGGGHHHHHHHHHHHHHHS-TTHHHHHHHHHH------HHHHHHHHHHHHHSS-S-HHHHHHHHHHHHHHHHHHHHHHHHHHTT-HHHHHHHHHHHHHHHSSSS--SHHHHGGG-HHHHHHHHHHHHH-THHHHHHHHHHHHHHHHHHHHHHTT----/------------------------------S-------S------SSS---HHHHHHHHHHHHHHHHHHHHHHHHHHHS-S-TT-SSPPPTGGGG--THHHHHHHHHHH-SS--TTSTT--S---GGGS-SHHHHHHHHHHTT---HHHHHHHHHHHHHHHHHHHHHHHHHTTS-HHHHHHHHHHHHHHHHTSTTGGGGTSSSHHHHHHHHHHHHHHHHHTT-HHHHHHHHHHHHHH-THHHHHHHHHHHHHHHHHHHHS-HHHHHTTGGGGGGGGHHHHHHHHHHHHHHS-TTHHHHHHHHHH------HHHHHHHHHHHHHSS-S-HHHHHHHHHHHHHHHHHHHHHHHHHHTT-HHHHHHHHHHHHHHHSSSS--SHHHHGGG-HHHHHHHHHHHHH-THHHHHHHHHHHHHHHHHHHHHHTT----

pLDDT: mean 83.11, std 20.17, range [23.22, 98.75]

Organism: Streptomyces mobaraensis (NCBI:txid35621)